Protein 4A7K (pdb70)

B-factor: mean 31.4, std 11.5, range [11.67, 115.67]

Structure (mmCIF, N/CA/C/O backbone):
data_4A7K
#
_entry.id   4A7K
#
_cell.length_a   132.990
_cell.length_b   79.740
_cell.length_c   96.880
_cell.angle_alpha   90.00
_cell.angle_beta   90.00
_cell.angle_gamma   90.00
#
_symmetry.space_group_name_H-M   'P 21 21 2'
#
loop_
_entity.id
_entity.type
_entity.pdbx_description
1 polymer 'ALDOS-2-ULOSE DEHYDRATASE'
2 non-polymer 'ZINC ION'
3 non-polymer 'MAGNESIUM ION'
4 non-polymer GLYCEROL
5 water water
#
loop_
_atom_site.group_PDB
_atom_site.id
_atom_site.type_symbol
_atom_site.label_atom_id
_atom_site.label_alt_id
_atom_site.label_comp_id
_atom_site.label_asym_id
_atom_site.label_entity_id
_atom_site.label_seq_id
_atom_site.pdbx_PDB_ins_code
_atom_site.Cartn_x
_atom_site.Cartn_y
_atom_site.Cartn_z
_atom_site.occupancy
_atom_site.B_iso_or_equiv
_atom_site.auth_seq_id
_atom_site.auth_comp_id
_atom_site.auth_asym_id
_atom_site.auth_atom_id
_atom_site.pdbx_PDB_model_num
ATOM 1 N N . GLN A 1 15 ? 25.950 38.736 27.119 1.00 62.97 15 GLN A N 1
ATOM 2 C CA . GLN A 1 15 ? 24.724 39.153 27.855 1.00 60.13 15 GLN A CA 1
ATOM 3 C C . GLN A 1 15 ? 25.030 39.607 29.292 1.00 55.31 15 GLN A C 1
ATOM 4 O O . GLN A 1 15 ? 25.339 38.781 30.151 1.00 55.59 15 GLN A O 1
ATOM 10 N N . PRO A 1 16 ? 24.948 40.926 29.575 1.00 52.22 16 PRO A N 1
ATOM 11 C CA . PRO A 1 16 ? 24.810 41.225 31.005 1.00 47.03 16 PRO A CA 1
ATOM 12 C C . PRO A 1 16 ? 23.687 40.368 31.648 1.00 40.25 16 PRO A C 1
ATOM 13 O O . PRO A 1 16 ? 22.720 39.989 30.989 1.00 42.07 16 PRO A O 1
ATOM 17 N N . ALA A 1 17 ? 23.821 40.052 32.917 1.00 35.65 17 ALA A N 1
ATOM 18 C CA . ALA A 1 17 ? 22.795 39.260 33.583 1.00 31.92 17 ALA A CA 1
ATOM 19 C C . ALA A 1 17 ? 21.682 40.232 33.972 1.00 29.74 17 ALA A C 1
ATOM 20 O O . ALA A 1 17 ? 21.995 41.356 34.388 1.00 28.85 17 ALA A O 1
ATOM 22 N N . ALA A 1 18 ? 20.428 39.807 33.822 1.00 26.02 18 ALA A N 1
ATOM 23 C CA . ALA A 1 18 ? 19.286 40.508 34.346 1.00 26.07 18 ALA A CA 1
ATOM 24 C C . ALA A 1 18 ? 18.960 40.034 35.769 1.00 25.34 18 ALA A C 1
ATOM 25 O O . ALA A 1 18 ? 19.363 38.921 36.205 1.00 24.95 18 ALA A O 1
ATOM 27 N N . LEU A 1 19 ? 18.243 40.860 36.522 1.00 23.94 19 LEU A N 1
ATOM 28 C CA . LEU A 1 19 ? 17.758 40.383 37.830 1.00 24.75 19 LEU A CA 1
ATOM 29 C C . LEU A 1 19 ? 16.680 39.315 37.632 1.00 24.16 19 LEU A C 1
ATOM 30 O O . LEU A 1 19 ? 16.014 39.282 36.602 1.00 25.46 19 LEU A O 1
ATOM 35 N N . PRO A 1 20 ? 16.551 38.410 38.597 1.00 23.27 20 PRO A N 1
ATOM 36 C CA . PRO A 1 20 ? 15.464 37.439 38.579 1.00 23.60 20 PRO A CA 1
ATOM 37 C C . PRO A 1 20 ? 14.146 38.155 38.958 1.00 23.92 20 PRO A C 1
ATOM 38 O O . PRO A 1 20 ? 14.167 39.316 39.429 1.00 22.23 20 PRO A O 1
ATOM 42 N N . LEU A 1 21 ? 13.011 37.477 38.776 1.00 22.88 21 LEU A N 1
ATOM 43 C CA . LEU A 1 21 ? 11.802 37.979 39.437 1.00 22.23 21 LEU A CA 1
ATOM 44 C C . LEU A 1 21 ? 11.801 37.555 40.931 1.00 22.25 21 LEU A C 1
ATOM 45 O O . LEU A 1 21 ? 12.595 36.633 41.371 1.00 21.45 21 LEU A O 1
ATOM 50 N N . PHE A 1 22 ? 10.877 38.141 41.689 1.00 21.27 22 PHE A N 1
ATOM 51 C CA . PHE A 1 22 ? 10.674 37.775 43.096 1.00 21.50 22 PHE A CA 1
ATOM 52 C C . PHE A 1 22 ? 9.193 37.548 43.358 1.00 23.28 22 PHE A C 1
ATOM 53 O O . PHE A 1 22 ? 8.347 38.410 43.018 1.00 23.11 22 PHE A O 1
ATOM 61 N N . GLN A 1 23 ? 8.862 36.374 43.894 1.00 23.14 23 GLN A N 1
ATOM 62 C CA . GLN A 1 23 ? 7.537 36.121 44.438 1.00 24.62 23 GLN A CA 1
ATOM 63 C C . GLN A 1 23 ? 7.504 36.523 45.931 1.00 25.13 23 GLN A C 1
ATOM 64 O O . GLN A 1 23 ? 8.177 35.892 46.750 1.00 24.86 23 GLN A O 1
ATOM 70 N N . PRO A 1 24 ? 6.747 37.599 46.281 1.00 25.20 24 PRO A N 1
ATOM 71 C CA . PRO A 1 24 ? 6.644 37.944 47.691 1.00 25.05 24 PRO A CA 1
ATOM 72 C C . PRO A 1 24 ? 5.798 36.929 48.485 1.00 26.41 24 PRO A C 1
ATOM 73 O O . PRO A 1 24 ? 4.855 36.323 47.938 1.00 27.18 24 PRO A O 1
ATOM 77 N N . GLN A 1 25 ? 6.159 36.702 49.747 1.00 26.45 25 GLN A N 1
ATOM 78 C CA . GLN A 1 25 ? 5.338 35.912 50.656 1.00 28.95 25 GLN A CA 1
ATOM 79 C C . GLN A 1 25 ? 5.386 36.486 52.066 1.00 28.23 25 GLN A C 1
ATOM 80 O O . GLN A 1 25 ? 6.472 36.810 52.547 1.00 26.49 25 GLN A O 1
ATOM 86 N N . LEU A 1 26 ? 4.234 36.625 52.730 1.00 27.76 26 LEU A N 1
ATOM 87 C CA . LEU A 1 26 ? 4.230 37.140 54.112 1.00 27.63 26 LEU A CA 1
ATOM 88 C C . LEU A 1 26 ? 4.641 35.974 54.977 1.00 27.44 26 LEU A C 1
ATOM 89 O O . LEU A 1 26 ? 3.928 35.020 55.020 1.00 28.56 26 LEU A O 1
ATOM 94 N N . VAL A 1 27 ? 5.770 36.071 55.655 1.00 27.11 27 VAL A N 1
ATOM 95 C CA . VAL A 1 27 ? 6.212 35.072 56.603 1.00 27.46 27 VAL A CA 1
ATOM 96 C C . VAL A 1 27 ? 5.494 35.191 57.958 1.00 28.76 27 VAL A C 1
ATOM 97 O O . VAL A 1 27 ? 5.003 34.149 58.508 1.00 28.77 27 VAL A O 1
ATOM 101 N N . GLN A 1 28 ? 5.394 36.440 58.469 1.00 26.43 28 GLN A N 1
ATOM 102 C CA . GLN A 1 28 ? 4.691 36.705 59.751 1.00 27.16 28 GLN A CA 1
ATOM 103 C C . GLN A 1 28 ? 4.227 38.146 59.724 1.00 27.21 28 GLN A C 1
ATOM 104 O O . GLN A 1 28 ? 5.050 39.059 59.682 1.00 26.92 28 GLN A O 1
ATOM 110 N N . GLY A 1 29 ? 2.928 38.371 59.793 1.00 28.54 29 GLY A N 1
ATOM 111 C CA . GLY A 1 29 ? 2.422 39.753 59.854 1.00 30.36 29 GLY A CA 1
ATOM 112 C C . GLY A 1 29 ? 1.924 40.085 61.247 1.00 31.86 29 GLY A C 1
ATOM 113 O O . GLY A 1 29 ? 1.966 39.233 62.144 1.00 31.88 29 GLY A O 1
ATOM 114 N N . GLY A 1 30 ? 1.482 41.335 61.422 1.00 32.22 30 GLY A N 1
ATOM 115 C CA . GLY A 1 30 ? 0.865 41.810 62.646 1.00 33.10 30 GLY A CA 1
ATOM 116 C C . GLY A 1 30 ? 1.758 41.771 63.877 1.00 33.15 30 GLY A C 1
ATOM 117 O O . GLY A 1 30 ? 1.261 41.538 64.968 1.00 35.86 30 GLY A O 1
ATOM 118 N N . ARG A 1 31 ? 3.075 41.966 63.707 1.00 29.95 31 ARG A N 1
ATOM 119 C CA . ARG A 1 31 ? 4.003 41.905 64.809 1.00 28.41 31 ARG A CA 1
ATOM 120 C C . ARG A 1 31 ? 3.844 43.233 65.569 1.00 29.75 31 ARG A C 1
ATOM 121 O O . ARG A 1 31 ? 3.467 44.246 64.979 1.00 29.08 31 ARG A O 1
ATOM 129 N N . PRO A 1 32 ? 4.104 43.237 66.888 1.00 30.02 32 PRO A N 1
ATOM 130 C CA . PRO A 1 32 ? 4.087 44.506 67.672 1.00 30.66 32 PRO A CA 1
ATOM 131 C C . PRO A 1 32 ? 5.274 45.446 67.373 1.00 29.15 32 PRO A C 1
ATOM 132 O O . PRO A 1 32 ? 5.198 46.635 67.649 1.00 29.94 32 PRO A O 1
ATOM 136 N N . ASP A 1 33 ? 6.354 44.909 66.812 1.00 28.36 33 ASP A N 1
ATOM 137 C CA . ASP A 1 33 ? 7.597 45.667 66.593 1.00 28.00 33 ASP A CA 1
ATOM 138 C C . ASP A 1 33 ? 8.451 44.853 65.604 1.00 27.00 33 ASP A C 1
ATOM 139 O O . ASP A 1 33 ? 8.074 43.723 65.201 1.00 26.07 33 ASP A O 1
ATOM 144 N N . GLY A 1 34 ? 9.607 45.386 65.233 1.00 24.66 34 GLY A N 1
ATOM 145 C CA . GLY A 1 34 ? 10.572 44.571 64.436 1.00 22.78 34 GLY A CA 1
ATOM 146 C C . GLY A 1 34 ? 11.938 45.218 64.368 1.00 22.89 34 GLY A C 1
ATOM 147 O O . GLY A 1 34 ? 12.064 46.499 64.455 1.00 22.16 34 GLY A O 1
ATOM 148 N N . TYR A 1 35 ? 12.968 44.362 64.279 1.00 20.83 35 TYR A N 1
ATOM 149 C CA . TYR A 1 35 ? 14.338 44.810 64.268 1.00 21.35 35 TYR A CA 1
ATOM 150 C C . TYR A 1 35 ? 15.280 43.875 63.565 1.00 20.38 35 TYR A C 1
ATOM 151 O O . TYR A 1 35 ? 16.063 44.290 62.754 1.00 19.62 35 TYR A O 1
ATOM 160 N N . TRP A 1 36 ? 15.189 42.579 63.840 1.00 23.19 36 TRP A N 1
ATOM 161 C CA . TRP A 1 36 ? 16.204 41.659 63.334 1.00 22.39 36 TRP A CA 1
ATOM 162 C C . TRP A 1 36 ? 15.583 40.537 62.564 1.00 24.05 36 TRP A C 1
ATOM 163 O O . TRP A 1 36 ? 14.526 39.990 62.980 1.00 23.04 36 TRP A O 1
ATOM 174 N N . VAL A 1 37 ? 16.221 40.174 61.438 1.00 21.84 37 VAL A N 1
ATOM 175 C CA . VAL A 1 37 ? 15.808 38.983 60.730 1.00 21.33 37 VAL A CA 1
ATOM 176 C C . VAL A 1 37 ? 17.099 38.248 60.363 1.00 20.61 37 VAL A C 1
ATOM 177 O O . VAL A 1 37 ? 18.067 38.869 60.106 1.00 18.22 37 VAL A O 1
ATOM 181 N N . GLU A 1 38 ? 17.106 36.924 60.375 1.00 20.54 38 GLU A N 1
ATOM 182 C CA . GLU A 1 38 ? 18.332 36.175 60.180 1.00 21.93 38 GLU A CA 1
ATOM 183 C C . GLU A 1 38 ? 17.922 34.903 59.460 1.00 23.32 38 GLU A C 1
ATOM 184 O O . GLU A 1 38 ? 16.951 34.279 59.872 1.00 22.66 38 GLU A O 1
ATOM 190 N N . ALA A 1 39 ? 18.686 34.484 58.442 1.00 22.77 39 ALA A N 1
ATOM 191 C CA . ALA A 1 39 ? 18.489 33.147 57.852 1.00 24.34 39 ALA A CA 1
ATOM 192 C C . ALA A 1 39 ? 19.198 32.195 58.790 1.00 25.52 39 ALA A C 1
ATOM 193 O O . ALA A 1 39 ? 20.398 32.347 59.006 1.00 26.38 39 ALA A O 1
ATOM 195 N N . PHE A 1 40 ? 18.481 31.196 59.303 1.00 24.56 40 PHE A N 1
ATOM 196 C CA . PHE A 1 40 ? 19.033 30.311 60.309 1.00 24.66 40 PHE A CA 1
ATOM 197 C C . PHE A 1 40 ? 19.016 28.881 59.849 1.00 24.91 40 PHE A C 1
ATOM 198 O O . PHE A 1 40 ? 17.988 28.229 59.933 1.00 26.59 40 PHE A O 1
ATOM 206 N N . PRO A 1 41 ? 20.163 28.341 59.397 1.00 26.20 41 PRO A N 1
ATOM 207 C CA . PRO A 1 41 ? 20.093 26.894 59.028 1.00 25.73 41 PRO A CA 1
ATOM 208 C C . PRO A 1 41 ? 20.032 26.040 60.272 1.00 28.83 41 PRO A C 1
ATOM 209 O O . PRO A 1 41 ? 20.814 26.269 61.175 1.00 30.89 41 PRO A O 1
ATOM 213 N N . PHE A 1 42 ? 19.143 25.036 60.326 1.00 28.94 42 PHE A N 1
ATOM 214 C CA . PHE A 1 42 ? 18.947 24.308 61.546 1.00 30.95 42 PHE A CA 1
ATOM 215 C C . PHE A 1 42 ? 20.172 23.394 61.702 1.00 32.00 42 PHE A C 1
ATOM 216 O O . PHE A 1 42 ? 20.634 23.180 62.813 1.00 30.32 42 PHE A O 1
ATOM 224 N N . ARG A 1 43 ? 20.728 22.940 60.572 1.00 32.71 43 ARG A N 1
ATOM 225 C CA . ARG A 1 43 ? 21.866 22.028 60.600 1.00 36.03 43 ARG A CA 1
ATOM 226 C C . ARG A 1 43 ? 23.104 22.704 60.086 1.00 34.92 43 ARG A C 1
ATOM 227 O O . ARG A 1 43 ? 23.015 23.553 59.235 1.00 33.27 43 ARG A O 1
ATOM 235 N N . SER A 1 44 ? 24.270 22.308 60.594 1.00 36.54 44 SER A N 1
ATOM 236 C CA . SER A 1 44 ? 25.498 23.019 60.233 1.00 36.50 44 SER A CA 1
ATOM 237 C C . SER A 1 44 ? 26.155 22.423 58.966 1.00 36.92 44 SER A C 1
ATOM 238 O O . SER A 1 44 ? 27.125 22.983 58.426 1.00 36.90 44 SER A O 1
ATOM 241 N N . ASP A 1 45 ? 25.586 21.328 58.478 1.00 35.21 45 ASP A N 1
ATOM 242 C CA . ASP A 1 45 ? 26.043 20.726 57.261 1.00 39.63 45 ASP A CA 1
ATOM 243 C C . ASP A 1 45 ? 25.118 21.055 56.070 1.00 40.78 45 ASP A C 1
ATOM 244 O O . ASP A 1 45 ? 25.178 20.390 55.060 1.00 41.84 45 ASP A O 1
ATOM 249 N N . SER A 1 46 ? 24.281 22.081 56.169 1.00 41.28 46 SER A N 1
ATOM 250 C CA . SER A 1 46 ? 23.376 22.417 55.056 1.00 41.78 46 SER A CA 1
ATOM 251 C C . SER A 1 46 ? 22.898 23.872 55.121 1.00 41.22 46 SER A C 1
ATOM 252 O O . SER A 1 46 ? 22.516 24.358 56.193 1.00 39.76 46 SER A O 1
ATOM 255 N N . SER A 1 47 ? 22.948 24.566 53.990 1.00 38.75 47 SER A N 1
ATOM 256 C CA . SER A 1 47 ? 22.632 26.011 53.950 1.00 40.71 47 SER A CA 1
ATOM 257 C C . SER A 1 47 ? 21.296 26.287 53.296 1.00 37.86 47 SER A C 1
ATOM 258 O O . SER A 1 47 ? 20.796 27.406 53.404 1.00 45.08 47 SER A O 1
ATOM 261 N N . LYS A 1 48 ? 20.741 25.278 52.626 1.00 36.17 48 LYS A N 1
ATOM 262 C CA . LYS A 1 48 ? 19.562 25.411 51.781 1.00 37.10 48 LYS A CA 1
ATOM 263 C C . LYS A 1 48 ? 18.247 25.284 52.574 1.00 37.13 48 LYS A C 1
ATOM 264 O O . LYS A 1 48 ? 18.135 24.482 53.507 1.00 39.46 48 LYS A O 1
ATOM 270 N N . CYS A 1 49 ? 17.258 26.083 52.181 1.00 33.88 49 CYS A N 1
ATOM 271 C CA . CYS A 1 49 ? 15.976 26.215 52.908 1.00 30.93 49 CYS A CA 1
ATOM 272 C C . CYS A 1 49 ? 16.114 26.400 54.410 1.00 29.09 49 CYS A C 1
ATOM 273 O O . CYS A 1 49 ? 15.477 25.633 55.172 1.00 28.58 49 CYS A O 1
ATOM 276 N N . PRO A 1 50 ? 16.924 27.407 54.846 1.00 26.58 50 PRO A N 1
ATOM 277 C CA . PRO A 1 50 ? 17.030 27.576 56.283 1.00 26.01 50 PRO A CA 1
ATOM 278 C C . PRO A 1 50 ? 15.748 28.103 56.898 1.00 24.92 50 PRO A C 1
ATOM 279 O O . PRO A 1 50 ? 14.839 28.479 56.180 1.00 24.66 50 PRO A O 1
ATOM 283 N N . ASN A 1 51 ? 15.697 28.142 58.228 1.00 23.73 51 ASN A N 1
ATOM 284 C CA . ASN A 1 51 ? 14.554 28.692 58.953 1.00 23.32 51 ASN A CA 1
ATOM 285 C C . ASN A 1 51 ? 14.812 30.199 59.050 1.00 22.01 51 ASN A C 1
ATOM 286 O O . ASN A 1 51 ? 15.866 30.696 58.581 1.00 22.27 51 ASN A O 1
ATOM 291 N N . ILE A 1 52 ? 13.860 30.963 59.532 1.00 22.62 52 ILE A N 1
ATOM 292 C CA . ILE A 1 52 ? 14.127 32.439 59.685 1.00 22.82 52 ILE A CA 1
ATOM 293 C C . ILE A 1 52 ? 13.987 32.686 61.195 1.00 24.44 52 ILE A C 1
ATOM 294 O O . ILE A 1 52 ? 13.034 32.179 61.814 1.00 25.75 52 ILE A O 1
ATOM 299 N N . ILE A 1 53 ? 14.891 33.449 61.798 1.00 24.26 53 ILE A N 1
ATOM 300 C CA . ILE A 1 53 ? 14.623 33.926 63.154 1.00 23.84 53 ILE A CA 1
ATOM 301 C C . ILE A 1 53 ? 14.360 35.437 63.057 1.00 23.77 53 ILE A C 1
ATOM 302 O O . ILE A 1 53 ? 15.021 36.135 62.297 1.00 23.05 53 ILE A O 1
ATOM 307 N N . GLY A 1 54 ? 13.331 35.927 63.744 1.00 23.07 54 GLY A N 1
ATOM 308 C CA . GLY A 1 54 ? 13.079 37.380 63.775 1.00 21.15 54 GLY A CA 1
ATOM 309 C C . GLY A 1 54 ? 12.599 37.841 65.156 1.00 22.96 54 GLY A C 1
ATOM 310 O O . GLY A 1 54 ? 12.081 37.024 65.914 1.00 23.59 54 GLY A O 1
ATOM 311 N N . TYR A 1 55 ? 12.763 39.135 65.491 1.00 21.79 55 TYR A N 1
ATOM 312 C CA . TYR A 1 55 ? 12.265 39.626 66.751 1.00 23.37 55 TYR A CA 1
ATOM 313 C C . TYR A 1 55 ? 12.485 41.144 66.690 1.00 24.60 55 TYR A C 1
ATOM 314 O O . TYR A 1 55 ? 13.162 41.659 65.775 1.00 24.14 55 TYR A O 1
ATOM 323 N N . GLY A 1 56 ? 11.916 41.849 67.645 1.00 25.19 56 GLY A N 1
ATOM 324 C CA . GLY A 1 56 ? 12.154 43.283 67.760 1.00 25.76 56 GLY A CA 1
ATOM 325 C C . GLY A 1 56 ? 12.860 43.561 69.077 1.00 26.81 56 GLY A C 1
ATOM 326 O O . GLY A 1 56 ? 13.195 42.637 69.825 1.00 25.25 56 GLY A O 1
ATOM 327 N N . LEU A 1 57 ? 13.071 44.844 69.362 1.00 29.32 57 LEU A N 1
ATOM 328 C CA . LEU A 1 57 ? 13.790 45.256 70.561 1.00 34.21 57 LEU A CA 1
ATOM 329 C C . LEU A 1 57 ? 13.023 45.034 71.861 1.00 36.51 57 LEU A C 1
ATOM 330 O O . LEU A 1 57 ? 13.623 45.148 72.921 1.00 40.27 57 LEU A O 1
ATOM 335 N N . GLY A 1 58 ? 11.724 44.708 71.779 1.00 36.03 58 GLY A N 1
ATOM 336 C CA . GLY A 1 58 ? 10.839 44.683 72.952 1.00 36.28 58 GLY A CA 1
ATOM 337 C C . GLY A 1 58 ? 10.670 46.070 73.581 1.00 36.33 58 GLY A C 1
ATOM 338 O O . GLY A 1 58 ? 11.163 47.066 73.047 1.00 36.22 58 GLY A O 1
ATOM 339 N N . THR A 1 59 ? 9.968 46.147 74.709 1.00 36.86 59 THR A N 1
ATOM 340 C CA . THR A 1 59 ? 9.796 47.442 75.418 1.00 37.47 59 THR A CA 1
ATOM 341 C C . THR A 1 59 ? 9.791 47.122 76.889 1.00 37.41 59 THR A C 1
ATOM 342 O O . THR A 1 59 ? 9.886 45.937 77.252 1.00 36.32 59 THR A O 1
ATOM 346 N N . TYR A 1 60 ? 9.610 48.138 77.745 1.00 38.84 60 TYR A N 1
ATOM 347 C CA . TYR A 1 60 ? 9.565 47.850 79.179 1.00 42.48 60 TYR A CA 1
ATOM 348 C C . TYR A 1 60 ? 8.324 47.069 79.546 1.00 45.79 60 TYR A C 1
ATOM 349 O O . TYR A 1 60 ? 8.272 46.411 80.594 1.00 45.92 60 TYR A O 1
ATOM 358 N N . ASP A 1 61 ? 7.343 47.105 78.650 1.00 47.93 61 ASP A N 1
ATOM 359 C CA . ASP A 1 61 ? 6.077 46.438 78.896 1.00 52.43 61 ASP A CA 1
ATOM 360 C C . ASP A 1 61 ? 5.983 45.042 78.302 1.00 51.78 61 ASP A C 1
ATOM 361 O O . ASP A 1 61 ? 5.150 44.244 78.728 1.00 56.80 61 ASP A O 1
ATOM 366 N N . MET A 1 62 ? 6.838 44.740 77.343 1.00 47.10 62 MET A N 1
ATOM 367 C CA . MET A 1 62 ? 6.838 43.413 76.744 1.00 47.92 62 MET A CA 1
ATOM 368 C C . MET A 1 62 ? 8.242 42.897 76.443 1.00 40.79 62 MET A C 1
ATOM 369 O O . MET A 1 62 ? 9.063 43.586 75.844 1.00 40.30 62 MET A O 1
ATOM 374 N N . LYS A 1 63 ? 8.504 41.679 76.903 1.00 38.64 63 LYS A N 1
ATOM 375 C CA . LYS A 1 63 ? 9.707 40.970 76.525 1.00 36.52 63 LYS A CA 1
ATOM 376 C C . LYS A 1 63 ? 9.525 40.610 75.070 1.00 34.98 63 LYS A C 1
ATOM 377 O O . LYS A 1 63 ? 8.410 40.550 74.544 1.00 33.30 63 LYS A O 1
ATOM 383 N N . SER A 1 64 ? 10.643 40.398 74.427 1.00 32.06 64 SER A N 1
ATOM 384 C CA . SER A 1 64 ? 10.665 40.118 73.043 1.00 32.54 64 SER A CA 1
ATOM 385 C C . SER A 1 64 ? 10.789 38.583 72.815 1.00 32.52 64 SER A C 1
ATOM 386 O O . SER A 1 64 ? 11.726 37.904 73.338 1.00 30.97 64 SER A O 1
ATOM 389 N N . ASP A 1 65 ? 9.849 38.026 72.048 1.00 32.06 65 ASP A N 1
ATOM 390 C CA . ASP A 1 65 ? 9.949 36.597 71.707 1.00 32.80 65 ASP A CA 1
ATOM 391 C C . ASP A 1 65 ? 10.971 36.376 70.611 1.00 30.48 65 ASP A C 1
ATOM 392 O O . ASP A 1 65 ? 10.900 37.013 69.569 1.00 30.20 65 ASP A O 1
ATOM 397 N N . ILE A 1 66 ? 11.938 35.486 70.857 1.00 28.92 66 ILE A N 1
ATOM 398 C CA . ILE A 1 66 ? 12.935 35.177 69.837 1.00 28.56 66 ILE A CA 1
ATOM 399 C C . ILE A 1 66 ? 12.322 34.038 68.980 1.00 29.64 66 ILE A C 1
ATOM 400 O O . ILE A 1 66 ? 12.343 32.875 69.367 1.00 32.38 66 ILE A O 1
ATOM 405 N N . GLN A 1 67 ? 11.736 34.392 67.851 1.00 29.93 67 GLN A N 1
ATOM 406 C CA . GLN A 1 67 ? 10.921 33.431 67.090 1.00 32.45 67 GLN A CA 1
ATOM 407 C C . GLN A 1 67 ? 11.703 32.777 65.968 1.00 30.22 67 GLN A C 1
ATOM 408 O O . GLN A 1 67 ? 12.323 33.447 65.186 1.00 31.19 67 GLN A O 1
ATOM 414 N N . MET A 1 68 ? 11.726 31.456 65.947 1.00 30.48 68 MET A N 1
ATOM 415 C CA . MET A 1 68 ? 12.277 30.760 64.821 1.00 29.31 68 MET A CA 1
ATOM 416 C C . MET A 1 68 ? 11.068 30.313 64.033 1.00 29.32 68 MET A C 1
ATOM 417 O O . MET A 1 68 ? 10.184 29.632 64.562 1.00 30.96 68 MET A O 1
ATOM 422 N N . LEU A 1 69 ? 11.014 30.738 62.792 1.00 27.70 69 LEU A N 1
ATOM 423 C CA . LEU A 1 69 ? 9.899 30.446 61.913 1.00 28.55 69 LEU A CA 1
ATOM 424 C C . LEU A 1 69 ? 10.398 29.340 61.004 1.00 28.52 69 LEU A C 1
ATOM 425 O O . LEU A 1 69 ? 11.383 29.533 60.282 1.00 28.55 69 LEU A O 1
ATOM 430 N N . VAL A 1 70 ? 9.738 28.190 61.095 1.00 28.82 70 VAL A N 1
ATOM 431 C CA . VAL A 1 70 ? 10.092 26.971 60.431 1.00 27.80 70 VAL A CA 1
ATOM 432 C C . VAL A 1 70 ? 9.767 27.110 58.940 1.00 27.56 70 VAL A C 1
ATOM 433 O O . VAL A 1 70 ? 8.638 27.435 58.560 1.00 27.42 70 VAL A O 1
ATOM 437 N N . ASN A 1 71 ? 10.759 26.811 58.106 1.00 26.86 71 ASN A N 1
ATOM 438 C CA . ASN A 1 71 ? 10.652 26.864 56.656 1.00 26.78 71 ASN A CA 1
ATOM 439 C C . ASN A 1 71 ? 9.793 25.725 56.143 1.00 27.88 71 ASN A C 1
ATOM 440 O O . ASN A 1 71 ? 10.169 24.565 56.264 1.00 29.47 71 ASN A O 1
ATOM 445 N N . PRO A 1 72 ? 8.604 26.039 55.588 1.00 27.31 72 PRO A N 1
ATOM 446 C CA . PRO A 1 72 ? 7.756 24.923 55.139 1.00 29.06 72 PRO A CA 1
ATOM 447 C C . PRO A 1 72 ? 8.323 24.207 53.890 1.00 30.67 72 PRO A C 1
ATOM 448 O O . PRO A 1 72 ? 7.960 23.051 53.610 1.00 32.15 72 PRO A O 1
ATOM 452 N N . TYR A 1 73 ? 9.226 24.866 53.168 1.00 29.78 73 TYR A N 1
ATOM 453 C CA . TYR A 1 73 ? 9.709 24.304 51.898 1.00 31.58 73 TYR A CA 1
ATOM 454 C C . TYR A 1 73 ? 10.905 23.363 52.148 1.00 32.73 73 TYR A C 1
ATOM 455 O O . TYR A 1 73 ? 11.383 22.766 51.220 1.00 33.17 73 TYR A O 1
ATOM 464 N N . ALA A 1 74 ? 11.384 23.274 53.396 1.00 32.96 74 ALA A N 1
ATOM 465 C CA . ALA A 1 74 ? 12.627 22.586 53.725 1.00 36.10 74 ALA A CA 1
ATOM 466 C C . ALA A 1 74 ? 12.368 21.102 53.569 1.00 43.61 74 ALA A C 1
ATOM 467 O O . ALA A 1 74 ? 13.225 20.345 53.118 1.00 47.91 74 ALA A O 1
ATOM 469 N N . THR A 1 75 ? 11.169 20.688 53.944 1.00 47.78 75 THR A N 1
ATOM 470 C CA . THR A 1 75 ? 10.856 19.312 53.857 1.00 57.94 75 THR A CA 1
ATOM 471 C C . THR A 1 75 ? 10.387 19.051 52.426 1.00 66.59 75 THR A C 1
ATOM 472 O O . THR A 1 75 ? 9.351 19.565 51.976 1.00 65.85 75 THR A O 1
ATOM 476 N N . THR A 1 76 ? 11.207 18.282 51.710 1.00 72.70 76 THR A N 1
ATOM 477 C CA . THR A 1 76 ? 10.914 17.862 50.358 1.00 76.89 76 THR A CA 1
ATOM 478 C C . THR A 1 76 ? 9.471 17.244 50.345 1.00 84.33 76 THR A C 1
ATOM 479 O O . THR A 1 76 ? 9.023 16.674 51.354 1.00 88.91 76 THR A O 1
ATOM 483 N N . ASN A 1 77 ? 8.735 17.403 49.241 1.00 80.77 77 ASN A N 1
ATOM 484 C CA . ASN A 1 77 ? 7.343 16.904 49.129 1.00 75.92 77 ASN A CA 1
ATOM 485 C C . ASN A 1 77 ? 6.322 17.710 49.949 1.00 72.99 77 ASN A C 1
ATOM 486 O O . ASN A 1 77 ? 5.225 17.229 50.273 1.00 72.31 77 ASN A O 1
ATOM 491 N N . ASN A 1 78 ? 6.689 18.948 50.258 1.00 64.27 78 ASN A N 1
ATOM 492 C CA . ASN A 1 78 ? 5.844 19.846 51.019 1.00 59.35 78 ASN A CA 1
ATOM 493 C C . ASN A 1 78 ? 4.555 20.376 50.307 1.00 59.11 78 ASN A C 1
ATOM 494 O O . ASN A 1 78 ? 4.536 20.652 49.084 1.00 58.82 78 ASN A O 1
ATOM 499 N N . GLN A 1 79 ? 3.504 20.548 51.114 1.00 55.51 79 GLN A N 1
ATOM 500 C CA . GLN A 1 79 ? 2.216 21.067 50.677 1.00 52.17 79 GLN A CA 1
ATOM 501 C C . GLN A 1 79 ? 1.888 22.445 51.271 1.00 46.08 79 GLN A C 1
ATOM 502 O O . GLN A 1 79 ? 0.924 23.072 50.886 1.00 44.87 79 GLN A O 1
ATOM 508 N N . SER A 1 80 ? 2.677 22.923 52.220 1.00 42.26 80 SER A N 1
ATOM 509 C CA . SER A 1 80 ? 2.227 24.060 53.010 1.00 40.51 80 SER A CA 1
ATOM 510 C C . SER A 1 80 ? 3.060 25.246 52.677 1.00 36.79 80 SER A C 1
ATOM 511 O O . SER A 1 80 ? 4.232 25.102 52.336 1.00 36.32 80 SER A O 1
ATOM 514 N N . SER A 1 81 ? 2.472 26.441 52.710 1.00 35.66 81 SER A N 1
ATOM 515 C CA . SER A 1 81 ? 3.294 27.650 52.672 1.00 31.99 81 SER A CA 1
ATOM 516 C C . SER A 1 81 ? 3.349 28.336 54.050 1.00 32.23 81 SER A C 1
ATOM 517 O O . SER A 1 81 ? 3.857 29.423 54.190 1.00 28.82 81 SER A O 1
ATOM 520 N N . SER A 1 82 ? 2.829 27.701 55.076 1.00 31.89 82 SER A N 1
ATOM 521 C CA . SER A 1 82 ? 2.804 28.379 56.352 1.00 31.68 82 SER A CA 1
ATOM 522 C C . SER A 1 82 ? 4.125 28.246 57.153 1.00 30.73 82 SER A C 1
ATOM 523 O O . SER A 1 82 ? 4.627 27.147 57.353 1.00 31.16 82 SER A O 1
ATOM 526 N N . TRP A 1 83 ? 4.703 29.369 57.595 1.00 29.28 83 TRP A N 1
ATOM 527 C CA . TRP A 1 83 ? 5.888 29.347 58.431 1.00 29.57 83 TRP A CA 1
ATOM 528 C C . TRP A 1 83 ? 5.536 29.201 59.913 1.00 31.57 83 TRP A C 1
ATOM 529 O O . TRP A 1 83 ? 5.088 30.172 60.518 1.00 32.27 83 TRP A O 1
ATOM 540 N N . THR A 1 84 ? 5.715 28.028 60.537 1.00 33.44 84 THR A N 1
ATOM 541 C CA . THR A 1 84 ? 5.318 27.897 61.991 1.00 35.49 84 THR A CA 1
ATOM 542 C C . THR A 1 84 ? 6.298 28.601 62.920 1.00 35.70 84 THR A C 1
ATOM 543 O O . THR A 1 84 ? 7.452 28.239 62.930 1.00 34.14 84 THR A O 1
ATOM 547 N N . PRO A 1 85 ? 5.846 29.593 63.715 1.00 37.89 85 PRO A N 1
ATOM 548 C CA . PRO A 1 85 ? 6.728 30.218 64.740 1.00 36.87 85 PRO A CA 1
ATOM 549 C C . PRO A 1 85 ? 7.048 29.250 65.904 1.00 37.25 85 PRO A C 1
ATOM 550 O O . PRO A 1 85 ? 6.153 28.606 66.388 1.00 38.51 85 PRO A O 1
ATOM 554 N N . VAL A 1 86 ? 8.308 29.154 66.339 1.00 35.31 86 VAL A N 1
ATOM 555 C CA . VAL A 1 86 ? 8.700 28.354 67.528 1.00 35.82 86 VAL A CA 1
ATOM 556 C C . VAL A 1 86 ? 9.530 29.294 68.395 1.00 34.96 86 VAL A C 1
ATOM 557 O O . VAL A 1 86 ? 10.591 29.743 67.942 1.00 33.87 86 VAL A O 1
ATOM 561 N N . PRO A 1 87 ? 9.028 29.643 69.610 1.00 35.57 87 PRO A N 1
ATOM 562 C CA . PRO A 1 87 ? 9.764 30.627 70.402 1.00 34.36 87 PRO A CA 1
ATOM 563 C C . PRO A 1 87 ? 10.969 30.010 71.101 1.00 33.28 87 PRO A C 1
ATOM 564 O O . PRO A 1 87 ? 10.824 29.135 71.942 1.00 36.13 87 PRO A O 1
ATOM 568 N N . LEU A 1 88 ? 12.166 30.470 70.760 1.00 32.02 88 LEU A N 1
ATOM 569 C CA . LEU A 1 88 ? 13.362 29.915 71.396 1.00 31.58 88 LEU A CA 1
ATOM 570 C C . LEU A 1 88 ? 13.633 30.449 72.794 1.00 31.56 88 LEU A C 1
ATOM 571 O O . LEU A 1 88 ? 14.263 29.769 73.611 1.00 31.13 88 LEU A O 1
ATOM 576 N N . ALA A 1 89 ? 13.193 31.687 73.038 1.00 31.12 89 ALA A N 1
ATOM 577 C CA . ALA A 1 89 ? 13.443 32.384 74.322 1.00 31.59 89 ALA A CA 1
ATOM 578 C C . ALA A 1 89 ? 12.531 33.600 74.360 1.00 31.54 89 ALA A C 1
ATOM 579 O O . ALA A 1 89 ? 11.981 34.005 73.303 1.00 29.81 89 ALA A O 1
ATOM 581 N N . LYS A 1 90 ? 12.424 34.191 75.542 1.00 31.19 90 LYS A N 1
ATOM 582 C CA . LYS A 1 90 ? 11.704 35.439 75.737 1.00 31.98 90 LYS A CA 1
ATOM 583 C C . LYS A 1 90 ? 12.631 36.324 76.579 1.00 30.66 90 LYS A C 1
ATOM 584 O O . LYS A 1 90 ? 12.897 36.017 77.720 1.00 30.72 90 LYS A O 1
ATOM 590 N N . LEU A 1 91 ? 13.163 37.382 75.990 1.00 28.63 91 LEU A N 1
ATOM 591 C CA . LEU A 1 91 ? 14.297 38.114 76.550 1.00 28.90 91 LEU A CA 1
ATOM 592 C C . LEU A 1 91 ? 13.982 39.567 76.733 1.00 29.99 91 LEU A C 1
ATOM 593 O O . LEU A 1 91 ? 13.155 40.135 75.971 1.00 28.75 91 LEU A O 1
ATOM 598 N N . ASP A 1 92 ? 14.655 40.182 77.709 1.00 29.36 92 ASP A N 1
ATOM 599 C CA . ASP A 1 92 ? 14.580 41.637 77.876 1.00 29.73 92 ASP A CA 1
ATOM 600 C C . ASP A 1 92 ? 15.540 42.311 76.910 1.00 28.08 92 ASP A C 1
ATOM 601 O O . ASP A 1 92 ? 16.760 42.036 76.956 1.00 28.11 92 ASP A O 1
ATOM 606 N N . PHE A 1 93 ? 15.007 43.166 76.039 1.00 26.40 93 PHE A N 1
ATOM 607 C CA . PHE A 1 93 ? 15.837 43.981 75.166 1.00 25.64 93 PHE A CA 1
ATOM 608 C C . PHE A 1 93 ? 16.983 43.275 74.419 1.00 24.50 93 PHE A C 1
ATOM 609 O O . PHE A 1 93 ? 18.140 43.663 74.554 1.00 23.66 93 PHE A O 1
ATOM 617 N N . PRO A 1 94 ? 16.652 42.278 73.587 1.00 24.71 94 PRO A N 1
ATOM 618 C CA . PRO A 1 94 ? 17.647 41.684 72.674 1.00 22.77 94 PRO A CA 1
ATOM 619 C C . PRO A 1 94 ? 17.975 42.662 71.558 1.00 23.24 94 PRO A C 1
ATOM 620 O O . PRO A 1 94 ? 17.147 43.588 71.240 1.00 23.18 94 PRO A O 1
ATOM 624 N N . VAL A 1 95 ? 19.172 42.472 71.006 1.00 22.22 95 VAL A N 1
ATOM 625 C CA . VAL A 1 95 ? 19.660 43.221 69.878 1.00 22.03 95 VAL A CA 1
ATOM 626 C C . VAL A 1 95 ? 20.123 42.331 68.716 1.00 21.42 95 VAL A C 1
ATOM 627 O O . VAL A 1 95 ? 19.332 42.096 67.770 1.00 22.29 95 VAL A O 1
ATOM 631 N N . ALA A 1 96 ? 21.359 41.851 68.756 1.00 21.74 96 ALA A N 1
ATOM 632 C CA . ALA A 1 96 ? 21.976 41.234 67.602 1.00 20.35 96 ALA A CA 1
ATOM 633 C C . ALA A 1 96 ? 22.043 39.740 67.831 1.00 20.66 96 ALA A C 1
ATOM 634 O O . ALA A 1 96 ? 21.984 39.278 68.991 1.00 20.44 96 ALA A O 1
ATOM 636 N N . MET A 1 97 ? 22.176 38.967 66.754 1.00 19.90 97 MET A N 1
ATOM 637 C CA . MET A 1 97 ? 22.345 37.492 66.948 1.00 22.35 97 MET A CA 1
ATOM 638 C C . MET A 1 97 ? 23.143 36.895 65.818 1.00 20.76 97 MET A C 1
ATOM 639 O O . MET A 1 97 ? 23.228 37.514 64.777 1.00 20.74 97 MET A O 1
ATOM 644 N N . HIS A 1 98 ? 23.702 35.684 65.993 1.00 20.66 98 HIS A N 1
ATOM 645 C CA . HIS A 1 98 ? 24.248 34.942 64.874 1.00 20.42 98 HIS A CA 1
ATOM 646 C C . HIS A 1 98 ? 24.139 33.479 65.239 1.00 21.39 98 HIS A C 1
ATOM 647 O O . HIS A 1 98 ? 23.321 33.149 66.110 1.00 21.05 98 HIS A O 1
ATOM 654 N N . TYR A 1 99 ? 24.899 32.587 64.605 1.00 20.03 99 TYR A N 1
ATOM 655 C CA . TYR A 1 99 ? 24.760 31.173 64.945 1.00 21.43 99 TYR A CA 1
ATOM 656 C C . TYR A 1 99 ? 26.045 30.475 64.678 1.00 21.94 99 TYR A C 1
ATOM 657 O O . TYR A 1 99 ? 26.864 30.985 63.878 1.00 23.09 99 TYR A O 1
ATOM 666 N N . ALA A 1 100 ? 26.219 29.274 65.246 1.00 23.19 100 ALA A N 1
ATOM 667 C CA . ALA A 1 100 ? 27.421 28.472 64.971 1.00 23.20 100 ALA A CA 1
ATOM 668 C C . ALA A 1 100 ? 27.137 27.121 65.589 1.00 25.33 100 ALA A C 1
ATOM 669 O O . ALA A 1 100 ? 26.256 26.999 66.455 1.00 26.90 100 ALA A O 1
ATOM 671 N N . ASP A 1 101 ? 27.880 26.106 65.186 1.00 26.20 101 ASP A N 1
ATOM 672 C CA . ASP A 1 101 ? 27.750 24.825 65.867 1.00 27.40 101 ASP A CA 1
ATOM 673 C C . ASP A 1 101 ? 28.696 24.825 67.127 1.00 29.03 101 ASP A C 1
ATOM 674 O O . ASP A 1 101 ? 29.841 24.307 67.086 1.00 28.87 101 ASP A O 1
ATOM 679 N N . ILE A 1 102 ? 28.204 25.423 68.227 1.00 28.56 102 ILE A N 1
ATOM 680 C CA . ILE A 1 102 ? 28.928 25.450 69.535 1.00 29.29 102 ILE A CA 1
ATOM 681 C C . ILE A 1 102 ? 29.264 24.057 70.100 1.00 31.33 102 ILE A C 1
ATOM 682 O O . ILE A 1 102 ? 30.416 23.802 70.468 1.00 32.60 102 ILE A O 1
ATOM 687 N N . THR A 1 103 ? 28.266 23.184 70.193 1.00 31.51 103 THR A N 1
ATOM 688 C CA . THR A 1 103 ? 28.444 21.850 70.750 1.00 33.41 103 THR A CA 1
ATOM 689 C C . THR A 1 103 ? 29.053 20.895 69.740 1.00 34.52 103 THR A C 1
ATOM 690 O O . THR A 1 103 ? 29.217 19.723 70.059 1.00 35.67 103 THR A O 1
ATOM 694 N N . LYS A 1 104 ? 29.319 21.344 68.515 1.00 33.83 104 LYS A N 1
ATOM 695 C CA . LYS A 1 104 ? 29.906 20.500 67.462 1.00 34.76 104 LYS A CA 1
ATOM 696 C C . LYS A 1 104 ? 29.133 19.186 67.282 1.00 36.63 104 LYS A C 1
ATOM 697 O O . LYS A 1 104 ? 29.719 18.108 67.199 1.00 36.22 104 LYS A O 1
ATOM 703 N N . ASN A 1 105 ? 27.813 19.276 67.169 1.00 35.42 105 ASN A N 1
ATOM 704 C CA . ASN A 1 105 ? 27.006 18.049 67.046 1.00 35.39 105 ASN A CA 1
ATOM 705 C C . ASN A 1 105 ? 26.139 18.049 65.759 1.00 34.76 105 ASN A C 1
ATOM 706 O O . ASN A 1 105 ? 25.231 17.217 65.606 1.00 34.80 105 ASN A O 1
ATOM 711 N N . GLY A 1 106 ? 26.385 19.016 64.870 1.00 33.40 106 GLY A N 1
ATOM 712 C CA . GLY A 1 106 ? 25.699 19.015 63.568 1.00 33.98 106 GLY A CA 1
ATOM 713 C C . GLY A 1 106 ? 24.461 19.916 63.521 1.00 32.72 106 GLY A C 1
ATOM 714 O O . GLY A 1 106 ? 23.828 20.023 62.484 1.00 31.74 106 GLY A O 1
ATOM 715 N N . PHE A 1 107 ? 24.126 20.546 64.664 1.00 32.41 107 PHE A N 1
ATOM 716 C CA . PHE A 1 107 ? 23.015 21.495 64.773 1.00 30.74 107 PHE A CA 1
ATOM 717 C C . PHE A 1 107 ? 23.512 22.874 65.136 1.00 28.88 107 PHE A C 1
ATOM 718 O O . PHE A 1 107 ? 24.294 23.039 66.082 1.00 29.03 107 PHE A O 1
ATOM 726 N N . ASN A 1 108 ? 23.058 23.879 64.398 1.00 27.52 108 ASN A N 1
ATOM 727 C CA . ASN A 1 108 ? 23.466 25.265 64.730 1.00 26.14 108 ASN A CA 1
ATOM 728 C C . ASN A 1 108 ? 22.815 25.800 66.015 1.00 26.87 108 ASN A C 1
ATOM 729 O O . ASN A 1 108 ? 21.588 25.677 66.194 1.00 25.95 108 ASN A O 1
ATOM 734 N N . ASP A 1 109 ? 23.647 26.380 66.886 1.00 26.33 109 ASP A N 1
ATOM 735 C CA . ASP A 1 109 ? 23.188 27.008 68.126 1.00 26.59 109 ASP A CA 1
ATOM 736 C C . ASP A 1 109 ? 23.065 28.501 67.844 1.00 26.39 109 ASP A C 1
ATOM 737 O O . ASP A 1 109 ? 23.693 28.999 66.950 1.00 26.40 109 ASP A O 1
ATOM 742 N N . VAL A 1 110 ? 22.223 29.187 68.604 1.00 26.28 110 VAL A N 1
ATOM 743 C CA . VAL A 1 110 ? 21.975 30.616 68.484 1.00 24.77 110 VAL A CA 1
ATOM 744 C C . VAL A 1 110 ? 22.817 31.407 69.473 1.00 25.08 110 VAL A C 1
ATOM 745 O O . VAL A 1 110 ? 22.949 31.031 70.660 1.00 25.91 110 VAL A O 1
ATOM 749 N N . ILE A 1 111 ? 23.446 32.474 68.978 1.00 23.87 111 ILE A N 1
ATOM 750 C CA . ILE A 1 111 ? 24.184 33.338 69.841 1.00 23.97 111 ILE A CA 1
ATOM 751 C C . ILE A 1 111 ? 23.472 34.692 69.850 1.00 23.36 111 ILE A C 1
ATOM 752 O O . ILE A 1 111 ? 23.143 35.210 68.814 1.00 20.90 111 ILE A O 1
ATOM 757 N N . ILE A 1 112 ? 23.194 35.227 71.025 1.00 23.21 112 ILE A N 1
ATOM 758 C CA . ILE A 1 112 ? 22.326 36.389 71.068 1.00 23.06 112 ILE A CA 1
ATOM 759 C C . ILE A 1 112 ? 22.743 37.381 72.147 1.00 25.10 112 ILE A C 1
ATOM 760 O O . ILE A 1 112 ? 23.281 36.981 73.209 1.00 25.32 112 ILE A O 1
ATOM 765 N N . THR A 1 113 ? 22.507 38.666 71.867 1.00 25.11 113 THR A N 1
ATOM 766 C CA . THR A 1 113 ? 22.753 39.724 72.859 1.00 28.76 113 THR A CA 1
ATOM 767 C C . THR A 1 113 ? 21.418 40.218 73.424 1.00 29.74 113 THR A C 1
ATOM 768 O O . THR A 1 113 ? 20.422 40.274 72.695 1.00 29.06 113 THR A O 1
ATOM 772 N N . ASP A 1 114 ? 21.388 40.563 74.705 1.00 27.88 114 ASP A N 1
ATOM 773 C CA . ASP A 1 114 ? 20.153 41.134 75.261 1.00 26.93 114 ASP A CA 1
ATOM 774 C C . ASP A 1 114 ? 20.518 41.993 76.466 1.00 27.01 114 ASP A C 1
ATOM 775 O O . ASP A 1 114 ? 21.692 42.362 76.632 1.00 24.59 114 ASP A O 1
ATOM 780 N N . GLN A 1 115 ? 19.504 42.357 77.263 1.00 25.86 115 GLN A N 1
ATOM 781 C CA . GLN A 1 115 ? 19.710 43.241 78.399 1.00 27.88 115 GLN A CA 1
ATOM 782 C C . GLN A 1 115 ? 20.347 44.576 77.943 1.00 27.25 115 GLN A C 1
ATOM 783 O O . GLN A 1 115 ? 21.126 45.135 78.677 1.00 27.69 115 GLN A O 1
ATOM 789 N N . TYR A 1 116 ? 20.074 45.014 76.707 1.00 26.29 116 TYR A N 1
ATOM 790 C CA . TYR A 1 116 ? 20.660 46.241 76.149 1.00 25.79 116 TYR A CA 1
ATOM 791 C C . TYR A 1 116 ? 20.116 47.447 76.896 1.00 26.65 116 TYR A C 1
ATOM 792 O O . TYR A 1 116 ? 20.897 48.317 77.369 1.00 27.16 116 TYR A O 1
ATOM 801 N N . GLY A 1 117 ? 18.796 47.489 77.090 1.00 27.39 117 GLY A N 1
ATOM 802 C CA . GLY A 1 117 ? 18.128 48.706 77.561 1.00 29.47 117 GLY A CA 1
ATOM 803 C C . GLY A 1 117 ? 17.172 49.171 76.458 1.00 30.53 117 GLY A C 1
ATOM 804 O O . GLY A 1 117 ? 17.020 48.469 75.480 1.00 29.56 117 GLY A O 1
ATOM 805 N N . SER A 1 118 ? 16.524 50.328 76.611 1.00 32.19 118 SER A N 1
ATOM 806 C CA . SER A 1 118 ? 15.467 50.734 75.672 1.00 33.56 118 SER A CA 1
ATOM 807 C C . SER A 1 118 ? 15.915 51.696 74.564 1.00 33.61 118 SER A C 1
ATOM 808 O O . SER A 1 118 ? 15.199 51.838 73.584 1.00 32.31 118 SER A O 1
ATOM 811 N N . SER A 1 119 ? 17.075 52.344 74.731 1.00 31.80 119 SER A N 1
ATOM 812 C CA . SER A 1 119 ? 17.703 53.169 73.695 1.00 31.95 119 SER A CA 1
ATOM 813 C C . SER A 1 119 ? 19.134 53.540 74.116 1.00 32.98 119 SER A C 1
ATOM 814 O O . SER A 1 119 ? 19.580 53.298 75.261 1.00 32.11 119 SER A O 1
ATOM 817 N N . MET A 1 120 ? 19.845 54.176 73.198 1.00 33.82 120 MET A N 1
ATOM 818 C CA . MET A 1 120 ? 21.105 54.800 73.531 1.00 34.11 120 MET A CA 1
ATOM 819 C C . MET A 1 120 ? 21.043 55.749 74.722 1.00 34.14 120 MET A C 1
ATOM 820 O O . MET A 1 120 ? 22.097 56.043 75.292 1.00 34.86 120 MET A O 1
ATOM 825 N N . ASP A 1 121 ? 19.859 56.239 75.118 1.00 34.32 121 ASP A N 1
ATOM 826 C CA . ASP A 1 121 ? 19.794 57.065 76.335 1.00 36.19 121 ASP A CA 1
ATOM 827 C C . ASP A 1 121 ? 19.397 56.272 77.561 1.00 35.73 121 ASP A C 1
ATOM 828 O O . ASP A 1 121 ? 19.170 56.842 78.615 1.00 35.80 121 ASP A O 1
ATOM 833 N N . ASP A 1 122 ? 19.291 54.954 77.394 1.00 34.27 122 ASP A N 1
ATOM 834 C CA . ASP A 1 122 ? 18.847 54.081 78.480 1.00 34.54 122 ASP A CA 1
ATOM 835 C C . ASP A 1 122 ? 19.533 52.718 78.351 1.00 31.69 122 ASP A C 1
ATOM 836 O O . ASP A 1 122 ? 18.919 51.695 78.049 1.00 30.58 122 ASP A O 1
ATOM 841 N N . ILE A 1 123 ? 20.851 52.755 78.556 1.00 32.23 123 ILE A N 1
ATOM 842 C CA . ILE A 1 123 ? 21.713 51.601 78.544 1.00 29.59 123 ILE A CA 1
ATOM 843 C C . ILE A 1 123 ? 21.817 50.983 79.959 1.00 29.95 123 ILE A C 1
ATOM 844 O O . ILE A 1 123 ? 22.308 51.599 80.924 1.00 30.80 123 ILE A O 1
ATOM 849 N N . TRP A 1 124 ? 21.404 49.734 80.046 1.00 28.96 124 TRP A N 1
ATOM 850 C CA . TRP A 1 124 ? 21.531 48.927 81.258 1.00 29.68 124 TRP A CA 1
ATOM 851 C C . TRP A 1 124 ? 22.985 48.752 81.666 1.00 29.98 124 TRP A C 1
ATOM 852 O O . TRP A 1 124 ? 23.791 48.146 80.942 1.00 28.49 124 TRP A O 1
ATOM 863 N N . ALA A 1 125 ? 23.313 49.250 82.855 1.00 30.79 125 ALA A N 1
ATOM 864 C CA . ALA A 1 125 ? 24.704 49.353 83.257 1.00 30.75 125 ALA A CA 1
ATOM 865 C C . ALA A 1 125 ? 25.318 47.980 83.528 1.00 30.67 125 ALA A C 1
ATOM 866 O O . ALA A 1 125 ? 26.537 47.861 83.494 1.00 30.62 125 ALA A O 1
ATOM 868 N N . TYR A 1 126 ? 24.468 46.985 83.818 1.00 30.84 126 TYR A N 1
ATOM 869 C CA . TYR A 1 126 ? 24.873 45.607 84.125 1.00 31.36 126 TYR A CA 1
ATOM 870 C C . TYR A 1 126 ? 24.398 44.663 83.047 1.00 29.89 126 TYR A C 1
ATOM 871 O O . TYR A 1 126 ? 24.437 43.437 83.239 1.00 30.40 126 TYR A O 1
ATOM 880 N N . GLY A 1 127 ? 23.975 45.221 81.904 1.00 28.68 127 GLY A N 1
ATOM 881 C CA . GLY A 1 127 ? 23.395 44.414 80.851 1.00 27.19 127 GLY A CA 1
ATOM 882 C C . GLY A 1 127 ? 24.430 44.251 79.735 1.00 26.88 127 GLY A C 1
ATOM 883 O O . GLY A 1 127 ? 25.649 44.257 79.999 1.00 25.49 127 GLY A O 1
ATOM 884 N N . GLY A 1 128 ? 23.954 44.201 78.480 1.00 25.08 128 GLY A N 1
ATOM 885 C CA . GLY A 1 128 ? 24.846 43.925 77.357 1.00 24.26 128 GLY A CA 1
ATOM 886 C C . GLY A 1 128 ? 25.371 42.500 77.415 1.00 23.81 128 GLY A C 1
ATOM 887 O O . GLY A 1 128 ? 26.550 42.235 77.163 1.00 24.11 128 GLY A O 1
ATOM 888 N N . ARG A 1 129 ? 24.469 41.587 77.698 1.00 25.04 129 ARG A N 1
ATOM 889 C CA . ARG A 1 129 ? 24.751 40.170 77.810 1.00 24.93 129 ARG A CA 1
ATOM 890 C C . ARG A 1 129 ? 24.899 39.476 76.437 1.00 25.09 129 ARG A C 1
ATOM 891 O O . ARG A 1 129 ? 24.233 39.832 75.462 1.00 24.14 129 ARG A O 1
ATOM 899 N N . VAL A 1 130 ? 25.761 38.455 76.396 1.00 24.84 130 VAL A N 1
ATOM 900 C CA . VAL A 1 130 ? 25.923 37.641 75.235 1.00 24.22 130 VAL A CA 1
ATOM 901 C C . VAL A 1 130 ? 25.720 36.230 75.756 1.00 25.18 130 VAL A C 1
ATOM 902 O O . VAL A 1 130 ? 26.244 35.856 76.807 1.00 26.80 130 VAL A O 1
ATOM 906 N N . SER A 1 131 ? 24.918 35.453 75.062 1.00 24.96 131 SER A N 1
ATOM 907 C CA . SER A 1 131 ? 24.478 34.146 75.560 1.00 26.52 131 SER A CA 1
ATOM 908 C C . SER A 1 131 ? 24.355 33.217 74.382 1.00 26.75 131 SER A C 1
ATOM 909 O O . SER A 1 131 ? 24.302 33.654 73.218 1.00 26.16 131 SER A O 1
ATOM 912 N N . TRP A 1 132 ? 24.255 31.935 74.646 1.00 27.28 132 TRP A N 1
ATOM 913 C CA . TRP A 1 132 ? 23.903 31.095 73.538 1.00 27.61 132 TRP A CA 1
ATOM 914 C C . TRP A 1 132 ? 22.775 30.178 73.964 1.00 28.04 132 TRP A C 1
ATOM 915 O O . TRP A 1 132 ? 22.588 29.885 75.164 1.00 28.60 132 TRP A O 1
ATOM 926 N N . LEU A 1 133 ? 21.994 29.807 72.955 1.00 27.56 133 LEU A N 1
ATOM 927 C CA . LEU A 1 133 ? 20.862 28.902 73.033 1.00 28.51 133 LEU A CA 1
ATOM 928 C C . LEU A 1 133 ? 21.186 27.564 72.366 1.00 28.95 133 LEU A C 1
ATOM 929 O O . LEU A 1 133 ? 21.485 27.507 71.157 1.00 29.34 133 LEU A O 1
ATOM 934 N N . GLU A 1 134 ? 21.111 26.500 73.137 1.00 30.60 134 GLU A N 1
ATOM 935 C CA . GLU A 1 134 ? 21.483 25.216 72.652 1.00 30.93 134 GLU A CA 1
ATOM 936 C C . GLU A 1 134 ? 20.351 24.611 71.810 1.00 31.06 134 GLU A C 1
ATOM 937 O O . GLU A 1 134 ? 19.246 24.375 72.283 1.00 31.32 134 GLU A O 1
ATOM 943 N N . ASN A 1 135 ? 20.646 24.361 70.542 1.00 30.64 135 ASN A N 1
ATOM 944 C CA . ASN A 1 135 ? 19.729 23.680 69.665 1.00 30.30 135 ASN A CA 1
ATOM 945 C C . ASN A 1 135 ? 19.621 22.240 70.128 1.00 32.29 135 ASN A C 1
ATOM 946 O O . ASN A 1 135 ? 20.623 21.584 70.173 1.00 32.98 135 ASN A O 1
ATOM 951 N N . PRO A 1 136 ? 18.400 21.743 70.448 1.00 34.45 136 PRO A N 1
ATOM 952 C CA . PRO A 1 136 ? 18.288 20.369 70.948 1.00 36.38 136 PRO A CA 1
ATOM 953 C C . PRO A 1 136 ? 18.175 19.303 69.876 1.00 38.83 136 PRO A C 1
ATOM 954 O O . PRO A 1 136 ? 17.841 18.172 70.202 1.00 39.92 136 PRO A O 1
ATOM 958 N N . GLY A 1 137 ? 18.427 19.631 68.613 1.00 39.59 137 GLY A N 1
ATOM 959 C CA . GLY A 1 137 ? 18.348 18.617 67.560 1.00 41.29 137 GLY A CA 1
ATOM 960 C C . GLY A 1 137 ? 16.940 18.255 67.111 1.00 44.21 137 GLY A C 1
ATOM 961 O O . GLY A 1 137 ? 16.747 17.335 66.332 1.00 48.01 137 GLY A O 1
ATOM 962 N N . GLU A 1 138 ? 15.944 18.963 67.618 1.00 44.89 138 GLU A N 1
ATOM 963 C CA . GLU A 1 138 ? 14.588 18.809 67.146 1.00 46.93 138 GLU A CA 1
ATOM 964 C C . GLU A 1 138 ? 13.818 20.112 67.349 1.00 46.47 138 GLU A C 1
ATOM 965 O O . GLU A 1 138 ? 14.337 21.045 67.969 1.00 46.14 138 GLU A O 1
ATOM 971 N N . LEU A 1 139 ? 12.612 20.198 66.781 1.00 47.41 139 LEU A N 1
ATOM 972 C CA . LEU A 1 139 ? 11.768 21.379 66.972 1.00 48.35 139 LEU A CA 1
ATOM 973 C C . LEU A 1 139 ? 11.175 21.318 68.395 1.00 50.20 139 LEU A C 1
ATOM 974 O O . LEU A 1 139 ? 10.291 20.523 68.702 1.00 53.84 139 LEU A O 1
ATOM 979 N N . ARG A 1 140 ? 11.751 22.125 69.280 1.00 51.18 140 ARG A N 1
ATOM 980 C CA . ARG A 1 140 ? 11.194 22.379 70.590 1.00 50.98 140 ARG A CA 1
ATOM 981 C C . ARG A 1 140 ? 11.434 23.847 70.883 1.00 46.58 140 ARG A C 1
ATOM 982 O O . ARG A 1 140 ? 12.381 24.470 70.339 1.00 43.06 140 ARG A O 1
ATOM 990 N N . ASP A 1 141 ? 10.560 24.420 71.704 1.00 45.29 141 ASP A N 1
ATOM 991 C CA . ASP A 1 141 ? 10.740 25.805 72.104 1.00 45.49 141 ASP A CA 1
ATOM 992 C C . ASP A 1 141 ? 11.671 25.901 73.307 1.00 44.49 141 ASP A C 1
ATOM 993 O O . ASP A 1 141 ? 12.139 24.882 73.839 1.00 42.98 141 ASP A O 1
ATOM 998 N N . ASN A 1 142 ? 11.945 27.143 73.704 1.00 41.54 142 ASN A N 1
ATOM 999 C CA . ASN A 1 142 ? 12.614 27.458 74.943 0.70 39.83 142 ASN A CA 1
ATOM 1000 C C . ASN A 1 142 ? 13.885 26.637 75.207 1.00 38.50 142 ASN A C 1
ATOM 1001 O O . ASN A 1 142 ? 13.984 25.878 76.130 1.00 40.10 142 ASN A O 1
ATOM 1006 N N . TRP A 1 143 ? 14.869 26.828 74.348 1.00 35.97 143 TRP A N 1
ATOM 1007 C CA . TRP A 1 143 ? 16.200 26.160 74.413 1.00 35.03 143 TRP A CA 1
ATOM 1008 C C . TRP A 1 143 ? 17.031 26.538 75.614 1.00 34.30 143 TRP A C 1
ATOM 1009 O O . TRP A 1 143 ? 16.936 27.684 76.073 1.00 34.03 143 TRP A O 1
ATOM 1020 N N . THR A 1 144 ? 17.905 25.649 76.086 1.00 33.79 144 THR A N 1
ATOM 1021 C CA . THR A 1 144 ? 18.807 25.988 77.198 1.00 34.00 144 THR A CA 1
ATOM 1022 C C . THR A 1 144 ? 19.750 27.157 76.842 1.00 31.89 144 THR A C 1
ATOM 1023 O O . THR A 1 144 ? 20.429 27.142 75.781 1.00 30.92 144 THR A O 1
ATOM 1027 N N . MET A 1 145 ? 19.781 28.153 77.723 1.00 31.37 145 MET A N 1
ATOM 1028 C CA . MET A 1 145 ? 20.527 29.380 77.532 1.00 30.76 145 MET A CA 1
ATOM 1029 C C . MET A 1 145 ? 21.670 29.505 78.542 1.00 31.49 145 MET A C 1
ATOM 1030 O O . MET A 1 145 ? 21.479 29.220 79.720 1.00 31.82 145 MET A O 1
ATOM 1035 N N . ARG A 1 146 ? 22.856 29.900 78.075 1.00 30.04 146 ARG A N 1
ATOM 1036 C CA . ARG A 1 146 ? 24.026 29.992 78.940 1.00 31.32 146 ARG A CA 1
ATOM 1037 C C . ARG A 1 146 ? 24.725 31.282 78.618 1.00 31.85 146 ARG A C 1
ATOM 1038 O O . ARG A 1 146 ? 24.743 31.722 77.449 1.00 30.57 146 ARG A O 1
ATOM 1046 N N . THR A 1 147 ? 25.309 31.900 79.644 1.00 32.59 147 THR A N 1
ATOM 1047 C CA . THR A 1 147 ? 25.888 33.238 79.500 1.00 31.23 147 THR A CA 1
ATOM 1048 C C . THR A 1 147 ? 27.301 33.089 78.986 1.00 31.40 147 THR A C 1
ATOM 1049 O O . THR A 1 147 ? 28.070 32.303 79.522 1.00 33.81 147 THR A O 1
ATOM 1053 N N . ILE A 1 148 ? 27.620 33.861 77.954 1.00 29.99 148 ILE A N 1
ATOM 1054 C CA . ILE A 1 148 ? 28.955 33.923 77.433 1.00 29.58 148 ILE A CA 1
ATOM 1055 C C . ILE A 1 148 ? 29.752 34.999 78.124 1.00 29.82 148 ILE A C 1
ATOM 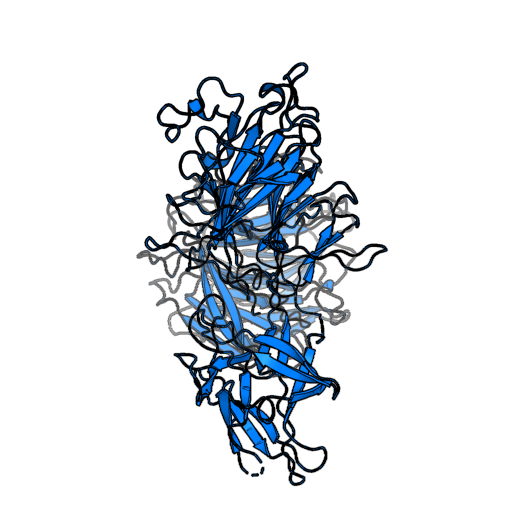1056 O O . ILE A 1 148 ? 30.856 34.716 78.602 1.00 31.12 148 ILE A O 1
ATOM 1061 N N . GLY A 1 149 ? 29.223 36.228 78.179 1.00 28.35 149 GLY A N 1
ATOM 1062 C CA . GLY A 1 149 ? 29.878 37.332 78.907 1.00 26.97 149 GLY A CA 1
ATOM 1063 C C . GLY A 1 149 ? 28.997 38.555 78.838 1.00 27.26 149 GLY A C 1
ATOM 1064 O O . GLY A 1 149 ? 27.838 38.447 78.393 1.00 28.12 149 GLY A O 1
ATOM 1065 N N . HIS A 1 150 ? 29.523 39.736 79.180 1.00 25.88 150 HIS A N 1
ATOM 1066 C CA A HIS A 1 150 ? 28.697 40.961 79.261 0.60 25.63 150 HIS A CA 1
ATOM 1067 C CA B HIS A 1 150 ? 28.696 40.941 79.159 0.40 26.04 150 HIS A CA 1
ATOM 1068 C C . HIS A 1 150 ? 29.548 42.142 78.911 1.00 25.80 150 HIS A C 1
ATOM 1069 O O . HIS A 1 150 ? 30.754 42.129 79.197 1.00 26.32 150 HIS A O 1
ATOM 1082 N N . SER A 1 151 ? 28.934 43.173 78.332 1.00 25.53 151 SER A N 1
ATOM 1083 C CA . SER A 1 151 ? 29.573 44.487 78.257 1.00 25.92 151 SER A CA 1
ATOM 1084 C C . SER A 1 151 ? 28.434 45.510 77.974 1.00 26.01 151 SER A C 1
ATOM 1085 O O . SER A 1 151 ? 27.729 45.362 76.992 1.00 27.31 151 SER A O 1
ATOM 1088 N N . PRO A 1 152 ? 28.245 46.537 78.841 1.00 28.42 152 PRO A N 1
ATOM 1089 C CA . PRO A 1 152 ? 27.111 47.502 78.645 1.00 28.25 152 PRO A CA 1
ATOM 1090 C C . PRO A 1 152 ? 27.055 48.059 77.213 1.00 27.88 152 PRO A C 1
ATOM 1091 O O . PRO A 1 152 ? 28.097 48.421 76.647 1.00 27.61 152 PRO A O 1
ATOM 1095 N N . GLY A 1 153 ? 25.857 48.125 76.622 1.00 28.01 153 GLY A N 1
ATOM 1096 C CA . GLY A 1 153 ? 25.663 48.698 75.249 1.00 25.06 153 GLY A CA 1
ATOM 1097 C C . GLY A 1 153 ? 25.884 47.701 74.131 1.00 24.43 153 GLY A C 1
ATOM 1098 O O . GLY A 1 153 ? 25.840 48.054 72.971 1.00 24.63 153 GLY A O 1
ATOM 1099 N N . MET A 1 154 ? 26.097 46.445 74.499 1.00 24.51 154 MET A N 1
ATOM 1100 C CA . MET A 1 154 ? 26.417 45.368 73.562 1.00 24.17 154 MET A CA 1
ATOM 1101 C C . MET A 1 154 ? 25.415 45.397 72.393 1.00 24.33 154 MET A C 1
ATOM 1102 O O . MET A 1 154 ? 24.207 45.413 72.639 1.00 23.67 154 MET A O 1
ATOM 1107 N N . HIS A 1 155 ? 25.897 45.391 71.138 1.00 23.25 155 HIS A N 1
ATOM 1108 C CA . HIS A 1 155 ? 24.986 45.781 70.050 1.00 25.69 155 HIS A CA 1
ATOM 1109 C C . HIS A 1 155 ? 25.085 45.013 68.732 1.00 24.40 155 HIS A C 1
ATOM 1110 O O . HIS A 1 155 ? 24.114 44.961 67.982 1.00 26.68 155 HIS A O 1
ATOM 1117 N N . ARG A 1 156 ? 26.247 44.448 68.414 1.00 22.95 156 ARG A N 1
ATOM 1118 C CA . ARG A 1 156 ? 26.415 43.646 67.220 1.00 23.59 156 ARG A CA 1
ATOM 1119 C C . ARG A 1 156 ? 27.317 42.508 67.594 1.00 24.94 156 ARG A C 1
ATOM 1120 O O . ARG A 1 156 ? 28.139 42.629 68.507 1.00 25.41 156 ARG A O 1
ATOM 1128 N N . LEU A 1 157 ? 27.136 41.387 66.939 1.00 25.10 157 LEU A N 1
ATOM 1129 C CA . LEU A 1 157 ? 28.013 40.255 67.143 1.00 25.97 157 LEU A CA 1
ATOM 1130 C C . LEU A 1 157 ? 27.993 39.289 65.955 1.00 26.39 157 LEU A C 1
ATOM 1131 O O . LEU A 1 157 ? 26.980 39.192 65.228 1.00 25.49 157 LEU A O 1
ATOM 1136 N N . LYS A 1 158 ? 29.109 38.575 65.778 1.00 24.56 158 LYS A N 1
ATOM 1137 C CA . LYS A 1 158 ? 29.219 37.520 64.768 1.00 23.79 158 LYS A CA 1
ATOM 1138 C C . LYS A 1 158 ? 30.097 36.406 65.330 1.00 22.13 158 LYS A C 1
ATOM 1139 O O . LYS A 1 158 ? 31.079 36.643 66.037 1.00 22.31 158 LYS A O 1
ATOM 1145 N N . ALA A 1 159 ? 29.751 35.191 64.965 1.00 22.99 159 ALA A N 1
ATOM 1146 C CA . ALA A 1 159 ? 30.544 34.056 65.244 1.00 22.40 159 ALA A CA 1
ATOM 1147 C C . ALA A 1 159 ? 31.560 33.810 64.081 1.00 23.78 159 ALA A C 1
ATOM 1148 O O . ALA A 1 159 ? 31.331 34.222 62.931 1.00 22.73 159 ALA A O 1
ATOM 1150 N N . GLY A 1 160 ? 32.646 33.101 64.375 1.00 24.16 160 GLY A N 1
ATOM 1151 C CA . GLY A 1 160 ? 33.612 32.721 63.341 1.00 26.45 160 GLY A CA 1
ATOM 1152 C C . GLY A 1 160 ? 34.824 32.049 63.968 1.00 27.61 160 GLY A C 1
ATOM 1153 O O . GLY A 1 160 ? 34.816 31.667 65.160 1.00 28.53 160 GLY A O 1
ATOM 1154 N N . HIS A 1 161 ? 35.881 31.947 63.172 1.00 27.69 161 HIS A N 1
ATOM 1155 C CA . HIS A 1 161 ? 37.155 31.451 63.633 1.00 29.57 161 HIS A CA 1
ATOM 1156 C C . HIS A 1 161 ? 38.159 32.556 63.459 1.00 28.57 161 HIS A C 1
ATOM 1157 O O . HIS A 1 161 ? 38.626 32.788 62.343 1.00 28.02 161 HIS A O 1
ATOM 1164 N N . PHE A 1 162 ? 38.476 33.267 64.546 1.00 27.37 162 PHE A N 1
ATOM 1165 C CA . PHE A 1 162 ? 39.339 34.457 64.480 1.00 26.77 162 PHE A CA 1
ATOM 1166 C C . PHE A 1 162 ? 40.790 34.233 64.800 1.00 27.92 162 PHE 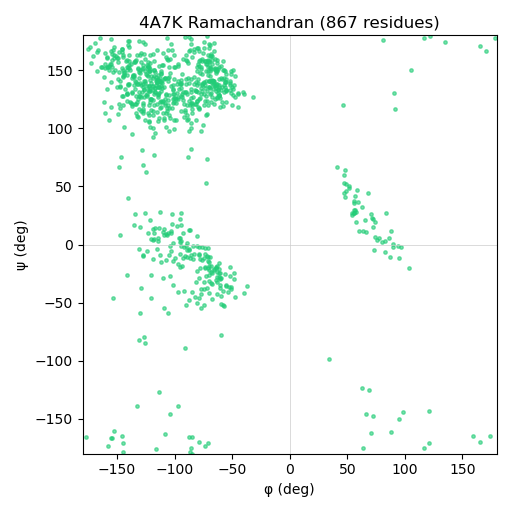A C 1
ATOM 1167 O O . PHE A 1 162 ? 41.648 34.767 64.075 1.00 27.92 162 PHE A O 1
ATOM 1175 N N . THR A 1 163 ? 41.084 33.410 65.826 1.00 30.76 163 THR A N 1
ATOM 1176 C CA . THR A 1 163 ? 42.456 33.166 66.258 1.00 31.66 163 THR A CA 1
ATOM 1177 C C . THR A 1 163 ? 42.746 31.660 66.324 1.00 33.22 163 THR A C 1
ATOM 1178 O O . THR A 1 163 ? 43.871 31.264 66.478 1.00 33.99 163 THR A O 1
ATOM 1182 N N . ARG A 1 164 ? 41.720 30.841 66.191 1.00 33.78 164 ARG A N 1
ATOM 1183 C CA . ARG A 1 164 ? 41.864 29.388 66.153 1.00 34.42 164 ARG A CA 1
ATOM 1184 C C . ARG A 1 164 ? 40.709 28.795 65.372 1.00 33.76 164 ARG A C 1
ATOM 1185 O O . ARG A 1 164 ? 39.710 29.482 65.087 1.00 30.75 164 ARG A O 1
ATOM 1193 N N . THR A 1 165 ? 40.844 27.519 65.034 1.00 33.69 165 THR A N 1
ATOM 1194 C CA . THR A 1 165 ? 39.836 26.862 64.216 1.00 35.29 165 THR A CA 1
ATOM 1195 C C . THR A 1 165 ? 39.152 25.653 64.913 1.00 34.48 165 THR A C 1
ATOM 1196 O O . THR A 1 165 ? 38.307 25.034 64.310 1.00 32.98 165 THR A O 1
ATOM 1200 N N . ASP A 1 166 ? 39.489 25.397 66.179 1.00 35.15 166 ASP A N 1
ATOM 1201 C CA . ASP A 1 166 ? 39.022 24.207 66.953 1.00 37.32 166 ASP A CA 1
ATOM 1202 C C . ASP A 1 166 ? 37.913 24.570 67.975 1.00 36.85 166 ASP A C 1
ATOM 1203 O O . ASP A 1 166 ? 37.435 23.689 68.665 1.00 38.34 166 ASP A O 1
ATOM 1208 N N . ARG A 1 167 ? 37.532 25.864 68.073 1.00 34.71 167 ARG A N 1
ATOM 1209 C CA . ARG A 1 167 ? 36.462 26.339 68.977 1.00 32.94 167 ARG A CA 1
ATOM 1210 C C . ARG A 1 167 ? 35.619 27.403 68.239 1.00 31.60 167 ARG A C 1
ATOM 1211 O O . ARG A 1 167 ? 36.146 28.134 67.360 1.00 32.30 167 ARG A O 1
ATOM 1219 N N . VAL A 1 168 ? 34.342 27.547 68.593 1.00 29.72 168 VAL A N 1
ATOM 1220 C CA . VAL A 1 168 ? 33.574 28.703 68.092 1.00 27.06 168 VAL A CA 1
ATOM 1221 C C . VAL A 1 168 ? 34.141 29.933 68.803 1.00 27.61 168 VAL A C 1
ATOM 1222 O O . VAL A 1 168 ? 34.460 29.881 70.027 1.00 29.08 168 VAL A O 1
ATOM 1226 N N . GLN A 1 169 ? 34.246 31.027 68.056 1.00 25.58 169 GLN A N 1
ATOM 1227 C CA . GLN A 1 169 ? 34.595 32.277 68.620 1.00 25.30 169 GLN A CA 1
ATOM 1228 C C . GLN A 1 169 ? 33.560 33.289 68.192 1.00 24.88 169 GLN A C 1
ATOM 1229 O O . GLN A 1 169 ? 32.904 33.135 67.148 1.00 26.33 169 GLN A O 1
ATOM 1235 N N . VAL A 1 170 ? 33.422 34.319 69.005 1.00 24.85 170 VAL A N 1
ATOM 1236 C CA . VAL A 1 170 ? 32.405 35.312 68.794 1.00 24.29 170 VAL A CA 1
ATOM 1237 C C . VAL A 1 170 ? 33.028 36.688 68.947 1.00 23.72 170 VAL A C 1
ATOM 1238 O O . VAL A 1 170 ? 33.648 36.955 69.974 1.00 26.06 170 VAL A O 1
ATOM 1242 N N . VAL A 1 171 ? 32.854 37.573 67.972 1.00 21.92 171 VAL A N 1
ATOM 1243 C CA . VAL A 1 171 ? 33.298 38.992 68.152 1.00 21.58 171 VAL A CA 1
ATOM 1244 C C . VAL A 1 171 ? 32.043 39.746 68.557 1.00 21.34 171 VAL A C 1
ATOM 1245 O O . VAL A 1 171 ? 30.978 39.596 67.924 1.00 19.95 171 VAL A O 1
ATOM 1249 N N . ALA A 1 172 ? 32.134 40.528 69.619 1.00 23.45 172 ALA A N 1
ATOM 1250 C CA . ALA A 1 172 ? 30.969 41.226 70.120 1.00 22.81 172 ALA A CA 1
ATOM 1251 C C . ALA A 1 172 ? 31.320 42.705 70.379 1.00 22.72 172 ALA A C 1
ATOM 1252 O O . ALA A 1 172 ? 32.395 43.016 70.922 1.00 22.14 172 ALA A O 1
ATOM 1254 N N . VAL A 1 173 ? 30.439 43.641 70.025 1.00 20.98 173 VAL A N 1
ATOM 1255 C CA . VAL A 1 173 ? 30.865 45.026 70.130 1.00 22.03 173 VAL A CA 1
ATOM 1256 C C . VAL A 1 173 ? 29.680 45.866 70.643 1.00 22.73 173 VAL A C 1
ATOM 1257 O O . VAL A 1 173 ? 28.596 45.856 70.037 1.00 23.06 173 VAL A O 1
ATOM 1261 N N . PRO A 1 174 ? 29.879 46.571 71.759 1.00 22.20 174 PRO A N 1
ATOM 1262 C CA . PRO A 1 174 ? 28.905 47.588 72.190 1.00 23.37 174 PRO A CA 1
ATOM 1263 C C . PRO A 1 174 ? 28.983 48.821 71.274 1.00 24.11 174 PRO A C 1
ATOM 1264 O O . PRO A 1 174 ? 30.059 49.184 70.778 1.00 23.47 174 PRO A O 1
ATOM 1268 N N . ILE A 1 175 ? 27.850 49.483 71.110 1.00 25.41 175 ILE A N 1
ATOM 1269 C CA . ILE A 1 175 ? 27.802 50.738 70.351 1.00 24.60 175 ILE A CA 1
ATOM 1270 C C . ILE A 1 175 ? 28.154 51.969 71.195 1.00 25.12 175 ILE A C 1
ATOM 1271 O O . ILE A 1 175 ? 28.795 52.903 70.698 1.00 24.10 175 ILE A O 1
ATOM 1276 N N . VAL A 1 176 ? 27.655 52.009 72.427 1.00 25.56 176 VAL A N 1
ATOM 1277 C CA . VAL A 1 176 ? 27.976 53.015 73.428 1.00 26.44 176 VAL A CA 1
ATOM 1278 C C . VAL A 1 176 ? 28.279 52.266 74.727 1.00 27.55 176 VAL A C 1
ATOM 1279 O O . VAL A 1 176 ? 27.963 51.069 74.834 1.00 28.23 176 VAL A O 1
ATOM 1283 N N . VAL A 1 177 ? 28.917 52.924 75.689 1.00 27.65 177 VAL A N 1
ATOM 1284 C CA . VAL A 1 177 ? 29.296 52.243 76.961 1.00 27.95 177 VAL A CA 1
ATOM 1285 C C . VAL A 1 177 ? 28.310 52.555 78.078 1.00 29.26 177 VAL A C 1
ATOM 1286 O O . VAL A 1 177 ? 28.338 51.925 79.147 1.00 30.61 177 VAL A O 1
ATOM 1290 N N . ALA A 1 178 ? 27.446 53.533 77.840 1.00 28.73 178 ALA A N 1
ATOM 1291 C CA . ALA A 1 178 ? 26.647 54.087 78.912 1.00 30.80 178 ALA A CA 1
ATOM 1292 C C . ALA A 1 178 ? 25.624 55.051 78.328 1.00 32.13 178 ALA A C 1
ATOM 1293 O O . ALA A 1 178 ? 25.814 55.598 77.227 1.00 31.10 178 ALA A O 1
ATOM 1295 N N . SER A 1 179 ? 24.542 55.253 79.074 1.00 33.05 179 SER A N 1
ATOM 1296 C CA . SER A 1 179 ? 23.446 56.131 78.678 1.00 33.76 179 SER A CA 1
ATOM 1297 C C . SER A 1 179 ? 23.915 57.497 78.180 1.00 33.30 179 SER A C 1
ATOM 1298 O O . SER A 1 179 ? 24.672 58.171 78.871 1.00 33.15 179 SER A O 1
ATOM 1301 N N . SER A 1 180 ? 23.448 57.856 76.974 1.00 33.43 180 SER A N 1
ATOM 1302 C CA . SER A 1 180 ? 23.736 59.133 76.322 1.00 35.27 180 SER A CA 1
ATOM 1303 C C . SER A 1 180 ? 25.216 59.392 76.122 1.00 35.63 180 SER A C 1
ATOM 1304 O O . SER A 1 180 ? 25.597 60.551 75.941 1.00 37.38 180 SER A O 1
ATOM 1307 N N . ASP A 1 181 ? 26.062 58.358 76.168 1.00 33.04 181 ASP A N 1
ATOM 1308 C CA . ASP A 1 181 ? 27.488 58.624 76.005 1.00 33.48 181 ASP A CA 1
ATOM 1309 C C . ASP A 1 181 ? 27.885 58.279 74.566 1.00 32.85 181 ASP A C 1
ATOM 1310 O O . ASP A 1 181 ? 28.067 57.067 74.231 1.00 31.36 181 ASP A O 1
ATOM 1315 N N . LEU A 1 182 ? 27.979 59.314 73.708 1.00 30.14 182 LEU A N 1
ATOM 1316 C CA . LEU A 1 182 ? 28.212 59.023 72.277 1.00 29.96 182 LEU A CA 1
ATOM 1317 C C . LEU A 1 182 ? 29.653 59.267 71.860 1.00 29.27 182 LEU A C 1
ATOM 1318 O O . LEU A 1 182 ? 29.966 59.288 70.659 1.00 27.57 182 LEU A O 1
ATOM 1323 N N . THR A 1 183 ? 30.526 59.459 72.850 1.00 29.85 183 THR A N 1
ATOM 1324 C CA . THR A 1 183 ? 31.932 59.818 72.559 1.00 31.20 183 THR A CA 1
ATOM 1325 C C . THR A 1 183 ? 32.983 58.838 73.093 1.00 30.98 183 THR A C 1
ATOM 1326 O O . THR A 1 183 ? 34.072 58.755 72.525 1.00 31.56 183 THR A O 1
ATOM 1330 N N . THR A 1 184 ? 32.665 58.095 74.158 1.00 30.31 184 THR A N 1
ATOM 1331 C CA . THR A 1 184 ? 33.596 57.091 74.697 1.00 28.75 184 THR A CA 1
ATOM 1332 C C . THR A 1 184 ? 33.596 55.905 73.777 1.00 26.91 184 THR A C 1
ATOM 1333 O O . THR A 1 184 ? 32.492 55.377 73.436 1.00 26.93 184 THR A O 1
ATOM 1337 N N . PRO A 1 185 ? 34.807 55.446 73.362 1.00 26.99 185 PRO A N 1
ATOM 1338 C CA . PRO A 1 185 ? 34.870 54.203 72.526 1.00 25.54 185 PRO A CA 1
ATOM 1339 C C . PRO A 1 185 ? 34.576 52.938 73.335 1.00 26.21 185 PRO A C 1
ATOM 1340 O O . PRO A 1 185 ? 34.873 52.898 74.536 1.00 25.81 185 PRO A O 1
ATOM 1344 N N . ALA A 1 186 ? 34.120 51.889 72.657 1.00 23.37 186 ALA A N 1
ATOM 1345 C CA . ALA A 1 186 ? 33.764 50.638 73.303 1.00 25.84 186 ALA A CA 1
ATOM 1346 C C . ALA A 1 186 ? 34.769 49.535 72.930 1.00 25.74 186 ALA A C 1
ATOM 1347 O O . ALA A 1 186 ? 35.381 49.594 71.843 1.00 25.91 186 ALA A O 1
ATOM 1349 N N . ASP A 1 187 ? 34.920 48.529 73.794 1.00 26.99 187 ASP A N 1
ATOM 1350 C CA . ASP A 1 187 ? 35.748 47.355 73.493 1.00 26.09 187 ASP A CA 1
ATOM 1351 C C . ASP A 1 187 ? 35.207 46.549 72.324 1.00 26.62 187 ASP A C 1
ATOM 1352 O O . ASP A 1 187 ? 33.977 46.304 72.193 1.00 26.37 187 ASP A O 1
ATOM 1357 N N . VAL A 1 188 ? 36.128 46.112 71.483 1.00 25.08 188 VAL A N 1
ATOM 1358 C CA . VAL A 1 188 ? 35.846 45.144 70.475 1.00 23.91 188 VAL A CA 1
ATOM 1359 C C . VAL A 1 188 ? 36.257 43.787 71.162 1.00 25.65 188 VAL A C 1
ATOM 1360 O O . VAL A 1 188 ? 37.445 43.567 71.468 1.00 24.90 188 VAL A O 1
ATOM 1364 N N . ILE A 1 189 ? 35.300 42.880 71.417 1.00 23.78 189 ILE A N 1
ATOM 1365 C CA . ILE A 1 189 ? 35.647 41.717 72.291 1.00 24.82 189 ILE A CA 1
ATOM 1366 C C . ILE A 1 189 ? 35.569 40.419 71.529 1.00 25.04 189 ILE A C 1
ATOM 1367 O O . ILE A 1 189 ? 34.649 40.251 70.766 1.00 25.82 189 ILE A O 1
ATOM 1372 N N . ILE A 1 190 ? 36.521 39.516 71.758 1.00 25.16 190 ILE A N 1
ATOM 1373 C CA . ILE A 1 190 ? 36.459 38.160 71.236 1.00 26.81 190 ILE A CA 1
ATOM 1374 C C . ILE A 1 190 ? 36.255 37.162 72.382 1.00 27.49 190 ILE A C 1
ATOM 1375 O O . ILE A 1 190 ? 37.098 37.060 73.301 1.00 28.01 190 ILE A O 1
ATOM 1380 N N . PHE A 1 191 ? 35.131 36.458 72.319 1.00 26.53 191 PHE A N 1
ATOM 1381 C CA . PHE A 1 191 ? 34.848 35.342 73.197 1.00 27.50 191 PHE A CA 1
ATOM 1382 C C . PHE A 1 191 ? 35.173 34.003 72.529 1.00 28.79 191 PHE A C 1
ATOM 1383 O O . PHE A 1 191 ? 34.822 33.764 71.352 1.00 27.70 191 PHE A O 1
ATOM 1391 N N . THR A 1 192 ? 35.779 33.113 73.304 1.00 29.17 192 THR A N 1
ATOM 1392 C CA . THR A 1 192 ? 36.221 31.824 72.795 1.00 29.67 192 THR A CA 1
ATOM 1393 C C . THR A 1 192 ? 35.483 30.734 73.559 1.00 30.06 192 THR A C 1
ATOM 1394 O O . THR A 1 192 ? 35.569 30.672 74.772 1.00 30.34 192 THR A O 1
ATOM 1398 N N . ALA A 1 193 ? 34.794 29.857 72.854 1.00 30.07 193 ALA A N 1
ATOM 1399 C CA . ALA A 1 193 ? 34.189 28.682 73.514 1.00 31.37 193 ALA A CA 1
ATOM 1400 C C . ALA A 1 193 ? 35.147 27.853 74.370 1.00 33.60 193 ALA A C 1
ATOM 1401 O O . ALA A 1 193 ? 36.298 27.650 74.014 1.00 34.19 193 ALA A O 1
ATOM 1403 N N . PRO A 1 194 ? 34.668 27.375 75.529 1.00 35.15 194 PRO A N 1
ATOM 1404 C CA . PRO A 1 194 ? 35.543 26.414 76.226 1.00 36.45 194 PRO A CA 1
ATOM 1405 C C . PRO A 1 194 ? 35.488 25.083 75.481 1.00 37.69 194 PRO A C 1
ATOM 1406 O O . PRO A 1 194 ? 34.718 24.911 74.521 1.00 37.19 194 PRO A O 1
ATOM 1410 N N . ASP A 1 195 ? 36.317 24.172 75.933 1.00 39.10 195 ASP A N 1
ATOM 1411 C CA . ASP A 1 195 ? 36.383 22.820 75.465 1.00 41.86 195 ASP A CA 1
ATOM 1412 C C . ASP A 1 195 ? 35.041 22.105 75.679 1.00 42.40 195 ASP A C 1
ATOM 1413 O O . ASP A 1 195 ? 34.587 21.389 74.813 1.00 41.87 195 ASP A O 1
ATOM 1418 N N . ASP A 1 196 ? 34.427 22.274 76.847 1.00 44.14 196 ASP A N 1
ATOM 1419 C CA . ASP A 1 196 ? 33.038 21.828 77.033 1.00 43.99 196 ASP A CA 1
ATOM 1420 C C . ASP A 1 196 ? 32.082 23.014 77.330 1.00 42.81 196 ASP A C 1
ATOM 1421 O O . ASP A 1 196 ? 31.951 23.454 78.494 1.00 41.60 196 ASP A O 1
ATOM 1426 N N . PRO A 1 197 ? 31.407 23.531 76.280 1.00 39.81 197 PRO A N 1
ATOM 1427 C CA . PRO A 1 197 ? 30.552 24.696 76.531 1.00 39.23 197 PRO A CA 1
ATOM 1428 C C . PRO A 1 197 ? 29.280 24.380 77.336 1.00 40.81 197 PRO A C 1
ATOM 1429 O O . PRO A 1 197 ? 28.652 25.294 77.839 1.00 39.43 197 PRO A O 1
ATOM 1433 N N . ARG A 1 198 ? 28.922 23.097 77.476 1.00 44.15 198 ARG A N 1
ATOM 1434 C CA . ARG A 1 198 ? 27.761 22.726 78.280 1.00 47.11 198 ARG A CA 1
ATOM 1435 C C . ARG A 1 198 ? 28.048 22.740 79.796 1.00 51.10 198 ARG A C 1
ATOM 1436 O O . ARG A 1 198 ? 27.154 22.619 80.604 1.00 52.76 198 ARG A O 1
ATOM 1444 N N . SER A 1 199 ? 29.290 22.887 80.197 1.00 55.67 199 SER A N 1
ATOM 1445 C CA . SER A 1 199 ? 29.537 23.107 81.612 1.00 60.99 199 SER A CA 1
ATOM 1446 C C . SER A 1 199 ? 30.079 24.508 81.756 1.00 63.65 199 SER A C 1
ATOM 1447 O O . SER A 1 199 ? 29.508 25.476 81.212 1.00 63.26 199 SER A O 1
ATOM 1450 N N . GLU A 1 200 ? 31.226 24.574 82.432 1.00 71.64 200 GLU A N 1
ATOM 1451 C CA . GLU A 1 200 ? 31.984 25.795 82.732 1.00 78.87 200 GLU A CA 1
ATOM 1452 C C . GLU A 1 200 ? 31.106 27.024 82.974 1.00 80.19 200 GLU A C 1
ATOM 1453 O O . GLU A 1 200 ? 30.555 27.192 84.062 1.00 85.73 200 GLU A O 1
ATOM 1459 N N . GLN A 1 201 ? 30.964 27.851 81.944 1.00 82.97 201 GLN A N 1
ATOM 1460 C CA . GLN A 1 201 ? 30.264 29.135 82.016 1.00 78.94 201 GLN A CA 1
ATOM 1461 C C . GLN A 1 201 ? 31.237 30.293 82.023 1.00 77.35 201 GLN A C 1
ATOM 1462 O O . GLN A 1 201 ? 32.364 30.178 82.549 1.00 82.92 201 GLN A O 1
ATOM 1468 N N . LEU A 1 202 ? 30.770 31.416 81.470 1.00 69.63 202 LEU A N 1
ATOM 1469 C CA . LEU A 1 202 ? 31.635 32.516 81.036 1.00 58.32 202 LEU A CA 1
ATOM 1470 C C . LEU A 1 202 ? 32.834 31.975 80.228 1.00 54.68 202 LEU A C 1
ATOM 1471 O O . LEU A 1 202 ? 33.650 31.117 80.668 1.00 48.31 202 LEU A O 1
ATOM 1476 N N . TRP A 1 203 ? 32.875 32.456 78.998 1.00 46.09 203 TRP A N 1
ATOM 1477 C CA . TRP A 1 203 ? 33.847 32.020 78.009 1.00 41.66 203 TRP A CA 1
ATOM 1478 C C . TRP A 1 203 ? 35.109 32.825 78.217 1.00 38.75 203 TRP A C 1
ATOM 1479 O O . TRP A 1 203 ? 35.037 33.892 78.825 1.00 37.75 203 TRP A O 1
ATOM 1490 N N . GLN A 1 204 ? 36.244 32.362 77.703 1.00 36.82 204 GLN A N 1
ATOM 1491 C CA . GLN A 1 204 ? 37.449 33.206 77.641 1.00 38.34 204 GLN A CA 1
ATOM 1492 C C . GLN A 1 204 ? 37.183 34.524 76.874 1.00 36.15 204 GLN A C 1
ATOM 1493 O O . GLN A 1 204 ? 36.519 34.524 75.814 1.00 31.62 204 GLN A O 1
ATOM 1499 N N . ARG A 1 205 ? 37.662 35.659 77.401 1.00 36.55 205 ARG A N 1
ATOM 1500 C CA . ARG A 1 205 ? 37.519 36.919 76.695 1.00 35.16 205 ARG A CA 1
ATOM 1501 C C . ARG A 1 205 ? 38.783 37.747 76.535 1.00 37.06 205 ARG A C 1
ATOM 1502 O O . ARG A 1 205 ? 39.563 37.917 77.504 1.00 36.90 205 ARG A O 1
ATOM 1510 N N . ASP A 1 206 ? 38.947 38.296 75.329 1.00 34.02 206 ASP A N 1
ATOM 1511 C CA . ASP A 1 206 ? 40.092 39.145 74.972 1.00 35.39 206 ASP A CA 1
ATOM 1512 C C . ASP A 1 206 ? 39.585 40.371 74.224 1.00 33.02 206 ASP A C 1
ATOM 1513 O O . ASP A 1 206 ? 38.758 40.251 73.372 1.00 32.57 206 ASP A O 1
ATOM 1518 N N . VAL A 1 207 ? 40.051 41.553 74.577 1.00 33.91 207 VAL A N 1
ATOM 1519 C CA . VAL A 1 207 ? 39.647 42.786 73.911 1.00 31.73 207 VAL A CA 1
ATOM 1520 C C . VAL A 1 207 ? 40.702 43.019 72.827 1.00 31.61 207 VAL A C 1
ATOM 1521 O O . VAL A 1 207 ? 41.869 42.980 73.111 1.00 33.95 207 VAL A O 1
ATOM 1525 N N . VAL A 1 208 ? 40.296 43.209 71.578 1.00 31.27 208 VAL A N 1
ATOM 1526 C CA . VAL A 1 208 ? 41.235 43.345 70.470 1.00 30.15 208 VAL A CA 1
ATOM 1527 C C . VAL A 1 208 ? 41.128 44.759 69.804 1.00 30.74 208 VAL A C 1
ATOM 1528 O O . VAL A 1 208 ? 41.607 44.965 68.677 1.00 31.02 208 VAL A O 1
ATOM 1532 N N . GLY A 1 209 ? 40.470 45.715 70.466 1.00 29.37 209 GLY A N 1
ATOM 1533 C CA . GLY A 1 209 ? 40.480 47.094 69.943 1.00 28.39 209 GLY A CA 1
ATOM 1534 C C . GLY A 1 209 ? 39.407 47.887 70.625 1.00 27.69 209 GLY A C 1
ATOM 1535 O O . GLY A 1 209 ? 38.633 47.330 71.423 1.00 28.63 209 GLY A O 1
ATOM 1536 N N . THR A 1 210 ? 39.413 49.192 70.403 1.00 27.25 210 THR A N 1
ATOM 1537 C CA . THR A 1 210 ? 38.298 50.020 70.835 1.00 28.30 210 THR A CA 1
ATOM 1538 C C . THR A 1 210 ? 37.926 50.933 69.686 1.00 26.62 210 THR A C 1
ATOM 1539 O O . THR A 1 210 ? 38.811 51.427 68.986 1.00 26.19 210 THR A O 1
ATOM 1543 N N . ARG A 1 211 ? 36.615 51.100 69.520 1.00 24.70 211 ARG A N 1
ATOM 1544 C CA . ARG A 1 211 ? 36.010 51.823 68.412 1.00 24.85 211 ARG A CA 1
ATOM 1545 C C . ARG A 1 211 ? 34.844 52.650 68.926 1.00 24.58 211 ARG A C 1
ATOM 1546 O O . ARG A 1 211 ? 34.230 52.295 69.937 1.00 23.62 211 ARG A O 1
ATOM 1554 N N . HIS A 1 212 ? 34.539 53.728 68.206 1.00 23.96 212 HIS A N 1
ATOM 1555 C CA . HIS A 1 212 ? 33.436 54.623 68.448 1.00 24.73 212 HIS A CA 1
ATOM 1556 C C . HIS A 1 212 ? 32.192 54.265 67.654 1.00 24.31 212 HIS A C 1
ATOM 1557 O O . HIS A 1 212 ? 32.283 54.136 66.422 1.00 24.25 212 HIS A O 1
ATOM 1564 N N . LEU A 1 213 ? 31.010 54.157 68.315 1.00 24.01 213 LEU A N 1
ATOM 1565 C CA . LEU A 1 213 ? 29.718 53.961 67.568 1.00 23.68 213 LEU A CA 1
ATOM 1566 C C . LEU A 1 213 ? 29.741 52.873 66.459 1.00 23.42 213 LEU A C 1
ATOM 1567 O O . LEU A 1 213 ? 29.187 53.035 65.366 1.00 22.52 213 LEU A O 1
ATOM 1572 N N . VAL A 1 214 ? 30.332 51.719 66.768 1.00 22.35 214 VAL A N 1
ATOM 1573 C CA . VAL A 1 214 ? 30.206 50.610 65.840 1.00 19.94 214 VAL A CA 1
ATOM 1574 C C . VAL A 1 214 ? 28.759 50.117 65.691 1.00 21.03 214 VAL A C 1
ATOM 1575 O O . VAL A 1 214 ? 28.059 49.738 66.680 1.00 19.67 214 VAL A O 1
ATOM 1579 N N . HIS A 1 215 ? 28.294 50.094 64.446 1.00 20.28 215 HIS A N 1
ATOM 1580 C CA . HIS A 1 215 ? 26.902 49.792 64.204 1.00 21.45 215 HIS A CA 1
ATOM 1581 C C . HIS A 1 215 ? 26.792 48.555 63.365 1.00 20.59 215 HIS A C 1
ATOM 1582 O O . HIS A 1 215 ? 25.686 48.066 63.149 1.00 21.09 215 HIS A O 1
ATOM 1589 N N . GLU A 1 216 ? 27.900 48.099 62.773 1.00 21.15 216 GLU A N 1
ATOM 1590 C CA . GLU A 1 216 ? 27.801 46.838 61.998 1.00 20.37 216 GLU A CA 1
ATOM 1591 C C . GLU A 1 216 ? 29.092 46.091 62.162 1.00 20.82 216 GLU A C 1
ATOM 1592 O O . GLU A 1 216 ? 30.154 46.740 62.136 1.00 18.74 216 GLU A O 1
ATOM 1598 N N . VAL A 1 217 ? 28.996 44.742 62.230 1.00 19.62 217 VAL A N 1
ATOM 1599 C CA . VAL A 1 217 ? 30.159 43.831 62.147 1.00 21.43 217 VAL A CA 1
ATOM 1600 C C . VAL A 1 217 ? 29.938 42.894 60.974 1.00 21.01 217 VAL A C 1
ATOM 1601 O O . VAL A 1 217 ? 28.867 42.279 60.893 1.00 20.46 217 VAL A O 1
ATOM 1605 N N . ALA A 1 218 ? 30.875 42.866 60.011 1.00 20.72 218 ALA A N 1
ATOM 1606 C CA . ALA A 1 218 ? 30.752 41.950 58.880 1.00 22.27 218 ALA A CA 1
ATOM 1607 C C . ALA A 1 218 ? 31.958 41.019 58.949 1.00 23.31 218 ALA A C 1
ATOM 1608 O O . ALA A 1 218 ? 33.000 41.408 59.457 1.00 24.23 218 ALA A O 1
ATOM 1610 N N . ILE A 1 219 ? 31.805 39.787 58.476 1.00 24.27 219 ILE A N 1
ATOM 1611 C CA . ILE A 1 219 ? 32.838 38.708 58.583 1.00 23.37 219 ILE A CA 1
ATOM 1612 C C . ILE A 1 219 ? 33.153 38.281 57.164 1.00 24.40 219 ILE A C 1
ATOM 1613 O O . ILE A 1 219 ? 32.204 38.089 56.342 1.00 23.87 219 ILE A O 1
ATOM 1618 N N . VAL A 1 220 ? 34.465 38.180 56.832 1.00 25.02 220 VAL A N 1
ATOM 1619 C CA . VAL A 1 220 ? 34.922 37.493 55.610 1.00 23.76 220 VAL A CA 1
ATOM 1620 C C . VAL A 1 220 ? 35.509 36.117 56.018 1.00 25.07 220 VAL A C 1
ATOM 1621 O O . VAL A 1 220 ? 36.592 36.084 56.640 1.00 24.44 220 VAL A O 1
ATOM 1625 N N . PRO A 1 221 ? 34.797 35.010 55.700 1.00 23.06 221 PRO A N 1
ATOM 1626 C CA . PRO A 1 221 ? 35.299 33.674 56.079 1.00 25.50 221 PRO A CA 1
ATOM 1627 C C . PRO A 1 221 ? 36.604 33.421 55.348 1.00 25.84 221 PRO A C 1
ATOM 1628 O O . PRO A 1 221 ? 36.689 33.690 54.121 1.00 25.70 221 PRO A O 1
ATOM 1632 N N . ALA A 1 222 ? 37.607 32.970 56.085 1.00 26.15 222 ALA A N 1
ATOM 1633 C CA . ALA A 1 222 ? 38.895 32.522 55.499 1.00 28.99 222 ALA A CA 1
ATOM 1634 C C . ALA A 1 222 ? 38.749 31.731 54.193 1.00 30.85 222 ALA A C 1
ATOM 1635 O O . ALA A 1 222 ? 39.496 31.999 53.224 1.00 31.36 222 ALA A O 1
ATOM 1637 N N . ALA A 1 223 ? 37.749 30.833 54.154 1.00 31.11 223 ALA A N 1
ATOM 1638 C CA . ALA A 1 223 ? 37.490 29.938 53.008 1.00 32.10 223 ALA A CA 1
ATOM 1639 C C . ALA A 1 223 ? 37.122 30.735 51.759 1.00 33.92 223 ALA A C 1
ATOM 1640 O O . ALA A 1 223 ? 37.318 30.281 50.666 1.00 33.80 223 ALA A O 1
ATOM 1642 N N . GLU A 1 224 ? 36.617 31.954 51.931 1.00 32.94 224 GLU A N 1
ATOM 1643 C CA . GLU A 1 224 ? 36.309 32.848 50.774 1.00 34.55 224 GLU A CA 1
ATOM 1644 C C . GLU A 1 224 ? 37.491 33.469 50.064 1.00 33.42 224 GLU A C 1
ATOM 1645 O O . GLU A 1 224 ? 37.312 34.052 48.995 1.00 32.73 224 GLU A O 1
ATOM 1651 N N . THR A 1 225 ? 38.695 33.317 50.622 1.00 33.40 225 THR A N 1
ATOM 1652 C CA . THR A 1 225 ? 39.803 34.245 50.284 1.00 33.44 225 THR A CA 1
ATOM 1653 C C . THR A 1 225 ? 40.819 33.567 49.412 1.00 35.03 225 THR A C 1
ATOM 1654 O O . THR A 1 225 ? 41.905 34.101 49.201 1.00 34.97 225 THR A O 1
ATOM 1658 N N . ASP A 1 226 ? 40.476 32.361 48.955 1.00 36.98 226 ASP A N 1
ATOM 1659 C CA . ASP A 1 226 ? 41.302 31.613 48.026 1.00 39.69 226 ASP A CA 1
ATOM 1660 C C . ASP A 1 226 ? 42.738 31.607 48.549 1.00 38.86 226 ASP A C 1
ATOM 1661 O O . ASP A 1 226 ? 43.686 31.888 47.821 1.00 40.05 226 ASP A O 1
ATOM 1666 N N . GLY A 1 227 ? 42.895 31.324 49.838 1.00 37.95 227 GLY A N 1
ATOM 1667 C CA . GLY A 1 227 ? 44.226 31.066 50.366 1.00 36.60 227 GLY A CA 1
ATOM 1668 C C . GLY A 1 227 ? 44.946 32.287 50.862 1.00 36.38 227 GLY A C 1
ATOM 1669 O O . GLY A 1 227 ? 46.052 32.167 51.308 1.00 37.15 227 GLY A O 1
ATOM 1670 N N . GLU A 1 228 ? 44.339 33.469 50.792 1.00 34.86 228 GLU A N 1
ATOM 1671 C CA . GLU A 1 228 ? 44.972 34.680 51.323 1.00 33.94 228 GLU A CA 1
ATOM 1672 C C . GLU A 1 228 ? 45.023 34.653 52.883 1.00 34.22 228 GLU A C 1
ATOM 1673 O O . GLU A 1 228 ? 46.038 35.013 53.475 1.00 32.74 228 GLU A O 1
ATOM 1679 N N . MET A 1 229 ? 43.941 34.211 53.545 1.00 34.74 229 MET A N 1
ATOM 1680 C CA . MET A 1 229 ? 43.868 34.333 55.014 1.00 35.45 229 MET A CA 1
ATOM 1681 C C . MET A 1 229 ? 43.648 33.012 55.702 1.00 35.76 229 MET A C 1
ATOM 1682 O O . MET A 1 229 ? 42.812 32.229 55.283 1.00 37.62 229 MET A O 1
ATOM 1687 N N . ARG A 1 230 ? 44.416 32.735 56.739 1.00 35.52 230 ARG A N 1
ATOM 1688 C CA . ARG A 1 230 ? 44.124 31.589 57.586 1.00 35.38 230 ARG A CA 1
ATOM 1689 C C . ARG A 1 230 ? 42.839 31.757 58.384 1.00 34.16 230 ARG A C 1
ATOM 1690 O O . ARG A 1 230 ? 42.126 30.767 58.616 1.00 31.49 230 ARG A O 1
ATOM 1698 N N . PHE A 1 231 ? 42.533 33.004 58.789 1.00 29.90 231 PHE A N 1
ATOM 1699 C CA . PHE A 1 231 ? 41.424 33.208 59.708 1.00 29.77 231 PHE A CA 1
ATOM 1700 C C . PHE A 1 231 ? 40.445 34.221 59.141 1.00 28.18 231 PHE A C 1
ATOM 1701 O O . PHE A 1 231 ? 40.695 34.856 58.069 1.00 28.75 231 PHE A O 1
ATOM 1709 N N . ASP A 1 232 ? 39.324 34.374 59.820 1.00 25.69 232 ASP A N 1
ATOM 1710 C CA . ASP A 1 232 ? 38.255 35.227 59.315 1.00 24.52 232 ASP A CA 1
ATOM 1711 C C . ASP A 1 232 ? 38.586 36.723 59.616 1.00 24.79 232 ASP A C 1
ATOM 1712 O O . ASP A 1 232 ? 39.104 37.041 60.706 1.00 25.17 232 ASP A O 1
ATOM 1717 N N . GLN A 1 233 ? 38.240 37.593 58.680 1.00 22.30 233 GLN A N 1
ATOM 1718 C CA . GLN A 1 233 ? 38.489 39.052 58.815 1.00 24.16 233 GLN A CA 1
ATOM 1719 C C . GLN A 1 233 ? 37.251 39.696 59.384 1.00 21.99 233 GLN A C 1
ATOM 1720 O O . GLN A 1 233 ? 36.111 39.291 59.072 1.00 20.61 233 GLN A O 1
ATOM 1726 N N . ILE A 1 234 ? 37.466 40.658 60.255 1.00 21.12 234 ILE A N 1
ATOM 1727 C CA . ILE A 1 234 ? 36.347 41.370 60.867 1.00 20.53 234 ILE A CA 1
ATOM 1728 C C . ILE A 1 234 ? 36.298 42.773 60.291 1.00 21.12 234 ILE A C 1
ATOM 1729 O O . ILE A 1 234 ? 37.249 43.548 60.470 1.00 21.32 234 ILE A O 1
ATOM 1734 N N . ILE A 1 235 ? 35.174 43.121 59.679 1.00 21.48 235 ILE A N 1
ATOM 1735 C CA . ILE A 1 235 ? 35.017 44.413 59.089 1.00 21.79 235 ILE A CA 1
ATOM 1736 C C . ILE A 1 235 ? 34.048 45.172 59.967 1.00 22.01 235 ILE A C 1
ATOM 1737 O O . ILE A 1 235 ? 32.913 44.712 60.222 1.00 20.01 235 ILE A O 1
ATOM 1742 N N . LEU A 1 236 ? 34.479 46.349 60.419 1.00 21.35 236 LEU A N 1
ATOM 1743 C CA . LEU A 1 236 ? 33.629 47.136 61.309 1.00 21.61 236 LEU A CA 1
ATOM 1744 C C . LEU A 1 236 ? 33.206 48.441 60.685 1.00 22.24 236 LEU A C 1
ATOM 1745 O O . LEU A 1 236 ? 34.027 49.167 60.052 1.00 21.59 236 LEU A O 1
ATOM 1750 N N . ALA A 1 237 ? 31.948 48.804 60.911 1.00 21.02 237 ALA A N 1
ATOM 1751 C CA . ALA A 1 237 ? 31.449 50.056 60.366 1.00 19.50 237 ALA A CA 1
ATOM 1752 C C . ALA A 1 237 ? 31.017 50.859 61.571 1.00 19.95 237 ALA A C 1
ATOM 1753 O O . ALA A 1 237 ? 30.141 50.402 62.361 1.00 19.27 237 ALA A O 1
ATOM 1755 N N . GLY A 1 238 ? 31.689 51.996 61.805 1.00 20.75 238 GLY A N 1
ATOM 1756 C CA . GLY A 1 238 ? 31.309 52.886 62.926 1.00 21.46 238 GLY A CA 1
ATOM 1757 C C . GLY A 1 238 ? 31.743 54.323 62.682 1.00 21.93 238 GLY A C 1
ATOM 1758 O O . GLY A 1 238 ? 32.078 54.666 61.562 1.00 22.74 238 GLY A O 1
ATOM 1759 N N . ARG A 1 239 ? 31.717 55.154 63.724 1.00 22.87 239 ARG A N 1
ATOM 1760 C CA . ARG A 1 239 ? 32.098 56.573 63.621 1.00 22.41 239 ARG A CA 1
ATOM 1761 C C . ARG A 1 239 ? 33.527 56.793 63.073 1.00 24.15 239 ARG A C 1
ATOM 1762 O O . ARG A 1 239 ? 33.828 57.891 62.494 1.00 25.40 239 ARG A O 1
ATOM 1770 N N . ASP A 1 240 ? 34.378 55.775 63.268 1.00 22.63 240 ASP A N 1
ATOM 1771 C CA . ASP A 1 240 ? 35.774 55.760 62.775 1.00 24.26 240 ASP A CA 1
ATOM 1772 C C . ASP A 1 240 ? 35.875 55.417 61.282 1.00 24.52 240 ASP A C 1
ATOM 1773 O O . ASP A 1 240 ? 36.963 55.491 60.699 1.00 24.79 240 ASP A O 1
ATOM 1778 N N . GLY A 1 241 ? 34.733 55.148 60.648 1.00 23.14 241 GLY A N 1
ATOM 1779 C CA . GLY A 1 241 ? 34.690 54.781 59.221 1.00 23.15 241 GLY A CA 1
ATOM 1780 C C . GLY A 1 241 ? 34.587 53.259 59.070 1.00 22.86 241 GLY A C 1
ATOM 1781 O O . GLY A 1 241 ? 33.950 52.572 59.899 1.00 24.32 241 GLY A O 1
ATOM 1782 N N . VAL A 1 242 ? 35.240 52.719 58.040 1.00 22.29 242 VAL A N 1
ATOM 1783 C CA . VAL A 1 242 ? 35.200 51.272 57.790 1.00 21.55 242 VAL A CA 1
ATOM 1784 C C . VAL A 1 242 ? 36.608 50.750 57.904 1.00 22.74 242 VAL A C 1
ATOM 1785 O O . VAL A 1 242 ? 37.506 51.318 57.276 1.00 23.41 242 VAL A O 1
ATOM 1789 N N . ASP A 1 243 ? 36.824 49.685 58.694 1.00 24.30 243 ASP A N 1
ATOM 1790 C CA . ASP A 1 243 ? 38.167 49.077 58.812 1.00 25.24 243 ASP A CA 1
ATOM 1791 C C . ASP A 1 243 ? 38.082 47.593 58.980 1.00 24.52 243 ASP A C 1
ATOM 1792 O O . ASP A 1 243 ? 37.023 47.096 59.251 1.00 23.72 243 ASP A O 1
ATOM 1797 N N . CYS A 1 244 ? 39.208 46.915 58.748 1.00 24.57 244 CYS A N 1
ATOM 1798 C CA . CYS A 1 244 ? 39.290 45.459 58.740 1.00 24.94 244 CYS A CA 1
ATOM 1799 C C . CYS A 1 244 ? 40.313 45.027 59.806 1.00 25.19 244 CYS A C 1
ATOM 1800 O O . CYS A 1 244 ? 41.453 45.545 59.834 1.00 25.89 244 CYS A O 1
ATOM 1803 N N . LEU A 1 245 ? 39.908 44.159 60.739 1.00 23.91 245 LEU A N 1
ATOM 1804 C CA . LEU A 1 245 ? 40.822 43.638 61.758 1.00 23.93 245 LEU A CA 1
ATOM 1805 C C . LEU A 1 245 ? 41.007 42.173 61.461 1.00 24.76 245 LEU A C 1
ATOM 1806 O O . LEU A 1 245 ? 40.003 41.517 61.132 1.00 22.33 245 LEU A O 1
ATOM 1811 N N . TRP A 1 246 ? 42.239 41.658 61.615 1.00 25.92 246 TRP A N 1
ATOM 1812 C CA . TRP A 1 246 ? 42.467 40.254 61.389 1.00 25.93 246 TRP A CA 1
ATOM 1813 C C . TRP A 1 246 ? 43.658 39.773 62.149 1.00 28.62 246 TRP A C 1
ATOM 1814 O O . TRP A 1 246 ? 44.585 40.549 62.479 1.00 28.09 246 TRP A O 1
ATOM 1825 N N . TYR A 1 247 ? 43.630 38.472 62.420 1.00 29.68 247 TYR A N 1
ATOM 1826 C CA . TYR A 1 247 ? 44.668 37.802 63.138 1.00 29.89 247 TYR A CA 1
ATOM 1827 C C . TYR A 1 247 ? 45.356 36.879 62.153 1.00 31.42 247 TYR A C 1
ATOM 1828 O O . TYR A 1 247 ? 44.716 36.247 61.338 1.00 30.96 247 TYR A O 1
ATOM 1837 N N . ASP A 1 248 ? 46.685 36.844 62.185 1.00 34.41 248 ASP A N 1
ATOM 1838 C CA . ASP A 1 248 ? 47.417 36.211 61.099 1.00 36.84 248 ASP A CA 1
ATOM 1839 C C . ASP A 1 248 ? 48.255 35.017 61.548 1.00 38.53 248 ASP A C 1
ATOM 1840 O O . ASP A 1 248 ? 49.144 34.599 60.808 1.00 41.50 248 ASP A O 1
ATOM 1845 N N . GLY A 1 249 ? 48.006 34.532 62.768 1.00 37.21 249 GLY A N 1
ATOM 1846 C CA . GLY A 1 249 ? 48.753 33.429 63.370 1.00 37.69 249 GLY A CA 1
ATOM 1847 C C . GLY A 1 249 ? 49.702 34.004 64.390 1.00 38.99 249 GLY A C 1
ATOM 1848 O O . GLY A 1 249 ? 50.159 33.318 65.260 1.00 39.29 249 GLY A O 1
ATOM 1849 N N . ALA A 1 250 ? 50.008 35.301 64.281 1.00 39.07 250 ALA A N 1
ATOM 1850 C CA . ALA A 1 250 ? 51.055 35.911 65.099 1.00 37.20 250 ALA A CA 1
ATOM 1851 C C . ALA A 1 250 ? 50.509 37.028 65.932 1.00 36.90 250 ALA A C 1
ATOM 1852 O O . ALA A 1 250 ? 50.810 37.104 67.123 1.00 36.16 250 ALA A O 1
ATOM 1854 N N . ARG A 1 251 ? 49.699 37.892 65.305 1.00 34.49 251 ARG A N 1
ATOM 1855 C CA . ARG A 1 251 ? 49.165 39.078 65.958 1.00 34.17 251 ARG A CA 1
ATOM 1856 C C . ARG A 1 251 ? 47.930 39.625 65.238 1.00 31.84 251 ARG A C 1
ATOM 1857 O O . ARG A 1 251 ? 47.696 39.317 64.065 1.00 31.18 251 ARG A O 1
ATOM 1865 N N . TRP A 1 252 ? 47.203 40.510 65.927 1.00 30.21 252 TRP A N 1
ATOM 1866 C CA . TRP A 1 252 ? 46.195 41.338 65.312 1.00 28.29 252 TRP A CA 1
ATOM 1867 C C . TRP A 1 252 ? 46.765 42.510 64.516 1.00 28.63 252 TRP A C 1
ATOM 1868 O O . TRP A 1 252 ? 47.700 43.202 64.951 1.00 27.26 252 TRP A O 1
ATOM 1879 N N . GLN A 1 253 ? 46.191 42.739 63.329 1.00 27.32 253 GLN A N 1
ATOM 1880 C CA . GLN A 1 253 ? 46.465 43.947 62.589 1.00 27.75 253 GLN A CA 1
ATOM 1881 C C . GLN A 1 253 ? 45.192 44.635 62.157 1.00 27.51 253 GLN A C 1
ATOM 1882 O O . GLN A 1 253 ? 44.102 44.076 62.252 1.00 25.78 253 GLN A O 1
ATOM 1888 N N . ARG A 1 254 ? 45.351 45.890 61.749 1.00 27.78 254 ARG A N 1
ATOM 1889 C CA . ARG A 1 254 ? 44.239 46.671 61.293 1.00 27.09 254 ARG A CA 1
ATOM 1890 C C . ARG A 1 254 ? 44.548 47.323 59.946 1.00 27.23 254 ARG A C 1
ATOM 1891 O O . ARG A 1 254 ? 45.652 47.774 59.701 1.00 27.88 254 ARG A O 1
ATOM 1899 N N . HIS A 1 255 ? 43.566 47.328 59.060 1.00 26.67 255 HIS A N 1
ATOM 1900 C CA . HIS A 1 255 ? 43.681 48.071 57.796 1.00 26.06 255 HIS A CA 1
ATOM 1901 C C . HIS A 1 255 ? 42.506 48.970 57.607 1.00 24.49 255 HIS A C 1
ATOM 1902 O O . HIS A 1 255 ? 41.352 48.518 57.503 1.00 23.34 255 HIS A O 1
ATOM 1909 N N . LEU A 1 256 ? 42.777 50.261 57.572 1.00 23.11 256 LEU A N 1
ATOM 1910 C CA . LEU A 1 256 ? 41.748 51.250 57.340 1.00 23.01 256 LEU A CA 1
ATOM 1911 C C . LEU A 1 256 ? 41.200 51.125 55.872 1.00 22.94 256 LEU A C 1
ATOM 1912 O O . LEU A 1 256 ? 41.969 51.155 54.913 1.00 23.13 256 LEU A O 1
ATOM 1917 N N . VAL A 1 257 ? 39.883 51.002 55.691 1.00 21.81 257 VAL A N 1
ATOM 1918 C CA . VAL A 1 257 ? 39.294 51.075 54.352 1.00 21.69 257 VAL A CA 1
ATOM 1919 C C . VAL A 1 257 ? 38.981 52.560 54.003 1.00 22.70 257 VAL A C 1
ATOM 1920 O O . VAL A 1 257 ? 39.398 53.101 52.960 1.00 23.56 257 VAL A O 1
ATOM 1924 N N . GLY A 1 258 ? 38.343 53.256 54.926 1.00 22.77 258 GLY A N 1
ATOM 1925 C CA . GLY A 1 258 ? 38.173 54.706 54.801 1.00 21.81 258 GLY A CA 1
ATOM 1926 C C . GLY A 1 258 ? 37.386 55.189 55.979 1.00 22.21 258 GLY A C 1
ATOM 1927 O O . GLY A 1 258 ? 36.971 54.377 56.850 1.00 22.62 258 GLY A O 1
ATOM 1928 N N . THR A 1 259 ? 37.201 56.511 56.018 1.00 24.38 259 THR A N 1
ATOM 1929 C CA . THR A 1 259 ? 36.715 57.233 57.180 1.00 25.18 259 THR A CA 1
ATOM 1930 C C . THR A 1 259 ? 35.246 57.643 57.051 1.00 25.34 259 THR A C 1
ATOM 1931 O O . THR A 1 259 ? 34.674 58.143 58.006 1.00 25.76 259 THR A O 1
ATOM 1935 N N . GLY A 1 260 ? 34.633 57.401 55.889 1.00 25.38 260 GLY A N 1
ATOM 1936 C CA . GLY A 1 260 ? 33.181 57.556 55.741 1.00 24.90 260 GLY A CA 1
ATOM 1937 C C . GLY A 1 260 ? 32.750 59.004 55.727 1.00 26.21 260 GLY A C 1
ATOM 1938 O O . GLY A 1 260 ? 33.511 59.864 55.277 1.00 27.35 260 GLY A O 1
ATOM 1939 N N . LEU A 1 261 ? 31.554 59.255 56.251 1.00 26.16 261 LEU A N 1
ATOM 1940 C CA . LEU A 1 261 ? 30.945 60.619 56.268 1.00 27.82 261 LEU A CA 1
ATOM 1941 C C . LEU A 1 261 ? 31.712 61.597 57.137 1.00 28.28 261 LEU A C 1
ATOM 1942 O O . LEU A 1 261 ? 31.904 61.353 58.330 1.00 29.82 261 LEU A O 1
ATOM 1947 N N . PRO A 1 262 ? 32.190 62.697 56.554 1.00 29.53 262 PRO A N 1
ATOM 1948 C CA . PRO A 1 262 ? 32.879 63.642 57.454 1.00 30.04 262 PRO A CA 1
ATOM 1949 C C . PRO A 1 262 ? 32.024 64.132 58.619 1.00 29.67 262 PRO A C 1
ATOM 1950 O O . PRO A 1 262 ? 30.805 64.248 58.504 1.00 28.37 262 PRO A O 1
ATOM 1954 N N . GLU A 1 263 ? 32.666 64.444 59.739 1.00 31.39 263 GLU A N 1
ATOM 1955 C CA . GLU A 1 263 ? 31.922 65.000 60.869 1.00 34.90 263 GLU A CA 1
ATOM 1956 C C . GLU A 1 263 ? 31.228 66.355 60.550 1.00 39.30 263 GLU A C 1
ATOM 1957 O O . GLU A 1 263 ? 31.832 67.243 59.954 1.00 42.74 263 GLU A O 1
ATOM 1963 N N . GLU A 1 264 ? 29.978 66.510 60.963 1.00 41.61 264 GLU A N 1
ATOM 1964 C CA . GLU A 1 264 ? 29.267 67.778 60.870 1.00 46.55 264 GLU A CA 1
ATOM 1965 C C . GLU A 1 264 ? 28.949 68.407 62.251 1.00 45.23 264 GLU A C 1
ATOM 1966 O O . GLU A 1 264 ? 28.505 67.726 63.185 1.00 41.51 264 GLU A O 1
ATOM 1972 N N . ARG A 1 265 ? 29.183 69.709 62.380 1.00 45.97 265 ARG A N 1
ATOM 1973 C CA . ARG A 1 265 ? 28.965 70.415 63.667 1.00 46.66 265 ARG A CA 1
ATOM 1974 C C . ARG A 1 265 ? 27.540 70.225 64.186 1.00 43.80 265 ARG A C 1
ATOM 1975 O O . ARG A 1 265 ? 26.574 70.376 63.433 1.00 41.46 265 ARG A O 1
ATOM 1983 N N . GLY A 1 266 ? 27.423 69.884 65.472 1.00 42.01 266 GLY A N 1
ATOM 1984 C CA . GLY A 1 266 ? 26.123 69.694 66.129 1.00 40.57 266 GLY A CA 1
ATOM 1985 C C . GLY A 1 266 ? 25.526 68.298 65.884 1.00 38.78 266 GLY A C 1
ATOM 1986 O O . GLY A 1 266 ? 24.396 68.033 66.301 1.00 38.06 266 GLY A O 1
ATOM 1987 N N . ASP A 1 267 ? 26.258 67.434 65.179 1.00 35.39 267 ASP A N 1
ATOM 1988 C CA . ASP A 1 267 ? 25.760 66.099 64.802 1.00 33.90 267 ASP A CA 1
ATOM 1989 C C . ASP A 1 267 ? 26.814 65.086 65.258 1.00 33.68 267 ASP A C 1
ATOM 1990 O O . ASP A 1 267 ? 27.976 65.186 64.844 1.00 32.45 267 ASP A O 1
ATOM 1995 N N . PRO A 1 268 ? 26.399 64.116 66.121 1.00 33.23 268 PRO A N 1
ATOM 1996 C CA . PRO A 1 268 ? 27.239 63.130 66.755 1.00 31.94 268 PRO A CA 1
ATOM 1997 C C . PRO A 1 268 ? 27.526 61.914 65.899 1.00 29.56 268 PRO A C 1
ATOM 1998 O O . PRO A 1 268 ? 28.316 61.066 66.287 1.00 26.35 268 PRO A O 1
ATOM 2002 N N . TYR A 1 269 ? 26.855 61.802 64.750 1.00 29.58 269 TYR A N 1
ATOM 2003 C CA . TYR A 1 269 ? 27.077 60.699 63.878 1.00 29.34 269 TYR A CA 1
ATOM 2004 C C . TYR A 1 269 ? 27.885 61.063 62.635 1.00 28.62 269 TYR A C 1
ATOM 2005 O O . TYR A 1 269 ? 27.502 61.936 61.817 1.00 29.71 269 TYR A O 1
ATOM 2014 N N . TRP A 1 270 ? 29.015 60.393 62.509 1.00 26.63 270 TRP A N 1
ATOM 2015 C CA . TRP A 1 270 ? 29.758 60.433 61.264 1.00 27.19 270 TRP A CA 1
ATOM 2016 C C . TRP A 1 270 ? 30.383 59.100 61.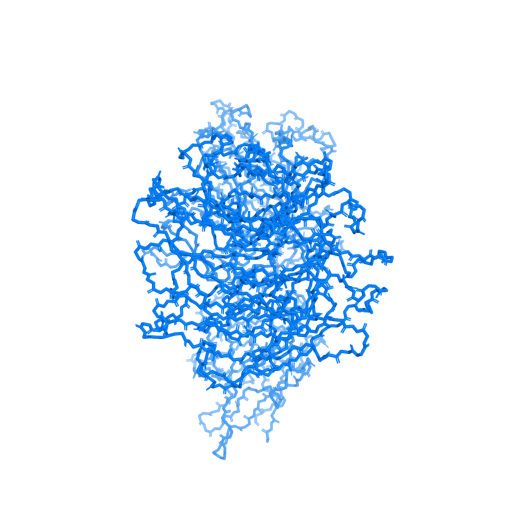050 1.00 25.13 270 TRP A C 1
ATOM 2017 O O . TRP A 1 270 ? 30.012 58.155 61.761 1.00 26.35 270 TRP A O 1
ATOM 2028 N N . GLY A 1 271 ? 31.260 58.993 60.048 1.00 26.11 271 GLY A N 1
ATOM 2029 C CA . GLY A 1 271 ? 31.807 57.724 59.576 1.00 24.38 271 GLY A CA 1
ATOM 2030 C C . GLY A 1 271 ? 30.717 56.898 58.878 1.00 25.04 271 GLY A C 1
ATOM 2031 O O . GLY A 1 271 ? 30.097 57.370 57.932 1.00 26.02 271 GLY A O 1
ATOM 2032 N N . ALA A 1 272 ? 30.525 55.661 59.337 1.00 23.85 272 ALA A N 1
ATOM 2033 C CA . ALA A 1 272 ? 29.703 54.666 58.653 1.00 23.39 272 ALA A CA 1
ATOM 2034 C C . ALA A 1 272 ? 28.666 54.071 59.636 1.00 23.25 272 ALA A C 1
ATOM 2035 O O . ALA A 1 272 ? 28.920 54.045 60.857 1.00 22.33 272 ALA A O 1
ATOM 2037 N N . GLY A 1 273 ? 27.513 53.651 59.078 1.00 21.77 273 GLY A N 1
ATOM 2038 C CA . GLY A 1 273 ? 26.447 52.976 59.793 1.00 21.47 273 GLY A CA 1
ATOM 2039 C C . GLY A 1 273 ? 26.528 51.453 59.499 1.00 20.62 273 GLY A C 1
ATOM 2040 O O . GLY A 1 273 ? 26.154 50.666 60.355 1.00 21.06 273 GLY A O 1
ATOM 2041 N N . SER A 1 274 ? 26.931 51.064 58.274 1.00 19.37 274 SER A N 1
ATOM 2042 C CA . SER A 1 274 ? 26.982 49.651 57.859 1.00 19.84 274 SER A CA 1
ATOM 2043 C C . SER A 1 274 ? 28.023 49.483 56.742 1.00 19.80 274 SER A C 1
ATOM 2044 O O . SER A 1 274 ? 28.354 50.459 56.047 1.00 21.78 274 SER A O 1
ATOM 2047 N N . ALA A 1 275 ? 28.526 48.288 56.525 1.00 19.48 275 ALA A N 1
ATOM 2048 C CA . ALA A 1 275 ? 29.459 48.036 55.395 1.00 20.58 275 ALA A CA 1
ATOM 2049 C C . ALA A 1 275 ? 29.398 46.560 55.057 1.00 21.17 275 ALA A C 1
ATOM 2050 O O . ALA A 1 275 ? 29.034 45.797 55.950 1.00 21.59 275 ALA A O 1
ATOM 2052 N N . ALA A 1 276 ? 29.639 46.193 53.769 1.00 19.50 276 ALA A N 1
ATOM 2053 C CA . ALA A 1 276 ? 29.619 44.800 53.321 1.00 20.70 276 ALA A CA 1
ATOM 2054 C C . ALA A 1 276 ? 30.663 44.637 52.224 1.00 21.15 276 ALA A C 1
ATOM 2055 O O . ALA A 1 276 ? 30.997 45.580 51.527 1.00 20.12 276 ALA A O 1
ATOM 2057 N N . VAL A 1 277 ? 31.205 43.429 52.104 1.00 19.97 277 VAL A N 1
ATOM 2058 C CA . VAL A 1 277 ? 32.304 43.223 51.178 1.00 20.67 277 VAL A CA 1
ATOM 2059 C C . VAL A 1 277 ? 31.747 42.500 49.965 1.00 21.49 277 VAL A C 1
ATOM 2060 O O . VAL A 1 277 ? 31.182 41.366 50.110 1.00 21.78 277 VAL A O 1
ATOM 2064 N N . GLY A 1 278 ? 32.034 43.058 48.791 1.00 22.05 278 GLY A N 1
ATOM 2065 C CA . GLY A 1 278 ? 31.422 42.620 47.495 1.00 21.33 278 GLY A CA 1
ATOM 2066 C C . GLY A 1 278 ? 32.376 41.857 46.608 1.00 23.47 278 GLY A C 1
ATOM 2067 O O . GLY A 1 278 ? 33.385 42.391 46.181 1.00 23.85 278 GLY A O 1
ATOM 2068 N N . ARG A 1 279 ? 32.059 40.592 46.318 1.00 23.34 279 ARG A N 1
ATOM 2069 C CA . ARG A 1 279 ? 32.841 39.828 45.380 1.00 25.56 279 ARG A CA 1
ATOM 2070 C C . ARG A 1 279 ? 32.662 40.340 43.934 1.00 25.67 279 ARG A C 1
ATOM 2071 O O . ARG A 1 279 ? 31.561 40.631 43.535 1.00 25.14 279 ARG A O 1
ATOM 2079 N N . VAL A 1 280 ? 33.755 40.482 43.175 1.00 26.81 280 VAL A N 1
ATOM 2080 C CA . VAL A 1 280 ? 33.666 40.705 41.722 1.00 26.93 280 VAL A CA 1
ATOM 2081 C C . VAL A 1 280 ? 34.540 39.607 41.110 1.00 30.74 280 VAL A C 1
ATOM 2082 O O . VAL A 1 280 ? 35.768 39.641 41.237 1.00 32.57 280 VAL A O 1
ATOM 2086 N N . GLY A 1 281 ? 33.910 38.595 40.495 1.00 31.37 281 GLY A N 1
ATOM 2087 C CA . GLY A 1 281 ? 34.647 37.520 39.797 1.00 32.51 281 GLY A CA 1
ATOM 2088 C C . GLY A 1 281 ? 35.532 36.728 40.755 1.00 32.50 281 GLY A C 1
ATOM 2089 O O . GLY A 1 281 ? 35.057 36.220 41.775 1.00 31.41 281 GLY A O 1
ATOM 2090 N N . ASP A 1 282 ? 36.819 36.679 40.436 1.00 34.89 282 ASP A N 1
ATOM 2091 C CA . ASP A 1 282 ? 37.887 36.035 41.236 1.00 36.63 282 ASP A CA 1
ATOM 2092 C C . ASP A 1 282 ? 38.270 36.708 42.568 1.00 33.97 282 ASP A C 1
ATOM 2093 O O . ASP A 1 282 ? 39.024 36.148 43.337 1.00 33.29 282 ASP A O 1
ATOM 2098 N N . ASP A 1 283 ? 37.858 37.956 42.792 1.00 33.25 283 ASP A N 1
ATOM 2099 C CA . ASP A 1 283 ? 38.272 38.690 43.983 1.00 30.62 283 ASP A CA 1
ATOM 2100 C C . ASP A 1 283 ? 37.073 38.736 44.952 1.00 30.26 283 ASP A C 1
ATOM 2101 O O . ASP A 1 283 ? 36.043 39.332 44.622 1.00 30.26 283 ASP A O 1
ATOM 2106 N N . TYR A 1 284 ? 37.197 38.147 46.150 1.00 28.21 284 TYR A N 1
ATOM 2107 C CA . TYR A 1 284 ? 36.102 38.213 47.111 1.00 26.82 284 TYR A CA 1
ATOM 2108 C C . TYR A 1 284 ? 35.863 39.657 47.543 1.00 25.35 284 TYR A C 1
ATOM 2109 O O . TYR A 1 284 ? 34.804 39.975 48.075 1.00 24.67 284 TYR A O 1
ATOM 2118 N N . ALA A 1 285 ? 36.848 40.532 47.351 1.00 26.16 285 ALA A N 1
ATOM 2119 C CA . ALA A 1 285 ? 36.655 41.947 47.730 1.00 25.47 285 ALA A CA 1
ATOM 2120 C C . ALA A 1 285 ? 36.917 42.879 46.550 1.00 26.58 285 ALA A C 1
ATOM 2121 O O . ALA A 1 285 ? 37.811 43.738 46.594 1.00 28.07 285 ALA A O 1
ATOM 2123 N N . GLY A 1 286 ? 36.113 42.756 45.486 1.00 26.25 286 GLY A N 1
ATOM 2124 C CA . GLY A 1 286 ? 36.254 43.715 44.369 1.00 25.81 286 GLY A CA 1
ATOM 2125 C C . GLY A 1 286 ? 35.794 45.130 44.712 1.00 25.41 286 GLY A C 1
ATOM 2126 O O . GLY A 1 286 ? 36.273 46.126 44.096 1.00 26.53 286 GLY A O 1
ATOM 2127 N N . TYR A 1 287 ? 34.865 45.246 45.679 1.00 23.86 287 TYR A N 1
ATOM 2128 C CA . TYR A 1 287 ? 34.483 46.558 46.231 1.00 24.20 287 TYR A CA 1
ATOM 2129 C C . TYR A 1 287 ? 33.932 46.351 47.670 1.00 23.30 287 TYR A C 1
ATOM 2130 O O . TYR A 1 287 ? 33.622 45.203 48.120 1.00 23.37 287 TYR A O 1
ATOM 2139 N N . ILE A 1 288 ? 33.814 47.456 48.380 1.00 22.88 288 ILE A N 1
ATOM 2140 C CA . ILE A 1 288 ? 33.211 47.472 49.715 1.00 22.64 288 ILE A CA 1
ATOM 2141 C C . ILE A 1 288 ? 32.115 48.547 49.739 1.00 23.41 288 ILE A C 1
ATOM 2142 O O . ILE A 1 288 ? 32.403 49.730 49.473 1.00 26.00 288 ILE A O 1
ATOM 2147 N N . CYS A 1 289 ? 30.863 48.174 50.019 1.00 22.55 289 CYS A N 1
ATOM 2148 C CA . CYS A 1 289 ? 29.810 49.203 50.024 1.00 24.11 289 CYS A CA 1
ATOM 2149 C C . CYS A 1 289 ? 29.489 49.580 51.496 1.00 23.11 289 CYS A C 1
ATOM 2150 O O . CYS A 1 289 ? 29.854 48.872 52.428 1.00 22.13 289 CYS A O 1
ATOM 2153 N N . SER A 1 290 ? 28.752 50.662 51.677 1.00 24.00 290 SER A N 1
ATOM 2154 C CA . SER A 1 290 ? 28.617 51.257 52.994 1.00 25.14 290 SER A CA 1
ATOM 2155 C C . SER A 1 290 ? 27.392 52.157 53.000 1.00 25.69 290 SER A C 1
ATOM 2156 O O . SER A 1 290 ? 27.097 52.746 52.000 1.00 25.08 290 SER A O 1
ATOM 2159 N N . ALA A 1 291 ? 26.686 52.190 54.132 1.00 25.34 291 ALA A N 1
ATOM 2160 C CA . ALA A 1 291 ? 25.719 53.229 54.447 1.00 25.17 291 ALA A CA 1
ATOM 2161 C C . ALA A 1 291 ? 26.272 54.141 55.572 1.00 24.86 291 ALA A C 1
ATOM 2162 O O . ALA A 1 291 ? 26.890 53.647 56.540 1.00 23.74 291 ALA A O 1
ATOM 2164 N N . GLU A 1 292 ? 25.997 55.449 55.474 1.00 25.11 292 GLU A N 1
ATOM 2165 C CA . GLU A 1 292 ? 26.574 56.451 56.363 1.00 25.12 292 GLU A CA 1
ATOM 2166 C C . GLU A 1 292 ? 25.520 57.506 56.709 1.00 24.58 292 GLU A C 1
ATOM 2167 O O . GLU A 1 292 ? 24.648 57.802 55.897 1.00 24.13 292 GLU A O 1
ATOM 2173 N N . ALA A 1 293 ? 25.569 58.029 57.931 1.00 24.29 293 ALA A N 1
ATOM 2174 C CA . ALA A 1 293 ? 26.430 57.467 58.993 1.00 25.15 293 ALA A CA 1
ATOM 2175 C C . ALA A 1 293 ? 25.480 56.561 59.788 1.00 24.29 293 ALA A C 1
ATOM 2176 O O . ALA A 1 293 ? 24.721 55.810 59.134 1.00 24.89 293 ALA A O 1
ATOM 2178 N N . PHE A 1 294 ? 25.546 56.547 61.132 1.00 23.59 294 PHE A N 1
ATOM 2179 C CA . PHE A 1 294 ? 24.585 55.749 61.956 1.00 23.37 294 PHE A CA 1
ATOM 2180 C C . PHE A 1 294 ? 23.184 56.105 61.460 1.00 24.07 294 PHE A C 1
ATOM 2181 O O . PHE A 1 294 ? 22.799 57.316 61.454 1.00 24.18 294 PHE A O 1
ATOM 2189 N N . HIS A 1 295 ? 22.450 55.107 60.990 1.00 22.53 295 HIS A N 1
ATOM 2190 C CA . HIS A 1 295 ? 21.057 55.350 60.521 1.00 24.17 295 HIS A CA 1
ATOM 2191 C C . HIS A 1 295 ? 20.930 56.398 59.467 1.00 23.78 295 HIS A C 1
ATOM 2192 O O . HIS A 1 295 ? 19.899 57.078 59.399 1.00 26.11 295 HIS A O 1
ATOM 2199 N N . GLY A 1 296 ? 21.973 56.614 58.665 1.00 23.43 296 GLY A N 1
ATOM 2200 C CA . GLY A 1 296 ? 21.955 57.798 57.766 1.00 24.56 296 GLY A CA 1
ATOM 2201 C C . GLY A 1 296 ? 21.221 57.525 56.442 1.00 26.06 296 GLY A C 1
ATOM 2202 O O . GLY A 1 296 ? 20.532 56.473 56.266 1.00 26.22 296 GLY A O 1
ATOM 2203 N N . ASN A 1 297 ? 21.435 58.445 55.502 1.00 27.18 297 ASN A N 1
ATOM 2204 C CA . ASN A 1 297 ? 20.790 58.445 54.208 1.00 26.68 297 ASN A CA 1
ATOM 2205 C C . ASN A 1 297 ? 21.773 58.377 53.059 1.00 27.64 297 ASN A C 1
ATOM 2206 O O . ASN A 1 297 ? 21.357 58.434 51.886 1.00 28.30 297 ASN A O 1
ATOM 2211 N N . THR A 1 298 ? 23.070 58.223 53.395 1.00 26.80 298 THR A N 1
ATOM 2212 C CA . THR A 1 298 ? 24.137 58.245 52.399 1.00 26.12 298 THR A CA 1
ATOM 2213 C C . THR A 1 298 ? 24.600 56.816 52.045 1.00 25.26 298 THR A C 1
ATOM 2214 O O . THR A 1 298 ? 24.840 56.008 52.933 1.00 25.37 298 THR A O 1
ATOM 2218 N N . VAL A 1 299 ? 24.663 56.499 50.755 1.00 24.82 299 VAL A N 1
ATOM 2219 C CA . VAL A 1 299 ? 25.195 55.173 50.282 1.00 24.37 299 VAL A CA 1
ATOM 2220 C C . VAL A 1 299 ? 26.522 55.478 49.575 1.00 26.11 299 VAL A C 1
ATOM 2221 O O . VAL A 1 299 ? 26.569 56.293 48.626 1.00 24.80 299 VAL A O 1
ATOM 2225 N N . SER A 1 300 ? 27.607 54.862 50.028 1.00 26.54 300 SER A N 1
ATOM 2226 C CA . SER A 1 300 ? 28.891 55.107 49.347 1.00 25.87 300 SER A CA 1
ATOM 2227 C C . SER A 1 300 ? 29.520 53.769 48.956 1.00 25.57 300 SER A C 1
ATOM 2228 O O . SER A 1 300 ? 29.102 52.709 49.435 1.00 23.76 300 SER A O 1
ATOM 2231 N N . VAL A 1 301 ? 30.503 53.795 48.060 1.00 25.65 301 VAL A N 1
ATOM 2232 C CA . VAL A 1 301 ? 31.245 52.587 47.803 1.00 25.57 301 VAL A CA 1
ATOM 2233 C C . VAL A 1 301 ? 32.747 52.877 47.889 1.00 27.08 301 VAL A C 1
ATOM 2234 O O . VAL A 1 301 ? 33.200 54.014 47.585 1.00 25.62 301 VAL A O 1
ATOM 2238 N N . TYR A 1 302 ? 33.512 51.856 48.284 1.00 25.02 302 TYR A N 1
ATOM 2239 C CA . TYR A 1 302 ? 34.990 51.946 48.309 1.00 25.82 302 TYR A CA 1
ATOM 2240 C C . TYR A 1 302 ? 35.568 51.091 47.166 1.00 25.72 302 TYR A C 1
ATOM 2241 O O . TYR A 1 302 ? 35.192 49.889 46.975 1.00 24.85 302 TYR A O 1
ATOM 2250 N N . THR A 1 303 ? 36.445 51.715 46.410 1.00 26.10 303 THR A N 1
ATOM 2251 C CA . THR A 1 303 ? 37.058 51.116 45.221 1.00 27.47 303 THR A CA 1
ATOM 2252 C C . THR A 1 303 ? 38.588 51.123 45.368 1.00 28.26 303 THR A C 1
ATOM 2253 O O . THR A 1 303 ? 39.193 51.991 46.066 1.00 27.05 303 THR A O 1
ATOM 2257 N N . LYS A 1 304 ? 39.207 50.159 44.695 1.00 28.12 304 LYS A N 1
ATOM 2258 C CA . LYS A 1 304 ? 40.660 50.122 44.636 1.00 29.91 304 LYS A CA 1
ATOM 2259 C C . LYS A 1 304 ? 41.112 50.192 43.174 1.00 31.74 304 LYS A C 1
ATOM 2260 O O . LYS A 1 304 ? 40.339 49.853 42.270 1.00 32.73 304 LYS A O 1
ATOM 2266 N N . PRO A 1 305 ? 42.342 50.653 42.920 1.00 34.19 305 PRO A N 1
ATOM 2267 C CA . PRO A 1 305 ? 42.780 50.783 41.494 1.00 36.29 305 PRO A CA 1
ATOM 2268 C C . PRO A 1 305 ? 42.898 49.460 40.709 1.00 36.94 305 PRO A C 1
ATOM 2269 O O . PRO A 1 305 ? 43.146 48.400 41.298 1.00 35.47 305 PRO A O 1
ATOM 2273 N N . ALA A 1 306 ? 42.699 49.542 39.391 1.00 40.04 306 ALA A N 1
ATOM 2274 C CA . ALA A 1 306 ? 42.916 48.428 38.459 1.00 41.02 306 ALA A CA 1
ATOM 2275 C C . ALA A 1 306 ? 44.276 47.805 38.751 1.00 41.13 306 ALA A C 1
ATOM 2276 O O . ALA A 1 306 ? 45.250 48.521 39.010 1.00 41.90 306 ALA A O 1
ATOM 2278 N N . GLY A 1 307 ? 44.330 46.472 38.751 1.00 41.47 307 GLY A N 1
ATOM 2279 C CA . GLY A 1 307 ? 45.565 45.750 39.032 1.00 40.70 307 GLY A CA 1
ATOM 2280 C C . GLY A 1 307 ? 45.970 45.752 40.503 1.00 40.18 307 GLY A C 1
ATOM 2281 O O . GLY A 1 307 ? 47.139 45.529 40.801 1.00 42.05 307 GLY A O 1
ATOM 2282 N N . SER A 1 308 ? 45.046 46.034 41.428 1.00 37.57 308 SER A N 1
ATOM 2283 C CA . SER A 1 308 ? 45.339 45.870 42.863 1.00 36.45 308 SER A CA 1
ATOM 2284 C C . SER A 1 308 ? 45.387 44.368 43.164 1.00 37.90 308 SER A C 1
ATOM 2285 O O . SER A 1 308 ? 44.791 43.590 42.438 1.00 36.53 308 SER A O 1
ATOM 2288 N N . PRO A 1 309 ? 46.061 43.964 44.266 1.00 37.76 309 PRO A N 1
ATOM 2289 C CA . PRO A 1 309 ? 45.882 42.595 44.764 1.00 35.43 309 PRO A CA 1
ATOM 2290 C C . PRO A 1 309 ? 44.407 42.346 45.064 1.00 33.30 309 PRO A C 1
ATOM 2291 O O . PRO A 1 309 ? 43.621 43.310 45.286 1.00 32.32 309 PRO A O 1
ATOM 2295 N N . THR A 1 310 ? 44.039 41.066 45.083 1.00 32.76 310 THR A N 1
ATOM 2296 C CA . THR A 1 310 ? 42.744 40.633 45.576 1.00 31.11 310 THR A CA 1
ATOM 2297 C C . THR A 1 310 ? 42.664 40.885 47.081 1.00 29.29 310 THR A C 1
ATOM 2298 O O . THR A 1 310 ? 43.711 41.037 47.783 1.00 28.73 310 THR A O 1
ATOM 2302 N N . GLY A 1 311 ? 41.436 40.960 47.569 1.00 26.89 311 GLY A N 1
ATOM 2303 C CA . GLY A 1 311 ? 41.202 41.025 48.998 1.00 26.85 311 GLY A CA 1
ATOM 2304 C C . GLY A 1 311 ? 41.230 42.483 49.500 1.00 26.45 311 GLY A C 1
ATOM 2305 O O . GLY A 1 311 ? 41.143 43.398 48.711 1.00 26.90 311 GLY A O 1
ATOM 2306 N N . ILE A 1 312 ? 41.406 42.678 50.811 1.00 25.97 312 ILE A N 1
ATOM 2307 C CA . ILE A 1 312 ? 41.168 43.978 51.425 1.00 25.40 312 ILE A CA 1
ATOM 2308 C C . ILE A 1 312 ? 42.464 44.651 51.849 1.00 26.18 312 ILE A C 1
ATOM 2309 O O . ILE A 1 312 ? 42.705 45.805 51.468 1.00 27.13 312 ILE A O 1
ATOM 2314 N N . VAL A 1 313 ? 43.259 43.948 52.647 1.00 25.85 313 VAL A N 1
ATOM 2315 C CA . VAL A 1 313 ? 44.349 44.568 53.433 1.00 27.34 313 VAL A CA 1
ATOM 2316 C C . VAL A 1 313 ? 45.566 44.991 52.593 1.00 30.25 313 VAL A C 1
ATOM 2317 O O . VAL A 1 313 ? 46.360 45.829 53.034 1.00 30.33 313 VAL A O 1
ATOM 2321 N N . ARG A 1 314 ? 45.714 44.418 51.392 1.00 30.13 314 ARG A N 1
ATOM 2322 C CA . ARG A 1 314 ? 46.823 44.747 50.528 1.00 31.84 314 ARG A CA 1
ATOM 2323 C C . ARG A 1 314 ? 46.494 45.885 49.568 1.00 33.34 314 ARG A C 1
ATOM 2324 O O . ARG A 1 314 ? 47.349 46.279 48.818 1.00 35.93 314 ARG A O 1
ATOM 2332 N N . ALA A 1 315 ? 45.271 46.398 49.593 1.00 32.15 315 ALA A N 1
ATOM 2333 C CA . ALA A 1 315 ? 44.831 47.420 48.641 1.00 32.67 315 ALA A CA 1
ATOM 2334 C C . ALA A 1 315 ? 44.645 48.766 49.318 1.00 32.85 315 ALA A C 1
ATOM 2335 O O . ALA A 1 315 ? 44.331 48.852 50.520 1.00 31.97 315 ALA A O 1
ATOM 2337 N N . GLU A 1 316 ? 44.775 49.818 48.539 1.00 35.91 316 GLU A N 1
ATOM 2338 C CA . GLU A 1 316 ? 44.432 51.151 48.992 1.00 37.18 316 GLU A CA 1
ATOM 2339 C C . GLU A 1 316 ? 43.021 51.444 48.487 1.00 34.64 316 GLU A C 1
ATOM 2340 O O . GLU A 1 316 ? 42.757 51.328 47.261 1.00 34.05 316 GLU A O 1
ATOM 2346 N N . TRP A 1 317 ? 42.124 51.842 49.406 1.00 30.53 317 TRP A N 1
ATOM 2347 C CA . TRP A 1 317 ? 40.708 52.113 49.042 1.00 27.89 317 TRP A CA 1
ATOM 2348 C C . TRP A 1 317 ? 40.349 53.594 48.970 1.00 28.15 317 TRP A C 1
ATOM 2349 O O . TRP A 1 317 ? 40.904 54.387 49.667 1.00 27.75 317 TRP A O 1
ATOM 2360 N N . THR A 1 318 ? 39.359 53.938 48.157 1.00 28.72 318 THR A N 1
ATOM 2361 C CA . THR A 1 318 ? 38.962 55.312 47.940 1.00 29.23 318 THR A CA 1
ATOM 2362 C C . THR A 1 318 ? 37.445 55.356 48.000 1.00 28.01 318 THR A C 1
ATOM 2363 O O . THR A 1 318 ? 36.785 54.482 47.449 1.00 27.73 318 THR A O 1
ATOM 2367 N N . ARG A 1 319 ? 36.901 56.373 48.675 1.00 27.40 319 ARG A N 1
ATOM 2368 C CA . ARG A 1 319 ? 35.459 56.478 48.921 1.00 27.62 319 ARG A CA 1
ATOM 2369 C C . ARG A 1 319 ? 34.791 57.239 47.781 1.00 27.74 319 ARG A C 1
ATOM 2370 O O . ARG A 1 319 ? 35.314 58.261 47.334 1.00 28.99 319 ARG A O 1
ATOM 2378 N N . HIS A 1 320 ? 33.633 56.761 47.336 1.00 26.70 320 HIS A N 1
ATOM 2379 C CA . HIS A 1 320 ? 32.780 57.477 46.379 1.00 28.03 320 HIS A CA 1
ATOM 2380 C C . HIS A 1 320 ? 31.332 57.459 46.852 1.00 27.36 320 HIS A C 1
ATOM 2381 O O . HIS A 1 320 ? 30.738 56.380 47.055 1.00 25.70 320 HIS A O 1
ATOM 2388 N N . VAL A 1 321 ? 30.749 58.639 47.051 1.00 27.75 321 VAL A N 1
ATOM 2389 C CA . VAL A 1 321 ? 29.320 58.764 47.427 1.00 28.11 321 VAL A CA 1
ATOM 2390 C C . VAL A 1 321 ? 28.456 58.421 46.211 1.00 28.79 321 VAL A C 1
ATOM 2391 O O . VAL A 1 321 ? 28.650 58.987 45.145 1.00 29.02 321 VAL A O 1
ATOM 2395 N N . LEU A 1 322 ? 27.558 57.441 46.347 1.00 27.55 322 LEU A N 1
ATOM 2396 C CA . LEU A 1 322 ? 26.625 57.168 45.238 1.00 26.71 322 LEU A CA 1
ATOM 2397 C C . LEU A 1 322 ? 25.286 57.905 45.307 1.00 26.94 322 LEU A C 1
ATOM 2398 O O . LEU A 1 322 ? 24.788 58.343 44.290 1.00 27.36 322 LEU A O 1
ATOM 2403 N N . ASP A 1 323 ? 24.695 58.022 46.500 1.00 25.88 323 ASP A N 1
ATOM 2404 C CA . ASP A 1 323 ? 23.331 58.475 46.657 1.00 27.69 323 ASP A CA 1
ATOM 2405 C C . ASP A 1 323 ? 23.203 59.056 48.030 1.00 28.13 323 ASP A C 1
ATOM 2406 O O . ASP A 1 323 ? 23.793 58.551 49.004 1.00 27.06 323 ASP A O 1
ATOM 2411 N N . VAL A 1 324 ? 22.474 60.153 48.114 1.00 29.90 324 VAL A N 1
ATOM 2412 C CA . VAL A 1 324 ? 22.031 60.717 49.390 1.00 30.44 324 VAL A CA 1
ATOM 2413 C C . VAL A 1 324 ? 20.486 60.771 49.299 1.00 31.10 324 VAL A C 1
ATOM 2414 O O . VAL A 1 324 ? 19.937 61.477 48.474 1.00 30.36 324 VAL A O 1
ATOM 2418 N N . PHE A 1 325 ? 19.794 59.944 50.095 1.00 30.10 325 PHE A N 1
ATOM 2419 C CA . PHE A 1 325 ? 18.354 59.837 49.956 1.00 31.04 325 PHE A CA 1
ATOM 2420 C C . PHE A 1 325 ? 17.570 60.959 50.635 1.00 33.09 325 PHE A C 1
ATOM 2421 O O . PHE A 1 325 ? 16.353 60.899 50.663 1.00 33.87 325 PHE A O 1
ATOM 2429 N N . GLY A 1 326 ? 18.253 61.988 51.138 1.00 34.61 326 GLY A N 1
ATOM 2430 C CA . GLY A 1 326 ? 17.569 63.149 51.773 1.00 34.09 326 GLY A CA 1
ATOM 2431 C C . GLY A 1 326 ? 18.198 63.609 53.096 1.00 33.97 326 GLY A C 1
ATOM 2432 O O . GLY A 1 326 ? 19.145 62.961 53.596 1.00 33.71 326 GLY A O 1
ATOM 2433 N N . PRO A 1 327 ? 17.701 64.733 53.658 1.00 34.57 327 PRO A N 1
ATOM 2434 C CA . PRO A 1 327 ? 18.248 65.299 54.884 1.00 35.51 327 PRO A CA 1
ATOM 2435 C C . PRO A 1 327 ? 17.895 64.413 56.097 1.00 34.91 327 PRO A C 1
ATOM 2436 O O . PRO A 1 327 ? 16.958 63.622 56.023 1.00 33.52 327 PRO A O 1
ATOM 2440 N N . LEU A 1 328 ? 18.672 64.552 57.180 1.00 33.68 328 LEU A N 1
ATOM 2441 C CA . LEU A 1 328 ? 18.398 63.910 58.443 1.00 32.61 328 LEU A CA 1
ATOM 2442 C C . LEU A 1 328 ? 17.292 64.670 59.175 1.00 35.51 328 LEU A C 1
ATOM 2443 O O . LEU A 1 328 ? 17.062 65.867 58.931 1.00 34.33 328 LEU A O 1
ATOM 2448 N N . ASN A 1 329 ? 16.627 64.000 60.103 1.00 34.70 329 ASN A N 1
ATOM 2449 C CA . ASN A 1 329 ? 15.677 64.684 60.947 1.00 37.64 329 ASN A CA 1
ATOM 2450 C C . ASN A 1 329 ? 16.316 65.489 62.111 1.00 39.89 329 ASN A C 1
ATOM 2451 O O . ASN A 1 329 ? 17.546 65.689 62.164 1.00 38.24 329 ASN A O 1
ATOM 2456 N N . GLY A 1 330 ? 15.465 65.963 63.031 1.00 43.17 330 GLY A N 1
ATOM 2457 C CA . GLY A 1 330 ? 15.904 66.802 64.142 1.00 43.29 330 GLY A CA 1
ATOM 2458 C C . GLY A 1 330 ? 16.905 66.053 64.993 1.00 43.05 330 GLY A C 1
ATOM 2459 O O . GLY A 1 330 ? 17.765 66.652 65.575 1.00 44.36 330 GLY A O 1
ATOM 2460 N N . LYS A 1 331 ? 16.810 64.734 65.042 1.00 40.51 331 LYS A N 1
ATOM 2461 C CA . LYS A 1 331 ? 17.702 63.908 65.855 1.00 39.85 331 LYS A CA 1
ATOM 2462 C C . LYS A 1 331 ? 18.945 63.387 65.120 1.00 36.12 331 LYS A C 1
ATOM 2463 O O . LYS A 1 331 ? 19.662 62.565 65.649 1.00 32.74 331 LYS A O 1
ATOM 2469 N N . HIS A 1 332 ? 19.186 63.906 63.908 1.00 35.43 332 HIS A N 1
ATOM 2470 C CA . HIS A 1 332 ? 20.367 63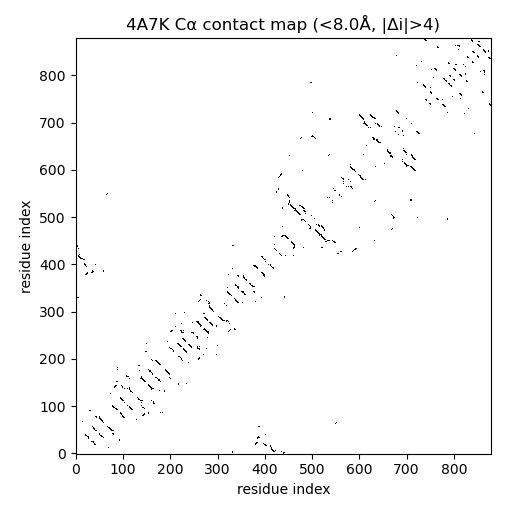.609 63.100 1.00 32.98 332 HIS A CA 1
ATOM 2471 C C . HIS A 1 332 ? 20.327 62.186 62.560 1.00 32.38 332 HIS A C 1
ATOM 2472 O O . HIS A 1 332 ? 21.364 61.632 62.285 1.00 31.24 332 HIS A O 1
ATOM 2479 N N . THR A 1 333 ? 19.133 61.593 62.378 1.00 31.88 333 THR A N 1
ATOM 2480 C CA . THR A 1 333 ? 19.045 60.274 61.760 1.00 29.63 333 THR A CA 1
ATOM 2481 C C . THR A 1 333 ? 18.230 60.283 60.444 1.00 29.08 333 THR A C 1
ATOM 2482 O O . THR A 1 333 ? 17.524 61.251 60.141 1.00 29.44 333 THR A O 1
ATOM 2486 N N . GLY A 1 334 ? 18.383 59.211 59.665 1.00 27.42 334 GLY A N 1
ATOM 2487 C CA . GLY A 1 334 ? 17.788 59.066 58.310 1.00 26.00 334 GLY A CA 1
ATOM 2488 C C . GLY A 1 334 ? 17.139 57.686 58.220 1.00 25.18 334 GLY A C 1
ATOM 2489 O O . GLY A 1 334 ? 16.561 57.234 59.209 1.00 25.54 334 GLY A O 1
ATOM 2490 N N . SER A 1 335 ? 17.289 56.989 57.090 1.00 23.88 335 SER A N 1
ATOM 2491 C CA . SER A 1 335 ? 16.458 55.811 56.798 1.00 22.23 335 SER A CA 1
ATOM 2492 C C . SER A 1 335 ? 17.201 54.522 56.505 1.00 21.45 335 SER A C 1
ATOM 2493 O O . SER A 1 335 ? 16.547 53.524 56.344 1.00 21.82 335 SER A O 1
ATOM 2496 N N . ILE A 1 336 ? 18.524 54.525 56.415 1.00 20.99 336 ILE A N 1
ATOM 2497 C CA . ILE A 1 336 ? 19.221 53.324 55.983 1.00 20.68 336 ILE A CA 1
ATOM 2498 C C . ILE A 1 336 ? 19.744 52.642 57.185 1.00 22.24 336 ILE A C 1
ATOM 2499 O O . ILE A 1 336 ? 20.455 53.271 57.940 1.00 22.37 336 ILE A O 1
ATOM 2504 N N . HIS A 1 337 ? 19.419 51.349 57.356 1.00 20.99 337 HIS A N 1
ATOM 2505 C CA . HIS A 1 337 ? 19.862 50.642 58.522 1.00 22.52 337 HIS A CA 1
ATOM 2506 C C . HIS A 1 337 ? 21.013 49.685 58.309 1.00 22.45 337 HIS A C 1
ATOM 2507 O O . HIS A 1 337 ? 21.768 49.436 59.245 1.00 22.75 337 HIS A O 1
ATOM 2514 N N . GLN A 1 338 ? 21.163 49.142 57.090 1.00 22.04 338 GLN A N 1
ATOM 2515 C CA . GLN A 1 338 ? 22.112 48.044 56.796 1.00 20.67 338 GLN A CA 1
ATOM 2516 C C . GLN A 1 338 ? 22.424 47.947 55.300 1.00 20.73 338 GLN A C 1
ATOM 2517 O O . GLN A 1 338 ? 21.541 48.237 54.475 1.00 20.32 338 GLN A O 1
ATOM 2523 N N . VAL A 1 339 ? 23.618 47.455 54.946 1.00 19.05 339 VAL A N 1
ATOM 2524 C CA . VAL A 1 339 ? 23.897 47.017 53.553 1.00 19.94 339 VAL A CA 1
ATOM 2525 C C . VAL A 1 339 ? 24.317 45.563 53.623 1.00 19.81 339 VAL A C 1
ATOM 2526 O O . VAL A 1 339 ? 24.774 45.128 54.684 1.00 19.86 339 VAL A O 1
ATOM 2530 N N . VAL A 1 340 ? 24.088 44.802 52.557 1.00 20.04 340 VAL A N 1
ATOM 2531 C CA . VAL A 1 340 ? 24.533 43.385 52.506 1.00 21.56 340 VAL A CA 1
ATOM 2532 C C . VAL A 1 340 ? 24.921 43.165 51.051 1.00 22.97 340 VAL A C 1
ATOM 2533 O O . VAL A 1 340 ? 24.365 43.829 50.164 1.00 24.24 340 VAL A O 1
ATOM 2537 N N . CYS A 1 341 ? 25.865 42.272 50.824 1.00 21.14 341 CYS A N 1
ATOM 2538 C CA . CYS A 1 341 ? 26.305 41.899 49.495 1.00 21.28 341 CYS A CA 1
ATOM 2539 C C . CYS A 1 341 ? 25.865 40.467 49.246 1.00 20.95 341 CYS A C 1
ATOM 2540 O O . CYS A 1 341 ? 25.950 39.634 50.141 1.00 19.52 341 CYS A O 1
ATOM 2543 N N . ALA A 1 342 ? 25.402 40.202 48.030 1.00 18.35 342 ALA A N 1
ATOM 2544 C CA . ALA A 1 342 ? 24.973 38.843 47.674 1.00 20.15 342 ALA A CA 1
ATOM 2545 C C . ALA A 1 342 ? 24.912 38.793 46.156 1.00 19.81 342 ALA A C 1
ATOM 2546 O O . ALA A 1 342 ? 24.631 39.831 45.546 1.00 18.98 342 ALA A O 1
ATOM 2548 N N . ASP A 1 343 ? 25.091 37.618 45.558 1.00 21.17 343 ASP A N 1
ATOM 2549 C CA . ASP A 1 343 ? 25.045 37.492 44.082 1.00 22.17 343 ASP A CA 1
ATOM 2550 C C . ASP A 1 343 ? 23.580 37.238 43.618 1.00 21.66 343 ASP A C 1
ATOM 2551 O O . ASP A 1 343 ? 23.209 36.082 43.268 1.00 19.45 343 ASP A O 1
ATOM 2556 N N . ILE A 1 344 ? 22.789 38.316 43.652 1.00 19.54 344 ILE A N 1
ATOM 2557 C CA . ILE A 1 344 ? 21.349 38.267 43.408 1.00 22.24 344 ILE A CA 1
ATOM 2558 C C . ILE A 1 344 ? 21.012 37.742 41.985 1.00 22.88 344 ILE A C 1
ATOM 2559 O O . ILE A 1 344 ? 20.015 37.014 41.817 1.00 22.14 344 ILE A O 1
ATOM 2564 N N . ASP A 1 345 ? 21.817 38.101 40.981 1.00 22.04 345 ASP A N 1
ATOM 2565 C CA . ASP A 1 345 ? 21.518 37.711 39.577 1.00 23.19 345 ASP A CA 1
ATOM 2566 C C . ASP A 1 345 ? 22.370 36.513 39.106 1.00 22.89 345 ASP A C 1
ATOM 2567 O O . ASP A 1 345 ? 22.297 36.134 37.968 1.00 23.43 345 ASP A O 1
ATOM 2572 N N . GLY A 1 346 ? 23.211 35.967 39.977 1.00 23.13 346 GLY A N 1
ATOM 2573 C CA . GLY A 1 346 ? 23.975 34.728 39.682 1.00 23.99 346 GLY A CA 1
ATOM 2574 C C . GLY A 1 346 ? 25.116 34.836 38.667 1.00 25.32 346 GLY A C 1
ATOM 2575 O O . GLY A 1 346 ? 25.552 33.837 38.111 1.00 26.93 346 GLY A O 1
ATOM 2576 N N . ASP A 1 347 ? 25.635 36.037 38.475 1.00 25.53 347 ASP A N 1
ATOM 2577 C CA . ASP A 1 347 ? 26.617 36.290 37.439 1.00 26.62 347 ASP A CA 1
ATOM 2578 C C . ASP A 1 347 ? 28.044 36.209 37.996 1.00 27.11 347 ASP A C 1
ATOM 2579 O O . ASP A 1 347 ? 28.986 36.462 37.293 1.00 27.34 347 ASP A O 1
ATOM 2584 N N . GLY A 1 348 ? 28.223 35.887 39.274 1.00 28.10 348 GLY A N 1
ATOM 2585 C CA . GLY A 1 348 ? 29.605 35.831 39.804 1.00 29.21 348 GLY A CA 1
ATOM 2586 C C . GLY A 1 348 ? 30.112 37.157 40.368 1.00 28.60 348 GLY A C 1
ATOM 2587 O O . GLY A 1 348 ? 31.226 37.236 40.857 1.00 29.81 348 GLY A O 1
ATOM 2588 N N . GLU A 1 349 ? 29.304 38.201 40.279 1.00 27.30 349 GLU A N 1
ATOM 2589 C CA . GLU A 1 349 ? 29.547 39.433 40.975 1.00 27.61 349 GLU A CA 1
ATOM 2590 C C . GLU A 1 349 ? 28.442 39.732 41.988 1.00 25.52 349 GLU A C 1
ATOM 2591 O O . GLU A 1 349 ? 27.256 39.567 41.695 1.00 24.66 349 GLU A O 1
ATOM 2597 N N . ASP A 1 350 ? 28.842 40.140 43.191 1.00 23.53 350 ASP A N 1
ATOM 2598 C CA . ASP A 1 350 ? 27.871 40.543 44.210 1.00 22.59 350 ASP A CA 1
ATOM 2599 C C . ASP A 1 350 ? 27.202 41.865 43.808 1.00 21.77 350 ASP A C 1
ATOM 2600 O O . ASP A 1 350 ? 27.878 42.804 43.421 1.00 22.36 350 ASP A O 1
ATOM 2605 N N . GLU A 1 351 ? 25.892 41.886 43.846 1.00 20.55 351 GLU A N 1
ATOM 2606 C CA . GLU A 1 351 ? 25.113 43.110 43.959 1.00 21.89 351 GLU A CA 1
ATOM 2607 C C . GLU A 1 351 ? 25.131 43.490 45.461 1.00 22.52 351 GLU A C 1
ATOM 2608 O O . GLU A 1 351 ? 25.640 42.714 46.277 1.00 21.64 351 GLU A O 1
ATOM 2614 N N . PHE A 1 352 ? 24.680 44.705 45.818 1.00 21.30 352 PHE A N 1
ATOM 2615 C CA . PHE A 1 352 ? 24.413 44.983 47.223 1.00 22.38 352 PHE A CA 1
ATOM 2616 C C . PHE A 1 352 ? 23.013 45.497 47.496 1.00 22.62 352 PHE A C 1
ATOM 2617 O O . PHE A 1 352 ? 22.421 46.123 46.637 1.00 22.97 352 PHE A O 1
ATOM 2625 N N . LEU A 1 353 ? 22.495 45.187 48.691 1.00 21.38 353 LEU A N 1
ATOM 2626 C CA . LEU A 1 353 ? 21.139 45.544 49.054 1.00 20.29 353 LEU A CA 1
ATOM 2627 C C . LEU A 1 353 ? 21.176 46.563 50.152 1.00 20.47 353 LEU A C 1
ATOM 2628 O O . LEU A 1 353 ? 21.982 46.475 51.117 1.00 20.85 353 LEU A O 1
ATOM 2633 N N . VAL A 1 354 ? 20.249 47.475 50.077 1.00 20.44 354 VAL A N 1
ATOM 2634 C CA . VAL A 1 354 ? 20.210 48.547 51.066 1.00 21.27 354 VAL A CA 1
ATOM 2635 C C . VAL A 1 354 ? 18.869 48.522 51.797 1.00 21.10 354 VAL A C 1
ATOM 2636 O O . VAL A 1 354 ? 17.826 48.644 51.149 1.00 22.20 354 VAL A O 1
ATOM 2640 N N . ALA A 1 355 ? 18.933 48.456 53.137 1.00 20.95 355 ALA A N 1
ATOM 2641 C CA . ALA A 1 355 ? 17.766 48.266 53.960 1.00 20.83 355 ALA A CA 1
ATOM 2642 C C . ALA A 1 355 ? 17.256 49.638 54.327 1.00 25.04 355 ALA A C 1
ATOM 2643 O O . ALA A 1 355 ? 17.903 50.359 55.104 1.00 25.02 355 ALA A O 1
ATOM 2645 N N . MET A 1 356 ? 16.100 50.008 53.767 1.00 24.00 356 MET A N 1
ATOM 2646 C CA . MET A 1 356 ? 15.491 51.325 54.024 1.00 25.11 356 MET A CA 1
ATOM 2647 C C . MET A 1 356 ? 14.279 51.173 54.981 1.00 25.45 356 MET A C 1
ATOM 2648 O O . MET A 1 356 ? 13.243 50.571 54.625 1.00 23.53 356 MET A O 1
ATOM 2653 N N . MET A 1 357 ? 14.449 51.699 56.196 1.00 24.73 357 MET A N 1
ATOM 2654 C CA . MET A 1 357 ? 13.484 51.574 57.275 1.00 25.68 357 MET A CA 1
ATOM 2655 C C . MET A 1 357 ? 12.134 52.236 57.057 1.00 26.98 357 MET A C 1
ATOM 2656 O O . MET A 1 357 ? 11.142 51.818 57.690 1.00 26.48 357 MET A O 1
ATOM 2661 N N . GLY A 1 358 ? 12.140 53.332 56.286 1.00 24.45 358 GLY A N 1
ATOM 2662 C CA . GLY A 1 358 ? 11.001 54.209 56.110 1.00 25.95 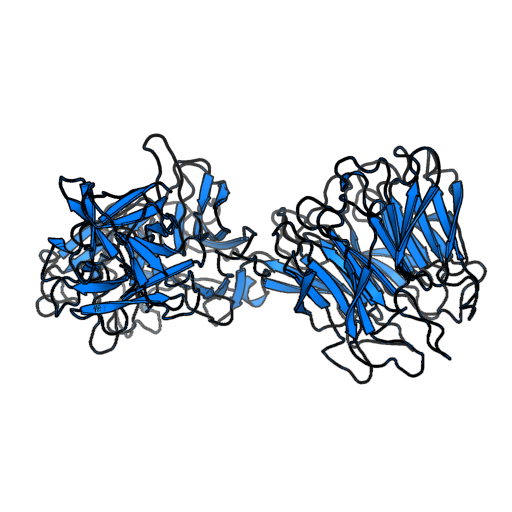358 GLY A CA 1
ATOM 2663 C C . GLY A 1 358 ? 11.408 55.610 56.537 1.00 27.05 358 GLY A C 1
ATOM 2664 O O . GLY A 1 358 ? 12.558 55.822 56.992 1.00 26.46 358 GLY A O 1
ATOM 2665 N N . ALA A 1 359 ? 10.491 56.579 56.433 1.00 28.16 359 ALA A N 1
ATOM 2666 C CA . ALA A 1 359 ? 10.776 57.964 56.856 1.00 30.34 359 ALA A CA 1
ATOM 2667 C C . ALA A 1 359 ? 9.480 58.536 57.421 1.00 32.99 359 ALA A C 1
ATOM 2668 O O . ALA A 1 359 ? 8.399 57.932 57.274 1.00 33.75 359 ALA A O 1
ATOM 2670 N N . ASP A 1 360 ? 9.604 59.687 58.067 1.00 35.57 360 ASP A N 1
ATOM 2671 C CA . ASP A 1 360 ? 8.471 60.469 58.480 1.00 38.08 360 ASP A CA 1
ATOM 2672 C C . ASP A 1 360 ? 8.826 61.908 58.159 1.00 39.92 360 ASP A C 1
ATOM 2673 O O . ASP A 1 360 ? 9.805 62.376 58.680 1.00 41.03 360 ASP A O 1
ATOM 2678 N N . PRO A 1 361 ? 8.053 62.601 57.292 1.00 41.03 361 PRO A N 1
ATOM 2679 C CA . PRO A 1 361 ? 6.919 62.083 56.525 1.00 39.99 361 PRO A CA 1
ATOM 2680 C C . PRO A 1 361 ? 7.363 60.926 55.614 1.00 39.40 361 PRO A C 1
ATOM 2681 O O . PRO A 1 361 ? 8.559 60.845 55.258 1.00 37.14 361 PRO A O 1
ATOM 2685 N N . PRO A 1 362 ? 6.421 60.020 55.282 1.00 39.51 362 PRO A N 1
ATOM 2686 C CA . PRO A 1 362 ? 6.607 58.778 54.496 1.00 36.87 362 PRO A CA 1
ATOM 2687 C C . PRO A 1 362 ? 7.224 59.103 53.141 1.00 35.92 362 PRO A C 1
ATOM 2688 O O . PRO A 1 362 ? 6.850 60.089 52.509 1.00 36.24 362 PRO A O 1
ATOM 2692 N N . ASP A 1 363 ? 8.151 58.285 52.679 1.00 31.26 363 ASP A N 1
ATOM 2693 C CA . ASP A 1 363 ? 8.708 58.483 51.369 1.00 30.35 363 ASP A CA 1
ATOM 2694 C C . ASP A 1 363 ? 9.032 57.091 50.843 1.00 28.85 363 ASP A C 1
ATOM 2695 O O . ASP A 1 363 ? 9.872 56.417 51.447 1.00 26.28 363 ASP A O 1
ATOM 2700 N N . PHE A 1 364 ? 8.391 56.660 49.744 1.00 28.57 364 PHE A N 1
ATOM 2701 C CA . PHE A 1 364 ? 8.659 55.284 49.218 1.00 28.19 364 PHE A CA 1
ATOM 2702 C C . PHE A 1 364 ? 10.155 55.105 48.844 1.00 27.26 364 PHE A C 1
ATOM 2703 O O . PHE A 1 364 ? 10.728 54.009 48.905 1.00 25.86 364 PHE A O 1
ATOM 2711 N N . GLN A 1 365 ? 10.800 56.203 48.464 1.00 27.85 365 GLN A N 1
ATOM 2712 C CA . GLN A 1 365 ? 12.208 56.134 48.108 1.00 27.96 365 GLN A CA 1
ATOM 2713 C C . GLN A 1 365 ? 13.086 55.672 49.293 1.00 26.63 365 GLN A C 1
ATOM 2714 O O . GLN A 1 365 ? 14.182 55.100 49.106 1.00 24.44 365 GLN A O 1
ATOM 2720 N N . ARG A 1 366 ? 12.587 55.902 50.502 1.00 25.31 366 ARG A N 1
ATOM 2721 C CA . ARG A 1 366 ? 13.350 55.551 51.697 1.00 24.80 366 ARG A CA 1
ATOM 2722 C C . ARG A 1 366 ? 12.683 54.429 52.465 1.00 24.35 366 ARG A C 1
ATOM 2723 O O . ARG A 1 366 ? 12.839 54.334 53.681 1.00 24.48 366 ARG A O 1
ATOM 2731 N N . THR A 1 367 ? 11.929 53.575 51.765 1.00 23.64 367 THR A N 1
ATOM 2732 C CA . THR A 1 367 ? 11.249 52.436 52.434 1.00 23.81 367 THR A CA 1
ATOM 2733 C C . THR A 1 367 ? 11.412 51.201 51.567 1.00 22.97 367 THR A C 1
ATOM 2734 O O . THR A 1 367 ? 10.949 51.210 50.441 1.00 24.18 367 THR A O 1
ATOM 2738 N N . GLY A 1 368 ? 12.017 50.139 52.077 1.00 22.90 368 GLY A N 1
ATOM 2739 C CA . GLY A 1 368 ? 12.061 48.855 51.345 1.00 22.70 368 GLY A CA 1
ATOM 2740 C C . GLY A 1 368 ? 13.526 48.457 51.118 1.00 22.79 368 GLY A C 1
ATOM 2741 O O . GLY A 1 368 ? 14.393 48.726 51.972 1.00 24.40 368 GLY A O 1
ATOM 2742 N N . VAL A 1 369 ? 13.814 47.875 49.967 1.00 21.92 369 VAL A N 1
ATOM 2743 C CA . VAL A 1 369 ? 15.141 47.416 49.631 1.00 21.23 369 VAL A CA 1
ATOM 2744 C C . VAL A 1 369 ? 15.528 47.907 48.257 1.00 22.36 369 VAL A C 1
ATOM 2745 O O . VAL A 1 369 ? 14.756 47.677 47.292 1.00 23.58 369 VAL A O 1
ATOM 2749 N N . TRP A 1 370 ? 16.702 48.556 48.150 1.00 22.31 370 TRP A N 1
ATOM 2750 C CA . TRP A 1 370 ? 17.289 48.921 46.845 1.00 22.89 370 TRP A CA 1
ATOM 2751 C C . TRP A 1 370 ? 18.370 47.922 46.547 1.00 24.01 370 TRP A C 1
ATOM 2752 O O . TRP A 1 370 ? 19.172 47.587 47.446 1.00 22.76 370 TRP A O 1
ATOM 2763 N N . CYS A 1 371 ? 18.432 47.458 45.284 1.00 24.89 371 CYS A N 1
ATOM 2764 C CA . CYS A 1 371 ? 19.465 46.560 44.817 1.00 23.34 371 CYS A CA 1
ATOM 2765 C C . CYS A 1 371 ? 20.392 47.319 43.833 1.00 24.41 371 CYS A C 1
ATOM 2766 O O . CYS A 1 371 ? 19.959 47.742 42.726 1.00 22.65 371 CYS A O 1
ATOM 2769 N N . TYR A 1 372 ? 21.663 47.505 44.271 1.00 22.75 372 TYR A N 1
ATOM 2770 C CA . TYR A 1 372 ? 22.714 48.134 43.468 1.00 23.47 372 TYR A CA 1
ATOM 2771 C C . TYR A 1 372 ? 23.529 47.085 42.747 1.00 23.23 372 TYR A C 1
ATOM 2772 O O . TYR A 1 372 ? 23.887 46.045 43.332 1.00 24.34 372 TYR A O 1
ATOM 2781 N N . LYS A 1 373 ? 23.770 47.348 41.473 1.00 25.01 373 LYS A N 1
ATOM 2782 C CA . LYS A 1 373 ? 24.433 46.425 40.553 1.00 27.86 373 LYS A CA 1
ATOM 2783 C C . LYS A 1 373 ? 25.616 47.143 39.887 1.00 28.72 373 LYS A C 1
ATOM 2784 O O . LYS A 1 373 ? 25.461 48.247 39.327 1.00 28.92 373 LYS A O 1
ATOM 2790 N N . LEU A 1 374 ? 26.786 46.523 39.980 1.00 27.38 374 LEU A N 1
ATOM 2791 C CA . LEU A 1 374 ? 27.987 47.050 39.320 1.00 28.96 374 LEU A CA 1
ATOM 2792 C C . LEU A 1 374 ? 27.812 46.805 37.821 1.00 29.98 374 LEU A C 1
ATOM 2793 O O . LEU A 1 374 ? 27.790 45.648 37.397 1.00 30.73 374 LEU A O 1
ATOM 2798 N N . VAL A 1 375 ? 27.638 47.867 37.045 1.00 29.75 375 VAL A N 1
ATOM 2799 C CA . VAL A 1 375 ? 27.346 47.737 35.588 1.00 33.28 375 VAL A CA 1
ATOM 2800 C C . VAL A 1 375 ? 28.600 47.991 34.719 1.00 34.33 375 VAL A C 1
ATOM 2801 O O . VAL A 1 375 ? 28.638 47.675 33.532 1.00 36.71 375 VAL A O 1
ATOM 2805 N N . ASP A 1 376 ? 29.630 48.545 35.328 1.00 35.38 376 ASP A N 1
ATOM 2806 C CA . ASP A 1 376 ? 30.887 48.843 34.613 1.00 41.56 376 ASP A CA 1
ATOM 2807 C C . ASP A 1 376 ? 32.090 48.614 35.555 1.00 42.36 376 ASP A C 1
ATOM 2808 O O . ASP A 1 376 ? 32.356 49.432 36.444 1.00 41.60 376 ASP A O 1
ATOM 2813 N N . ARG A 1 377 ? 32.748 47.457 35.385 1.00 43.47 377 ARG A N 1
ATOM 2814 C CA . ARG A 1 377 ? 33.907 47.039 36.196 1.00 46.14 377 ARG A CA 1
ATOM 2815 C C . ARG A 1 377 ? 35.031 48.026 36.056 1.00 46.37 377 ARG A C 1
ATOM 2816 O O . ARG A 1 377 ? 35.833 48.162 36.948 1.00 48.40 377 ARG A O 1
ATOM 2824 N N . THR A 1 378 ? 35.120 48.678 34.907 1.00 46.75 378 THR A N 1
ATOM 2825 C CA . THR A 1 378 ? 36.226 49.553 34.621 1.00 48.08 378 THR A CA 1
ATOM 2826 C C . THR A 1 378 ? 36.136 50.867 35.383 1.00 49.90 378 THR A C 1
ATOM 2827 O O . THR A 1 378 ? 37.106 51.266 36.043 1.00 49.77 378 THR A O 1
ATOM 2831 N N . ASN A 1 379 ? 34.986 51.540 35.271 1.00 47.53 379 ASN A N 1
ATOM 2832 C CA . ASN A 1 379 ? 34.786 52.814 35.945 1.00 44.68 379 ASN A CA 1
ATOM 2833 C C . ASN A 1 379 ? 34.085 52.669 37.321 1.00 41.85 379 ASN A C 1
ATOM 2834 O O . ASN A 1 379 ? 33.841 53.659 38.024 1.00 42.46 379 ASN A O 1
ATOM 2839 N N . MET A 1 380 ? 33.822 51.423 37.717 1.00 37.62 380 MET A N 1
ATOM 2840 C CA . MET A 1 380 ? 33.074 51.119 38.949 1.00 36.62 380 MET A CA 1
ATOM 2841 C C . MET A 1 380 ? 31.763 51.934 39.076 1.00 37.49 380 MET A C 1
ATOM 2842 O O . MET A 1 380 ? 31.552 52.614 40.065 1.00 37.25 380 MET A O 1
ATOM 2847 N N . LYS A 1 381 ? 30.933 51.895 38.019 1.00 37.44 381 LYS A N 1
ATOM 2848 C CA . LYS A 1 381 ? 29.606 52.517 37.998 1.00 36.11 381 LYS A CA 1
ATOM 2849 C C . LYS A 1 381 ? 28.520 51.503 38.364 1.00 33.02 381 LYS A C 1
ATOM 2850 O O . LYS A 1 381 ? 28.576 50.343 37.967 1.00 30.15 381 LYS A O 1
ATOM 2856 N N . PHE A 1 382 ? 27.580 51.953 39.182 1.00 31.59 382 PHE A N 1
ATOM 2857 C CA . PHE A 1 382 ? 26.480 51.121 39.702 1.00 31.21 382 PHE A CA 1
ATOM 2858 C C . PHE A 1 382 ? 25.157 51.652 39.217 1.00 31.27 382 PHE A C 1
ATOM 2859 O O . PHE A 1 382 ? 24.999 52.868 39.069 1.00 31.25 382 PHE A O 1
ATOM 2867 N N . SER A 1 383 ? 24.193 50.768 39.019 1.00 30.98 383 SER A N 1
ATOM 2868 C CA . SER A 1 383 ? 22.809 51.236 38.837 1.00 31.96 383 SER A CA 1
ATOM 2869 C C . SER A 1 383 ? 22.074 50.691 40.043 1.00 31.12 383 SER A C 1
ATOM 2870 O O . SER A 1 383 ? 22.641 49.847 40.764 1.00 35.31 383 SER A O 1
ATOM 2873 N N . LYS A 1 384 ? 20.856 51.160 40.305 1.00 28.31 384 LYS A N 1
ATOM 2874 C CA . LYS A 1 384 ? 20.035 50.626 41.394 1.00 27.34 384 LYS A CA 1
ATOM 2875 C C . LYS A 1 384 ? 18.624 50.323 40.894 1.00 27.87 384 LYS A C 1
ATOM 2876 O O . LYS A 1 384 ? 18.136 50.991 40.011 1.00 28.27 384 LYS A O 1
ATOM 2882 N N . THR A 1 385 ? 17.972 49.344 41.516 1.00 28.42 385 THR A N 1
ATOM 2883 C CA . THR A 1 385 ? 16.601 48.910 41.166 1.00 29.32 385 THR A CA 1
ATOM 2884 C C . THR A 1 385 ? 15.889 48.636 42.479 1.00 26.66 385 THR A C 1
ATOM 2885 O O . THR A 1 385 ? 16.502 48.078 43.377 1.00 25.70 385 THR A O 1
ATOM 2889 N N . LYS A 1 386 ? 14.638 49.066 42.569 1.00 25.27 386 LYS A N 1
ATOM 2890 C CA . LYS A 1 386 ? 13.846 48.889 43.755 1.00 25.01 386 LYS A CA 1
ATOM 2891 C C . LYS A 1 386 ? 13.356 47.444 43.730 1.00 25.05 386 LYS A C 1
ATOM 2892 O O . LYS A 1 386 ? 12.781 47.012 42.721 1.00 24.89 386 LYS A O 1
ATOM 2898 N N . VAL A 1 387 ? 13.616 46.682 44.791 1.00 23.73 387 VAL A N 1
ATOM 2899 C CA . VAL A 1 387 ? 13.065 45.321 44.829 1.00 24.83 387 VAL A CA 1
ATOM 2900 C C . VAL A 1 387 ? 11.961 45.108 45.909 1.00 24.65 387 VAL A C 1
ATOM 2901 O O . VAL A 1 387 ? 11.271 44.110 45.887 1.00 25.84 387 VAL A O 1
ATOM 2905 N N . SER A 1 388 ? 11.806 45.996 46.864 1.00 24.05 388 SER A N 1
ATOM 2906 C CA . SER A 1 388 ? 10.691 45.872 47.819 1.00 25.05 388 SER A CA 1
ATOM 2907 C C . SER A 1 388 ? 10.413 47.318 48.235 1.00 25.54 388 SER A C 1
ATOM 2908 O O . SER A 1 388 ? 11.332 48.140 48.241 1.00 24.27 388 SER A O 1
ATOM 2911 N N . SER A 1 389 ? 9.171 47.613 48.577 1.00 24.60 389 SER A N 1
ATOM 2912 C CA . SER A 1 389 ? 8.806 48.935 49.071 1.00 28.19 389 SER A CA 1
ATOM 2913 C C . SER A 1 389 ? 8.080 48.900 50.414 1.00 27.83 389 SER A C 1
ATOM 2914 O O . SER A 1 389 ? 7.341 49.818 50.750 1.00 30.06 389 SER A O 1
ATOM 2917 N N . VAL A 1 390 ? 8.347 47.863 51.201 1.00 28.27 390 VAL A N 1
ATOM 2918 C CA . VAL A 1 390 ? 7.895 47.845 52.619 1.00 26.99 390 VAL A CA 1
ATOM 2919 C C . VAL A 1 390 ? 9.134 47.868 53.541 1.00 25.19 390 VAL A C 1
ATOM 2920 O O . VAL A 1 390 ? 10.168 47.286 53.210 1.00 22.69 390 VAL A O 1
ATOM 2924 N N . SER A 1 391 ? 9.025 48.589 54.663 1.00 24.61 391 SER A N 1
ATOM 2925 C CA . SER A 1 391 ? 10.111 48.789 55.633 1.00 24.02 391 SER A CA 1
ATOM 2926 C C . SER A 1 391 ? 11.060 47.590 55.727 1.00 23.76 391 SER A C 1
ATOM 2927 O O . SER A 1 391 ? 10.638 46.455 55.947 1.00 23.69 391 SER A O 1
ATOM 2930 N N . ALA A 1 392 ? 12.362 47.838 55.577 1.00 22.71 392 ALA A N 1
ATOM 2931 C CA . ALA A 1 392 ? 13.327 46.794 55.953 1.00 23.28 392 ALA A CA 1
ATOM 2932 C C . ALA A 1 392 ? 14.260 47.404 57.002 1.00 24.25 392 ALA A C 1
ATOM 2933 O O . ALA A 1 392 ? 15.117 48.283 56.689 1.00 24.03 392 ALA A O 1
ATOM 2935 N N . GLY A 1 393 ? 14.069 46.998 58.261 1.00 23.65 393 GLY A N 1
ATOM 2936 C CA . GLY A 1 393 ? 15.115 47.281 59.276 1.00 22.70 393 GLY A CA 1
ATOM 2937 C C . GLY A 1 393 ? 16.335 46.308 59.189 1.00 22.38 393 GLY A C 1
ATOM 2938 O O . GLY A 1 393 ? 17.428 46.585 59.722 1.00 24.12 393 GLY A O 1
ATOM 2939 N N . ARG A 1 394 ? 16.144 45.150 58.573 1.00 21.40 394 ARG A N 1
ATOM 2940 C CA . ARG A 1 394 ? 17.241 44.213 58.350 1.00 21.29 394 ARG A CA 1
ATOM 2941 C C . ARG A 1 394 ? 16.877 43.290 57.233 1.00 23.10 394 ARG A C 1
ATOM 2942 O O . ARG A 1 394 ? 15.671 43.035 56.993 1.00 22.00 394 ARG A O 1
ATOM 2950 N N . ILE A 1 395 ? 17.920 42.792 56.559 1.00 21.95 395 ILE A N 1
ATOM 2951 C CA . ILE A 1 395 ? 17.811 41.921 55.400 1.00 21.58 395 ILE A CA 1
ATOM 2952 C C . ILE A 1 395 ? 18.557 40.620 55.706 1.00 21.78 395 ILE A C 1
ATOM 2953 O O . ILE A 1 395 ? 19.622 40.674 56.275 1.00 22.81 395 ILE A O 1
ATOM 2958 N N . ALA A 1 396 ? 17.992 39.460 55.369 1.00 20.56 396 ALA A N 1
ATOM 2959 C CA . ALA A 1 396 ? 18.740 38.208 55.403 1.00 20.50 396 ALA A CA 1
ATOM 2960 C C . ALA A 1 396 ? 18.735 37.616 53.981 1.00 21.12 396 ALA A C 1
ATOM 2961 O O . ALA A 1 396 ? 17.716 37.679 53.304 1.00 20.75 396 ALA A O 1
ATOM 2963 N N . THR A 1 397 ? 19.855 37.057 53.498 1.00 19.88 397 THR A N 1
ATOM 2964 C CA . THR A 1 397 ? 19.806 36.424 52.210 1.00 23.68 397 THR A CA 1
ATOM 2965 C C . THR A 1 397 ? 20.096 34.907 52.336 1.00 23.86 397 THR A C 1
ATOM 2966 O O . THR A 1 397 ? 20.930 34.466 53.149 1.00 25.18 397 THR A O 1
ATOM 2970 N N . ALA A 1 398 ? 19.436 34.115 51.532 1.00 22.60 398 ALA A N 1
ATOM 2971 C CA . ALA A 1 398 ? 19.675 32.668 51.513 1.00 23.26 398 ALA A CA 1
ATOM 2972 C C . ALA A 1 398 ? 18.835 32.120 50.402 1.00 23.51 398 ALA A C 1
ATOM 2973 O O . ALA A 1 398 ? 17.999 32.853 49.903 1.00 25.11 398 ALA A O 1
ATOM 2975 N N . ASN A 1 399 ? 19.033 30.871 50.014 1.00 23.54 399 ASN A N 1
ATOM 2976 C CA . ASN A 1 399 ? 18.022 30.145 49.243 1.00 24.41 399 ASN A CA 1
ATOM 2977 C C . ASN A 1 399 ? 17.010 29.502 50.170 1.00 25.15 399 ASN A C 1
ATOM 2978 O O . ASN A 1 399 ? 17.256 28.428 50.706 1.00 25.87 399 ASN A O 1
ATOM 2983 N N . PHE A 1 400 ? 15.853 30.156 50.303 1.00 24.86 400 PHE A N 1
ATOM 2984 C CA . PHE A 1 400 ? 14.777 29.740 51.209 1.00 24.86 400 PHE A CA 1
ATOM 2985 C C . PHE A 1 400 ? 13.855 28.722 50.573 1.00 27.01 400 PHE A C 1
ATOM 2986 O O . PHE A 1 400 ? 12.955 28.207 51.254 1.00 26.30 400 PHE A O 1
ATOM 2994 N N . HIS A 1 401 ? 13.994 28.476 49.265 1.00 26.22 401 HIS A N 1
ATOM 2995 C CA . HIS A 1 401 ? 13.005 27.632 48.624 1.00 29.27 401 HIS A CA 1
ATOM 2996 C C . HIS A 1 401 ? 13.461 26.425 47.800 1.00 29.90 401 HIS A C 1
ATOM 2997 O O . HIS A 1 401 ? 12.647 25.668 47.397 1.00 32.09 401 HIS A O 1
ATOM 3004 N N . SER A 1 402 ? 14.747 26.250 47.519 1.00 31.00 402 SER A N 1
ATOM 3005 C CA . SER A 1 402 ? 15.187 25.120 46.675 1.00 33.26 402 SER A CA 1
ATOM 3006 C C . SER A 1 402 ? 16.632 24.896 47.011 1.00 34.87 402 SER A C 1
ATOM 3007 O O . SER A 1 402 ? 17.172 25.575 47.906 1.00 30.72 402 SER A O 1
ATOM 3010 N N . GLN A 1 403 ? 17.247 24.000 46.232 1.00 36.70 403 GLN A N 1
ATOM 3011 C CA . GLN A 1 403 ? 18.641 23.612 46.405 1.00 39.69 403 GLN A CA 1
ATOM 3012 C C . GLN A 1 403 ? 19.634 24.430 45.557 1.00 38.96 403 GLN A C 1
ATOM 3013 O O . GLN A 1 403 ? 20.842 24.388 45.794 1.00 41.48 403 GLN A O 1
ATOM 3019 N N . GLY A 1 404 ? 19.128 25.206 44.607 1.00 36.85 404 GLY A N 1
ATOM 3020 C CA . GLY A 1 404 ? 19.960 25.922 43.652 1.00 32.95 404 GLY A CA 1
ATOM 3021 C C . GLY A 1 404 ? 20.729 27.088 44.225 1.00 30.00 404 GLY A C 1
ATOM 3022 O O . GLY A 1 404 ? 20.652 27.375 45.422 1.00 30.45 404 GLY A O 1
ATOM 3023 N N . SER A 1 405 ? 21.505 27.761 43.383 1.00 29.86 405 SER A N 1
ATOM 3024 C CA . SER A 1 405 ? 22.276 28.949 43.845 1.00 29.43 405 SER A CA 1
ATOM 3025 C C . SER A 1 405 ? 21.509 30.228 43.751 1.00 27.53 405 SER A C 1
ATOM 3026 O O . SER A 1 405 ? 22.098 31.305 43.928 1.00 26.50 405 SER A O 1
ATOM 3029 N N . GLU A 1 406 ? 20.202 30.172 43.523 1.00 27.74 406 GLU A N 1
ATOM 3030 C CA . GLU A 1 406 ? 19.458 31.422 43.726 1.00 27.82 406 GLU A CA 1
ATOM 3031 C C . GLU A 1 406 ? 19.513 31.972 45.166 1.00 27.15 406 GLU A C 1
ATOM 3032 O O . GLU A 1 406 ? 19.797 31.213 46.126 1.00 24.10 406 GLU A O 1
ATOM 3038 N N . VAL A 1 407 ? 19.366 33.295 45.237 1.00 23.16 407 VAL A N 1
ATOM 3039 C CA . VAL A 1 407 ? 19.449 34.082 46.460 1.00 23.91 407 VAL A CA 1
ATOM 3040 C C . VAL A 1 407 ? 18.078 34.777 46.657 1.00 23.27 407 VAL A C 1
ATOM 3041 O O . VAL A 1 407 ? 17.698 35.700 45.880 1.00 22.65 407 VAL A O 1
ATOM 3045 N N . ASP A 1 408 ? 17.366 34.334 47.700 1.00 22.05 408 ASP A N 1
ATOM 3046 C CA . ASP A 1 408 ? 16.129 34.985 48.121 1.00 22.13 408 ASP A CA 1
ATOM 3047 C C . ASP A 1 408 ? 16.438 36.080 49.159 1.00 21.34 408 ASP A C 1
ATOM 3048 O O . ASP A 1 408 ? 17.496 36.089 49.827 1.00 21.37 408 ASP A O 1
ATOM 3053 N N . ILE A 1 409 ? 15.494 36.972 49.362 1.00 21.53 409 ILE A N 1
ATOM 3054 C CA . ILE A 1 409 ? 15.708 38.064 50.312 1.00 21.11 409 ILE A CA 1
ATOM 3055 C C . ILE A 1 409 ? 14.655 38.034 51.428 1.00 21.53 409 ILE A C 1
ATOM 3056 O O . ILE A 1 409 ? 13.472 38.064 51.127 1.00 22.42 409 ILE A O 1
ATOM 3061 N N . ALA A 1 410 ? 15.050 37.995 52.700 1.00 20.66 410 ALA A N 1
ATOM 3062 C CA . ALA A 1 410 ? 14.029 38.086 53.765 1.00 21.52 410 ALA A CA 1
ATOM 3063 C C . ALA A 1 410 ? 14.175 39.470 54.410 1.00 21.82 410 ALA A C 1
ATOM 3064 O O . ALA A 1 410 ? 15.289 39.956 54.495 1.00 23.00 410 ALA A O 1
ATOM 3066 N N . THR A 1 411 ? 13.086 40.118 54.810 1.00 20.04 411 THR A N 1
ATOM 3067 C CA . THR A 1 411 ? 13.213 41.375 55.507 1.00 20.62 411 THR A CA 1
ATOM 3068 C C . THR A 1 411 ? 12.296 41.376 56.739 1.00 21.32 411 THR A C 1
ATOM 3069 O O . THR A 1 411 ? 11.275 40.672 56.755 1.00 21.70 411 THR A O 1
ATOM 3073 N N . ILE A 1 412 ? 12.603 42.244 57.701 1.00 20.74 412 ILE A N 1
ATOM 3074 C CA . ILE A 1 412 ? 11.669 42.527 58.770 1.00 20.62 412 ILE A CA 1
ATOM 3075 C C . ILE A 1 412 ? 11.465 44.049 58.804 1.00 21.36 412 ILE A C 1
ATOM 3076 O O . ILE A 1 412 ? 12.447 44.793 58.569 1.00 22.08 412 ILE A O 1
ATOM 3081 N N . SER A 1 413 ? 10.238 44.535 59.031 1.00 21.65 413 SER A N 1
ATOM 3082 C CA . SER A 1 413 ? 10.059 45.990 59.167 1.00 22.87 413 SER A CA 1
ATOM 3083 C C . SER A 1 413 ? 10.839 46.551 60.373 1.00 23.96 413 SER A C 1
ATOM 3084 O O . SER A 1 413 ? 11.053 45.866 61.385 1.00 23.15 413 SER A O 1
ATOM 3087 N N . TYR A 1 414 ? 11.252 47.818 60.280 1.00 24.38 414 TYR A N 1
ATOM 3088 C CA . TYR A 1 414 ? 11.889 48.430 61.383 1.00 23.96 414 TYR A CA 1
ATOM 3089 C C . TYR A 1 414 ? 10.734 49.078 62.166 1.00 26.97 414 TYR A C 1
ATOM 3090 O O . TYR A 1 414 ? 10.081 49.992 61.672 1.00 26.12 414 TYR A O 1
ATOM 3099 N N . SER A 1 415 ? 10.489 48.625 63.396 1.00 28.75 415 SER A N 1
ATOM 3100 C CA . SER A 1 415 ? 9.435 49.223 64.179 1.00 32.67 415 SER A CA 1
ATOM 3101 C C . SER A 1 415 ? 9.811 49.131 65.617 1.00 34.46 415 SER A C 1
ATOM 3102 O O . SER A 1 415 ? 9.927 48.058 66.187 1.00 29.53 415 SER A O 1
ATOM 3105 N N . VAL A 1 416 ? 10.067 50.290 66.185 1.00 38.14 416 VAL A N 1
ATOM 3106 C CA A VAL A 1 416 ? 10.313 50.393 67.607 0.50 41.84 416 VAL A CA 1
ATOM 3107 C CA B VAL A 1 416 ? 10.299 50.388 67.605 0.50 41.20 416 VAL A CA 1
ATOM 3108 C C . VAL A 1 416 ? 9.221 51.295 68.217 1.00 45.51 416 VAL A C 1
ATOM 3109 O O . VAL A 1 416 ? 9.223 52.527 68.003 1.00 49.28 416 VAL A O 1
ATOM 3116 N N . PRO A 1 417 ? 8.236 50.693 68.938 1.00 47.10 417 PRO A N 1
ATOM 3117 C CA . PRO A 1 417 ? 7.200 51.555 69.548 1.00 49.60 417 PRO A CA 1
ATOM 3118 C C . PRO A 1 417 ? 7.750 52.809 70.327 1.00 52.03 417 PRO A C 1
ATOM 3119 O O . PRO A 1 417 ? 8.845 52.763 70.950 1.00 47.60 417 PRO A O 1
ATOM 3123 N N . GLY A 1 418 ? 6.992 53.910 70.246 1.00 54.26 418 GLY A N 1
ATOM 3124 C CA . GLY A 1 418 ? 7.359 55.196 70.838 1.00 55.35 418 GLY A CA 1
ATOM 3125 C C . GLY A 1 418 ? 8.654 55.798 70.320 1.00 58.09 418 GLY A C 1
ATOM 3126 O O . GLY A 1 418 ? 9.171 56.735 70.919 1.00 60.02 418 GLY A O 1
ATOM 3127 N N . TYR A 1 419 ? 9.201 55.253 69.230 1.00 55.22 419 TYR A N 1
ATOM 3128 C CA . TYR A 1 419 ? 10.384 55.850 68.593 1.00 53.44 419 TYR A CA 1
ATOM 3129 C C . TYR A 1 419 ? 10.214 56.032 67.055 1.00 51.66 419 TYR A C 1
ATOM 3130 O O . TYR A 1 419 ? 9.896 57.132 66.629 1.00 53.22 419 TYR A O 1
ATOM 3139 N N . PHE A 1 420 ? 10.445 54.984 66.246 1.00 47.38 420 PHE A N 1
ATOM 3140 C CA . PHE A 1 420 ? 10.080 54.965 64.814 1.00 42.31 420 PHE A CA 1
ATOM 3141 C C . PHE A 1 420 ? 9.341 53.670 64.486 1.00 41.39 420 PHE A C 1
ATOM 3142 O O . PHE A 1 420 ? 9.928 52.573 64.517 1.00 38.76 420 PHE A O 1
ATOM 3150 N N . GLU A 1 421 ? 8.053 53.802 64.214 1.00 39.47 421 GLU A N 1
ATOM 3151 C CA . GLU A 1 421 ? 7.198 52.660 64.066 1.00 43.01 421 GLU A CA 1
ATOM 3152 C C . GLU A 1 421 ? 6.742 52.605 62.624 1.00 42.25 421 GLU A C 1
ATOM 3153 O O . GLU A 1 421 ? 6.287 53.603 62.098 1.00 42.24 421 GLU A O 1
ATOM 3159 N N . SER A 1 422 ? 6.867 51.449 61.985 1.00 40.36 422 SER A N 1
ATOM 3160 C CA . SER A 1 422 ? 6.274 51.258 60.662 1.00 39.75 422 SER A CA 1
ATOM 3161 C C . SER A 1 422 ? 4.920 50.641 60.850 1.00 39.38 422 SER A C 1
ATOM 3162 O O . SER A 1 422 ? 4.745 49.792 61.736 1.00 40.31 422 SER A O 1
ATOM 3165 N N . PRO A 1 423 ? 3.977 50.994 59.972 1.00 39.02 423 PRO A N 1
ATOM 3166 C CA . PRO A 1 423 ? 2.665 50.354 59.994 1.00 40.53 423 PRO A CA 1
ATOM 3167 C C . PRO A 1 423 ? 2.783 48.850 59.696 1.00 38.97 423 PRO A C 1
ATOM 3168 O O . PRO A 1 423 ? 3.678 48.480 58.954 1.00 38.15 423 PRO A O 1
ATOM 3172 N N . ASN A 1 424 ? 1.890 48.008 60.253 1.00 40.94 424 ASN A N 1
ATOM 3173 C CA . ASN A 1 424 ? 1.879 46.523 60.054 1.00 40.21 424 ASN A CA 1
ATOM 3174 C C . ASN A 1 424 ? 3.282 45.923 60.070 1.00 35.70 424 ASN A C 1
ATOM 3175 O O . ASN A 1 424 ? 3.739 45.444 59.036 1.00 38.13 424 ASN A O 1
ATOM 3180 N N . PRO A 1 425 ? 3.987 45.948 61.227 1.00 34.91 425 PRO A N 1
ATOM 3181 C CA . PRO A 1 425 ? 5.339 45.352 61.159 1.00 30.96 425 PRO A CA 1
ATOM 3182 C C . PRO A 1 425 ? 5.293 43.864 60.806 1.00 29.81 425 PRO A C 1
ATOM 3183 O O . PRO A 1 425 ? 4.491 43.101 61.387 1.00 30.62 425 PRO A O 1
ATOM 3187 N N . SER A 1 426 ? 6.139 43.444 59.868 1.00 26.77 426 SER A N 1
ATOM 3188 C CA . SER A 1 426 ? 6.039 42.095 59.368 1.00 27.83 426 SER A CA 1
ATOM 3189 C C . SER A 1 426 ? 7.398 41.538 58.923 1.00 24.84 426 SER A C 1
ATOM 3190 O O . SER A 1 426 ? 8.375 42.278 58.745 1.00 24.80 426 SER A O 1
ATOM 3193 N N . ILE A 1 427 ? 7.474 40.217 58.843 1.00 24.03 427 ILE A N 1
ATOM 3194 C CA . ILE A 1 427 ? 8.594 39.539 58.210 1.00 22.48 427 ILE A CA 1
ATOM 3195 C C . ILE A 1 427 ? 8.105 39.112 56.807 1.00 22.55 427 ILE A C 1
ATOM 3196 O O . ILE A 1 427 ? 7.062 38.491 56.676 1.00 23.79 427 ILE A O 1
ATOM 3201 N N . ASN A 1 428 ? 8.860 39.418 55.767 1.00 23.14 428 ASN A N 1
ATOM 3202 C CA . ASN A 1 428 ? 8.492 39.026 54.380 1.00 24.74 428 ASN A CA 1
ATOM 3203 C C . ASN A 1 428 ? 9.621 38.271 53.760 1.00 24.35 428 ASN A C 1
ATOM 3204 O O . ASN A 1 428 ? 10.768 38.451 54.160 1.00 23.58 428 ASN A O 1
ATOM 3209 N N . VAL A 1 429 ? 9.351 37.488 52.718 1.00 23.40 429 VAL A N 1
ATOM 3210 C CA . VAL A 1 429 ? 10.444 36.869 51.989 1.00 22.38 429 VAL A CA 1
ATOM 3211 C C . VAL A 1 429 ? 10.103 37.088 50.509 1.00 22.61 429 VAL A C 1
ATOM 3212 O O . VAL A 1 429 ? 8.936 37.077 50.136 1.00 22.10 429 VAL A O 1
ATOM 3216 N N . PHE A 1 430 ? 11.122 37.379 49.709 1.00 22.96 430 PHE A N 1
ATOM 3217 C CA . PHE A 1 430 ? 11.009 37.557 48.264 1.00 21.94 430 PHE A CA 1
ATOM 3218 C C . PHE A 1 430 ? 11.755 36.434 47.598 1.00 21.03 430 PHE A C 1
ATOM 3219 O O . PHE A 1 430 ? 12.958 36.395 47.723 1.00 19.33 430 PHE A O 1
ATOM 3227 N N . LEU A 1 431 ? 11.019 35.495 46.977 1.00 21.42 431 LEU A N 1
ATOM 3228 C CA . LEU A 1 431 ? 11.588 34.256 46.447 1.00 21.92 431 LEU A CA 1
ATOM 3229 C C . LEU A 1 431 ? 12.022 34.433 44.985 1.00 22.31 431 LEU A C 1
ATOM 3230 O O . LEU A 1 431 ? 11.171 34.686 44.117 1.00 22.15 431 LEU A O 1
ATOM 3235 N N . SER A 1 432 ? 13.341 34.350 44.772 1.00 20.42 432 SER A N 1
ATOM 3236 C CA . SER A 1 432 ? 13.976 34.506 43.452 1.00 20.79 432 SER A CA 1
ATOM 3237 C C . SER A 1 432 ? 13.472 33.470 42.526 1.00 22.22 432 SER A C 1
ATOM 3238 O O . SER A 1 432 ? 13.522 32.251 42.840 1.00 23.57 432 SER A O 1
ATOM 3241 N N . THR A 1 433 ? 12.971 33.922 41.383 1.00 22.18 433 THR A N 1
ATOM 3242 C CA . THR A 1 433 ? 12.458 32.980 40.380 1.00 23.35 433 THR A CA 1
ATOM 3243 C C . THR A 1 433 ? 12.503 33.551 38.935 1.00 23.84 433 THR A C 1
ATOM 3244 O O . THR A 1 433 ? 12.472 34.818 38.704 1.00 23.09 433 THR A O 1
ATOM 3248 N N . GLY A 1 434 ? 12.607 32.634 37.978 1.00 17.32 434 GLY A N 1
ATOM 3249 C CA . GLY A 1 434 ? 12.487 32.963 36.532 1.00 17.75 434 GLY A CA 1
ATOM 3250 C C . GLY A 1 434 ? 11.010 32.857 36.041 1.00 19.84 434 GLY A C 1
ATOM 3251 O O . GLY A 1 434 ? 10.705 33.097 34.858 1.00 20.77 434 GLY A O 1
ATOM 3252 N N . ILE A 1 435 ? 10.083 32.478 36.926 1.00 18.88 435 ILE A N 1
ATOM 3253 C CA . ILE A 1 435 ? 8.672 32.192 36.539 1.00 18.52 435 ILE A CA 1
ATOM 3254 C C . ILE A 1 435 ? 7.740 32.644 37.666 1.00 19.21 435 ILE A C 1
ATOM 3255 O O . ILE A 1 435 ? 7.920 32.241 38.850 1.00 19.57 435 ILE A O 1
ATOM 3260 N N . LEU A 1 436 ? 6.723 33.460 37.350 1.00 20.32 436 LEU A N 1
ATOM 3261 C CA . LEU A 1 436 ? 5.741 33.895 38.371 1.00 19.89 436 LEU A CA 1
ATOM 3262 C C . LEU A 1 436 ? 4.455 33.391 37.775 1.00 20.59 436 LEU A C 1
ATOM 3263 O O . LEU A 1 436 ? 4.227 33.505 36.498 1.00 20.05 436 LEU A O 1
ATOM 3268 N N . ALA A 1 437 ? 3.588 32.899 38.646 1.00 18.53 437 ALA A N 1
ATOM 3269 C CA . ALA A 1 437 ? 2.318 32.375 38.194 1.00 20.22 437 ALA A CA 1
ATOM 3270 C C . ALA A 1 437 ? 1.187 33.207 38.758 1.00 21.20 437 ALA A C 1
ATOM 3271 O O . ALA A 1 437 ? 1.208 33.579 39.920 1.00 21.63 437 ALA A O 1
ATOM 3273 N N . GLU A 1 438 ? 0.170 33.439 37.956 1.00 22.37 438 GLU A N 1
ATOM 3274 C CA . GLU A 1 438 ? -0.947 34.228 38.356 1.00 25.55 438 GLU A CA 1
ATOM 3275 C C . GLU A 1 438 ? -2.253 33.760 37.668 1.00 25.74 438 GLU A C 1
ATOM 3276 O O . GLU A 1 438 ? -2.249 33.465 36.431 1.00 23.17 438 GLU A O 1
ATOM 3282 N N . ARG A 1 439 ? -3.368 33.812 38.425 1.00 24.64 439 ARG A N 1
ATOM 3283 C CA . ARG A 1 439 ? -4.637 33.326 37.906 1.00 24.23 439 ARG A CA 1
ATOM 3284 C C . ARG A 1 439 ? -5.203 34.356 36.963 1.00 24.07 439 ARG A C 1
ATOM 3285 O O . ARG A 1 439 ? -5.247 35.561 37.288 1.00 20.67 439 ARG A O 1
ATOM 3293 N N . LEU A 1 440 ? -5.685 33.908 35.801 1.00 23.57 440 LEU A N 1
ATOM 3294 C CA . LEU A 1 440 ? -6.494 34.819 34.993 1.00 22.42 440 LEU A CA 1
ATOM 3295 C C . LEU A 1 440 ? -7.930 34.600 35.403 1.00 23.09 440 LEU A C 1
ATOM 3296 O O . LEU A 1 440 ? -8.408 35.203 36.332 1.00 25.63 440 LEU A O 1
ATOM 3301 N N . ASP A 1 441 ? -8.616 33.674 34.764 1.00 24.53 441 ASP A N 1
ATOM 3302 C CA . ASP A 1 441 ? -9.915 33.277 35.253 1.00 27.56 441 ASP A CA 1
ATOM 3303 C C . ASP A 1 441 ? -9.896 31.752 35.401 1.00 26.75 441 ASP A C 1
ATOM 3304 O O . ASP A 1 441 ? -9.680 31.229 36.501 1.00 25.27 441 ASP A O 1
ATOM 3309 N N . GLU A 1 442 ? -10.067 31.058 34.290 1.00 24.68 442 GLU A N 1
ATOM 3310 C CA . GLU A 1 442 ? -9.913 29.582 34.289 1.00 25.54 442 GLU A CA 1
ATOM 3311 C C . GLU A 1 442 ? -8.496 29.151 33.910 1.00 23.78 442 GLU A C 1
ATOM 3312 O O . GLU A 1 442 ? -8.112 27.994 34.100 1.00 22.42 442 GLU A O 1
ATOM 3318 N N . GLU A 1 443 ? -7.739 30.062 33.290 1.00 21.89 443 GLU A N 1
ATOM 3319 C CA . GLU A 1 443 ? -6.339 29.780 32.933 1.00 22.57 443 GLU A CA 1
ATOM 3320 C C . GLU A 1 443 ? -5.304 30.495 33.838 1.00 21.49 443 GLU A C 1
ATOM 3321 O O . GLU A 1 443 ? -5.650 31.410 34.600 1.00 22.99 443 GLU A O 1
ATOM 3327 N N . VAL A 1 444 ? -4.044 30.076 33.729 1.00 20.15 444 VAL A N 1
ATOM 3328 C CA . VAL A 1 444 ? -2.937 30.647 34.495 1.00 21.17 444 VAL A CA 1
ATOM 3329 C C . VAL A 1 444 ? -2.009 31.403 33.554 1.00 21.02 444 VAL A C 1
ATOM 3330 O O . VAL A 1 444 ? -1.623 30.865 32.502 1.00 22.09 444 VAL A O 1
ATOM 3334 N N . MET A 1 445 ? -1.646 32.640 33.928 1.00 21.24 445 MET A N 1
ATOM 3335 C CA . MET A 1 445 ? -0.584 33.414 33.277 1.00 18.57 445 MET A CA 1
ATOM 3336 C C . MET A 1 445 ? 0.762 33.038 33.912 1.00 20.09 445 MET A C 1
ATOM 3337 O O . MET A 1 445 ? 0.931 33.121 35.160 1.00 21.21 445 MET A O 1
ATOM 3342 N N . LEU A 1 446 ? 1.717 32.560 33.117 1.00 20.37 446 LEU A N 1
ATOM 3343 C CA . LEU A 1 446 ? 3.039 32.191 33.636 1.00 20.17 446 LEU A CA 1
ATOM 3344 C C . LEU A 1 446 ? 3.958 33.276 33.077 1.00 21.32 446 LEU A C 1
ATOM 3345 O O . LEU A 1 446 ? 4.199 33.320 31.844 1.00 21.18 446 LEU A O 1
ATOM 3350 N N . ARG A 1 447 ? 4.421 34.201 33.930 1.00 21.21 447 ARG A N 1
ATOM 3351 C CA . ARG A 1 447 ? 5.365 35.241 33.426 1.00 22.14 447 ARG A CA 1
ATOM 3352 C C . ARG A 1 447 ? 6.822 34.740 33.556 1.00 23.30 447 ARG A C 1
ATOM 3353 O O . ARG A 1 447 ? 7.236 34.245 34.645 1.00 21.82 447 ARG A O 1
ATOM 3361 N N . VAL A 1 448 ? 7.582 34.829 32.465 1.00 21.15 448 VAL A N 1
ATOM 3362 C CA . VAL A 1 448 ? 8.955 34.278 32.467 1.00 20.56 448 VAL A CA 1
ATOM 3363 C C . VAL A 1 448 ? 10.020 35.338 32.141 1.00 22.63 448 VAL A C 1
ATOM 3364 O O . VAL A 1 448 ? 9.744 36.316 31.411 1.00 22.24 448 VAL A O 1
ATOM 3368 N N . VAL A 1 449 ? 11.223 35.162 32.701 1.00 22.70 449 VAL A N 1
ATOM 3369 C CA . VAL A 1 449 ? 12.344 36.060 32.370 1.00 21.58 449 VAL A CA 1
ATOM 3370 C C . VAL A 1 449 ? 12.794 35.677 30.950 1.00 21.19 449 VAL A C 1
ATOM 3371 O O . VAL A 1 449 ? 12.556 34.552 30.493 1.00 20.46 449 VAL A O 1
ATOM 3375 N N . ARG A 1 450 ? 13.460 36.580 30.266 1.00 20.91 450 ARG A N 1
ATOM 3376 C CA . ARG A 1 450 ? 14.147 36.231 29.015 1.00 21.66 450 ARG A CA 1
ATOM 3377 C C . ARG A 1 450 ? 15.245 35.193 29.333 1.00 22.97 450 ARG A C 1
ATOM 3378 O O . ARG A 1 450 ? 16.046 35.381 30.276 1.00 23.99 450 ARG A O 1
ATOM 3386 N N . ALA A 1 451 ? 15.337 34.118 28.571 1.00 22.52 451 ALA A N 1
ATOM 3387 C CA . ALA A 1 451 ? 16.330 33.068 28.935 1.00 22.53 451 ALA A CA 1
ATOM 3388 C C . ALA A 1 451 ? 17.800 33.556 28.701 1.00 23.49 451 ALA A C 1
ATOM 3389 O O . ALA A 1 451 ? 18.717 33.170 29.421 1.00 24.79 451 ALA A O 1
ATOM 3391 N N . GLY A 1 452 ? 18.004 34.426 27.709 1.00 24.33 452 GLY A N 1
ATOM 3392 C CA . GLY A 1 452 ? 19.340 34.904 27.296 1.00 23.26 452 GLY A CA 1
ATOM 3393 C C . GLY A 1 452 ? 20.037 35.686 28.418 1.00 25.55 452 GLY A C 1
ATOM 3394 O O . GLY A 1 452 ? 21.265 35.678 28.512 1.00 23.19 452 GLY A O 1
ATOM 3395 N N . SER A 1 453 ? 19.260 36.323 29.303 1.00 23.06 453 SER A N 1
ATOM 3396 C CA . SER A 1 453 ? 19.908 37.170 30.283 1.00 23.93 453 SER A CA 1
ATOM 3397 C C . SER A 1 453 ? 19.756 36.673 31.741 1.00 24.45 453 SER A C 1
ATOM 3398 O O . SER A 1 453 ? 20.178 37.347 32.670 1.00 25.26 453 SER A O 1
ATOM 3401 N N . THR A 1 454 ? 19.175 35.505 31.944 1.00 22.35 454 THR A N 1
ATOM 3402 C CA . THR A 1 454 ? 19.146 34.938 33.288 1.00 23.85 454 THR A CA 1
ATOM 3403 C C . THR A 1 454 ? 20.373 34.050 33.475 1.00 23.16 454 THR A C 1
ATOM 3404 O O . THR A 1 454 ? 20.908 33.537 32.512 1.00 23.05 454 THR A O 1
ATOM 3408 N N A ARG A 1 455 ? 20.826 33.915 34.714 0.50 22.95 455 ARG A N 1
ATOM 3409 N N B ARG A 1 455 ? 20.807 33.888 34.717 0.50 22.68 455 ARG A N 1
ATOM 3410 C CA A ARG A 1 455 ? 21.901 32.986 35.023 0.50 22.80 455 ARG A CA 1
ATOM 3411 C CA B ARG A 1 455 ? 21.875 32.951 35.025 0.50 22.40 455 ARG A CA 1
ATOM 3412 C C A ARG A 1 455 ? 21.373 31.828 35.895 0.50 22.63 455 ARG A C 1
ATOM 3413 C C B ARG A 1 455 ? 21.365 31.812 35.896 0.50 22.37 455 ARG A C 1
ATOM 3414 O O A ARG A 1 455 ? 22.174 31.029 36.396 0.50 22.14 455 ARG A O 1
ATOM 3415 O O B ARG A 1 455 ? 22.167 31.024 36.416 0.50 21.93 455 ARG A O 1
ATOM 3430 N N . PHE A 1 456 ? 20.045 31.744 36.097 1.00 21.25 456 PHE A N 1
ATOM 3431 C CA . PHE A 1 456 ? 19.474 30.662 36.906 1.00 22.02 456 PHE A CA 1
ATOM 3432 C C . PHE A 1 456 ? 18.595 29.690 36.090 1.00 21.70 456 PHE A C 1
ATOM 3433 O O . PHE A 1 456 ? 17.860 30.139 35.207 1.00 20.92 456 PHE A O 1
ATOM 3441 N N . LYS A 1 457 ? 18.667 28.373 36.382 1.00 21.49 457 LYS A N 1
ATOM 3442 C CA A LYS A 1 457 ? 17.637 27.416 35.953 0.50 20.51 457 LYS A CA 1
ATOM 3443 C CA B LYS A 1 457 ? 17.645 27.421 35.952 0.50 20.07 457 LYS A CA 1
ATOM 3444 C C . LYS A 1 457 ? 16.426 27.603 36.861 1.00 20.27 457 LYS A C 1
ATOM 3445 O O . LYS A 1 457 ? 16.549 27.623 38.092 1.00 19.99 457 LYS A O 1
ATOM 3456 N N . THR A 1 458 ? 15.236 27.732 36.287 1.00 20.65 458 THR A N 1
ATOM 3457 C CA . THR A 1 458 ? 14.005 27.650 37.096 1.00 21.29 458 THR A CA 1
ATOM 3458 C C . THR A 1 458 ? 13.095 26.511 36.547 1.00 21.76 458 THR A C 1
ATOM 3459 O O . THR A 1 458 ? 12.855 26.414 35.320 1.00 21.58 458 THR A O 1
ATOM 3463 N N . GLU A 1 459 ? 12.532 25.714 37.441 1.00 19.77 459 GLU A N 1
ATOM 3464 C CA . GLU A 1 459 ? 11.560 24.689 37.043 1.00 22.06 459 GLU A CA 1
ATOM 3465 C C . GLU A 1 459 ? 10.313 24.873 37.875 1.00 20.86 459 GLU A C 1
ATOM 3466 O O . GLU A 1 459 ? 10.390 25.064 39.111 1.00 20.15 459 GLU A O 1
ATOM 3472 N N . MET A 1 460 ? 9.171 24.837 37.221 1.00 20.14 460 MET A N 1
ATOM 3473 C CA . MET A 1 460 ? 7.907 24.868 37.948 1.00 20.78 460 MET A CA 1
ATOM 3474 C C . MET A 1 460 ? 6.979 23.787 37.401 1.00 22.21 460 MET A C 1
ATOM 3475 O O . MET A 1 460 ? 6.560 23.877 36.223 1.00 21.39 460 MET A O 1
ATOM 3480 N N . GLU A 1 461 ? 6.679 22.758 38.219 1.00 22.03 461 GLU A N 1
ATOM 3481 C CA . GLU A 1 461 ? 5.648 21.799 37.816 1.00 22.01 461 GLU A CA 1
ATOM 3482 C C . GLU A 1 461 ? 4.302 22.497 37.811 1.00 23.38 461 GLU A C 1
ATOM 3483 O O . GLU A 1 461 ? 4.052 23.346 38.672 1.00 24.42 461 GLU A O 1
ATOM 3489 N N . PHE A 1 462 ? 3.448 22.169 36.834 1.00 21.66 462 PHE A N 1
ATOM 3490 C CA . PHE A 1 462 ? 2.128 22.810 36.767 1.00 21.43 462 PHE A CA 1
ATOM 3491 C C . PHE A 1 462 ? 0.976 21.822 36.635 1.00 22.63 462 PHE A C 1
ATOM 3492 O O . PHE A 1 462 ? -0.106 22.040 37.263 1.00 22.63 462 PHE A O 1
ATOM 3500 N N . LEU A 1 463 ? 1.172 20.735 35.869 1.00 21.53 463 LEU A N 1
ATOM 3501 C CA . LEU A 1 463 ? -0.012 19.880 35.614 1.00 21.20 463 LEU A CA 1
ATOM 3502 C C . LEU A 1 463 ? 0.348 18.392 35.517 1.00 21.81 463 LEU A C 1
ATOM 3503 O O . LEU A 1 463 ? 1.243 18.043 34.755 1.00 22.42 463 LEU A O 1
ATOM 3508 N N . ASP A 1 464 ? -0.343 17.540 36.284 1.00 22.40 464 ASP A N 1
ATOM 3509 C CA . ASP A 1 464 ? -0.072 16.079 36.308 1.00 22.58 464 ASP A CA 1
ATOM 3510 C C . ASP A 1 464 ? -1.157 15.536 35.425 1.00 21.88 464 ASP A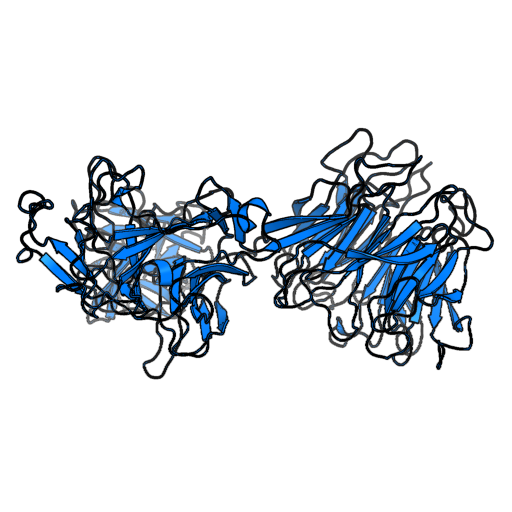 C 1
ATOM 3511 O O . ASP A 1 464 ? -2.312 15.548 35.820 1.00 22.53 464 ASP A O 1
ATOM 3516 N N . VAL A 1 465 ? -0.816 15.105 34.235 1.00 21.59 465 VAL A N 1
ATOM 3517 C CA . VAL A 1 465 ? -1.834 14.636 33.263 1.00 22.57 465 VAL A CA 1
ATOM 3518 C C . VAL A 1 465 ? -1.264 13.563 32.322 1.00 22.91 465 VAL A C 1
ATOM 3519 O O . VAL A 1 465 ? -0.108 13.666 31.831 1.00 21.47 465 VAL A O 1
ATOM 3523 N N . ALA A 1 466 ? -2.058 12.507 32.116 1.00 23.13 466 ALA A N 1
ATOM 3524 C CA . ALA A 1 466 ? -1.745 11.491 31.128 1.00 23.60 466 ALA A CA 1
ATOM 3525 C C . ALA A 1 466 ? -0.383 10.908 31.374 1.00 23.63 466 ALA A C 1
ATOM 3526 O O . ALA A 1 466 ? 0.327 10.622 30.413 1.00 24.23 466 ALA A O 1
ATOM 3528 N N . GLY A 1 467 ? -0.017 10.731 32.632 1.00 24.78 467 GLY A N 1
ATOM 3529 C CA . GLY A 1 467 ? 1.197 9.950 33.003 1.00 24.53 467 GLY A CA 1
ATOM 3530 C C . GLY A 1 467 ? 2.455 10.810 33.033 1.00 24.38 467 GLY A C 1
ATOM 3531 O O . GLY A 1 467 ? 3.571 10.273 33.129 1.00 24.84 467 GLY A O 1
ATOM 3532 N N . LYS A 1 468 ? 2.282 12.136 32.978 1.00 21.16 468 LYS A N 1
ATOM 3533 C CA . LYS A 1 468 ? 3.419 13.077 32.902 1.00 23.04 468 LYS A CA 1
ATOM 3534 C C . LYS A 1 468 ? 3.233 14.243 33.858 1.00 22.60 468 LYS A C 1
ATOM 3535 O O . LYS A 1 468 ? 2.098 14.709 34.055 1.00 23.74 468 LYS A O 1
ATOM 3541 N N . LYS A 1 469 ? 4.334 14.738 34.427 1.00 21.84 469 LYS A N 1
ATOM 3542 C CA . LYS A 1 469 ? 4.290 15.977 35.149 1.00 22.21 469 LYS A CA 1
ATOM 3543 C C . LYS A 1 469 ? 4.802 17.043 34.204 1.00 22.01 469 LYS A C 1
ATOM 3544 O O . LYS A 1 469 ? 5.994 17.140 33.904 1.00 19.04 469 LYS A O 1
ATOM 3550 N N . LEU A 1 470 ? 3.874 17.859 33.725 1.00 22.43 470 LEU A N 1
ATOM 3551 C CA . LEU A 1 470 ? 4.247 18.845 32.815 1.00 21.60 470 LEU A CA 1
ATOM 3552 C C . LEU A 1 470 ? 4.909 19.949 33.612 1.00 22.67 470 LEU A C 1
ATOM 3553 O O . LEU A 1 470 ? 4.313 20.473 34.578 1.00 23.91 470 LEU A O 1
ATOM 3558 N N . THR A 1 471 ? 6.100 20.367 33.174 1.00 21.08 471 THR A N 1
ATOM 3559 C CA . THR A 1 471 ? 6.918 21.328 33.960 1.00 20.76 471 THR A CA 1
ATOM 3560 C C . THR A 1 471 ? 7.424 22.478 33.109 1.00 20.41 471 THR A C 1
ATOM 3561 O O . THR A 1 471 ? 7.940 22.242 32.016 1.00 24.14 471 THR A O 1
ATOM 3565 N N . LEU A 1 472 ? 7.271 23.715 33.558 1.00 20.17 472 LEU A N 1
ATOM 3566 C CA . LEU A 1 472 ? 7.795 24.847 32.750 1.00 18.72 472 LEU A CA 1
ATOM 3567 C C . LEU A 1 472 ? 9.231 25.083 33.207 1.00 18.48 472 LEU A C 1
ATOM 3568 O O . LEU A 1 472 ? 9.490 25.063 34.431 1.00 17.90 472 LEU A O 1
ATOM 3573 N N . VAL A 1 473 ? 10.174 25.197 32.245 1.00 18.17 473 VAL A N 1
ATOM 3574 C CA . VAL A 1 473 ? 11.602 25.168 32.573 1.00 18.34 473 VAL A CA 1
ATOM 3575 C C . VAL A 1 473 ? 12.263 26.265 31.849 1.00 18.66 473 VAL A C 1
ATOM 3576 O O . VAL A 1 473 ? 12.131 26.381 30.605 1.00 20.17 473 VAL A O 1
ATOM 3580 N N . VAL A 1 474 ? 12.889 27.140 32.609 1.00 19.68 474 VAL A N 1
ATOM 3581 C CA . VAL A 1 474 ? 13.698 28.251 32.024 1.00 19.23 474 VAL A CA 1
ATOM 3582 C C . VAL A 1 474 ? 15.161 27.904 32.212 1.00 20.09 474 VAL A C 1
ATOM 3583 O O . VAL A 1 474 ? 15.577 27.693 33.349 1.00 21.71 474 VAL A O 1
ATOM 3587 N N . LEU A 1 475 ? 15.941 27.868 31.121 1.00 20.12 475 LEU A N 1
ATOM 3588 C CA . LEU A 1 475 ? 17.364 27.551 31.202 1.00 20.90 475 LEU A CA 1
ATOM 3589 C C . LEU A 1 475 ? 18.209 28.737 30.747 1.00 19.97 475 LEU A C 1
ATOM 3590 O O . LEU A 1 475 ? 17.969 29.238 29.676 1.00 20.55 475 LEU A O 1
ATOM 3595 N N . PRO A 1 476 ? 19.239 29.130 31.529 1.00 20.81 476 PRO A N 1
ATOM 3596 C CA . PRO A 1 476 ? 20.162 30.167 31.062 1.00 21.88 476 PRO A CA 1
ATOM 3597 C C . PRO A 1 476 ? 21.019 29.639 29.920 1.00 22.59 476 PRO A C 1
ATOM 3598 O O . PRO A 1 476 ? 21.013 28.414 29.668 1.00 22.80 476 PRO A O 1
ATOM 3602 N N . PRO A 1 477 ? 21.769 30.530 29.226 1.00 24.37 477 PRO A N 1
ATOM 3603 C CA . PRO A 1 477 ? 22.660 30.030 28.146 1.00 24.63 477 PRO A CA 1
ATOM 3604 C C . PRO A 1 477 ? 23.606 28.903 28.554 1.00 25.82 477 PRO A C 1
ATOM 3605 O O . PRO A 1 477 ? 24.187 28.973 29.633 1.00 24.98 477 PRO A O 1
ATOM 3609 N N . PHE A 1 478 ? 23.748 27.885 27.687 1.00 25.99 478 PHE A N 1
ATOM 3610 C CA . PHE A 1 478 ? 24.728 26.779 27.899 1.00 29.04 478 PHE A CA 1
ATOM 3611 C C . PHE A 1 478 ? 24.538 26.072 29.259 1.00 27.93 478 PHE A C 1
ATOM 3612 O O . PHE A 1 478 ? 25.519 25.691 29.910 1.00 26.40 478 PHE A O 1
ATOM 3620 N N . ALA A 1 479 ? 23.294 25.945 29.701 1.00 26.25 479 ALA A N 1
ATOM 3621 C CA . ALA A 1 479 ? 23.012 25.315 30.986 1.00 26.52 479 ALA A CA 1
ATOM 3622 C C . ALA A 1 479 ? 22.576 23.853 30.803 1.00 25.93 479 ALA A C 1
ATOM 3623 O O . ALA A 1 479 ? 21.907 23.502 29.812 1.00 26.57 479 ALA A O 1
ATOM 3625 N N . ARG A 1 480 ? 22.826 23.047 31.817 1.00 26.05 480 ARG A N 1
ATOM 3626 C CA . ARG A 1 480 ? 22.488 21.619 31.778 1.00 25.93 480 ARG A CA 1
ATOM 3627 C C . ARG A 1 480 ? 21.201 21.267 32.514 1.00 27.05 480 ARG A C 1
ATOM 3628 O O . ARG A 1 480 ? 20.909 21.854 33.581 1.00 25.73 480 ARG A O 1
ATOM 3636 N N . LEU A 1 481 ? 20.413 20.315 31.950 1.00 24.77 481 LEU A N 1
ATOM 3637 C CA . LEU A 1 481 ? 19.269 19.796 32.643 1.00 23.22 481 LEU A CA 1
ATOM 3638 C C . LEU A 1 481 ? 19.399 18.287 32.652 1.00 24.16 481 LEU A C 1
ATOM 3639 O O . LEU A 1 481 ? 19.427 17.677 31.580 1.00 23.05 481 LEU A O 1
ATOM 3644 N N . ASP A 1 482 ? 19.554 17.689 33.836 1.00 23.66 482 ASP A N 1
ATOM 3645 C CA . ASP A 1 482 ? 19.572 16.214 33.960 1.00 24.70 482 ASP A CA 1
ATOM 3646 C C . ASP A 1 482 ? 18.185 15.675 33.754 1.00 23.33 482 ASP A C 1
ATOM 3647 O O . ASP A 1 482 ? 17.223 16.280 34.196 1.00 23.75 482 ASP A O 1
ATOM 3652 N N . VAL A 1 483 ? 18.073 14.540 33.067 1.00 22.78 483 VAL A N 1
ATOM 3653 C CA . VAL A 1 483 ? 16.767 13.968 32.735 1.00 20.70 483 VAL A CA 1
ATOM 3654 C C . VAL A 1 483 ? 16.877 12.468 32.905 1.00 22.31 483 VAL A C 1
ATOM 3655 O O . VAL A 1 483 ? 17.987 11.933 33.123 1.00 22.06 483 VAL A O 1
ATOM 3659 N N . GLU A 1 484 ? 15.733 11.800 32.809 1.00 23.56 484 GLU A N 1
ATOM 3660 C CA . GLU A 1 484 ? 15.680 10.341 32.819 1.00 24.67 484 GLU A CA 1
ATOM 3661 C C . GLU A 1 484 ? 15.807 9.834 31.374 1.00 25.08 484 GLU A C 1
ATOM 3662 O O . GLU A 1 484 ? 14.886 9.998 30.538 1.00 23.94 484 GLU A O 1
ATOM 3668 N N . ARG A 1 485 ? 16.966 9.265 31.064 1.00 24.84 485 ARG A N 1
ATOM 3669 C CA . ARG A 1 485 ? 17.235 8.947 29.688 1.00 25.31 485 ARG A CA 1
ATOM 3670 C C . ARG A 1 485 ? 16.106 8.025 29.107 1.00 26.18 485 ARG A C 1
ATOM 3671 O O . ARG A 1 485 ? 15.660 7.084 29.783 1.00 24.87 485 ARG A O 1
ATOM 3679 N N . ASN A 1 486 ? 15.722 8.294 27.844 1.00 25.98 486 ASN A N 1
ATOM 3680 C CA . ASN A 1 486 ? 14.707 7.533 27.141 1.00 26.78 486 ASN A CA 1
ATOM 3681 C C . ASN A 1 486 ? 13.304 7.584 27.741 1.00 26.41 486 ASN A C 1
ATOM 3682 O O . ASN A 1 486 ? 12.431 6.833 27.295 1.00 28.34 486 ASN A O 1
ATOM 3687 N N . VAL A 1 487 ? 13.080 8.490 28.688 1.00 25.36 487 VAL A N 1
ATOM 3688 C CA . VAL A 1 487 ? 11.806 8.585 29.393 1.00 23.46 487 VAL A CA 1
ATOM 3689 C C . VAL A 1 487 ? 11.308 10.054 29.382 1.00 23.48 487 VAL A C 1
ATOM 3690 O O . VAL A 1 487 ? 10.206 10.329 28.926 1.00 22.80 487 VAL A O 1
ATOM 3694 N N . SER A 1 488 ? 12.102 10.974 29.927 1.00 21.99 488 SER A N 1
ATOM 3695 C CA . SER A 1 488 ? 11.774 12.385 29.882 1.00 22.24 488 SER A CA 1
ATOM 3696 C C . SER A 1 488 ? 11.580 12.888 28.430 1.00 22.92 488 SER A C 1
ATOM 3697 O O . SER A 1 488 ? 12.309 12.441 27.500 1.00 21.67 488 SER A O 1
ATOM 3700 N N . GLY A 1 489 ? 10.617 13.804 28.259 1.00 19.93 489 GLY A N 1
ATOM 3701 C CA . GLY A 1 489 ? 10.350 14.399 26.970 1.00 20.38 489 GLY A CA 1
ATOM 3702 C C . GLY A 1 489 ? 10.487 15.922 27.130 1.00 20.27 489 GLY A C 1
ATOM 3703 O O . GLY A 1 489 ? 10.293 16.443 28.242 1.00 19.72 489 GLY A O 1
ATOM 3704 N N . VAL A 1 490 ? 10.810 16.620 26.043 1.00 20.80 490 VAL A N 1
ATOM 3705 C CA . VAL A 1 490 ? 10.879 18.073 26.070 1.00 20.23 490 VAL A CA 1
ATOM 3706 C C . VAL A 1 490 ? 10.206 18.641 24.831 1.00 22.12 490 VAL A C 1
ATOM 3707 O O . VAL A 1 490 ? 10.283 18.023 23.750 1.00 22.61 490 VAL A O 1
ATOM 3711 N N . LYS A 1 491 ? 9.543 19.805 24.990 1.00 19.57 491 LYS A N 1
ATOM 3712 C CA . LYS A 1 491 ? 9.070 20.531 23.825 1.00 19.84 491 LYS A CA 1
ATOM 3713 C C . LYS A 1 491 ? 9.529 21.989 24.015 1.00 19.12 491 LYS A C 1
ATOM 3714 O O . LYS A 1 491 ? 9.149 22.614 24.978 1.00 18.66 491 LYS A O 1
ATOM 3720 N N . VAL A 1 492 ? 10.385 22.488 23.124 1.00 18.10 492 VAL A N 1
ATOM 3721 C CA . VAL A 1 492 ? 10.987 23.846 23.302 1.00 18.03 492 VAL A CA 1
ATOM 3722 C C . VAL A 1 492 ? 10.001 24.903 22.842 1.00 18.12 492 VAL A C 1
ATOM 3723 O O . VAL A 1 492 ? 9.348 24.758 21.794 1.00 17.79 492 VAL A O 1
ATOM 3727 N N . MET A 1 493 ? 9.877 25.981 23.597 1.00 18.08 493 MET A N 1
ATOM 3728 C CA . MET A 1 493 ? 9.070 27.108 23.157 1.00 20.28 493 MET A CA 1
ATOM 3729 C C . MET A 1 493 ? 9.875 28.358 22.793 1.00 21.45 493 MET A C 1
ATOM 3730 O O . MET A 1 493 ? 9.402 29.189 22.019 1.00 22.37 493 MET A O 1
ATOM 3735 N N . ALA A 1 494 ? 11.036 28.561 23.414 1.00 19.66 494 ALA A N 1
ATOM 3736 C CA . ALA A 1 494 ? 11.978 29.585 22.958 1.00 21.66 494 ALA A CA 1
ATOM 3737 C C . ALA A 1 494 ? 13.422 29.089 23.052 1.00 22.63 494 ALA A C 1
ATOM 3738 O O . ALA A 1 494 ? 13.697 28.231 23.868 1.00 21.68 494 ALA A O 1
ATOM 3740 N N . GLY A 1 495 ? 14.319 29.630 22.199 1.00 22.10 495 GLY A N 1
ATOM 3741 C CA . GLY A 1 495 ? 15.694 29.219 22.142 1.00 21.33 495 GLY A CA 1
ATOM 3742 C C . GLY A 1 495 ? 15.879 27.788 21.649 1.00 21.73 495 GLY A C 1
ATOM 3743 O O . GLY A 1 495 ? 15.152 27.308 20.745 1.00 21.62 495 GLY A O 1
ATOM 3744 N N . THR A 1 496 ? 16.897 27.106 22.199 1.00 22.39 496 THR A N 1
ATOM 3745 C CA . THR A 1 496 ? 17.311 25.796 21.658 1.00 22.45 496 THR A CA 1
ATOM 3746 C C . THR A 1 496 ? 17.846 24.893 22.748 1.00 22.79 496 THR A C 1
ATOM 3747 O O . THR A 1 496 ? 18.470 25.352 23.713 1.00 22.44 496 THR A O 1
ATOM 3751 N N . VAL A 1 497 ? 17.663 23.585 22.612 1.00 24.08 497 VAL A N 1
ATOM 3752 C CA . VAL A 1 497 ? 18.426 22.692 23.500 1.00 23.64 497 VAL A CA 1
ATOM 3753 C C . VAL A 1 497 ? 18.957 21.619 22.660 1.00 25.24 497 VAL A C 1
ATOM 3754 O O . VAL A 1 497 ? 18.460 21.373 21.540 1.00 23.17 497 VAL A O 1
ATOM 3758 N N A CYS A 1 498 ? 19.947 20.907 23.164 0.50 26.19 498 CYS A N 1
ATOM 3759 N N B CYS A 1 498 ? 19.937 20.916 23.226 0.50 25.98 498 CYS A N 1
ATOM 3760 C CA A CYS A 1 498 ? 20.381 19.736 22.431 0.50 26.77 498 CYS A CA 1
ATOM 3761 C CA B CYS A 1 498 ? 20.606 19.815 22.541 0.50 26.63 498 CYS A CA 1
ATOM 3762 C C A CYS A 1 498 ? 20.965 18.706 23.362 0.50 26.28 498 CYS A C 1
ATOM 3763 C C B CYS A 1 498 ? 20.954 18.672 23.443 0.50 26.16 498 CYS A C 1
ATOM 3764 O O A CYS A 1 498 ? 21.307 19.008 24.501 0.50 26.07 498 CYS A O 1
ATOM 3765 O O B CYS A 1 498 ? 21.173 18.863 24.631 0.50 26.01 498 CYS A O 1
ATOM 3770 N N . TRP A 1 499 ? 21.060 17.484 22.865 1.00 26.52 499 TRP A N 1
ATOM 3771 C CA . TRP A 1 499 ? 21.667 16.390 23.572 1.00 27.30 499 TRP A CA 1
ATOM 3772 C C . TRP A 1 499 ? 22.411 15.565 22.582 1.00 28.90 499 TRP A C 1
ATOM 3773 O O . TRP A 1 499 ? 22.241 15.713 21.366 1.00 31.98 499 TRP A O 1
ATOM 3784 N N . ALA A 1 500 ? 23.258 14.702 23.096 1.00 27.92 500 ALA A N 1
ATOM 3785 C CA . ALA A 1 500 ? 24.061 13.875 22.242 1.00 29.54 500 ALA A CA 1
ATOM 3786 C C . ALA A 1 500 ? 23.826 12.387 22.571 1.00 29.82 500 ALA A C 1
ATOM 3787 O O . ALA A 1 500 ? 23.609 11.978 23.734 1.00 30.47 500 ALA A O 1
ATOM 3789 N N . ASP A 1 501 ? 23.875 11.575 21.543 1.00 31.40 501 ASP A N 1
ATOM 3790 C CA . ASP A 1 501 ? 23.894 10.118 21.735 1.00 33.17 501 ASP A CA 1
ATOM 3791 C C . ASP A 1 501 ? 24.758 9.532 20.629 1.00 35.02 501 ASP A C 1
ATOM 3792 O O . ASP A 1 501 ? 25.511 10.286 19.974 1.00 34.63 501 ASP A O 1
ATOM 3797 N N . GLU A 1 502 ? 24.675 8.229 20.403 1.00 35.98 502 GLU A N 1
ATOM 3798 C CA . GLU A 1 502 ? 25.580 7.587 19.445 1.00 41.01 502 GLU A CA 1
ATOM 3799 C C . GLU A 1 502 ? 25.447 8.047 17.979 1.00 42.84 502 GLU A C 1
ATOM 3800 O O . GLU A 1 502 ? 26.358 7.819 17.167 1.00 44.41 502 GLU A O 1
ATOM 3806 N N . ASN A 1 503 ? 24.312 8.666 17.640 1.00 43.66 503 ASN A N 1
ATOM 3807 C CA . ASN A 1 503 ? 24.083 9.180 16.296 1.00 42.72 503 ASN A CA 1
ATOM 3808 C C . ASN A 1 503 ? 24.388 10.665 16.222 1.00 41.82 503 ASN A C 1
ATOM 3809 O O . ASN A 1 503 ? 23.972 11.305 15.278 1.00 42.14 503 ASN A O 1
ATOM 3814 N N . GLY A 1 504 ? 25.104 11.197 17.217 1.00 40.07 504 GLY A N 1
ATOM 3815 C CA . GLY A 1 504 ? 25.547 12.601 17.244 1.00 36.96 504 GLY A CA 1
ATOM 3816 C C . GLY A 1 504 ? 24.597 13.521 18.023 1.00 36.52 504 GLY A C 1
ATOM 3817 O O . GLY A 1 504 ? 23.898 13.089 18.980 1.00 33.23 504 GLY A O 1
ATOM 3818 N N . LYS A 1 505 ? 24.560 14.783 17.587 1.00 34.86 505 LYS A N 1
ATOM 3819 C CA . LYS A 1 505 ? 23.852 15.855 18.267 1.00 38.42 505 LYS A CA 1
ATOM 3820 C C . LYS A 1 505 ? 22.410 15.883 17.789 1.00 36.81 505 LYS A C 1
ATOM 3821 O O . LYS A 1 505 ? 22.183 15.738 16.599 1.00 37.55 505 LYS A O 1
ATOM 3827 N N . HIS A 1 506 ? 21.466 16.090 18.699 1.00 31.89 506 HIS A N 1
ATOM 3828 C CA . HIS A 1 506 ? 20.040 16.306 18.376 1.00 29.73 506 HIS A CA 1
ATOM 3829 C C . HIS A 1 506 ? 19.695 17.641 18.901 1.00 30.30 506 HIS A C 1
ATOM 3830 O O . HIS A 1 506 ? 20.124 17.991 19.995 1.00 33.39 506 HIS A O 1
ATOM 3837 N N . GLU A 1 507 ? 18.968 18.432 18.135 1.00 28.38 507 GLU A N 1
ATOM 3838 C CA . GLU A 1 507 ? 18.643 19.785 18.560 1.00 27.91 507 GLU A CA 1
ATOM 3839 C C . GLU A 1 507 ? 17.129 19.904 18.519 1.00 25.85 507 GLU A C 1
ATOM 3840 O O . GLU A 1 507 ? 16.476 19.271 17.676 1.00 24.49 507 GLU A O 1
ATOM 3846 N N . ARG A 1 508 ? 16.558 20.671 19.437 1.00 21.74 508 ARG A N 1
ATOM 3847 C CA . ARG A 1 508 ? 15.137 20.942 19.394 1.00 21.82 508 ARG A CA 1
ATOM 3848 C C . ARG A 1 508 ? 14.939 22.420 19.531 1.00 21.53 508 ARG A C 1
ATOM 3849 O O . ARG A 1 508 ? 15.646 23.067 20.341 1.00 20.30 508 ARG A O 1
ATOM 3857 N N . VAL A 1 509 ? 13.934 22.909 18.794 1.00 20.72 509 VAL A N 1
ATOM 3858 C CA . VAL A 1 509 ? 13.597 24.334 18.681 1.00 19.80 509 VAL A CA 1
ATOM 3859 C C . VAL A 1 509 ? 12.047 24.435 18.677 1.00 20.38 509 VAL A C 1
ATOM 3860 O O . VAL A 1 509 ? 11.356 23.402 18.680 1.00 20.17 509 VAL A O 1
ATOM 3864 N N . PRO A 1 510 ? 11.486 25.664 18.685 1.00 20.21 510 PRO A N 1
ATOM 3865 C CA . PRO A 1 510 ? 10.026 25.756 18.748 1.00 20.00 510 PRO A CA 1
ATOM 3866 C C . PRO A 1 510 ? 9.274 24.987 17.642 1.00 21.08 510 PRO A C 1
ATOM 3867 O O . PRO A 1 510 ? 8.205 24.403 17.944 1.00 23.71 510 PRO A O 1
ATOM 3871 N N . ALA A 1 511 ? 9.809 24.936 16.410 1.00 19.60 511 ALA A N 1
ATOM 3872 C CA . ALA A 1 511 ? 9.173 24.107 15.403 1.00 20.43 511 ALA A CA 1
ATOM 3873 C C . ALA A 1 511 ? 10.159 23.401 14.524 1.00 21.23 511 ALA A C 1
ATOM 3874 O O . ALA A 1 511 ? 11.049 24.044 13.973 1.00 21.22 511 ALA A O 1
ATOM 3876 N N . THR A 1 512 ? 9.998 22.078 14.358 1.00 22.05 512 THR A N 1
ATOM 3877 C CA . THR A 1 512 ? 10.808 21.354 13.433 1.00 22.78 512 THR A CA 1
ATOM 3878 C C . THR A 1 512 ? 10.424 21.716 11.993 1.00 22.94 512 THR A C 1
ATOM 3879 O O . THR A 1 512 ? 9.689 22.655 11.773 1.00 22.76 512 THR A O 1
ATOM 3883 N N . ARG A 1 513 ? 10.948 21.009 11.010 1.00 24.15 513 ARG A N 1
ATOM 3884 C CA . ARG A 1 513 ? 10.636 21.292 9.601 1.00 25.07 513 ARG A CA 1
ATOM 3885 C C . ARG A 1 513 ? 9.139 21.127 9.223 1.00 26.22 513 ARG A C 1
ATOM 3886 O O . ARG A 1 513 ? 8.411 20.256 9.758 1.00 27.07 513 ARG A O 1
ATOM 3894 N N . PRO A 1 514 ? 8.651 22.013 8.348 1.00 26.76 514 PRO A N 1
ATOM 3895 C CA . PRO A 1 514 ? 7.287 21.888 7.816 1.00 26.02 514 PRO A CA 1
ATOM 3896 C C . PRO A 1 514 ? 6.911 20.412 7.523 1.00 26.14 514 PRO A C 1
ATOM 3897 O O . PRO A 1 514 ? 7.690 19.735 6.852 1.00 26.11 514 PRO A O 1
ATOM 3901 N N . PHE A 1 515 ? 5.742 19.942 8.022 1.00 25.53 515 PHE A N 1
ATOM 3902 C CA . PHE A 1 515 ? 5.213 18.602 7.697 1.00 27.29 515 PHE A CA 1
ATOM 3903 C C . PHE A 1 515 ? 6.099 17.476 8.266 1.00 30.31 515 PHE A C 1
ATOM 3904 O O . PHE A 1 515 ? 5.909 16.289 7.956 1.00 34.11 515 PHE A O 1
ATOM 3912 N N . GLY A 1 516 ? 7.048 17.848 9.124 1.00 30.36 516 GLY A N 1
ATOM 3913 C CA . GLY A 1 516 ? 7.918 16.866 9.752 1.00 30.22 516 GLY A CA 1
ATOM 3914 C C . GLY A 1 516 ? 7.395 16.343 11.091 1.00 32.44 516 GLY A C 1
ATOM 3915 O O . GLY A 1 516 ? 6.353 16.770 11.584 1.00 28.24 516 GLY A O 1
ATOM 3916 N N . CYS A 1 517 ? 8.147 15.412 11.684 1.00 34.19 517 CYS A N 1
ATOM 3917 C CA . CYS A 1 517 ? 7.765 14.785 12.926 1.00 33.16 517 CYS A CA 1
ATOM 3918 C C . CYS A 1 517 ? 9.072 14.469 13.687 1.00 32.67 517 CYS A C 1
ATOM 3919 O O . CYS A 1 517 ? 10.051 14.053 13.093 1.00 34.18 517 CYS A O 1
ATOM 3922 N N . GLU A 1 518 ? 9.126 14.738 14.981 1.00 29.17 518 GLU A N 1
ATOM 3923 C CA A GLU A 1 518 ? 10.307 14.402 15.789 0.50 27.10 518 GLU A CA 1
ATOM 3924 C CA B GLU A 1 518 ? 10.314 14.436 15.799 0.50 28.45 518 GLU A CA 1
ATOM 3925 C C . GLU A 1 518 ? 9.893 13.887 17.150 1.00 26.06 518 GLU A C 1
ATOM 3926 O O . GLU A 1 518 ? 8.908 14.352 17.729 1.00 25.18 518 GLU A O 1
ATOM 3937 N N . SER A 1 519 ? 10.664 12.948 17.672 1.00 24.30 519 SER A N 1
ATOM 3938 C CA . SER A 1 519 ? 10.405 12.479 19.006 1.00 24.50 519 SER A CA 1
ATOM 3939 C C . SER A 1 519 ? 10.767 13.576 20.062 1.00 23.82 519 SER A C 1
ATOM 3940 O O . SER A 1 519 ? 11.761 14.310 19.935 1.00 24.69 519 SER A O 1
ATOM 3943 N N . MET A 1 520 ? 9.949 13.707 21.098 1.00 24.23 520 MET A N 1
ATOM 3944 C CA . MET A 1 520 ? 10.280 14.566 22.213 1.00 23.37 520 MET A CA 1
ATOM 3945 C C . MET A 1 520 ? 11.175 13.903 23.264 1.00 22.85 520 MET A C 1
ATOM 3946 O O . MET A 1 520 ? 11.716 14.567 24.132 1.00 22.03 520 MET A O 1
ATOM 3951 N N . ILE A 1 521 ? 11.334 12.595 23.186 1.00 22.50 521 ILE A N 1
ATOM 3952 C CA . ILE A 1 521 ? 12.084 11.849 24.183 1.00 23.65 521 ILE A CA 1
ATOM 3953 C C . ILE A 1 521 ? 13.583 12.159 24.138 1.00 22.86 521 ILE A C 1
ATOM 3954 O O . ILE A 1 521 ? 14.185 12.065 23.061 1.00 22.69 521 ILE A O 1
ATOM 3959 N N . VAL A 1 522 ? 14.188 12.457 25.289 1.00 21.46 522 VAL A N 1
ATOM 3960 C CA . VAL A 1 522 ? 15.641 12.666 25.350 1.00 22.59 522 VAL A CA 1
ATOM 3961 C C . VAL A 1 522 ? 16.335 11.313 25.505 1.00 24.38 522 VAL A C 1
ATOM 3962 O O . VAL A 1 522 ? 16.153 10.643 26.521 1.00 24.50 522 VAL A O 1
ATOM 3966 N N . SER A 1 523 ? 17.149 10.905 24.522 1.00 25.82 523 SER A N 1
ATOM 3967 C CA . SER A 1 523 ? 17.826 9.605 24.659 1.00 27.83 523 SER A CA 1
ATOM 3968 C C . SER A 1 523 ? 19.089 9.681 25.607 1.00 28.55 523 SER A C 1
ATOM 3969 O O . SER A 1 523 ? 19.684 8.655 25.936 1.00 33.53 523 SER A O 1
ATOM 3972 N N . ALA A 1 524 ? 19.502 10.853 26.038 1.00 25.81 524 ALA A N 1
ATOM 3973 C CA . ALA A 1 524 ? 20.702 11.010 26.872 1.00 25.34 524 ALA A CA 1
ATOM 3974 C C . ALA A 1 524 ? 20.313 11.239 28.376 1.00 24.86 524 ALA A C 1
ATOM 3975 O O . ALA A 1 524 ? 19.126 11.534 28.715 1.00 23.91 524 ALA A O 1
ATOM 3977 N N . ASP A 1 525 ? 21.317 11.237 29.250 1.00 24.30 525 ASP A N 1
ATOM 3978 C CA . ASP A 1 525 ? 21.100 11.574 30.651 1.00 24.51 525 ASP A CA 1
ATOM 3979 C C . ASP A 1 525 ? 20.933 13.074 30.915 1.00 23.71 525 ASP A C 1
ATOM 3980 O O . ASP A 1 525 ? 20.498 13.452 31.988 1.00 24.15 525 ASP A O 1
ATOM 3985 N N . TYR A 1 526 ? 21.257 13.937 29.959 1.00 23.51 526 TYR A N 1
ATOM 3986 C CA . TYR A 1 526 ? 21.085 15.384 30.176 1.00 23.69 526 TYR A CA 1
ATOM 3987 C C . TYR A 1 526 ? 21.008 16.045 28.824 1.00 24.19 526 TYR A C 1
ATOM 3988 O O . TYR A 1 526 ? 21.414 15.457 27.814 1.00 23.94 526 TYR A O 1
ATOM 3997 N N . LEU A 1 527 ? 20.470 17.248 28.826 1.00 22.50 527 LEU A N 1
ATOM 3998 C CA . LEU A 1 527 ? 20.579 18.068 27.660 1.00 23.97 527 LEU A CA 1
ATOM 3999 C C . LEU A 1 527 ? 21.156 19.433 28.071 1.00 25.09 527 LEU A C 1
ATOM 4000 O O . LEU A 1 527 ? 21.291 19.716 29.274 1.00 25.13 527 LEU A O 1
ATOM 4005 N N . GLU A 1 528 ? 21.446 20.293 27.095 1.00 24.50 528 GLU A N 1
ATOM 4006 C CA . GLU A 1 528 ? 22.020 21.623 27.386 1.00 25.88 528 GLU A CA 1
ATOM 4007 C C . GLU A 1 528 ? 21.334 22.646 26.538 1.00 25.33 528 GLU A C 1
ATOM 4008 O O . GLU A 1 528 ? 21.041 22.356 25.395 1.00 25.59 528 GLU A O 1
ATOM 4014 N N . SER A 1 529 ? 21.100 23.846 27.068 1.00 25.24 529 SER A N 1
ATOM 4015 C CA . SER A 1 529 ? 20.627 24.934 26.225 1.00 23.67 529 SER A CA 1
ATOM 4016 C C . SER A 1 529 ? 21.778 25.517 25.368 1.00 23.86 529 SER A C 1
ATOM 4017 O O . SER A 1 529 ? 22.956 25.382 25.688 1.00 23.42 529 SER A O 1
ATOM 4020 N N . GLY A 1 530 ? 21.426 26.162 24.272 1.00 25.88 530 GLY A N 1
ATOM 4021 C CA . GLY A 1 530 ? 22.381 26.826 23.418 1.00 25.79 530 GLY A CA 1
ATOM 4022 C C . GLY A 1 530 ? 22.596 28.255 23.920 1.00 27.91 530 GLY A C 1
ATOM 4023 O O . GLY A 1 530 ? 22.263 28.599 25.057 1.00 26.39 530 GLY A O 1
ATOM 4024 N N . GLU A 1 531 ? 23.210 29.064 23.079 1.00 27.74 531 GLU A N 1
ATOM 4025 C CA . GLU A 1 531 ? 23.645 30.412 23.462 1.00 32.18 531 GLU A CA 1
ATOM 4026 C C . GLU A 1 531 ? 22.554 31.419 23.933 1.00 30.55 531 GLU A C 1
ATOM 4027 O O . GLU A 1 531 ? 22.862 32.414 24.636 1.00 28.77 531 GLU A O 1
ATOM 4033 N N . GLU A 1 532 ? 21.314 31.209 23.499 1.00 28.93 532 GLU A N 1
ATOM 4034 C CA . GLU A 1 532 ? 20.193 32.075 23.901 1.00 28.18 532 GLU A CA 1
ATOM 4035 C C . GLU A 1 532 ? 19.412 31.520 25.091 1.00 25.53 532 GLU A C 1
ATOM 4036 O O . GLU A 1 532 ? 18.345 32.044 25.449 1.00 23.63 532 GLU A O 1
ATOM 4042 N N . GLY A 1 533 ? 19.903 30.416 25.668 1.00 24.19 533 GLY A N 1
ATOM 4043 C CA . GLY A 1 533 ? 19.170 29.688 26.689 1.00 23.78 533 GLY A CA 1
ATOM 4044 C C . GLY A 1 533 ? 17.993 29.002 26.016 1.00 24.01 533 GLY A C 1
ATOM 4045 O O . GLY A 1 533 ? 17.935 28.886 24.767 1.00 25.34 533 GLY A O 1
ATOM 4046 N N . ALA A 1 534 ? 17.024 28.600 26.831 1.00 22.41 534 ALA A N 1
ATOM 4047 C CA . ALA A 1 534 ? 15.810 27.960 26.338 1.00 21.38 534 ALA A CA 1
ATOM 4048 C C . ALA A 1 534 ? 14.675 28.144 27.332 1.00 21.56 534 ALA A C 1
ATOM 4049 O O . ALA A 1 534 ? 14.881 28.241 28.582 1.00 22.07 534 ALA A O 1
ATOM 4051 N N . ILE A 1 535 ? 13.461 28.070 26.788 1.00 20.66 535 ILE A N 1
ATOM 4052 C CA . ILE A 1 535 ? 12.287 27.907 27.634 1.00 19.70 535 ILE A CA 1
ATOM 4053 C C . ILE A 1 535 ? 11.513 26.711 27.078 1.00 19.27 535 ILE A C 1
ATOM 4054 O O . ILE A 1 535 ? 11.276 26.587 25.837 1.00 18.59 535 ILE A O 1
ATOM 4059 N N . LEU A 1 536 ? 11.151 25.815 27.959 1.00 18.77 536 LEU A N 1
ATOM 4060 C CA . LEU A 1 536 ? 10.558 24.557 27.427 1.00 20.71 536 LEU A CA 1
ATOM 4061 C C . LEU A 1 536 ? 9.525 23.955 28.380 1.00 20.23 536 LEU A C 1
ATOM 4062 O O . LEU A 1 536 ? 9.461 24.356 29.547 1.00 20.06 536 LEU A O 1
ATOM 4067 N N . VAL A 1 537 ? 8.730 23.001 27.870 1.00 20.19 537 VAL A N 1
ATOM 4068 C CA . VAL A 1 537 ? 7.918 22.165 28.734 1.00 20.91 537 VAL A CA 1
ATOM 4069 C C . VAL A 1 537 ? 8.629 20.825 28.872 1.00 21.35 537 VAL A C 1
ATOM 4070 O O . VAL A 1 537 ? 9.060 20.240 27.869 1.00 20.91 537 VAL A O 1
ATOM 4074 N N . LEU A 1 538 ? 8.886 20.418 30.119 1.00 20.17 538 LEU A N 1
ATOM 4075 C CA . LEU A 1 538 ? 9.582 19.195 30.319 1.00 20.29 538 LEU A CA 1
ATOM 4076 C C . LEU A 1 538 ? 8.461 18.193 30.697 1.00 22.31 538 LEU A C 1
ATOM 4077 O O . LEU A 1 538 ? 7.586 18.505 31.502 1.00 23.60 538 LEU A O 1
ATOM 4082 N N . TYR A 1 539 ? 8.446 17.013 30.117 1.00 22.42 539 TYR A N 1
ATOM 4083 C CA . TYR A 1 539 ? 7.393 16.075 30.479 1.00 22.09 539 TYR A CA 1
ATOM 4084 C C . TYR A 1 539 ? 8.052 15.040 31.366 1.00 22.78 539 TYR A C 1
ATOM 4085 O O . TYR A 1 539 ? 8.627 14.079 30.843 1.00 24.31 539 TYR A O 1
ATOM 4094 N N . LYS A 1 540 ? 7.938 15.172 32.683 1.00 22.20 540 LYS A N 1
ATOM 4095 C CA . LYS A 1 540 ? 8.566 14.179 33.577 1.00 23.28 540 LYS A CA 1
ATOM 4096 C C . LYS A 1 540 ? 7.657 12.978 33.649 1.00 23.92 540 LYS A C 1
ATOM 4097 O O . LYS A 1 540 ? 6.410 13.149 33.503 1.00 23.16 540 LYS A O 1
ATOM 4103 N N . PRO A 1 541 ? 8.233 11.783 33.907 1.00 22.93 541 PRO A N 1
ATOM 4104 C CA . PRO A 1 541 ? 7.332 10.662 34.086 1.00 23.45 541 PRO A CA 1
ATOM 4105 C C . PRO A 1 541 ? 6.542 10.830 35.399 1.00 25.09 541 PRO A C 1
ATOM 4106 O O . PRO A 1 541 ? 7.053 11.438 36.345 1.00 24.90 541 PRO A O 1
ATOM 4110 N N . SER A 1 542 ? 5.306 10.331 35.456 1.00 24.26 542 SER A N 1
ATOM 4111 C CA . SER A 1 542 ? 4.524 10.463 36.662 1.00 25.28 542 SER A CA 1
ATOM 4112 C C . SER A 1 542 ? 3.939 9.128 37.070 1.00 26.81 542 SER A C 1
ATOM 4113 O O . SER A 1 542 ? 3.593 8.307 36.227 1.00 26.15 542 SER A O 1
ATOM 4116 N N . SER A 1 543 ? 3.787 8.881 38.366 1.00 28.41 543 SER A N 1
ATOM 4117 C CA . SER A 1 543 ? 3.046 7.646 38.703 1.00 29.11 543 SER A CA 1
ATOM 4118 C C . SER A 1 543 ? 1.672 8.008 39.288 1.00 30.00 543 SER A C 1
ATOM 4119 O O . SER A 1 543 ? 0.955 7.144 39.732 1.00 30.47 543 SER A O 1
ATOM 4122 N N . THR A 1 544 ? 1.281 9.290 39.253 1.00 28.36 544 THR A N 1
ATOM 4123 C CA . THR A 1 544 ? 0.044 9.726 39.911 1.00 29.18 544 THR A CA 1
ATOM 4124 C C . THR A 1 544 ? -0.967 10.389 38.927 1.00 31.57 544 THR A C 1
ATOM 4125 O O . THR A 1 544 ? -1.810 11.205 39.343 1.00 30.26 544 THR A O 1
ATOM 4129 N N . SER A 1 545 ? -0.855 10.118 37.620 1.00 31.37 545 SER A N 1
ATOM 4130 C CA . SER A 1 545 ? -1.893 10.608 36.678 1.00 30.56 545 SER A CA 1
ATOM 4131 C C . SER A 1 545 ? -2.205 9.567 35.613 1.00 30.62 545 SER A C 1
ATOM 4132 O O . SER A 1 545 ? -2.431 9.899 34.468 1.00 28.80 545 SER A O 1
ATOM 4135 N N . GLY A 1 546 ? -2.263 8.307 36.022 1.00 29.63 546 GLY A N 1
ATOM 4136 C CA . GLY A 1 546 ? -2.687 7.243 35.118 1.00 31.47 546 GLY A CA 1
ATOM 4137 C C . GLY A 1 546 ? -1.632 6.725 34.166 1.00 30.99 546 GLY A C 1
ATOM 4138 O O . GLY A 1 546 ? -0.527 7.220 34.141 1.00 30.01 546 GLY A O 1
ATOM 4139 N N . ARG A 1 547 ? -1.971 5.705 33.396 1.00 32.12 547 ARG A N 1
ATOM 4140 C CA . ARG A 1 547 ? -1.043 5.104 32.440 1.00 34.02 547 ARG A CA 1
ATOM 4141 C C . ARG A 1 547 ? -1.859 4.683 31.201 1.00 33.46 547 ARG A C 1
ATOM 4142 O O . ARG A 1 547 ? -3.017 4.358 31.328 1.00 32.80 547 ARG A O 1
ATOM 4150 N N . PRO A 1 548 ? -1.255 4.714 30.002 1.00 32.43 548 PRO A N 1
ATOM 4151 C CA . PRO A 1 548 ? -1.970 4.329 28.771 1.00 31.88 548 PRO A CA 1
ATOM 4152 C C . PRO A 1 548 ? -2.113 2.805 28.665 1.00 33.02 548 PRO A C 1
ATOM 4153 O O . PRO A 1 548 ? -1.383 2.114 29.344 1.00 32.31 548 PRO A O 1
ATOM 4157 N N . PRO A 1 549 ? -3.072 2.290 27.861 1.00 32.40 549 PRO A N 1
ATOM 4158 C CA . PRO A 1 549 ? -4.089 3.052 27.111 1.00 31.59 549 PRO A CA 1
ATOM 4159 C C . PRO A 1 549 ? -5.088 3.792 28.067 1.00 31.16 549 PRO A C 1
ATOM 4160 O O . PRO A 1 549 ? -5.547 3.240 29.077 1.00 29.78 549 PRO A O 1
ATOM 4164 N N . PHE A 1 550 ? -5.393 5.046 27.753 1.00 29.01 550 PHE A N 1
ATOM 4165 C CA . PHE A 1 550 ? -6.482 5.730 28.475 1.00 27.84 550 PHE A CA 1
ATOM 4166 C C . PHE A 1 550 ? -7.851 5.366 27.923 1.00 28.28 550 PHE A C 1
ATOM 4167 O O . PHE A 1 550 ? -8.185 5.761 26.814 1.00 28.66 550 PHE A O 1
ATOM 4175 N N . ARG A 1 551 ? -8.613 4.569 28.669 1.00 28.95 551 ARG A N 1
ATOM 4176 C CA . ARG A 1 551 ? -9.871 4.073 28.195 1.00 31.00 551 ARG A CA 1
ATOM 4177 C C . ARG A 1 551 ? -11.084 4.953 28.530 1.00 30.76 551 ARG A C 1
ATOM 4178 O O . ARG A 1 551 ? -12.149 4.728 27.981 1.00 30.71 551 ARG A O 1
ATOM 4186 N N . SER A 1 552 ? -10.914 5.961 29.388 1.00 29.60 552 SER A N 1
ATOM 4187 C CA . SER A 1 552 ? -12.013 6.880 29.655 1.00 30.06 552 SER A CA 1
ATOM 4188 C C . SER A 1 552 ? -11.431 8.201 30.093 1.00 28.90 552 SER A C 1
ATOM 4189 O O . SER A 1 552 ? -10.271 8.273 30.477 1.00 29.54 552 SER A O 1
ATOM 4192 N N . MET A 1 553 ? -12.236 9.242 30.059 1.00 27.66 553 MET A N 1
ATOM 4193 C CA . MET A 1 553 ? -11.772 10.547 30.543 1.00 27.52 553 MET A CA 1
ATOM 4194 C C . MET A 1 553 ? -11.566 10.523 32.077 1.00 28.38 553 MET A C 1
ATOM 4195 O O . MET A 1 553 ? -10.747 11.281 32.613 1.00 28.04 553 MET A O 1
ATOM 4200 N N . ASP A 1 554 ? -12.257 9.605 32.765 1.00 31.39 554 ASP A N 1
ATOM 4201 C CA . ASP A 1 554 ? -12.031 9.408 34.217 1.00 32.43 554 ASP A CA 1
ATOM 4202 C C . ASP A 1 554 ? -10.604 9.051 34.525 1.00 31.22 554 ASP A C 1
ATOM 4203 O O . ASP A 1 554 ? -10.069 9.532 35.533 1.00 31.06 554 ASP A O 1
ATOM 4208 N N . GLU A 1 555 ? -10.005 8.200 33.675 1.00 30.56 555 GLU A N 1
ATOM 4209 C CA . GLU A 1 555 ? -8.593 7.782 33.831 1.00 29.43 555 GLU A CA 1
ATOM 4210 C C . GLU A 1 555 ? -7.622 8.923 33.544 1.00 27.99 555 GLU A C 1
ATOM 4211 O O . GLU A 1 555 ? -6.419 8.797 33.794 1.00 27.38 555 GLU A O 1
ATOM 4217 N N . LEU A 1 556 ? -8.155 10.011 32.998 1.00 25.76 556 LEU A N 1
ATOM 4218 C CA . LEU A 1 556 ? -7.354 11.153 32.558 1.00 24.40 556 LEU A CA 1
ATOM 4219 C C . LEU A 1 556 ? -7.490 12.418 33.419 1.00 23.92 556 LEU A C 1
ATOM 4220 O O . LEU A 1 556 ? -7.022 13.498 33.057 1.00 22.81 556 LEU A O 1
ATOM 4225 N N . VAL A 1 557 ? -8.082 12.283 34.591 1.00 24.22 557 VAL A N 1
ATOM 4226 C CA . VAL A 1 557 ? -8.153 13.383 35.533 1.00 25.37 557 VAL A CA 1
ATOM 4227 C C . VAL A 1 557 ? -6.767 13.984 35.764 1.00 24.17 557 VAL A C 1
ATOM 4228 O O . VAL A 1 557 ? -5.787 13.251 35.941 1.00 23.96 557 VAL A O 1
ATOM 4232 N N . ALA A 1 558 ? -6.696 15.315 35.707 1.00 23.13 558 ALA A N 1
ATOM 4233 C CA . ALA A 1 558 ? -5.448 16.016 35.764 1.00 22.98 558 ALA A CA 1
ATOM 4234 C C . ALA A 1 558 ? -5.300 16.638 37.165 1.00 23.26 558 ALA A C 1
ATOM 4235 O O . ALA A 1 558 ? -6.292 17.033 37.758 1.00 25.52 558 ALA A O 1
ATOM 4237 N N . HIS A 1 559 ? -4.080 16.754 37.677 1.00 22.77 559 HIS A N 1
ATOM 4238 C CA . HIS A 1 559 ? -3.892 17.327 39.010 1.00 23.75 559 HIS A CA 1
ATOM 4239 C C . HIS A 1 559 ? -3.000 18.543 38.959 1.00 22.43 559 HIS A C 1
ATOM 4240 O O . HIS A 1 559 ? -1.962 18.552 38.247 1.00 20.89 559 HIS A O 1
ATOM 4247 N N . ASN A 1 560 ? -3.438 19.598 39.658 1.00 22.18 560 ASN A N 1
ATOM 4248 C CA . ASN A 1 560 ? -2.672 20.831 39.831 1.00 21.77 560 ASN A CA 1
ATOM 4249 C C . ASN A 1 560 ? -1.363 20.508 40.622 1.00 22.46 560 ASN A C 1
ATOM 4250 O O . ASN A 1 560 ? -1.396 19.846 41.668 1.00 22.52 560 ASN A O 1
ATOM 4255 N N . LEU A 1 561 ? -0.216 20.911 40.078 1.00 22.62 561 LEU A N 1
ATOM 4256 C CA . LEU A 1 561 ? 1.099 20.562 40.651 1.00 21.89 561 LEU A CA 1
ATOM 4257 C C . LEU A 1 561 ? 1.855 21.843 41.092 1.00 22.23 561 LEU A C 1
ATOM 4258 O O . LEU A 1 561 ? 3.019 21.738 41.477 1.00 24.59 561 LEU A O 1
ATOM 4263 N N . PHE A 1 562 ? 1.253 23.052 41.023 1.00 20.89 562 PHE A N 1
ATOM 4264 C CA . PHE A 1 562 ? 2.004 24.242 41.327 1.00 20.03 562 PHE A CA 1
ATOM 4265 C C . PHE A 1 562 ? 2.609 24.108 42.692 1.00 22.14 562 PHE A C 1
ATOM 4266 O O . PHE A 1 562 ? 1.944 23.661 43.606 1.00 20.90 562 PHE A O 1
ATOM 4274 N N . PRO A 1 563 ? 3.868 24.570 42.858 1.00 22.82 563 PRO A N 1
ATOM 4275 C CA . PRO A 1 563 ? 4.536 24.444 44.158 1.00 23.46 563 PRO A CA 1
ATOM 4276 C C . PRO A 1 563 ? 3.896 25.322 45.218 1.00 24.30 563 PRO A C 1
ATOM 4277 O O . PRO A 1 563 ? 3.172 26.276 44.867 1.00 26.42 563 PRO A O 1
ATOM 4281 N N . ALA A 1 564 ? 4.204 25.043 46.489 1.00 23.81 564 ALA A N 1
ATOM 4282 C CA . ALA A 1 564 ? 3.522 25.658 47.596 1.00 24.61 564 ALA A CA 1
ATOM 4283 C C . ALA A 1 564 ? 3.783 27.183 47.677 1.00 25.04 564 ALA A C 1
ATOM 4284 O O . ALA A 1 564 ? 2.946 27.893 48.247 1.00 24.26 564 ALA A O 1
ATOM 4286 N N . TYR A 1 565 ? 4.883 27.693 47.084 1.00 23.90 565 TYR A N 1
ATOM 4287 C CA . TYR A 1 565 ? 5.164 29.168 47.153 1.00 25.93 565 TYR A CA 1
ATOM 4288 C C . TYR A 1 565 ? 4.441 30.061 46.092 1.00 25.63 565 TYR A C 1
ATOM 4289 O O . TYR A 1 565 ? 4.580 31.295 46.074 1.00 25.75 565 TYR A O 1
ATOM 4298 N N . VAL A 1 566 ? 3.664 29.443 45.202 1.00 25.26 566 VAL A N 1
ATOM 4299 C CA . VAL A 1 566 ? 2.885 30.183 44.219 1.00 26.78 566 VAL A CA 1
ATOM 4300 C C . VAL A 1 566 ? 1.610 30.748 44.935 1.00 28.01 566 VAL A C 1
ATOM 4301 O O . VAL A 1 566 ? 1.222 30.229 45.965 1.00 25.88 566 VAL A O 1
ATOM 4305 N N . PRO A 1 567 ? 0.957 31.813 44.405 1.00 28.34 567 PRO A N 1
ATOM 4306 C CA . PRO A 1 567 ? -0.264 32.258 45.148 1.00 28.15 567 PRO A CA 1
ATOM 4307 C C . PRO A 1 567 ? -1.339 31.169 45.374 1.00 29.01 567 PRO A C 1
ATOM 4308 O O . PRO A 1 567 ? -1.538 30.287 44.539 1.00 27.72 567 PRO A O 1
ATOM 4312 N N . ASP A 1 568 ? -2.020 31.293 46.522 1.00 29.94 568 ASP A N 1
ATOM 4313 C CA . ASP A 1 568 ? -3.111 30.418 46.921 1.00 30.90 568 ASP A CA 1
ATOM 4314 C C . ASP A 1 568 ? -4.173 30.344 45.841 1.00 28.95 568 ASP A C 1
ATOM 4315 O O . ASP A 1 568 ? -4.704 29.274 45.575 1.00 27.77 568 ASP A O 1
ATOM 4320 N N . SER A 1 569 ? -4.488 31.470 45.215 1.00 27.28 569 SER A N 1
ATOM 4321 C CA . SER A 1 569 ? -5.506 31.447 44.151 1.00 29.76 569 SER A CA 1
ATOM 4322 C C . SER A 1 569 ? -5.137 30.555 42.945 1.00 27.31 569 SER A C 1
ATOM 4323 O O . SER A 1 569 ? -6.048 30.010 42.303 1.00 31.13 569 SER A O 1
ATOM 4326 N N . VAL A 1 570 ? -3.837 30.376 42.666 1.00 23.29 570 VAL A N 1
ATOM 4327 C CA . VAL A 1 570 ? -3.351 29.467 41.614 1.00 21.90 570 VAL A CA 1
ATOM 4328 C C . VAL A 1 570 ? -3.321 28.026 42.180 1.00 21.81 570 VAL A C 1
ATOM 4329 O O . VAL A 1 570 ? -3.767 27.074 41.522 1.00 20.43 570 VAL A O 1
ATOM 4333 N N . ARG A 1 571 ? -2.800 27.843 43.401 1.00 22.51 571 ARG A N 1
ATOM 4334 C CA . ARG A 1 571 ? -2.814 26.484 44.034 1.00 25.02 571 ARG A CA 1
ATOM 4335 C C . ARG A 1 571 ? -4.218 25.850 44.118 1.00 25.35 571 ARG A C 1
ATOM 4336 O O . ARG A 1 571 ? -4.335 24.610 43.993 1.00 26.17 571 ARG A O 1
ATOM 4344 N N . ALA A 1 572 ? -5.252 26.676 44.331 1.00 23.34 572 ALA A N 1
ATOM 4345 C CA . ALA A 1 572 ? -6.628 26.203 44.507 1.00 24.78 572 ALA A CA 1
ATOM 4346 C C . ALA A 1 572 ? -7.291 25.837 43.171 1.00 24.58 572 ALA A C 1
ATOM 4347 O O . ALA A 1 572 ? -8.359 25.246 43.173 1.00 26.33 572 ALA A O 1
ATOM 4349 N N . MET A 1 573 ? -6.683 26.205 42.049 1.00 23.87 573 MET A N 1
ATOM 4350 C CA . MET A 1 573 ? -7.332 25.956 40.732 1.00 23.69 573 MET A CA 1
ATOM 4351 C C . MET A 1 573 ? -7.388 24.455 40.391 1.00 24.12 573 MET A C 1
ATOM 4352 O O . MET A 1 573 ? -6.433 23.671 40.667 1.00 21.72 573 MET A O 1
ATOM 4357 N N . LYS A 1 574 ? -8.523 24.068 39.800 1.00 23.61 574 LYS A N 1
ATOM 4358 C CA . LYS A 1 574 ? -8.633 22.774 39.132 1.00 24.18 574 LYS A CA 1
ATOM 4359 C C . LYS A 1 574 ? -8.621 22.942 37.613 1.00 22.09 574 LYS A C 1
ATOM 4360 O O . LYS A 1 574 ? -8.945 24.029 37.081 1.00 20.95 574 LYS A O 1
ATOM 4366 N N . PHE A 1 575 ? -8.283 21.874 36.928 1.00 20.59 575 PHE A N 1
ATOM 4367 C CA . PHE A 1 575 ? -8.186 21.902 35.453 1.00 21.60 575 PHE A CA 1
ATOM 4368 C C . PHE A 1 575 ? -9.029 20.718 34.949 1.00 22.01 575 PHE A C 1
ATOM 4369 O O . PHE A 1 575 ? -8.459 19.656 34.684 1.00 22.15 575 PHE A O 1
ATOM 4377 N N . PRO A 1 576 ? -10.372 20.881 34.862 1.00 22.48 576 PRO A N 1
ATOM 4378 C CA . PRO A 1 576 ? -11.180 19.717 34.433 1.00 22.65 576 PRO A CA 1
ATOM 4379 C C . PRO A 1 576 ? -11.040 19.566 32.886 1.00 22.72 576 PRO A C 1
ATOM 4380 O O . PRO A 1 576 ? -10.696 20.534 32.182 1.00 21.52 576 PRO A O 1
ATOM 4384 N N . TRP A 1 577 ? -11.196 18.341 32.404 1.00 22.39 577 TRP A N 1
ATOM 4385 C CA . TRP A 1 577 ? -11.483 18.025 31.003 1.00 22.89 577 TRP A CA 1
ATOM 4386 C C . TRP A 1 577 ? -12.943 18.348 30.789 1.00 23.09 577 TRP A C 1
ATOM 4387 O O . TRP A 1 577 ? -13.831 17.936 31.565 1.00 22.84 577 TRP A O 1
ATOM 4398 N N . VAL A 1 578 ? -13.208 19.067 29.706 1.00 22.63 578 VAL A N 1
ATOM 4399 C CA . VAL A 1 578 ? -14.568 19.487 29.383 1.00 23.03 578 VAL A CA 1
ATOM 4400 C C . VAL A 1 578 ? -14.817 18.969 28.018 1.00 22.80 578 VAL A C 1
ATOM 4401 O O . VAL A 1 578 ? -13.995 19.192 27.102 1.00 22.45 578 VAL A O 1
ATOM 4405 N N . ARG A 1 579 ? -15.930 18.284 27.844 1.00 24.24 579 ARG A N 1
ATOM 4406 C CA . ARG A 1 579 ? -16.334 17.905 26.469 1.00 25.72 579 ARG A CA 1
ATOM 4407 C C . ARG A 1 579 ? -16.431 19.124 25.544 1.00 26.26 579 ARG A C 1
ATOM 4408 O O . ARG A 1 579 ? -17.011 20.150 25.921 1.00 24.01 579 ARG A O 1
ATOM 4416 N N . CYS A 1 580 ? -15.849 19.034 24.338 1.00 26.43 580 CYS A N 1
ATOM 4417 C CA . CYS A 1 580 ? -15.784 20.237 23.531 1.00 25.67 580 CYS A CA 1
ATOM 4418 C C . CYS A 1 580 ? -17.166 20.817 23.179 1.00 25.16 580 CYS A C 1
ATOM 4419 O O . CYS A 1 580 ? -17.307 22.057 23.129 1.00 23.72 580 CYS A O 1
ATOM 4422 N N . ALA A 1 581 ? -18.159 19.943 22.975 1.00 26.50 581 ALA A N 1
ATOM 4423 C CA . ALA A 1 581 ? -19.581 20.358 22.843 1.00 27.85 581 ALA A CA 1
ATOM 4424 C C . ALA A 1 581 ? -20.050 21.337 23.951 1.00 29.36 581 ALA A C 1
ATOM 4425 O O . ALA A 1 581 ? -20.999 22.101 23.722 1.00 29.69 581 ALA A O 1
ATOM 4427 N N . ASP A 1 582 ? -19.459 21.235 25.156 1.00 28.65 582 ASP A N 1
ATOM 4428 C CA . ASP A 1 582 ? -19.892 22.011 26.307 1.00 30.35 582 ASP A CA 1
ATOM 4429 C C . ASP A 1 582 ? -19.066 23.301 26.456 1.00 31.43 582 ASP A C 1
ATOM 4430 O O . ASP A 1 582 ? -19.311 24.088 27.362 1.00 33.81 582 ASP A O 1
ATOM 4435 N N . ARG A 1 583 ? -18.086 23.549 25.600 1.00 28.87 583 ARG A N 1
ATOM 4436 C CA . ARG A 1 583 ? -17.316 24.762 25.762 1.00 27.97 583 ARG A CA 1
ATOM 4437 C C . ARG A 1 583 ? -18.109 25.950 25.202 1.00 29.87 583 ARG A C 1
ATOM 4438 O O . ARG A 1 583 ? -18.897 25.791 24.298 1.00 29.09 583 ARG A O 1
ATOM 4446 N N . PRO A 1 584 ? -17.850 27.161 25.713 1.00 31.19 584 PRO A N 1
ATOM 4447 C CA . PRO A 1 584 ? -18.640 28.310 25.201 1.00 31.25 584 PRO A CA 1
ATOM 4448 C C . PRO A 1 584 ? -18.376 28.579 23.706 1.00 30.76 584 PRO A C 1
ATOM 4449 O O . PRO A 1 584 ? -19.203 29.158 23.052 1.00 29.88 584 PRO A O 1
ATOM 4453 N N . TRP A 1 585 ? -17.257 28.110 23.155 1.00 28.22 585 TRP A N 1
ATOM 4454 C CA . TRP A 1 585 ? -16.999 28.326 21.726 1.00 28.11 585 TRP A CA 1
ATOM 4455 C C . TRP A 1 585 ? -17.569 27.297 20.802 1.00 27.96 585 TRP A C 1
ATOM 4456 O O . TRP A 1 585 ? -17.425 27.461 19.597 1.00 27.71 585 TRP A O 1
ATOM 4467 N N . ALA A 1 586 ? -18.204 26.225 21.321 1.00 27.31 586 ALA A N 1
ATOM 4468 C CA . ALA A 1 586 ? -18.758 25.165 20.455 1.00 26.81 586 ALA A CA 1
ATOM 4469 C C . ALA A 1 586 ? -19.849 25.693 19.558 1.00 26.54 586 ALA A C 1
ATOM 4470 O O . ALA A 1 586 ? -19.923 25.330 18.400 1.00 27.12 586 ALA A O 1
ATOM 4472 N N . HIS A 1 587 ? -20.725 26.519 20.096 1.00 26.97 587 HIS A N 1
ATOM 4473 C CA . HIS A 1 587 ? -21.847 27.007 19.312 1.00 29.61 587 HIS A CA 1
ATOM 4474 C C . HIS A 1 587 ? -22.653 25.877 18.624 1.00 29.91 587 HIS A C 1
ATOM 4475 O O . HIS A 1 587 ? -22.929 25.936 17.416 1.00 28.61 587 HIS A O 1
ATOM 4482 N N . GLY A 1 588 ? -23.037 24.859 19.407 1.00 28.58 588 GLY A N 1
ATOM 4483 C CA . GLY A 1 588 ? -23.854 23.768 18.888 1.00 28.73 588 GLY A CA 1
ATOM 4484 C C . GLY A 1 588 ? -23.097 22.676 18.165 1.00 29.39 588 GLY A C 1
ATOM 4485 O O . GLY A 1 588 ? -23.692 21.671 17.803 1.00 30.02 588 GLY A O 1
ATOM 4486 N N . ARG A 1 589 ? -21.791 22.845 17.946 1.00 28.65 589 ARG A N 1
ATOM 4487 C CA . ARG A 1 589 ? -20.976 21.804 17.290 1.00 30.41 589 ARG A CA 1
ATOM 4488 C C . ARG A 1 589 ? -20.462 20.687 18.231 1.00 30.28 589 ARG A C 1
ATOM 4489 O O . ARG A 1 589 ? -20.457 20.852 19.493 1.00 29.70 589 ARG A O 1
ATOM 4497 N N . PHE A 1 590 ? -19.982 19.590 17.618 1.00 29.76 590 PHE A N 1
ATOM 4498 C CA . PHE A 1 590 ? -19.302 18.489 18.322 1.00 29.56 590 PHE A CA 1
ATOM 4499 C C . PHE A 1 590 ? -20.187 17.728 19.273 1.00 30.90 590 PHE A C 1
ATOM 4500 O O . PHE A 1 590 ? -19.680 17.079 20.182 1.00 30.48 590 PHE A O 1
ATOM 4508 N N . LYS A 1 591 ? -21.495 17.804 19.087 1.00 30.69 591 LYS A N 1
ATOM 4509 C CA . LYS A 1 591 ? -22.378 17.136 20.016 1.00 34.12 591 LYS A CA 1
ATOM 4510 C C . LYS A 1 591 ? -22.196 15.616 19.909 1.00 34.74 591 LYS A C 1
ATOM 4511 O O . LYS A 1 591 ? -21.986 15.065 18.819 1.00 36.06 591 LYS A O 1
ATOM 4517 N N . ASP A 1 592 ? -22.235 14.942 21.040 1.00 34.78 592 ASP A N 1
ATOM 4518 C CA . ASP A 1 592 ? -22.035 13.486 21.070 1.00 37.15 592 ASP A CA 1
ATOM 4519 C C . ASP A 1 592 ? -20.678 13.057 20.468 1.00 36.46 592 ASP A C 1
ATOM 4520 O O . ASP A 1 592 ? -20.582 11.986 19.936 1.00 37.53 592 ASP A O 1
ATOM 4525 N N . LEU A 1 593 ? -19.645 13.895 20.506 1.00 33.83 593 LEU A N 1
ATOM 4526 C CA . LEU A 1 593 ? -18.308 13.381 20.184 1.00 33.41 593 LEU A CA 1
ATOM 4527 C C . LEU A 1 593 ? -17.485 13.176 21.430 1.00 31.86 593 LEU A C 1
ATOM 4528 O O . LEU A 1 593 ? -17.424 14.076 22.270 1.00 29.75 593 LEU A O 1
ATOM 4533 N N . ASP A 1 594 ? -16.773 12.050 21.515 1.00 31.12 594 ASP A N 1
ATOM 4534 C CA . ASP A 1 594 ? -15.690 11.928 22.519 1.00 30.39 594 ASP A CA 1
ATOM 4535 C C . ASP A 1 594 ? -14.444 12.768 22.199 1.00 27.84 594 ASP A C 1
ATOM 4536 O O . ASP A 1 594 ? -13.381 12.280 21.825 1.00 25.43 594 ASP A O 1
ATOM 4541 N N . PHE A 1 595 ? -14.610 14.068 22.393 1.00 27.43 595 PHE A N 1
ATOM 4542 C CA . PHE A 1 595 ? -13.630 15.076 22.004 1.00 25.86 595 PHE A CA 1
ATOM 4543 C C . PHE A 1 595 ? -13.638 16.047 23.196 1.00 25.31 595 PHE A C 1
ATOM 4544 O O . PHE A 1 595 ? -14.730 16.499 23.592 1.00 26.91 595 PHE A O 1
ATOM 4552 N N . PHE A 1 596 ? -12.476 16.275 23.836 1.00 22.62 596 PHE A N 1
ATOM 4553 C CA . PHE A 1 596 ? -12.410 16.946 25.151 1.00 22.84 596 PHE A CA 1
ATOM 4554 C C . PHE A 1 596 ? -11.290 17.982 25.114 1.00 21.77 596 PHE A C 1
ATOM 4555 O O . PHE A 1 596 ? -10.338 17.856 24.321 1.00 21.91 596 PHE A O 1
ATOM 4563 N N . ASN A 1 597 ? -11.377 18.968 25.979 1.00 21.63 597 ASN A N 1
ATOM 4564 C CA . ASN A 1 597 ? -10.436 20.091 25.990 1.00 21.20 597 ASN A CA 1
ATOM 4565 C C . ASN A 1 597 ? -10.129 20.439 27.470 1.00 20.49 597 ASN A C 1
ATOM 4566 O O . ASN A 1 597 ? -11.047 20.441 28.326 1.00 21.35 597 ASN A O 1
ATOM 4571 N N . LEU A 1 598 ? -8.858 20.709 27.757 1.00 19.28 598 LEU A N 1
ATOM 4572 C CA . LEU A 1 598 ? -8.423 21.171 29.057 1.00 20.93 598 LEU A CA 1
ATOM 4573 C C . LEU A 1 598 ? -7.659 22.497 28.894 1.00 19.55 598 LEU A C 1
ATOM 4574 O O . LEU A 1 598 ? -6.775 22.551 28.049 1.00 18.80 598 LEU A O 1
ATOM 4579 N N . ILE A 1 599 ? -8.033 23.541 29.648 1.00 19.34 599 ILE A N 1
ATOM 4580 C CA . ILE A 1 599 ? -7.331 24.842 29.577 1.00 19.82 599 ILE A CA 1
ATOM 4581 C C . ILE A 1 599 ? -6.805 25.175 30.992 1.00 21.07 599 ILE A C 1
ATOM 4582 O O . ILE A 1 599 ? -7.415 24.737 31.969 1.00 21.99 599 ILE A O 1
ATOM 4587 N N . GLY A 1 600 ? -5.697 25.915 31.133 1.00 20.02 600 GLY A N 1
ATOM 4588 C CA . GLY A 1 600 ? -4.836 26.361 30.032 1.00 20.94 600 GLY A CA 1
ATOM 4589 C C . GLY A 1 600 ? -3.812 27.372 30.597 1.00 20.91 600 GLY A C 1
ATOM 4590 O O . GLY A 1 600 ? -3.919 27.796 31.732 1.00 19.37 600 GLY A O 1
ATOM 4591 N N . PHE A 1 601 ? -2.780 27.675 29.820 1.00 20.17 601 PHE A N 1
ATOM 4592 C CA . PHE A 1 601 ? -1.596 28.264 30.364 1.00 19.69 601 PHE A CA 1
ATOM 4593 C C . PHE A 1 601 ? -1.050 29.224 29.331 1.00 20.11 601 PHE A C 1
ATOM 4594 O O . PHE A 1 601 ? -0.661 28.823 28.247 1.00 20.88 601 PHE A O 1
ATOM 4602 N N . HIS A 1 602 ? -0.954 30.487 29.706 1.00 20.93 602 HIS A N 1
ATOM 4603 C CA . HIS A 1 602 ? -0.285 31.496 28.886 1.00 21.63 602 HIS A CA 1
ATOM 4604 C C . HIS A 1 602 ? 1.133 31.612 29.354 1.00 21.78 602 HIS A C 1
ATOM 4605 O O . HIS A 1 602 ? 1.413 31.532 30.557 1.00 20.37 602 HIS A O 1
ATOM 4612 N N . VAL A 1 603 ? 2.058 31.736 28.420 1.00 20.12 603 VAL A N 1
ATOM 4613 C CA . VAL A 1 603 ? 3.431 31.995 28.778 1.00 20.31 603 VAL A CA 1
ATOM 4614 C C . VAL A 1 603 ? 3.789 33.350 28.138 1.00 20.67 603 VAL A C 1
ATOM 4615 O O . VAL A 1 603 ? 3.781 33.539 26.882 1.00 21.76 603 VAL A O 1
ATOM 4619 N N . ASN A 1 604 ? 4.048 34.310 29.001 1.00 18.76 604 ASN A N 1
ATOM 4620 C CA . ASN A 1 604 ? 4.418 35.597 28.509 1.00 20.04 604 ASN A CA 1
ATOM 4621 C C . ASN A 1 604 ? 5.706 36.062 29.147 1.00 20.81 604 ASN A C 1
ATOM 4622 O O . ASN A 1 604 ? 5.940 35.794 30.329 1.00 21.45 604 ASN A O 1
ATOM 4627 N N . PHE A 1 605 ? 6.477 36.899 28.435 1.00 21.49 605 PHE A N 1
ATOM 4628 C CA . PHE A 1 605 ? 7.648 37.504 29.044 1.00 21.92 605 PHE A CA 1
ATOM 4629 C C . PHE A 1 605 ? 7.274 38.498 30.143 1.00 22.94 605 PHE A C 1
ATOM 4630 O O . PHE A 1 605 ? 6.253 39.239 30.033 1.00 21.57 605 PHE A O 1
ATOM 4638 N N . ALA A 1 606 ? 8.061 38.475 31.227 1.00 21.30 606 ALA A N 1
ATOM 4639 C CA . ALA A 1 606 ? 7.748 39.250 32.435 1.00 21.76 606 ALA A CA 1
ATOM 4640 C C . ALA A 1 606 ? 8.310 40.672 32.330 1.00 24.40 606 ALA A C 1
ATOM 4641 O O . ALA A 1 606 ? 7.947 41.523 33.159 1.00 24.59 606 ALA A O 1
ATOM 4643 N N . ASP A 1 607 ? 9.164 40.929 31.328 1.00 23.86 607 ASP A N 1
ATOM 4644 C CA . ASP A 1 607 ? 9.782 42.252 31.136 1.00 24.67 607 ASP A CA 1
ATOM 4645 C C . ASP A 1 607 ? 8.786 43.301 30.587 1.00 22.86 607 ASP A C 1
ATOM 4646 O O . ASP A 1 607 ? 7.582 42.993 30.463 1.00 21.34 607 ASP A O 1
ATOM 4651 N N . ASP A 1 608 ? 9.249 44.516 30.241 1.00 22.55 608 ASP A N 1
ATOM 4652 C CA . ASP A 1 608 ? 8.358 45.574 29.826 1.00 23.10 608 ASP A CA 1
ATOM 4653 C C . ASP A 1 608 ? 7.729 45.351 28.457 1.00 24.15 608 ASP A C 1
ATOM 4654 O O . ASP A 1 608 ? 6.923 46.162 28.010 1.00 23.79 608 ASP A O 1
ATOM 4659 N N . SER A 1 609 ? 8.090 44.275 27.764 1.00 23.50 609 SER A N 1
ATOM 4660 C CA . SER A 1 609 ? 7.429 43.982 26.507 1.00 24.42 609 SER A CA 1
ATOM 4661 C C . SER A 1 609 ? 6.113 43.290 26.817 1.00 26.76 609 SER A C 1
ATOM 4662 O O . SER A 1 609 ? 5.158 43.448 26.074 1.00 27.21 609 SER A O 1
ATOM 4665 N N . ALA A 1 610 ? 6.074 42.515 27.917 1.00 25.97 610 ALA A N 1
ATOM 4666 C CA . ALA A 1 610 ? 4.918 41.648 28.245 1.00 25.69 610 ALA A CA 1
ATOM 4667 C C . ALA A 1 610 ? 4.534 40.683 27.097 1.00 24.73 610 ALA A C 1
ATOM 4668 O O . ALA A 1 610 ? 3.388 40.277 26.973 1.00 25.28 610 ALA A O 1
ATOM 4670 N N . ALA A 1 611 ? 5.490 40.320 26.249 1.00 25.48 611 ALA A N 1
ATOM 4671 C CA . ALA A 1 611 ? 5.149 39.729 24.964 1.00 23.00 611 ALA A CA 1
ATOM 4672 C C . ALA A 1 611 ? 4.727 38.292 25.194 1.00 21.59 611 ALA A C 1
ATOM 4673 O O . ALA A 1 611 ? 5.271 37.593 26.094 1.00 21.02 611 ALA A O 1
ATOM 4675 N N . VAL A 1 612 ? 3.782 37.851 24.354 1.00 20.62 612 VAL A N 1
ATOM 4676 C CA . VAL A 1 612 ? 3.363 36.469 24.283 1.00 19.18 612 VAL A CA 1
ATOM 4677 C C . VAL A 1 612 ? 4.535 35.585 23.883 1.00 20.20 612 VAL A C 1
ATOM 4678 O O . VAL A 1 612 ? 5.280 35.902 22.935 1.00 22.35 612 VAL A O 1
ATOM 4682 N N . LEU A 1 613 ? 4.663 34.439 24.543 1.00 21.17 613 LEU A N 1
ATOM 4683 C CA . LEU A 1 613 ? 5.589 33.419 24.082 1.00 20.70 613 LEU A CA 1
ATOM 4684 C C . LEU A 1 613 ? 4.764 32.324 23.471 1.00 20.75 613 LEU A C 1
ATOM 4685 O O . LEU A 1 613 ? 4.927 32.035 22.304 1.00 21.33 613 LEU A O 1
ATOM 4690 N N . ALA A 1 614 ? 3.855 31.734 24.246 1.00 20.53 614 ALA A N 1
ATOM 4691 C CA . ALA A 1 614 ? 2.970 30.686 23.739 1.00 21.53 614 ALA A CA 1
ATOM 4692 C C . ALA A 1 614 ? 1.720 30.589 24.567 1.00 22.69 614 ALA A C 1
ATOM 4693 O O . ALA A 1 614 ? 1.729 30.921 25.774 1.00 23.67 614 ALA A O 1
ATOM 4695 N N . HIS A 1 615 ? 0.634 30.115 23.954 1.00 20.86 615 HIS A N 1
ATOM 4696 C CA . HIS A 1 615 ? -0.493 29.674 24.728 1.00 20.24 615 HIS A CA 1
ATOM 4697 C C . HIS A 1 615 ? -0.551 28.152 24.643 1.00 21.45 615 HIS A C 1
ATOM 4698 O O . HIS A 1 615 ? -0.291 27.584 23.558 1.00 21.02 615 HIS A O 1
ATOM 4705 N N . VAL A 1 616 ? -0.943 27.482 25.748 1.00 18.16 616 VAL A N 1
ATOM 4706 C CA . VAL A 1 616 ? -0.877 26.012 25.824 1.00 17.83 616 VAL A CA 1
ATOM 4707 C C . VAL A 1 616 ? -2.237 25.501 26.304 1.00 19.75 616 VAL A C 1
ATOM 4708 O O . VAL A 1 616 ? -2.812 25.968 27.345 1.00 20.88 616 VAL A O 1
ATOM 4712 N N . GLN A 1 617 ? -2.801 24.552 25.561 1.00 20.14 617 GLN A N 1
ATOM 4713 C CA . GLN A 1 617 ? -3.972 23.880 26.063 1.00 19.73 617 GLN A CA 1
ATOM 4714 C C . GLN A 1 617 ? -3.894 22.425 25.581 1.00 20.65 617 GLN A C 1
ATOM 4715 O O . GLN A 1 617 ? -3.054 22.104 24.739 1.00 21.91 617 GLN A O 1
ATOM 4721 N N . LEU A 1 618 ? -4.750 21.577 26.133 1.00 20.48 618 LEU A N 1
ATOM 4722 C CA . LEU A 1 618 ? -4.723 20.140 25.851 1.00 20.82 618 LEU A CA 1
ATOM 4723 C C . LEU A 1 618 ? -6.027 19.652 25.279 1.00 20.16 618 LEU A C 1
ATOM 4724 O O . LEU A 1 618 ? -7.077 20.278 25.483 1.00 19.70 618 LEU A O 1
ATOM 4729 N N . TRP A 1 619 ? -5.980 18.453 24.667 1.00 20.64 619 TRP A N 1
ATOM 4730 C CA . TRP A 1 619 ? -7.082 17.913 23.905 1.00 21.22 619 TRP A CA 1
ATOM 4731 C C . TRP A 1 619 ? -7.043 16.423 24.005 1.00 21.69 619 TRP A C 1
ATOM 4732 O O . TRP A 1 619 ? -5.972 15.849 24.231 1.00 22.71 619 TRP A O 1
ATOM 4743 N N . THR A 1 620 ? -8.192 15.774 23.792 1.00 21.91 620 THR A N 1
ATOM 4744 C CA . THR A 1 620 ? -8.255 14.286 23.602 1.00 23.97 620 THR A CA 1
ATOM 4745 C C . THR A 1 620 ? -9.282 13.952 22.533 1.00 25.25 620 THR A C 1
ATOM 4746 O O . THR A 1 620 ? -10.174 14.801 22.268 1.00 24.50 620 THR A O 1
ATOM 4750 N N . ALA A 1 621 ? -9.154 12.747 21.926 1.00 24.83 621 ALA A N 1
ATOM 4751 C CA . ALA A 1 621 ? -10.060 12.247 20.913 1.00 24.18 621 ALA A CA 1
ATOM 4752 C C . ALA A 1 621 ? -10.136 10.724 21.020 1.00 26.23 621 ALA A C 1
ATOM 4753 O O . ALA A 1 621 ? -9.106 10.052 20.866 1.00 25.46 621 ALA A O 1
ATOM 4755 N N . GLY A 1 622 ? -11.345 10.190 21.253 1.00 26.10 622 GLY A N 1
ATOM 4756 C CA . GLY A 1 622 ? -11.582 8.736 21.254 1.00 26.73 622 GLY A CA 1
ATOM 4757 C C . GLY A 1 622 ? -11.455 8.142 19.862 1.00 27.33 622 GLY A C 1
ATOM 4758 O O . GLY A 1 622 ? -11.324 8.857 18.884 1.00 26.73 622 GLY A O 1
ATOM 4759 N N . ILE A 1 623 ? -11.473 6.821 19.769 1.00 29.52 623 ILE A N 1
ATOM 4760 C CA . ILE A 1 623 ? -11.224 6.138 18.513 1.00 30.89 623 ILE A CA 1
ATOM 4761 C C . ILE A 1 623 ? -12.251 6.587 17.465 1.00 31.73 623 ILE A C 1
ATOM 4762 O O . ILE A 1 623 ? -13.455 6.687 17.787 1.00 33.04 623 ILE A O 1
ATOM 4767 N N . GLY A 1 624 ? -11.798 6.867 16.235 1.00 30.31 624 GLY A N 1
ATOM 4768 C CA . GLY A 1 624 ? -12.736 7.225 15.173 1.00 30.99 624 GLY A CA 1
ATOM 4769 C C . GLY A 1 624 ? -13.201 8.700 15.235 1.00 30.35 624 GLY A C 1
ATOM 4770 O O . GLY A 1 624 ? -14.042 9.118 14.437 1.00 30.38 624 GLY A O 1
ATOM 4771 N N . VAL A 1 625 ? -12.685 9.487 16.184 1.00 29.20 625 VAL A N 1
ATOM 4772 C CA . VAL A 1 625 ? -13.142 10.870 16.371 1.00 28.11 625 VAL A CA 1
ATOM 4773 C C . VAL A 1 625 ? -12.242 11.829 15.611 1.00 29.03 625 VAL A C 1
ATOM 4774 O O . VAL A 1 625 ? -11.035 11.716 15.658 1.00 29.12 625 VAL A O 1
ATOM 4778 N N . SER A 1 626 ? -12.853 12.815 14.970 1.00 28.84 626 SER A N 1
ATOM 4779 C CA . SER A 1 626 ? -12.143 13.849 14.278 1.00 28.36 626 SER A CA 1
ATOM 4780 C C . SER A 1 626 ? -12.360 15.149 15.047 1.00 27.77 626 SER A C 1
ATOM 4781 O O . SER A 1 626 ? -13.485 15.459 15.411 1.00 27.87 626 SER A O 1
ATOM 4784 N N . ALA A 1 627 ? -11.305 15.913 15.269 1.00 26.10 627 ALA A N 1
ATOM 4785 C CA . ALA A 1 627 ? -11.477 17.206 15.949 1.00 25.51 627 ALA A CA 1
ATOM 4786 C C . ALA A 1 627 ? -12.055 18.282 15.056 1.00 24.70 627 ALA A C 1
ATOM 4787 O O . ALA A 1 627 ? -12.256 19.447 15.495 1.00 25.87 627 ALA A O 1
ATOM 4789 N N . GLY A 1 628 ? -12.278 17.946 13.799 1.00 25.72 628 GLY A N 1
ATOM 4790 C CA . GLY A 1 628 ? -12.887 18.861 12.850 1.00 25.80 628 GLY A CA 1
ATOM 4791 C C . GLY A 1 628 ? -11.889 19.727 12.067 1.00 27.62 628 GLY A C 1
ATOM 4792 O O . GLY A 1 628 ? -10.970 20.418 12.648 1.00 26.19 628 GLY A O 1
ATOM 4793 N N . PHE A 1 629 ? -12.075 19.725 10.731 1.00 26.13 629 PHE A N 1
ATOM 4794 C CA . PHE A 1 629 ? -11.237 20.566 9.843 1.00 25.20 629 PHE A CA 1
ATOM 4795 C C . PHE A 1 629 ? -11.457 22.070 10.043 1.00 24.69 629 PHE A C 1
ATOM 4796 O O . PHE A 1 629 ? -12.608 22.518 10.134 1.00 24.28 629 PHE A O 1
ATOM 4804 N N . HIS A 1 630 ? -10.371 22.841 10.133 1.00 23.69 630 HIS A N 1
ATOM 4805 C CA . HIS A 1 630 ? -10.485 24.296 10.390 1.00 23.22 630 HIS A CA 1
ATOM 4806 C C . HIS A 1 630 ? -9.221 24.879 9.821 1.00 21.69 630 HIS A C 1
ATOM 4807 O O . HIS A 1 630 ? -8.349 24.141 9.290 1.00 21.32 630 HIS A O 1
ATOM 4814 N N . ASN A 1 631 ? -9.110 26.206 9.869 1.00 21.19 631 ASN A N 1
ATOM 4815 C CA . ASN A 1 631 ? -8.008 26.916 9.186 1.00 20.92 631 ASN A CA 1
ATOM 4816 C C . ASN A 1 631 ? -7.547 28.182 9.889 1.00 20.63 631 ASN A C 1
ATOM 4817 O O . ASN A 1 631 ? -6.733 28.908 9.332 1.00 21.87 631 ASN A O 1
ATOM 4822 N N . HIS A 1 632 ? -8.038 28.457 11.108 1.00 20.50 632 HIS A N 1
ATOM 4823 C CA . HIS A 1 632 ? -7.530 29.614 11.930 1.00 20.73 632 HIS A CA 1
ATOM 4824 C C . HIS A 1 632 ? -7.686 30.956 11.289 1.00 21.23 632 HIS A C 1
ATOM 4825 O O . HIS A 1 632 ? -6.804 31.847 11.451 1.00 22.50 632 HIS A O 1
ATOM 4832 N N . VAL A 1 633 ? -8.783 31.160 10.559 1.00 22.34 633 VAL A N 1
ATOM 4833 C CA . VAL A 1 633 ? -9.113 32.524 10.103 1.00 23.76 633 VAL A CA 1
ATOM 4834 C C . VAL A 1 633 ? -9.620 33.406 11.233 1.00 23.07 633 VAL A C 1
ATOM 4835 O O . VAL A 1 633 ? -9.697 34.637 11.086 1.00 22.38 633 VAL A O 1
ATOM 4839 N N . GLU A 1 634 ? -10.072 32.764 12.312 1.00 23.46 634 GLU A N 1
ATOM 4840 C CA . GLU A 1 634 ? -10.641 33.439 13.503 1.00 25.45 634 GLU A CA 1
ATOM 4841 C C . GLU A 1 634 ? -9.618 34.123 14.396 1.00 23.02 634 GLU A C 1
ATOM 4842 O O . GLU A 1 634 ? -9.881 35.181 14.885 1.00 23.94 634 GLU A O 1
ATOM 4848 N N . ALA A 1 635 ? -8.453 33.528 14.582 1.00 23.15 635 ALA A N 1
ATOM 4849 C CA . ALA A 1 635 ? -7.382 34.130 15.420 1.00 23.21 635 ALA A CA 1
ATOM 4850 C C . ALA A 1 635 ? -6.033 33.729 14.854 1.00 22.83 635 ALA A C 1
ATOM 4851 O O . ALA A 1 635 ? -5.812 32.570 14.440 1.00 21.10 635 ALA A O 1
ATOM 4853 N N . SER A 1 636 ? -5.110 34.660 14.872 1.00 22.52 636 SER A N 1
ATOM 4854 C CA . SER A 1 636 ? -3.805 34.399 14.268 1.00 23.70 636 SER A CA 1
ATOM 4855 C C . SER A 1 636 ? -2.797 33.705 15.154 1.00 23.63 636 SER A C 1
ATOM 4856 O O . SER A 1 636 ? -2.439 34.227 16.207 1.00 21.10 636 SER A O 1
ATOM 4859 N N . PHE A 1 637 ? -2.289 32.537 14.736 1.00 22.05 637 PHE A N 1
ATOM 4860 C CA . PHE A 1 637 ? -1.126 32.016 15.464 1.00 21.11 637 PHE A CA 1
ATOM 4861 C C . PHE A 1 637 ? -0.452 30.854 14.694 1.00 21.43 637 PHE A C 1
ATOM 4862 O O . PHE A 1 637 ? -1.018 30.366 13.743 1.00 20.51 637 PHE A O 1
ATOM 4870 N N . CYS A 1 638 ? 0.765 30.485 15.080 1.00 21.51 638 CYS A N 1
ATOM 4871 C CA . CYS A 1 638 ? 1.510 29.357 14.433 1.00 23.08 638 CYS A CA 1
ATOM 4872 C C . CYS A 1 638 ? 1.481 28.264 15.419 1.00 22.68 638 CYS A C 1
ATOM 4873 O O . CYS A 1 638 ? 2.035 28.437 16.534 1.00 23.25 638 CYS A O 1
ATOM 4876 N N . GLU A 1 639 ? 0.773 27.188 15.087 1.00 23.53 639 GLU A N 1
ATOM 4877 C CA . GLU A 1 639 ? 0.558 26.124 16.075 1.00 23.11 639 GLU A CA 1
ATOM 4878 C C . GLU A 1 639 ? 1.383 24.866 15.833 1.00 22.87 639 GLU A C 1
ATOM 4879 O O . GLU A 1 639 ? 1.597 24.412 14.691 1.00 23.47 639 GLU A O 1
ATOM 4885 N N . ILE A 1 640 ? 1.807 24.281 16.936 1.00 21.23 640 ILE A N 1
ATOM 4886 C CA . ILE A 1 640 ? 2.519 22.984 16.921 1.00 20.93 640 ILE A CA 1
ATOM 4887 C C . ILE A 1 640 ? 1.801 22.081 17.890 1.00 21.33 640 ILE A C 1
ATOM 4888 O O . ILE A 1 640 ? 1.472 22.525 19.000 1.00 23.30 640 ILE A O 1
ATOM 4893 N N . HIS A 1 641 ? 1.606 20.815 17.538 1.00 22.26 641 HIS A N 1
ATOM 4894 C CA . HIS A 1 641 ? 1.027 19.894 18.494 1.00 23.19 641 HIS A CA 1
ATOM 4895 C C . HIS A 1 641 ? 2.053 18.858 18.881 1.00 23.32 641 HIS A C 1
ATOM 4896 O O . HIS A 1 641 ? 2.826 18.434 18.056 1.00 22.71 641 HIS A O 1
ATOM 4903 N N . ALA A 1 642 ? 2.062 18.498 20.157 1.00 23.33 642 ALA A N 1
ATOM 4904 C CA . ALA A 1 642 ? 2.839 17.408 20.721 1.00 23.55 642 ALA A CA 1
ATOM 4905 C C . ALA A 1 642 ? 1.862 16.316 21.196 1.00 23.74 642 ALA A C 1
ATOM 4906 O O . ALA A 1 642 ? 1.016 16.557 22.059 1.00 25.27 642 ALA A O 1
ATOM 4908 N N . CYS A 1 643 ? 2.004 15.120 20.690 1.00 24.03 643 CYS A N 1
ATOM 4909 C CA . CYS A 1 643 ? 1.131 14.049 21.154 1.00 23.72 643 CYS A CA 1
ATOM 4910 C C . CYS A 1 643 ? 1.726 13.419 22.417 1.00 23.58 643 CYS A C 1
ATOM 4911 O O . CYS A 1 643 ? 2.894 13.012 22.396 1.00 23.77 643 CYS A O 1
ATOM 4914 N N . ILE A 1 644 ? 0.959 13.350 23.510 1.00 22.61 644 ILE A N 1
ATOM 4915 C CA . ILE A 1 644 ? 1.404 12.606 24.691 1.00 23.45 644 ILE A CA 1
ATOM 4916 C C . ILE A 1 644 ? 1.144 11.103 24.509 1.00 26.45 644 ILE A C 1
ATOM 4917 O O . ILE A 1 644 ? 2.055 10.280 24.654 1.00 27.39 644 ILE A O 1
ATOM 4922 N N . ALA A 1 645 ? -0.085 10.747 24.126 1.00 26.39 645 ALA A N 1
ATOM 4923 C CA . ALA A 1 645 ? -0.509 9.356 24.066 1.00 26.06 645 ALA A CA 1
ATOM 4924 C C . ALA A 1 645 ? -1.290 9.256 22.764 1.00 26.49 645 ALA A C 1
ATOM 4925 O O . ALA A 1 645 ? -2.180 10.123 22.458 1.00 24.81 645 ALA A O 1
ATOM 4927 N N . ASN A 1 646 ? -0.936 8.244 21.972 1.00 26.37 646 ASN A N 1
ATOM 4928 C CA . ASN A 1 646 ? -1.673 7.965 20.734 1.00 26.48 646 ASN A CA 1
ATOM 4929 C C . ASN A 1 646 ? -2.528 6.709 20.932 1.00 28.58 646 ASN A C 1
ATOM 4930 O O . ASN A 1 646 ? -2.007 5.606 21.102 1.00 28.01 646 ASN A O 1
ATOM 4935 N N . GLY A 1 647 ? -3.848 6.894 20.878 1.00 29.81 647 GLY A N 1
ATOM 4936 C CA . GLY A 1 647 ? -4.804 5.855 21.244 1.00 29.73 647 GLY A CA 1
ATOM 4937 C C . GLY A 1 647 ? -4.622 4.583 20.454 1.00 31.20 647 GLY A C 1
ATOM 4938 O O . GLY A 1 647 ? -4.469 3.526 21.021 1.00 32.83 647 GLY A O 1
ATOM 4939 N N . THR A 1 648 ? -4.600 4.681 19.134 1.00 31.00 648 THR A N 1
ATOM 4940 C CA . THR A 1 648 ? -4.511 3.488 18.285 1.00 32.04 648 THR A CA 1
ATOM 4941 C C . THR A 1 648 ? -3.095 3.282 17.669 1.00 31.80 648 THR A C 1
ATOM 4942 O O . THR A 1 648 ? -2.807 2.233 17.089 1.00 32.41 648 THR A O 1
ATOM 4946 N N . GLY A 1 649 ? -2.216 4.260 17.805 1.00 29.79 649 GLY A N 1
ATOM 4947 C CA . GLY A 1 649 ? -1.000 4.298 16.998 1.00 30.96 649 GLY A CA 1
ATOM 4948 C C . GLY A 1 649 ? -1.206 5.008 15.651 1.00 32.22 649 GLY A C 1
ATOM 4949 O O . GLY A 1 649 ? -0.249 5.304 14.934 1.00 31.82 649 GLY A O 1
ATOM 4950 N N . ARG A 1 650 ? -2.451 5.305 15.282 1.00 31.59 650 ARG A N 1
ATOM 4951 C CA . ARG A 1 650 ? -2.687 5.820 13.950 1.00 31.81 650 ARG A CA 1
ATOM 4952 C C . ARG A 1 650 ? -3.208 7.264 14.011 1.00 30.39 650 ARG A C 1
ATOM 4953 O O . ARG A 1 650 ? -3.600 7.807 12.995 1.00 30.21 650 ARG A O 1
ATOM 4961 N N . GLY A 1 651 ? -3.302 7.818 15.217 1.00 28.88 651 GLY A N 1
ATOM 4962 C CA . GLY A 1 651 ? -3.858 9.167 15.427 1.00 27.32 651 GLY A CA 1
ATOM 4963 C C . GLY A 1 651 ? -2.903 10.213 14.854 1.00 29.48 651 GLY A C 1
ATOM 4964 O O . GLY A 1 651 ? -1.681 9.968 14.810 1.00 28.32 651 GLY A O 1
ATOM 4965 N N . GLY A 1 652 ? -3.402 11.390 14.439 1.00 26.70 652 GLY A N 1
ATOM 4966 C CA . GLY A 1 652 ? -2.485 12.349 13.823 1.00 27.11 652 GLY A CA 1
ATOM 4967 C C . GLY A 1 652 ? -3.166 13.476 13.081 1.00 27.30 652 GLY A C 1
ATOM 4968 O O . GLY A 1 652 ? -4.413 13.645 13.209 1.00 27.98 652 GLY A O 1
ATOM 4969 N N . MET A 1 653 ? -2.354 14.239 12.328 1.00 26.62 653 MET A N 1
ATOM 4970 C CA . MET A 1 653 ? -2.801 15.438 11.591 1.00 25.03 653 MET A CA 1
ATOM 4971 C C . MET A 1 653 ? -3.000 15.143 10.132 1.00 26.51 653 MET A C 1
ATOM 4972 O O . MET A 1 653 ? -2.171 14.480 9.478 1.00 27.26 653 MET A O 1
ATOM 4977 N N . ARG A 1 654 ? -4.142 15.594 9.612 1.00 26.71 654 ARG A N 1
ATOM 4978 C CA . ARG A 1 654 ? -4.395 15.614 8.173 1.00 26.87 654 ARG A CA 1
ATOM 4979 C C . ARG A 1 654 ? -4.510 17.070 7.719 1.00 27.09 654 ARG A C 1
ATOM 4980 O O . ARG A 1 654 ? -5.012 17.941 8.462 1.00 25.00 654 ARG A O 1
ATOM 4988 N N . TRP A 1 655 ? -4.051 17.337 6.503 1.00 27.30 655 TRP A N 1
ATOM 4989 C CA . TRP A 1 655 ? -4.226 18.673 5.909 1.00 28.26 655 TRP A CA 1
ATOM 4990 C C . TRP A 1 655 ? -4.663 18.466 4.469 1.00 29.60 655 TRP A C 1
ATOM 4991 O O . TRP A 1 655 ? -4.289 17.452 3.832 1.00 29.27 655 TRP A O 1
ATOM 5002 N N . ALA A 1 656 ? -5.517 19.360 3.973 1.00 29.26 656 ALA A N 1
ATOM 5003 C CA . ALA A 1 656 ? -5.988 19.270 2.592 1.00 30.14 656 ALA A CA 1
ATOM 5004 C C . ALA A 1 656 ? -4.866 19.684 1.636 1.00 31.06 656 ALA A C 1
ATOM 5005 O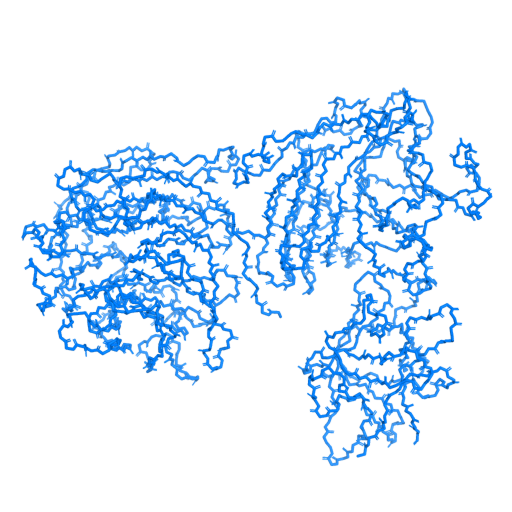 O . ALA A 1 656 ? -4.157 20.658 1.867 1.00 30.92 656 ALA A O 1
ATOM 5007 N N . THR A 1 657 ? -4.717 18.931 0.560 1.00 32.28 657 THR A N 1
ATOM 5008 C CA . THR A 1 657 ? -3.706 19.251 -0.462 1.00 33.08 657 THR A CA 1
ATOM 5009 C C . THR A 1 657 ? -4.327 19.891 -1.699 1.00 34.27 657 THR A C 1
ATOM 5010 O O . THR A 1 657 ? -3.650 20.052 -2.701 1.00 36.01 657 THR A O 1
ATOM 5014 N N . VAL A 1 658 ? -5.609 20.250 -1.623 1.00 33.18 658 VAL A N 1
ATOM 5015 C CA . VAL A 1 658 ? -6.337 20.938 -2.701 1.00 32.80 658 VAL A CA 1
ATOM 5016 C C . VAL A 1 658 ? -6.627 22.390 -2.278 1.00 31.32 658 VAL A C 1
ATOM 5017 O O . VAL A 1 658 ? -6.549 22.697 -1.092 1.00 30.13 658 VAL A O 1
ATOM 5021 N N . PRO A 1 659 ? -7.004 23.259 -3.223 1.00 31.88 659 PRO A N 1
ATOM 5022 C CA . PRO A 1 659 ? -7.384 24.637 -2.816 1.00 30.97 659 PRO A CA 1
ATOM 5023 C C . PRO A 1 659 ? -8.530 24.642 -1.756 1.00 29.94 659 PRO A C 1
ATOM 5024 O O . PRO A 1 659 ? -9.403 23.741 -1.739 1.00 28.43 659 PRO A O 1
ATOM 5028 N N . ASP A 1 660 ? -8.504 25.657 -0.894 1.00 29.38 660 ASP A N 1
ATOM 5029 C CA . ASP A 1 660 ? -9.521 25.871 0.153 1.00 29.77 660 ASP A CA 1
ATOM 5030 C C . ASP A 1 660 ? -10.925 25.741 -0.392 1.00 30.33 660 ASP A C 1
ATOM 5031 O O . ASP A 1 660 ? -11.752 25.129 0.251 1.00 31.18 660 ASP A O 1
ATOM 5036 N N . ALA A 1 661 ? -11.180 26.354 -1.558 1.00 31.25 661 ALA A N 1
ATOM 5037 C CA . ALA A 1 661 ? -12.485 26.279 -2.230 1.00 32.83 661 ALA A CA 1
ATOM 5038 C C . ALA A 1 661 ? -12.900 24.850 -2.641 1.00 33.62 661 ALA A C 1
ATOM 5039 O O . ALA A 1 661 ? -14.079 24.619 -2.935 1.00 35.71 661 ALA A O 1
ATOM 5041 N N . ASN A 1 662 ? -11.964 23.901 -2.668 1.00 33.25 662 ASN A N 1
ATOM 5042 C CA . ASN A 1 662 ? -12.249 22.576 -3.270 1.00 34.11 662 ASN A CA 1
ATOM 5043 C C . ASN A 1 662 ? -12.438 21.467 -2.275 1.00 33.79 662 ASN A C 1
ATOM 5044 O O . ASN A 1 662 ? -12.481 20.312 -2.657 1.00 35.04 662 ASN A O 1
ATOM 5049 N N . PHE A 1 663 ? -12.528 21.805 -0.994 1.00 32.44 663 PHE A N 1
ATOM 5050 C CA . PHE A 1 663 ? -12.579 20.830 0.097 1.00 31.46 663 PHE A CA 1
ATOM 5051 C C . PHE A 1 663 ? -13.754 21.236 1.007 1.00 31.65 663 PHE A C 1
ATOM 5052 O O . PHE A 1 663 ? -13.950 22.411 1.283 1.00 31.43 663 PHE A O 1
ATOM 5060 N N . ASN A 1 664 ? -14.525 20.257 1.467 1.00 34.23 664 ASN A N 1
ATOM 5061 C CA . ASN A 1 664 ? -15.648 20.504 2.349 1.00 34.80 664 ASN A CA 1
ATOM 5062 C C . ASN A 1 664 ? -15.329 20.026 3.775 1.00 35.36 664 ASN A C 1
ATOM 5063 O O . ASN A 1 664 ? -15.427 18.820 4.048 1.00 35.25 664 ASN A O 1
ATOM 5068 N N . PRO A 1 665 ? -14.975 20.959 4.687 1.00 33.79 665 PRO A N 1
ATOM 5069 C CA . PRO A 1 665 ? -14.617 20.532 6.055 1.00 34.91 665 PRO A CA 1
ATOM 5070 C C . PRO A 1 665 ? -15.776 19.839 6.778 1.00 37.15 665 PRO A C 1
ATOM 5071 O O . PRO A 1 665 ? -15.554 19.082 7.714 1.00 37.99 665 PRO A O 1
ATOM 5075 N N . ASP A 1 666 ? -17.007 20.077 6.326 1.00 39.76 666 ASP A N 1
ATOM 5076 C CA . ASP A 1 666 ? -18.198 19.438 6.934 1.00 40.09 666 ASP A CA 1
ATOM 5077 C C . ASP A 1 666 ? -18.419 18.015 6.447 1.00 40.34 666 ASP A C 1
ATOM 5078 O O . ASP A 1 666 ? -19.094 17.245 7.089 1.00 41.43 666 ASP A O 1
ATOM 5083 N N . SER A 1 667 ? -17.894 17.677 5.286 1.00 37.93 667 SER A N 1
ATOM 5084 C CA . SER A 1 667 ? -18.038 16.328 4.818 1.00 38.16 667 SER A CA 1
ATOM 5085 C C . SER A 1 667 ? -16.757 16.075 4.054 1.00 36.12 667 SER A C 1
ATOM 5086 O O . SER A 1 667 ? -16.751 16.122 2.830 1.00 34.87 667 SER A O 1
ATOM 5089 N N . PRO A 1 668 ? -15.644 15.867 4.791 1.00 35.62 668 PRO A N 1
ATOM 5090 C CA . PRO A 1 668 ? -14.308 15.880 4.158 1.00 34.97 668 PRO A CA 1
ATOM 5091 C C . PRO A 1 668 ? -14.023 14.717 3.251 1.00 36.28 668 PRO A C 1
ATOM 5092 O O . PRO A 1 668 ? -14.333 13.581 3.603 1.00 39.57 668 PRO A O 1
ATOM 5096 N N . ASN A 1 669 ? -13.450 14.985 2.078 1.00 36.68 669 ASN A N 1
ATOM 5097 C CA . ASN A 1 669 ? -12.925 13.900 1.255 1.00 37.62 669 ASN A CA 1
ATOM 5098 C C . ASN A 1 669 ? -11.478 13.610 1.650 1.00 37.17 669 ASN A C 1
ATOM 5099 O O . ASN A 1 669 ? -10.557 14.404 1.359 1.00 38.89 669 ASN A O 1
ATOM 5104 N N . LEU A 1 670 ? -11.263 12.476 2.324 1.00 35.71 670 LEU A N 1
ATOM 5105 C CA . LEU A 1 670 ? -9.946 12.218 2.934 1.00 33.41 670 LEU A CA 1
ATOM 5106 C C . LEU A 1 670 ? -8.915 11.846 1.890 1.00 34.28 670 LEU A C 1
ATOM 5107 O O . LEU A 1 670 ? -7.720 11.900 2.189 1.00 33.90 670 LEU A O 1
ATOM 5112 N N . GLU A 1 671 ? -9.355 11.573 0.650 1.00 35.47 671 GLU A N 1
ATOM 5113 C CA . GLU A 1 671 ? -8.412 11.406 -0.473 1.00 37.08 671 GLU A CA 1
ATOM 5114 C C . GLU A 1 671 ? -7.668 12.669 -0.886 1.00 36.90 671 GLU A C 1
ATOM 5115 O O . GLU A 1 671 ? -6.573 12.565 -1.422 1.00 35.67 671 GLU A O 1
ATOM 5121 N N . ASP A 1 672 ? -8.258 13.842 -0.590 1.00 34.59 672 ASP A N 1
ATOM 5122 C CA . ASP A 1 672 ? -7.658 15.133 -0.875 1.00 35.25 672 ASP A CA 1
ATOM 5123 C C . ASP A 1 672 ? -6.888 15.648 0.368 1.00 33.39 672 ASP A C 1
ATOM 5124 O O . ASP A 1 672 ? -6.739 16.860 0.567 1.00 34.03 672 ASP A O 1
ATOM 5129 N N . THR A 1 673 ? -6.423 14.716 1.192 1.00 32.41 673 THR A N 1
ATOM 5130 C CA . THR A 1 673 ? -5.590 15.041 2.333 1.00 31.65 673 THR A CA 1
ATOM 5131 C C . THR A 1 673 ? -4.393 14.139 2.448 1.00 32.68 673 THR A C 1
ATOM 5132 O O . THR A 1 673 ? -4.375 12.997 1.948 1.00 34.69 673 THR A O 1
ATOM 5136 N N . GLU A 1 674 ? -3.389 14.632 3.143 1.00 32.48 674 GLU A N 1
ATOM 5137 C CA . GLU A 1 674 ? -2.293 13.788 3.554 1.00 35.19 674 GLU A CA 1
ATOM 5138 C C . GLU A 1 674 ? -2.339 13.683 5.093 1.00 34.54 674 GLU A C 1
ATOM 5139 O O . GLU A 1 674 ? -2.882 14.582 5.759 1.00 28.82 674 GLU A O 1
ATOM 5145 N N . LEU A 1 675 ? -1.796 12.579 5.602 1.00 33.01 675 LEU A N 1
ATOM 5146 C CA . LEU A 1 675 ? -1.804 12.189 7.018 1.00 33.41 675 LEU A CA 1
ATOM 5147 C C . LEU A 1 675 ? -0.368 12.208 7.530 1.00 33.85 675 LEU A C 1
ATOM 5148 O O . LEU A 1 675 ? 0.478 11.590 6.901 1.00 34.04 675 LEU A O 1
ATOM 5153 N N . ILE A 1 676 ? -0.106 12.887 8.655 1.00 31.19 676 ILE A N 1
ATOM 5154 C CA . ILE A 1 676 ? 1.147 12.763 9.412 1.00 31.21 676 ILE A CA 1
ATOM 5155 C C . ILE A 1 676 ? 0.660 12.150 10.725 1.00 29.66 676 ILE A C 1
ATOM 5156 O O . ILE A 1 676 ? 0.042 12.846 11.518 1.00 28.99 676 ILE A O 1
ATOM 5161 N N . VAL A 1 677 ? 0.924 10.865 10.935 1.00 28.07 677 VAL A N 1
ATOM 5162 C CA . VAL A 1 677 ? 0.755 10.191 12.223 1.00 28.14 677 VAL A CA 1
ATOM 5163 C C . VAL A 1 677 ? 1.715 10.813 13.249 1.00 27.44 677 VAL A C 1
ATOM 5164 O O . VAL A 1 677 ? 2.864 11.156 12.901 1.00 26.91 677 VAL A O 1
ATOM 5168 N N . VAL A 1 678 ? 1.229 11.095 14.461 1.00 26.82 678 VAL A N 1
ATOM 5169 C CA . VAL A 1 678 ? 2.069 11.738 15.496 1.00 25.96 678 VAL A CA 1
ATOM 5170 C C . VAL A 1 678 ? 2.114 10.718 16.645 1.00 27.01 678 VAL A C 1
ATOM 5171 O O . VAL A 1 678 ? 1.177 10.670 17.441 1.00 28.69 678 VAL A O 1
ATOM 5175 N N . PRO A 1 679 ? 3.142 9.821 16.671 1.00 26.12 679 PRO A N 1
ATOM 5176 C CA . PRO A 1 679 ? 3.122 8.757 17.701 1.00 27.01 679 PRO A CA 1
ATOM 5177 C C . PRO A 1 679 ? 3.271 9.308 19.117 1.00 25.29 679 PRO A C 1
ATOM 5178 O O . PRO A 1 679 ? 3.562 10.519 19.327 1.00 22.95 679 PRO A O 1
ATOM 5182 N N . ASP A 1 680 ? 3.132 8.431 20.096 1.00 25.85 680 ASP A N 1
ATOM 5183 C CA . ASP A 1 680 ? 3.395 8.806 21.501 1.00 26.48 680 ASP A CA 1
ATOM 5184 C C . ASP A 1 680 ? 4.617 9.698 21.634 1.00 25.67 680 ASP A C 1
ATOM 5185 O O . ASP A 1 680 ? 5.668 9.387 21.065 1.00 24.40 680 ASP A O 1
ATOM 5190 N N . MET A 1 681 ? 4.472 10.807 22.370 1.00 24.71 681 MET A N 1
ATOM 5191 C CA . MET A 1 681 ? 5.639 11.671 22.737 1.00 23.72 681 MET A CA 1
ATOM 5192 C C . MET A 1 681 ? 6.413 12.156 21.500 1.00 23.26 681 MET A C 1
ATOM 5193 O O . MET A 1 681 ? 7.658 12.195 21.476 1.00 22.13 681 MET A O 1
ATOM 5198 N N . HIS A 1 682 ? 5.663 12.541 20.480 1.00 23.51 682 HIS A N 1
ATOM 5199 C CA . HIS A 1 682 ? 6.238 13.179 19.298 1.00 23.71 682 HIS A CA 1
ATOM 5200 C C . HIS A 1 682 ? 5.606 14.501 19.069 1.00 22.57 682 HIS A C 1
ATOM 5201 O O . HIS A 1 682 ? 4.454 14.699 19.439 1.00 22.52 682 HIS A O 1
ATOM 5208 N N . GLU A 1 683 ? 6.314 15.369 18.370 1.00 22.28 683 GLU A N 1
ATOM 5209 C CA . GLU A 1 683 ? 5.700 16.646 17.978 1.00 22.44 683 GLU A CA 1
ATOM 5210 C C . GLU A 1 683 ? 5.776 16.730 16.433 1.00 22.84 683 GLU A C 1
ATOM 5211 O O . GLU A 1 683 ? 6.697 16.164 15.823 1.00 21.83 683 GLU A O 1
ATOM 5217 N N . HIS A 1 684 ? 4.803 17.397 15.788 1.00 24.32 684 HIS A N 1
ATOM 5218 C CA . HIS A 1 684 ? 4.816 17.449 14.291 1.00 25.07 684 HIS A CA 1
ATOM 5219 C C . HIS A 1 684 ? 5.297 18.838 13.886 1.00 24.49 684 HIS A C 1
ATOM 5220 O O . HIS A 1 684 ? 5.240 19.745 14.710 1.00 25.08 684 HIS A O 1
ATOM 5227 N N . GLY A 1 685 ? 5.798 19.037 12.657 1.00 23.67 685 GLY A N 1
ATOM 5228 C CA . GLY A 1 685 ? 6.175 20.402 12.234 1.00 21.77 685 GLY A CA 1
ATOM 5229 C C . GLY A 1 685 ? 5.071 21.271 11.602 1.00 23.04 685 GLY A C 1
ATOM 5230 O O . GLY A 1 685 ? 3.944 20.826 11.421 1.00 23.61 685 GLY A O 1
ATOM 5231 N N . PRO A 1 686 ? 5.393 22.520 11.248 1.00 21.69 686 PRO A N 1
ATOM 5232 C CA . PRO A 1 686 ? 4.333 23.444 10.796 1.00 22.53 686 PRO A CA 1
ATOM 5233 C C . PRO A 1 686 ? 3.506 22.890 9.617 1.00 24.55 686 PRO A C 1
ATOM 5234 O O . PRO A 1 686 ? 4.071 22.252 8.684 1.00 24.90 686 PRO A O 1
ATOM 5238 N N . LEU A 1 687 ? 2.203 23.174 9.640 1.00 23.16 687 LEU A N 1
ATOM 5239 C CA . LEU A 1 687 ? 1.338 22.826 8.515 1.00 24.11 687 LEU A CA 1
ATOM 5240 C C . LEU A 1 687 ? 0.809 24.110 7.883 1.00 24.04 687 LEU A C 1
ATOM 5241 O O . LEU A 1 687 ? 0.128 24.059 6.857 1.00 23.73 687 LEU A O 1
ATOM 5246 N N . TRP A 1 688 ? 1.129 25.268 8.469 1.00 22.56 688 TRP A N 1
ATOM 5247 C CA . TRP A 1 688 ? 0.674 26.508 7.802 1.00 23.04 688 TRP A CA 1
ATOM 5248 C C . TRP A 1 688 ? 1.417 26.788 6.515 1.00 23.34 688 TRP A C 1
ATOM 5249 O O . TRP A 1 688 ? 2.512 26.229 6.261 1.00 22.17 688 TRP A O 1
ATOM 5260 N N . ARG A 1 689 ? 0.849 27.675 5.684 1.00 24.17 689 ARG A N 1
ATOM 5261 C CA . ARG A 1 689 ? 1.500 28.016 4.397 1.00 25.36 689 ARG A CA 1
ATOM 5262 C C . ARG A 1 689 ? 2.693 28.956 4.578 1.00 23.89 689 ARG A C 1
ATOM 5263 O O . ARG A 1 689 ? 2.616 29.899 5.347 1.00 21.78 689 ARG A O 1
ATOM 5271 N N . THR A 1 690 ? 3.785 28.709 3.850 1.00 24.29 690 THR A N 1
ATOM 5272 C CA . THR A 1 690 ? 4.992 29.534 4.067 1.00 23.26 690 THR A CA 1
ATOM 5273 C C . THR A 1 690 ? 5.533 29.927 2.714 1.00 25.85 690 THR A C 1
ATOM 5274 O O . THR A 1 690 ? 5.262 29.258 1.722 1.00 26.29 690 THR A O 1
ATOM 5278 N N . ARG A 1 691 ? 6.301 31.011 2.686 1.00 26.72 691 ARG A N 1
ATOM 5279 C CA . ARG A 1 691 ? 7.122 31.368 1.555 1.00 26.37 691 ARG A CA 1
ATOM 5280 C C . ARG A 1 691 ? 8.342 30.486 1.506 1.00 25.45 691 ARG A C 1
ATOM 5281 O O . ARG A 1 691 ? 8.639 29.788 2.477 1.00 23.79 691 ARG A O 1
ATOM 5289 N N . PRO A 1 692 ? 9.051 30.475 0.360 1.00 26.00 692 PRO A N 1
ATOM 5290 C CA . PRO A 1 692 ? 10.243 29.639 0.194 1.00 26.61 692 PRO A CA 1
ATOM 5291 C C . PRO A 1 692 ? 11.308 29.750 1.309 1.00 25.84 692 PRO A C 1
ATOM 5292 O O . PRO A 1 692 ? 11.956 28.740 1.666 1.00 24.85 692 PRO A O 1
ATOM 5296 N N . ASP A 1 693 ? 11.500 30.954 1.853 1.00 25.38 693 ASP A N 1
ATOM 5297 C CA . ASP A 1 693 ? 12.463 31.138 2.960 1.00 25.37 693 ASP A CA 1
ATOM 5298 C C . ASP A 1 693 ? 11.839 31.058 4.349 1.00 24.96 693 ASP A C 1
ATOM 5299 O O . ASP A 1 693 ? 12.470 31.456 5.330 1.00 24.83 693 ASP A O 1
ATOM 5304 N N . GLY A 1 694 ? 10.621 30.501 4.477 1.00 23.93 694 GLY A N 1
ATOM 5305 C CA . GLY A 1 694 ? 10.054 30.260 5.813 1.00 22.10 694 GLY A CA 1
ATOM 5306 C C . GLY A 1 694 ? 9.125 31.291 6.442 1.00 21.43 694 GLY A C 1
ATOM 5307 O O . GLY A 1 694 ? 8.541 31.010 7.497 1.00 22.79 694 GLY A O 1
ATOM 5308 N N . HIS A 1 695 ? 9.021 32.491 5.878 1.00 22.06 695 HIS A N 1
ATOM 5309 C CA . HIS A 1 695 ? 8.047 33.473 6.374 1.00 22.46 695 HIS A CA 1
ATOM 5310 C C . HIS A 1 695 ? 6.622 32.995 6.114 1.00 22.97 695 HIS A C 1
ATOM 5311 O O . HIS A 1 695 ? 6.380 32.398 5.085 1.00 23.19 695 HIS A O 1
ATOM 5318 N N . PRO A 1 696 ? 5.699 33.233 7.076 1.00 22.54 696 PRO A N 1
ATOM 5319 C CA . PRO A 1 696 ? 4.332 32.700 6.977 1.00 21.70 696 PRO A CA 1
ATOM 5320 C C . PRO A 1 696 ? 3.512 33.447 5.966 1.00 23.38 696 PRO A C 1
ATOM 5321 O O . PRO A 1 696 ? 3.648 34.703 5.849 1.00 23.11 696 PRO A O 1
ATOM 5325 N N . LEU A 1 697 ? 2.692 32.737 5.191 1.00 23.17 697 LEU A N 1
ATOM 5326 C CA . LEU A 1 697 ? 1.739 33.467 4.366 1.00 25.05 697 LEU A CA 1
ATOM 5327 C C . LEU A 1 697 ? 0.660 34.071 5.265 1.00 23.96 697 LEU A C 1
ATOM 5328 O O . LEU A 1 697 ? 0.279 33.482 6.277 1.00 24.31 697 LEU A O 1
ATOM 5333 N N . LEU A 1 698 ? 0.114 35.200 4.864 1.00 23.42 698 LEU A N 1
ATOM 5334 C CA . LEU A 1 698 ? -0.809 35.960 5.709 1.00 24.08 698 LEU A CA 1
ATOM 5335 C C . LEU A 1 698 ? -2.095 36.234 4.962 1.00 24.12 698 LEU A C 1
ATOM 5336 O O . LEU A 1 698 ? -2.060 36.546 3.793 1.00 24.28 698 LEU A O 1
ATOM 5341 N N . ARG A 1 699 ? -3.232 36.154 5.634 1.00 23.31 699 ARG A N 1
ATOM 5342 C CA . ARG A 1 699 ? -4.498 36.462 4.950 1.00 23.42 699 ARG A CA 1
ATOM 5343 C C . ARG A 1 699 ? -4.714 37.942 5.088 1.00 23.67 699 ARG A C 1
ATOM 5344 O O . ARG A 1 699 ? -4.049 38.577 5.893 1.00 23.63 699 ARG A O 1
ATOM 5352 N N . MET A 1 700 ? -5.638 38.478 4.314 1.00 23.99 700 MET A N 1
ATOM 5353 C CA . MET A 1 700 ? -6.043 39.875 4.345 1.00 24.90 700 MET A CA 1
ATOM 5354 C C . MET A 1 700 ? -6.440 40.457 5.738 1.00 24.47 700 MET A C 1
ATOM 5355 O O . MET A 1 700 ? -6.349 41.711 5.961 1.00 23.93 700 MET A O 1
ATOM 5360 N N . ASN A 1 701 ? -6.921 39.588 6.640 1.00 22.52 701 ASN A N 1
ATOM 5361 C CA . ASN A 1 701 ? -7.296 39.986 8.032 1.00 22.36 701 ASN A CA 1
ATOM 5362 C C . ASN A 1 701 ? -6.147 39.727 8.979 1.00 22.28 701 ASN A C 1
ATOM 5363 O O . ASN A 1 701 ? -6.351 39.597 10.181 1.00 21.99 701 ASN A O 1
ATOM 5368 N N . ASP A 1 702 ? -4.922 39.642 8.450 1.00 23.23 702 ASP A N 1
ATOM 5369 C CA . ASP A 1 702 ? -3.731 39.394 9.316 1.00 23.15 702 ASP A CA 1
ATOM 5370 C C . ASP A 1 702 ? -3.786 38.106 10.130 1.00 21.31 702 ASP A C 1
ATOM 5371 O O . ASP A 1 702 ? -3.495 38.079 11.338 1.00 21.31 702 ASP A O 1
ATOM 5376 N N . THR A 1 703 ? -4.146 37.013 9.475 1.00 21.59 703 THR A N 1
ATOM 5377 C CA . THR A 1 703 ? -4.108 35.731 10.129 1.00 19.98 703 THR A CA 1
ATOM 5378 C C . THR A 1 703 ? -3.119 34.824 9.369 1.00 21.73 703 THR A C 1
ATOM 5379 O O . THR A 1 703 ? -3.039 34.835 8.111 1.00 21.84 703 THR A O 1
ATOM 5383 N N . ILE A 1 704 ? -2.402 33.998 10.112 1.00 21.58 704 ILE A N 1
ATOM 5384 C CA . ILE A 1 704 ? -1.498 33.018 9.462 1.00 21.09 704 ILE A CA 1
ATOM 5385 C C . ILE A 1 704 ? -2.416 32.107 8.594 1.00 21.52 704 ILE A C 1
ATOM 5386 O O . ILE A 1 704 ? -3.407 31.561 9.098 1.00 18.93 704 ILE A O 1
ATOM 5391 N N . ASP A 1 705 ? -2.077 31.952 7.316 1.00 21.92 705 ASP A N 1
ATOM 5392 C CA . ASP A 1 705 ? -2.867 31.158 6.344 1.00 22.11 705 ASP A CA 1
ATOM 5393 C C . ASP A 1 705 ? -2.551 29.650 6.495 1.00 22.84 705 ASP A C 1
ATOM 5394 O O . ASP A 1 705 ? -1.400 29.265 6.346 1.00 22.46 705 ASP A O 1
ATOM 5399 N N . TYR A 1 706 ? -3.577 28.822 6.740 1.00 20.83 706 TYR A N 1
ATOM 5400 C CA . TYR A 1 706 ? -3.437 27.368 6.843 1.00 20.71 706 TYR A CA 1
ATOM 5401 C C . TYR A 1 706 ? -4.305 26.745 5.797 1.00 22.18 706 TYR A C 1
ATOM 5402 O O . TYR A 1 706 ? -5.408 27.282 5.491 1.00 21.63 706 TYR A O 1
ATOM 5411 N N . PRO A 1 707 ? -3.838 25.608 5.221 1.00 22.59 707 PRO A N 1
ATOM 5412 C CA . PRO A 1 707 ? -4.786 24.767 4.507 1.00 23.22 707 PRO A CA 1
ATOM 5413 C C . PRO A 1 707 ? -5.758 24.183 5.560 1.00 24.50 707 PRO A C 1
ATOM 5414 O O . PRO A 1 707 ? -5.476 24.261 6.766 1.00 23.66 707 PRO A O 1
ATOM 5418 N N . TRP A 1 708 ? -6.916 23.673 5.124 1.00 25.61 708 TRP A N 1
ATOM 5419 C CA . TRP A 1 708 ? -7.823 22.974 6.015 1.00 25.25 708 TRP A CA 1
ATOM 5420 C C . TRP A 1 708 ? -7.044 21.827 6.641 1.00 25.51 708 TRP A C 1
ATOM 5421 O O . TRP A 1 708 ? -6.317 21.103 5.933 1.00 25.33 708 TRP A O 1
ATOM 5432 N N . HIS A 1 709 ? -7.214 21.622 7.949 1.00 24.70 709 HIS A N 1
ATOM 5433 C CA . HIS A 1 709 ? -6.419 20.589 8.679 1.00 24.15 709 HIS A CA 1
ATOM 5434 C C . HIS A 1 709 ? -7.160 20.210 9.971 1.00 24.42 709 HIS A C 1
ATOM 5435 O O . HIS A 1 709 ? -8.060 20.923 10.416 1.00 23.40 709 HIS A O 1
ATOM 5442 N N . ALA A 1 710 ? -6.820 19.051 10.555 1.00 25.27 710 ALA A N 1
ATOM 5443 C CA . ALA A 1 710 ? -7.511 18.579 11.745 1.00 24.12 710 ALA A CA 1
ATOM 5444 C C . ALA A 1 710 ? -6.660 17.496 12.353 1.00 24.10 710 ALA A C 1
ATOM 5445 O O . ALA A 1 710 ? -5.891 16.847 11.632 1.00 23.85 710 ALA A O 1
ATOM 5447 N N . TRP A 1 711 ? -6.761 17.311 13.678 1.00 23.63 711 TRP A N 1
ATOM 5448 C CA . TRP A 1 711 ? -6.330 16.059 14.321 1.00 24.10 711 TRP A CA 1
ATOM 5449 C C . TRP A 1 711 ? -7.489 15.102 14.112 1.00 24.21 711 TRP A C 1
ATOM 5450 O O . TRP A 1 711 ? -8.657 15.487 14.374 1.00 21.86 711 TRP A O 1
ATOM 5461 N N . LEU A 1 712 ? -7.188 13.857 13.656 1.00 24.93 712 LEU A N 1
ATOM 5462 C CA . LEU A 1 712 ? -8.149 12.758 13.626 1.00 25.46 712 LEU A CA 1
ATOM 5463 C C . LEU A 1 712 ? -7.488 11.560 14.340 1.00 27.05 712 LEU A C 1
ATOM 5464 O O . LEU A 1 712 ? -6.290 11.252 14.122 1.00 26.36 712 LEU A O 1
ATOM 5469 N N . ALA A 1 713 ? -8.273 10.915 15.191 1.00 25.59 713 ALA A N 1
ATOM 5470 C CA . ALA A 1 713 ? -7.877 9.728 15.899 1.00 28.10 713 ALA A CA 1
ATOM 5471 C C . ALA A 1 713 ? -7.778 8.624 14.865 1.00 27.50 713 ALA A C 1
ATOM 5472 O O . ALA A 1 713 ? -8.346 8.757 13.810 1.00 26.97 713 ALA A O 1
ATOM 5474 N N . GLY A 1 714 ? -7.096 7.526 15.184 1.00 28.82 714 GLY A N 1
ATOM 5475 C CA . GLY A 1 714 ? -7.111 6.373 14.320 1.00 30.96 714 GLY A CA 1
ATOM 5476 C C . GLY A 1 714 ? -8.550 5.951 14.155 1.00 33.45 714 GLY A C 1
ATOM 5477 O O . GLY A 1 714 ? -9.373 6.197 15.039 1.00 33.70 714 GLY A O 1
ATOM 5478 N N . ALA A 1 715 ? -8.855 5.360 13.011 1.00 35.80 715 ALA A N 1
ATOM 5479 C CA . ALA A 1 715 ? -10.217 4.948 12.680 1.00 39.35 715 ALA A CA 1
ATOM 5480 C C . ALA A 1 715 ? -10.567 3.585 13.297 1.00 43.97 715 ALA A C 1
ATOM 5481 O O . ALA A 1 715 ? -9.686 2.862 13.781 1.00 43.26 715 ALA A O 1
ATOM 5483 N N . GLY A 1 716 ? -11.857 3.243 13.265 1.00 47.98 716 GLY A N 1
ATOM 5484 C CA . GLY A 1 716 ? -12.369 2.083 13.990 1.00 51.32 716 GLY A CA 1
ATOM 5485 C C . GLY A 1 716 ? -13.458 2.422 15.011 1.00 53.10 716 GLY A C 1
ATOM 5486 O O . GLY A 1 716 ? -13.958 3.583 15.107 1.00 52.77 716 GLY A O 1
ATOM 5487 N N . ASN A 1 717 ? -13.763 1.393 15.793 1.00 55.41 717 ASN A N 1
ATOM 5488 C CA . ASN A 1 717 ? -14.842 1.309 16.772 1.00 57.24 717 ASN A CA 1
ATOM 5489 C C . ASN A 1 717 ? -14.272 1.371 18.185 1.00 56.28 717 ASN A C 1
ATOM 5490 O O . ASN A 1 717 ? -13.354 0.615 18.507 1.00 55.93 717 ASN A O 1
ATOM 5495 N N . PRO A 1 718 ? -14.803 2.265 19.047 1.00 54.33 718 PRO A N 1
ATOM 5496 C CA . PRO A 1 718 ? -14.210 2.431 20.389 1.00 50.59 718 PRO A CA 1
ATOM 5497 C C . PRO A 1 718 ? -14.495 1.261 21.352 1.00 51.22 718 PRO A C 1
ATOM 5498 O O . PRO A 1 718 ? -14.981 1.482 22.454 1.00 52.75 718 PRO A O 1
ATOM 5502 N N . SER A 1 719 ? -14.203 0.027 20.938 1.00 50.23 719 SER A N 1
ATOM 5503 C CA . SER A 1 719 ? -14.327 -1.123 21.831 1.00 50.62 719 SER A CA 1
ATOM 5504 C C . SER A 1 719 ? -13.132 -2.060 21.685 1.00 49.59 719 SER A C 1
ATOM 5505 O O . SER A 1 719 ? -13.101 -2.945 20.817 1.00 48.94 719 SER A O 1
ATOM 5508 N N . PRO A 1 720 ? -12.140 -1.883 22.570 1.00 46.86 720 PRO A N 1
ATOM 5509 C CA . PRO A 1 720 ? -12.277 -0.950 23.681 1.00 43.33 720 PRO A CA 1
ATOM 5510 C C . PRO A 1 720 ? -11.745 0.472 23.360 1.00 41.95 720 PRO A C 1
ATOM 5511 O O . PRO A 1 720 ? -10.933 0.656 22.433 1.00 42.01 720 PRO A O 1
ATOM 5515 N N . GLN A 1 721 ? -12.201 1.461 24.122 1.00 38.62 721 GLN A N 1
ATOM 5516 C CA . GLN A 1 721 ? -11.758 2.832 23.948 1.00 35.05 721 GLN A CA 1
ATOM 5517 C C . GLN A 1 721 ? -10.249 3.036 24.234 1.00 34.55 721 GLN A C 1
ATOM 5518 O O . GLN A 1 721 ? -9.638 2.347 25.092 1.00 34.90 721 GLN A O 1
ATOM 5524 N N . ALA A 1 722 ? -9.662 4.015 23.529 1.00 33.10 722 ALA A N 1
ATOM 5525 C CA . ALA A 1 722 ? -8.252 4.418 23.697 1.00 31.15 722 ALA A CA 1
ATOM 5526 C C . ALA A 1 722 ? -8.101 5.854 23.190 1.00 29.97 722 ALA A C 1
ATOM 5527 O O . ALA A 1 722 ? -8.145 6.094 21.968 1.00 30.82 722 ALA A O 1
ATOM 5529 N N . PHE A 1 723 ? -7.941 6.797 24.109 1.00 27.27 723 PHE A N 1
ATOM 5530 C CA . PHE A 1 723 ? -7.892 8.232 23.735 1.00 26.93 723 PHE A CA 1
ATOM 5531 C C . PHE A 1 723 ? -6.538 8.660 23.253 1.00 27.10 723 PHE A C 1
ATOM 5532 O O . PHE A 1 723 ? -5.547 8.342 23.908 1.00 27.43 723 PHE A O 1
ATOM 5540 N N . ASP A 1 724 ? -6.505 9.387 22.133 1.00 27.60 724 ASP A N 1
ATOM 5541 C CA . ASP A 1 724 ? -5.394 10.347 21.828 1.00 27.79 724 ASP A CA 1
ATOM 5542 C C . ASP A 1 724 ? -5.388 11.467 22.834 1.00 28.36 724 ASP A C 1
ATOM 5543 O O . ASP A 1 724 ? -6.466 12.004 23.166 1.00 29.67 724 ASP A O 1
ATOM 5548 N N . VAL A 1 725 ? -4.194 11.847 23.305 1.00 26.64 725 VAL A N 1
ATOM 5549 C CA . VAL A 1 725 ? -4.044 13.024 24.148 1.00 24.11 725 VAL A CA 1
ATOM 5550 C C . VAL A 1 725 ? -2.917 13.917 23.581 1.00 23.09 725 VAL A C 1
ATOM 5551 O O . VAL A 1 725 ? -1.792 13.434 23.381 1.00 22.86 725 VAL A O 1
ATOM 5555 N N . TRP A 1 726 ? -3.180 15.204 23.346 1.00 20.69 726 TRP A N 1
ATOM 5556 C CA . TRP A 1 726 ? -2.150 16.035 22.731 1.00 20.67 726 TRP A CA 1
ATOM 5557 C C . TRP A 1 726 ? -2.192 17.428 23.259 1.00 21.62 726 TRP A C 1
ATOM 5558 O O . TRP A 1 726 ? -3.199 17.827 23.824 1.00 20.76 726 TRP A O 1
ATOM 5569 N N . VAL A 1 727 ? -1.073 18.153 23.072 1.00 22.24 727 VAL A N 1
ATOM 5570 C CA . VAL A 1 727 ? -0.880 19.451 23.610 1.00 21.54 727 VAL A CA 1
ATOM 5571 C C . VAL A 1 727 ? -0.807 20.431 22.437 1.00 21.97 727 VAL A C 1
ATOM 5572 O O . VAL A 1 727 ? -0.039 20.219 21.503 1.00 22.56 727 VAL A O 1
ATOM 5576 N N . ALA A 1 728 ? -1.616 21.483 22.464 1.00 21.82 728 ALA A N 1
ATOM 5577 C CA . ALA A 1 728 ? -1.446 22.561 21.476 1.00 21.60 728 ALA A CA 1
ATOM 5578 C C . ALA A 1 728 ? -0.528 23.693 22.013 1.00 21.45 728 ALA A C 1
ATOM 5579 O O . ALA A 1 728 ? -0.728 24.193 23.126 1.00 20.00 728 ALA A O 1
ATOM 5581 N N . PHE A 1 729 ? 0.444 24.087 21.202 1.00 21.77 729 PHE A N 1
ATOM 5582 C CA . PHE A 1 729 ? 1.326 25.219 21.438 1.00 20.56 729 PHE A CA 1
ATOM 5583 C C . PHE A 1 729 ? 1.054 26.249 20.353 1.00 22.60 729 PHE A C 1
ATOM 5584 O O . PHE A 1 729 ? 1.311 25.999 19.164 1.00 23.25 729 PHE A O 1
ATOM 5592 N N . GLU A 1 730 ? 0.525 27.398 20.760 1.00 21.76 730 GLU A N 1
ATOM 5593 C CA . GLU A 1 730 ? 0.117 28.451 19.843 1.00 22.27 730 GLU A CA 1
ATOM 5594 C C . GLU A 1 730 ? 1.096 29.570 20.000 1.00 22.57 730 GLU A C 1
ATOM 5595 O O . GLU A 1 730 ? 1.082 30.267 21.020 1.00 21.64 730 GLU A O 1
ATOM 5601 N N . PHE A 1 731 ? 1.922 29.742 18.973 1.00 21.83 731 PHE A N 1
ATOM 5602 C CA . PHE A 1 731 ? 2.958 30.744 18.988 1.00 21.88 731 PHE A CA 1
ATOM 5603 C C . PHE A 1 731 ? 2.523 31.963 18.185 1.00 21.42 731 PHE A C 1
ATOM 5604 O O . PHE A 1 731 ? 1.802 31.824 17.178 1.00 20.72 731 PHE A O 1
ATOM 5612 N N . PRO A 1 732 ? 3.050 33.145 18.536 1.00 21.96 732 PRO A N 1
ATOM 5613 C CA . PRO A 1 732 ? 2.936 34.236 17.588 1.00 21.30 732 PRO A CA 1
ATOM 5614 C C . PRO A 1 732 ? 3.737 33.923 16.318 1.00 22.11 732 PRO A C 1
ATOM 5615 O O . PRO A 1 732 ? 4.628 33.062 16.351 1.00 19.95 732 PRO A O 1
ATOM 5619 N N . GLY A 1 733 ? 3.418 34.604 15.214 1.00 21.18 733 GLY A N 1
ATOM 5620 C CA . GLY A 1 733 ? 4.130 34.416 13.899 1.00 23.61 733 GLY A CA 1
ATOM 5621 C C . GLY A 1 733 ? 5.676 34.463 13.981 1.00 24.02 733 GLY A C 1
ATOM 5622 O O . GLY A 1 733 ? 6.265 35.338 14.633 1.00 23.71 733 GLY A O 1
ATOM 5623 N N . PHE A 1 734 ? 6.333 33.505 13.320 1.00 24.14 734 PHE A N 1
ATOM 5624 C CA . PHE A 1 734 ? 7.800 33.436 13.202 1.00 23.01 734 PHE A CA 1
ATOM 5625 C C . PHE A 1 734 ? 8.205 32.780 11.858 1.00 24.49 734 PHE A C 1
ATOM 5626 O O . PHE A 1 734 ? 7.378 32.071 11.205 1.00 22.42 734 PHE A O 1
ATOM 5634 N N . GLU A 1 735 ? 9.455 33.018 11.438 1.00 23.47 735 GLU A N 1
ATOM 5635 C CA . GLU A 1 735 ? 10.000 32.381 10.220 1.00 22.26 735 GLU A CA 1
ATOM 5636 C C . GLU A 1 735 ? 10.417 30.969 10.579 1.00 21.37 735 GLU A C 1
ATOM 5637 O O . GLU A 1 735 ? 11.162 30.787 11.529 1.00 20.65 735 GLU A O 1
ATOM 5643 N N . THR A 1 736 ? 10.012 29.985 9.783 1.00 20.89 736 THR A N 1
ATOM 5644 C CA . THR A 1 736 ? 10.418 28.621 10.036 1.00 20.09 736 THR A CA 1
ATOM 5645 C C . THR A 1 736 ? 11.427 28.244 8.928 1.00 21.92 736 THR A C 1
ATOM 5646 O O . THR A 1 736 ? 12.009 29.138 8.227 1.00 22.43 736 THR A O 1
ATOM 5650 N N . PHE A 1 737 ? 11.637 26.931 8.787 1.00 22.22 737 PHE A N 1
ATOM 5651 C CA . PHE A 1 737 ? 12.531 26.369 7.771 1.00 23.32 737 PHE A CA 1
ATOM 5652 C C . PHE A 1 737 ? 12.069 26.583 6.307 1.00 23.69 737 PHE A C 1
ATOM 5653 O O . PHE A 1 737 ? 10.922 26.989 6.002 1.00 23.31 737 PHE A O 1
ATOM 5661 N N . SER A 1 738 ? 13.010 26.326 5.415 1.00 24.86 738 SER A N 1
ATOM 5662 C CA . SER A 1 738 ? 12.877 26.671 3.997 1.00 25.64 738 SER A CA 1
ATOM 5663 C C . SER A 1 738 ? 12.402 25.509 3.153 1.00 27.49 738 SER A C 1
ATOM 5664 O O . SER A 1 738 ? 12.637 24.319 3.508 1.00 26.43 738 SER A O 1
ATOM 5667 N N . THR A 1 739 ? 11.741 25.852 2.035 1.00 28.16 739 THR A N 1
ATOM 5668 C CA . THR A 1 739 ? 11.200 24.847 1.111 1.00 30.52 739 THR A CA 1
ATOM 5669 C C . THR A 1 739 ? 11.786 25.052 -0.297 1.00 31.62 739 THR A C 1
ATOM 5670 O O . THR A 1 739 ? 11.602 26.109 -0.863 1.00 31.96 739 THR A O 1
ATOM 5674 N N . PRO A 1 740 ? 12.492 24.048 -0.862 1.00 38.81 740 PRO A N 1
ATOM 5675 C CA . PRO A 1 740 ? 12.876 22.783 -0.237 1.00 39.08 740 PRO A CA 1
ATOM 5676 C C . PRO A 1 740 ? 14.095 23.069 0.674 1.00 37.14 740 PRO A C 1
ATOM 5677 O O . PRO A 1 740 ? 14.662 24.187 0.593 1.00 35.68 740 PRO A O 1
ATOM 5681 N N . PRO A 1 741 ? 14.456 22.119 1.571 1.00 37.29 741 PRO A N 1
ATOM 5682 C CA . PRO A 1 741 ? 15.615 22.402 2.440 1.00 36.53 741 PRO A CA 1
ATOM 5683 C C . PRO A 1 741 ? 16.915 22.557 1.604 1.00 36.50 741 PRO A C 1
ATOM 5684 O O . PRO A 1 741 ? 17.179 21.714 0.799 1.00 38.13 741 PRO A O 1
ATOM 5688 N N . PRO A 1 742 ? 17.669 23.676 1.750 1.00 35.53 742 PRO A N 1
ATOM 5689 C CA . PRO A 1 742 ? 18.927 23.925 1.000 1.00 35.77 742 PRO A CA 1
ATOM 5690 C C . PRO A 1 742 ? 20.060 23.023 1.565 1.00 38.39 742 PRO A C 1
ATOM 5691 O O . PRO A 1 742 ? 19.938 22.560 2.698 1.00 38.12 742 PRO A O 1
ATOM 5695 N N . PRO A 1 743 ? 21.135 22.741 0.789 1.00 40.06 743 PRO A N 1
ATOM 5696 C CA . PRO A 1 743 ? 22.225 21.954 1.408 1.00 41.36 743 PRO A CA 1
ATOM 5697 C C . PRO A 1 743 ? 22.983 22.777 2.432 1.00 40.45 743 PRO A C 1
ATOM 5698 O O . PRO A 1 743 ? 23.020 24.020 2.347 1.00 37.43 743 PRO A O 1
ATOM 5702 N N . ARG A 1 744 ? 23.561 22.091 3.410 1.00 42.92 744 ARG A N 1
ATOM 5703 C CA . ARG A 1 744 ? 24.359 22.779 4.439 1.00 43.67 744 ARG A CA 1
ATOM 5704 C C . ARG A 1 744 ? 25.767 23.015 3.897 1.00 43.04 744 ARG A C 1
ATOM 5705 O O . ARG A 1 744 ? 26.441 22.074 3.506 1.00 43.73 744 ARG A O 1
ATOM 5713 N N . VAL A 1 745 ? 26.202 24.261 3.825 1.00 41.02 745 VAL A N 1
ATOM 5714 C CA . VAL A 1 745 ? 27.470 24.519 3.136 1.00 43.56 745 VAL A CA 1
ATOM 5715 C C . VAL A 1 745 ? 28.399 25.394 3.962 1.00 43.88 745 VAL A C 1
ATOM 5716 O O . VAL A 1 745 ? 29.524 25.629 3.559 1.00 44.12 745 VAL A O 1
ATOM 5720 N N . LEU A 1 746 ? 27.923 25.864 5.117 1.00 43.03 746 LEU A N 1
ATOM 5721 C CA . LEU A 1 746 ? 28.667 26.827 5.904 1.00 43.60 746 LEU A CA 1
ATOM 5722 C C . LEU A 1 746 ? 28.626 26.517 7.391 1.00 44.46 746 LEU A C 1
ATOM 5723 O O . LEU A 1 746 ? 27.564 26.487 7.987 1.00 43.18 746 LEU A O 1
ATOM 5728 N N . GLU A 1 747 ? 29.786 26.336 8.011 1.00 46.57 747 GLU A N 1
ATOM 5729 C CA . GLU A 1 747 ? 29.822 26.196 9.466 1.00 46.57 747 GLU A CA 1
ATOM 5730 C C . GLU A 1 747 ? 29.778 27.595 10.121 1.00 41.58 747 GLU A C 1
ATOM 5731 O O . GLU A 1 747 ? 30.507 28.452 9.687 1.00 41.66 747 GLU A O 1
ATOM 5737 N N . PRO A 1 748 ? 28.903 27.829 11.137 1.00 38.76 748 PRO A N 1
ATOM 5738 C CA . PRO A 1 748 ? 28.923 29.137 11.810 1.00 37.06 748 PRO A CA 1
ATOM 5739 C C . PRO A 1 748 ? 30.269 29.334 12.486 1.00 38.67 748 PRO A C 1
ATOM 5740 O O . PRO A 1 748 ? 30.937 28.331 12.781 1.00 38.40 748 PRO A O 1
ATOM 5744 N N . GLY A 1 749 ? 30.660 30.592 12.721 1.00 36.10 749 GLY A N 1
ATOM 5745 C CA . GLY A 1 749 ? 31.957 30.905 13.316 1.00 36.71 749 GLY A CA 1
ATOM 5746 C C . GLY A 1 749 ? 32.322 32.330 12.980 1.00 36.10 749 GLY A C 1
ATOM 5747 O O . GLY A 1 749 ? 31.456 33.123 12.524 1.00 34.07 749 GLY A O 1
ATOM 5748 N N . ARG A 1 750 ? 33.597 32.647 13.183 1.00 36.79 750 ARG A N 1
ATOM 5749 C CA . ARG A 1 750 ? 34.102 34.006 13.053 1.00 38.01 750 ARG A CA 1
ATOM 5750 C C . ARG A 1 750 ? 35.018 34.062 11.845 1.00 37.38 750 ARG A C 1
ATOM 5751 O O . ARG A 1 750 ? 35.941 33.275 11.743 1.00 36.99 750 ARG A O 1
ATOM 5759 N N . TYR A 1 751 ? 34.697 34.970 10.916 1.00 35.89 751 TYR A N 1
ATOM 5760 C CA . TYR A 1 751 ? 35.379 35.051 9.630 1.00 36.28 751 TYR A CA 1
ATOM 5761 C C . TYR A 1 751 ? 35.649 36.488 9.208 1.00 35.43 751 TYR A C 1
ATOM 5762 O O . TYR A 1 751 ? 34.862 37.393 9.528 1.00 34.04 751 TYR A O 1
ATOM 5771 N N . ALA A 1 752 ? 36.730 36.660 8.448 1.00 36.20 752 ALA A N 1
ATOM 5772 C CA . ALA A 1 752 ? 36.871 37.786 7.530 1.00 36.51 752 ALA A CA 1
ATOM 5773 C C . ALA A 1 752 ? 36.128 37.422 6.225 1.00 35.74 752 ALA A C 1
ATOM 5774 O O . ALA A 1 752 ? 36.086 36.243 5.823 1.00 35.62 752 ALA A O 1
ATOM 5776 N N . ILE A 1 753 ? 35.504 38.421 5.591 1.00 34.38 753 ILE A N 1
ATOM 5777 C CA . ILE A 1 753 ? 34.580 38.141 4.484 1.00 33.19 753 ILE A CA 1
ATOM 5778 C C . ILE A 1 753 ? 35.145 38.916 3.317 1.00 34.66 753 ILE A C 1
ATOM 5779 O O . ILE A 1 753 ? 35.095 40.153 3.313 1.00 33.28 753 ILE A O 1
ATOM 5784 N N . ARG A 1 754 ? 35.744 38.195 2.360 1.00 35.82 754 ARG A N 1
ATOM 5785 C CA . ARG A 1 754 ? 36.528 38.882 1.332 1.00 39.16 754 ARG A CA 1
ATOM 5786 C C . ARG A 1 754 ? 36.002 38.701 -0.074 1.00 39.05 754 ARG A C 1
ATOM 5787 O O . ARG A 1 754 ? 35.518 37.629 -0.436 1.00 37.70 754 ARG A O 1
ATOM 5795 N N . PHE A 1 755 ? 36.143 39.752 -0.867 1.00 39.48 755 PHE A N 1
ATOM 5796 C CA . PHE A 1 755 ? 35.731 39.732 -2.256 1.00 40.92 755 PHE A CA 1
ATOM 5797 C C . PHE A 1 755 ? 36.962 39.879 -3.094 1.00 44.17 755 PHE A C 1
ATOM 5798 O O . PHE A 1 755 ? 37.856 40.635 -2.735 1.00 45.12 755 PHE A O 1
ATOM 5806 N N . GLY A 1 756 ? 37.025 39.169 -4.211 1.00 47.72 756 GLY A N 1
ATOM 5807 C CA . GLY A 1 756 ? 38.024 39.507 -5.228 1.00 52.22 756 GLY A CA 1
ATOM 5808 C C . GLY A 1 756 ? 39.032 38.414 -5.470 1.00 58.13 756 GLY A C 1
ATOM 5809 O O . GLY A 1 756 ? 39.000 37.373 -4.829 1.00 57.88 756 GLY A O 1
ATOM 5810 N N . ASP A 1 757 ? 39.931 38.662 -6.410 1.00 65.11 757 ASP A N 1
ATOM 5811 C CA . ASP A 1 757 ? 40.970 37.694 -6.757 1.00 74.90 757 ASP A CA 1
ATOM 5812 C C . ASP A 1 757 ? 42.044 37.486 -5.708 1.00 77.88 757 ASP A C 1
ATOM 5813 O O . ASP A 1 757 ? 42.248 38.358 -4.856 1.00 76.72 757 ASP A O 1
ATOM 5818 N N . PRO A 1 758 ? 42.732 36.320 -5.767 1.00 81.95 758 PRO A N 1
ATOM 5819 C CA . PRO A 1 758 ? 43.942 36.142 -4.971 1.00 85.42 758 PRO A CA 1
ATOM 5820 C C . PRO A 1 758 ? 44.839 37.358 -5.159 1.00 89.51 758 PRO A C 1
ATOM 5821 O O . PRO A 1 758 ? 45.626 37.686 -4.275 1.00 92.03 758 PRO A O 1
ATOM 5825 N N . HIS A 1 759 ? 44.660 38.028 -6.303 1.00 94.57 759 HIS A N 1
ATOM 5826 C CA . HIS A 1 759 ? 45.496 39.149 -6.772 1.00 97.05 759 HIS A CA 1
ATOM 5827 C C . HIS A 1 759 ? 45.218 40.466 -6.072 1.00 92.62 759 HIS A C 1
ATOM 5828 O O . HIS A 1 759 ? 46.164 41.182 -5.742 1.00 91.74 759 HIS A O 1
ATOM 5835 N N . GLN A 1 760 ? 43.942 40.813 -5.852 1.00 84.83 760 GLN A N 1
ATOM 5836 C CA . GLN A 1 760 ? 43.589 41.952 -4.976 1.00 78.74 760 GLN A CA 1
ATOM 5837 C C . GLN A 1 760 ? 42.157 41.959 -4.432 1.00 71.71 760 GLN A C 1
ATOM 5838 O O . GLN A 1 760 ? 41.181 42.168 -5.162 1.00 70.52 760 GLN A O 1
ATOM 5844 N N . THR A 1 761 ? 42.056 41.782 -3.124 1.00 65.29 761 THR A N 1
ATOM 5845 C CA . THR A 1 761 ? 40.778 41.651 -2.449 1.00 58.31 761 THR A CA 1
ATOM 5846 C C . THR A 1 761 ? 40.321 42.949 -1.764 1.00 54.11 761 THR A C 1
ATOM 5847 O O . THR A 1 761 ? 41.089 43.892 -1.560 1.00 54.78 761 THR A O 1
ATOM 5851 N N . ALA A 1 762 ? 39.037 42.983 -1.442 1.00 50.07 762 ALA A N 1
ATOM 5852 C CA . ALA A 1 762 ? 38.488 43.937 -0.503 1.00 47.70 762 ALA A CA 1
ATOM 5853 C C . ALA A 1 762 ? 37.767 43.114 0.555 1.00 45.15 762 ALA A C 1
ATOM 5854 O O . ALA A 1 762 ? 37.197 42.051 0.241 1.00 44.58 762 ALA A O 1
ATOM 5856 N N . SER A 1 763 ? 37.763 43.563 1.804 1.00 42.42 763 SER A N 1
ATOM 5857 C CA . SER A 1 763 ? 36.982 42.786 2.757 1.00 41.02 763 SER A CA 1
ATOM 5858 C C . SER A 1 763 ? 35.843 43.586 3.365 1.00 38.05 763 SER A C 1
ATOM 5859 O O . SER A 1 763 ? 35.931 44.821 3.462 1.00 37.79 763 SER A O 1
ATOM 5862 N N . LEU A 1 764 ? 34.769 42.885 3.714 1.00 33.70 764 LEU A N 1
ATOM 5863 C CA . LEU A 1 764 ? 33.604 43.474 4.339 1.00 32.33 764 LEU A CA 1
ATOM 5864 C C . LEU A 1 764 ? 33.943 44.233 5.611 1.00 33.00 764 LEU A C 1
ATOM 5865 O O . LEU A 1 764 ? 34.664 43.730 6.499 1.00 33.69 764 LEU A O 1
ATOM 5870 N N . ALA A 1 765 ? 33.407 45.446 5.717 1.00 32.97 765 ALA A N 1
ATOM 5871 C CA . ALA A 1 765 ? 33.751 46.297 6.866 1.00 33.51 765 ALA A CA 1
ATOM 5872 C C . ALA A 1 765 ? 32.574 47.131 7.331 1.00 33.60 765 ALA A C 1
ATOM 5873 O O . ALA A 1 765 ? 31.715 47.567 6.520 1.00 33.14 765 ALA A O 1
ATOM 5875 N N . LEU A 1 766 ? 32.526 47.351 8.641 1.00 32.47 766 LEU A N 1
ATOM 5876 C CA . LEU A 1 766 ? 31.583 48.289 9.190 1.00 31.32 766 LEU A CA 1
ATOM 5877 C C . LEU A 1 766 ? 32.342 49.607 9.235 1.00 32.70 766 LEU A C 1
ATOM 5878 O O . LEU A 1 766 ? 33.380 49.688 9.903 1.00 34.99 766 LEU A O 1
ATOM 5883 N N . GLN A 1 767 ? 31.838 50.632 8.554 1.00 32.49 767 GLN A N 1
ATOM 5884 C CA . GLN A 1 767 ? 32.514 51.928 8.519 1.00 34.03 767 GLN A CA 1
ATOM 5885 C C . GLN A 1 767 ? 33.013 52.410 9.902 1.00 34.79 767 GLN A C 1
ATOM 5886 O O . GLN A 1 767 ? 32.207 52.639 10.833 1.00 32.66 767 GLN A O 1
ATOM 5892 N N . LYS A 1 768 ? 34.338 52.573 10.014 1.00 35.90 768 LYS A N 1
ATOM 5893 C CA . LYS A 1 768 ? 34.995 53.042 11.256 1.00 37.40 768 LYS A CA 1
ATOM 5894 C C . LYS A 1 768 ? 34.646 52.242 12.474 1.00 35.81 768 LYS A C 1
ATOM 5895 O O . LYS A 1 768 ? 34.747 52.726 13.579 1.00 36.33 768 LYS A O 1
ATOM 5901 N N . ASN A 1 769 ? 34.259 50.991 12.293 1.00 34.38 769 ASN A N 1
ATOM 5902 C CA . ASN A 1 769 ? 33.850 50.186 13.430 1.00 34.26 769 ASN A CA 1
ATOM 5903 C C . ASN A 1 769 ? 32.706 50.806 14.280 1.00 34.52 769 ASN A C 1
ATOM 5904 O O . ASN A 1 769 ? 32.606 50.553 15.482 1.00 35.80 769 ASN A O 1
ATOM 5909 N N . ASP A 1 770 ? 31.836 51.590 13.648 1.00 33.62 770 ASP A N 1
ATOM 5910 C CA . ASP A 1 770 ? 30.862 52.407 14.365 1.00 33.38 770 ASP A CA 1
ATOM 5911 C C . ASP A 1 770 ? 29.600 51.573 14.689 1.00 31.94 770 ASP A C 1
ATOM 5912 O O . ASP A 1 770 ? 28.905 51.074 13.787 1.00 30.46 770 ASP A O 1
ATOM 5917 N N . ALA A 1 771 ? 29.308 51.444 15.986 1.00 31.43 771 ALA A N 1
ATOM 5918 C CA . ALA A 1 771 ? 28.155 50.680 16.485 1.00 30.26 771 ALA A CA 1
ATOM 5919 C C . ALA A 1 771 ? 26.790 51.368 16.221 1.00 29.79 771 ALA A C 1
ATOM 5920 O O . ALA A 1 771 ? 25.757 50.746 16.449 1.00 30.05 771 ALA A O 1
ATOM 5922 N N . THR A 1 772 ? 26.789 52.631 15.782 1.00 29.75 772 THR A N 1
ATOM 5923 C CA . THR A 1 772 ? 25.549 53.384 15.513 1.00 30.47 772 THR A CA 1
ATOM 5924 C C . THR A 1 772 ? 24.667 52.708 14.445 1.00 29.41 772 THR A C 1
ATOM 5925 O O . THR A 1 772 ? 25.165 52.312 13.387 1.00 29.29 772 THR A O 1
ATOM 5929 N N . ASP A 1 773 ? 23.365 52.589 14.734 1.00 29.29 773 ASP A N 1
ATOM 5930 C CA . ASP A 1 773 ? 22.370 52.090 13.736 1.00 28.54 773 ASP A CA 1
ATOM 5931 C C . ASP A 1 773 ? 22.524 52.869 12.424 1.00 28.67 773 ASP A C 1
ATOM 5932 O O . ASP A 1 773 ? 22.559 54.100 12.424 1.00 28.69 773 ASP A O 1
ATOM 5937 N N . GLY A 1 774 ? 22.607 52.164 11.313 1.00 27.12 774 GLY A N 1
ATOM 5938 C CA . GLY A 1 774 ? 22.657 52.880 10.060 1.00 27.89 774 GLY A CA 1
ATOM 5939 C C . GLY A 1 774 ? 24.050 53.151 9.536 1.00 29.26 774 GLY A C 1
ATOM 5940 O O . GLY A 1 774 ? 24.204 53.778 8.490 1.00 30.26 774 GLY A O 1
ATOM 5941 N N . THR A 1 775 ? 25.076 52.737 10.280 1.00 29.71 775 THR A N 1
ATOM 5942 C CA . THR A 1 775 ? 26.476 52.885 9.829 1.00 29.35 775 THR A CA 1
ATOM 5943 C C . THR A 1 775 ? 26.665 52.068 8.528 1.00 28.83 775 THR A C 1
ATOM 5944 O O . THR A 1 775 ? 26.268 50.885 8.466 1.00 27.84 775 THR A O 1
ATOM 5948 N N . PRO A 1 776 ? 27.213 52.698 7.479 1.00 29.61 776 PRO A N 1
ATOM 5949 C CA . PRO A 1 776 ? 27.385 51.954 6.217 1.00 29.17 776 PRO A CA 1
ATOM 5950 C C . PRO A 1 776 ? 28.260 50.685 6.372 1.00 29.41 776 PRO A C 1
ATOM 5951 O O . PRO A 1 776 ? 29.264 50.677 7.152 1.00 29.74 776 PRO A O 1
ATOM 5955 N N . VAL A 1 777 ? 27.879 49.647 5.652 1.00 27.20 777 VAL A N 1
ATOM 5956 C CA . VAL A 1 777 ? 28.736 48.516 5.478 1.00 28.31 777 VAL A CA 1
ATOM 5957 C C . VAL A 1 777 ? 29.433 48.752 4.110 1.00 30.71 777 VAL A C 1
ATOM 5958 O O . VAL A 1 777 ? 28.789 49.234 3.159 1.00 31.08 777 VAL A O 1
ATOM 5962 N N . LEU A 1 778 ? 30.728 48.427 4.024 1.00 31.83 778 LEU A N 1
ATOM 5963 C CA . LEU A 1 778 ? 31.564 48.707 2.840 1.00 34.60 778 LEU A CA 1
ATOM 5964 C C . LEU A 1 778 ? 32.479 47.536 2.568 1.00 33.93 778 LEU A C 1
ATOM 5965 O O . LEU A 1 778 ? 32.605 46.667 3.390 1.00 34.55 778 LEU A O 1
ATOM 5970 N N . ALA A 1 779 ? 33.150 47.531 1.430 1.00 35.30 779 ALA A N 1
ATOM 5971 C CA . ALA A 1 779 ? 34.241 46.599 1.217 1.00 36.11 779 ALA A CA 1
ATOM 5972 C C . ALA A 1 779 ? 35.546 47.435 1.137 1.00 38.53 779 ALA A C 1
ATOM 5973 O O . ALA A 1 779 ? 35.662 48.297 0.287 1.00 38.91 779 ALA A O 1
ATOM 5975 N N . LEU A 1 780 ? 36.485 47.218 2.069 1.00 41.25 780 LEU A N 1
ATOM 5976 C CA . LEU A 1 780 ? 37.745 48.012 2.143 1.00 45.05 780 LEU A CA 1
ATOM 5977 C C . LEU A 1 780 ? 38.845 47.285 1.396 1.00 46.79 780 LEU A C 1
ATOM 5978 O O . LEU A 1 780 ? 39.071 46.102 1.655 1.00 45.52 780 LEU A O 1
ATOM 5983 N N . LEU A 1 781 ? 39.516 47.981 0.476 1.00 49.04 781 LEU A N 1
ATOM 5984 C CA . LEU A 1 781 ? 40.659 47.411 -0.222 1.00 53.33 781 LEU A CA 1
ATOM 5985 C C . LEU A 1 781 ? 41.682 46.933 0.783 1.00 54.59 781 LEU A C 1
ATOM 5986 O O . LEU A 1 781 ? 42.110 47.705 1.628 1.00 56.11 781 LEU A O 1
ATOM 5991 N N . ASP A 1 782 ? 42.019 45.647 0.710 1.00 56.59 782 ASP A N 1
ATOM 5992 C CA . ASP A 1 782 ? 43.064 45.021 1.525 1.00 59.44 782 ASP A CA 1
ATOM 5993 C C . ASP A 1 782 ? 44.417 45.486 0.971 1.00 64.12 782 ASP A C 1
ATOM 5994 O O . ASP A 1 782 ? 44.678 45.337 -0.226 1.00 66.06 782 ASP A O 1
ATOM 5999 N N . LEU A 1 783 ? 45.244 46.093 1.825 1.00 65.23 783 LEU A N 1
ATOM 6000 C CA . LEU A 1 783 ? 46.532 46.668 1.393 1.00 70.34 783 LEU A CA 1
ATOM 6001 C C . LEU A 1 783 ? 47.694 46.207 2.269 1.00 72.45 783 LEU A C 1
ATOM 6002 O O . LEU A 1 783 ? 47.505 45.810 3.425 1.00 69.16 783 LEU A O 1
ATOM 6007 N N . ASP A 1 784 ? 48.897 46.268 1.693 1.00 78.40 784 ASP A N 1
ATOM 6008 C CA . ASP A 1 784 ? 50.146 45.980 2.405 1.00 81.99 784 ASP A CA 1
ATOM 6009 C C . ASP A 1 784 ? 50.331 46.942 3.588 1.00 85.56 784 ASP A C 1
ATOM 6010 O O . ASP A 1 784 ? 50.538 46.484 4.722 1.00 87.30 784 ASP A O 1
ATOM 6015 N N . GLY A 1 785 ? 50.214 48.255 3.335 1.00 87.10 785 GLY A N 1
ATOM 6016 C CA . GLY A 1 785 ? 50.067 49.276 4.404 1.00 88.21 785 GLY A CA 1
ATOM 6017 C C . GLY A 1 785 ? 49.201 48.783 5.567 1.00 89.68 785 GLY A C 1
ATOM 6018 O O . GLY A 1 785 ? 49.419 49.165 6.718 1.00 91.42 785 GLY A O 1
ATOM 6019 N N . GLY A 1 786 ? 48.174 47.987 5.240 1.00 85.65 786 GLY A N 1
ATOM 6020 C CA . GLY A 1 786 ? 47.769 46.851 6.064 1.00 80.02 786 GLY A CA 1
ATOM 6021 C C . GLY A 1 786 ? 46.876 46.900 7.278 1.00 77.98 786 GLY A C 1
ATOM 6022 O O . GLY A 1 786 ? 47.009 46.021 8.130 1.00 78.15 786 GLY A O 1
ATOM 6023 N N . PRO A 1 787 ? 45.954 47.887 7.375 1.00 75.60 787 PRO A N 1
ATOM 6024 C CA . PRO A 1 787 ? 44.916 47.688 8.389 1.00 73.35 787 PRO A CA 1
ATOM 6025 C C . PRO A 1 787 ? 44.212 46.371 8.023 1.00 70.36 787 PRO A C 1
ATOM 6026 O O . PRO A 1 787 ? 43.751 46.243 6.886 1.00 74.55 787 PRO A O 1
ATOM 6030 N N . SER A 1 788 ? 44.176 45.394 8.934 1.00 65.95 788 SER A N 1
ATOM 6031 C CA . SER A 1 788 ? 43.742 44.032 8.559 1.00 62.66 788 SER A CA 1
ATOM 6032 C C . SER A 1 788 ? 42.204 43.795 8.635 1.00 55.70 788 SER A C 1
ATOM 6033 O O . SER A 1 788 ? 41.471 44.640 9.151 1.00 52.63 788 SER A O 1
ATOM 6036 N N . PRO A 1 789 ? 41.716 42.673 8.066 1.00 50.76 789 PRO A N 1
ATOM 6037 C CA . PRO A 1 789 ? 40.266 42.593 7.823 1.00 47.53 789 PRO A CA 1
ATOM 6038 C C . PRO A 1 789 ? 39.409 42.558 9.091 1.00 44.76 789 PRO A C 1
ATOM 6039 O O . PRO A 1 789 ? 39.778 41.900 10.075 1.00 43.63 789 PRO A O 1
ATOM 6043 N N . GLN A 1 790 ? 38.267 43.255 9.067 1.00 42.04 790 GLN A N 1
ATOM 6044 C CA . GLN A 1 790 ? 37.337 43.232 10.200 1.00 37.76 790 GLN A CA 1
ATOM 6045 C C . GLN A 1 790 ? 36.725 41.831 10.324 1.00 37.55 790 GLN A C 1
ATOM 6046 O O . GLN A 1 790 ? 36.456 41.189 9.306 1.00 37.08 790 GLN A O 1
ATOM 6052 N N . ALA A 1 791 ? 36.579 41.331 11.555 1.00 36.68 791 ALA A N 1
ATOM 6053 C CA . ALA A 1 791 ? 36.000 39.975 11.785 1.00 36.30 791 ALA A CA 1
ATOM 6054 C C . ALA A 1 791 ? 34.479 40.044 11.943 1.00 34.13 791 ALA A C 1
ATOM 6055 O O . ALA A 1 791 ? 33.959 41.009 12.517 1.00 35.15 791 ALA A O 1
ATOM 6057 N N . TRP A 1 792 ? 33.780 39.035 11.394 1.00 33.06 792 TRP A N 1
ATOM 6058 C CA . TRP A 1 792 ? 32.308 38.891 11.466 1.00 30.78 792 TRP A CA 1
ATOM 6059 C C . TRP A 1 792 ? 31.919 37.588 12.044 1.00 30.59 792 TRP A C 1
ATOM 6060 O O . TRP A 1 792 ? 32.523 36.549 11.697 1.00 31.00 792 TRP A O 1
ATOM 6071 N N . ASN A 1 793 ? 30.927 37.614 12.945 1.00 29.77 793 ASN A N 1
ATOM 6072 C CA . ASN A 1 793 ? 30.414 36.360 13.473 1.00 30.32 793 ASN A CA 1
ATOM 6073 C C . ASN A 1 793 ? 29.246 35.936 12.647 1.00 28.95 793 ASN A C 1
ATOM 6074 O O . ASN A 1 793 ? 28.275 36.690 12.468 1.00 27.50 793 ASN A O 1
ATOM 6079 N N . ILE A 1 794 ? 29.341 34.734 12.119 1.00 30.55 794 ILE A N 1
ATOM 6080 C CA . ILE A 1 794 ? 28.267 34.203 11.276 1.00 31.26 794 ILE A CA 1
ATOM 6081 C C . ILE A 1 794 ? 27.597 33.098 12.064 1.00 32.35 794 ILE A C 1
ATOM 6082 O O . ILE A 1 794 ? 28.244 32.182 12.529 1.00 34.36 794 ILE A O 1
ATOM 6087 N N . SER A 1 795 ? 26.300 33.215 12.257 1.00 32.12 795 SER A N 1
ATOM 6088 C CA . SER A 1 795 ? 25.597 32.239 13.106 1.00 32.53 795 SER A CA 1
ATOM 6089 C C . SER A 1 795 ? 24.365 31.749 12.385 1.00 30.02 795 SER A C 1
ATOM 6090 O O . SER A 1 795 ? 23.783 32.464 11.556 1.00 26.80 795 SER A O 1
ATOM 6093 N N . HIS A 1 796 ? 24.007 30.498 12.659 1.00 29.37 796 HIS A N 1
ATOM 6094 C CA . HIS A 1 796 ? 22.798 29.930 12.103 1.00 28.28 796 HIS A CA 1
ATOM 6095 C C . HIS A 1 796 ? 21.627 30.538 12.887 1.00 27.54 796 HIS A C 1
ATOM 6096 O O . HIS A 1 796 ? 21.726 30.683 14.089 1.00 27.94 796 HIS A O 1
ATOM 6103 N N . VAL A 1 797 ? 20.521 30.918 12.248 1.00 25.38 797 VAL A N 1
ATOM 6104 C CA . VAL A 1 797 ? 19.332 31.371 13.009 1.00 23.73 797 VAL A CA 1
ATOM 6105 C C . VAL A 1 797 ? 18.516 30.126 13.368 1.00 24.15 797 VAL A C 1
ATOM 6106 O O . VAL A 1 797 ? 18.080 29.420 12.472 1.00 23.57 797 VAL A O 1
ATOM 6110 N N . PRO A 1 798 ? 18.301 29.861 14.680 1.00 24.37 798 PRO A N 1
ATOM 6111 C CA . PRO A 1 798 ? 17.728 28.553 15.034 1.00 25.30 798 PRO A CA 1
ATOM 6112 C C . PRO A 1 798 ? 16.316 28.413 14.465 1.00 24.45 798 PRO A C 1
ATOM 6113 O O . PRO A 1 798 ? 15.577 29.394 14.380 1.00 23.35 798 PRO A O 1
ATOM 6117 N N . GLY A 1 799 ? 15.926 27.220 14.104 1.00 24.99 799 GLY A N 1
ATOM 6118 C CA . GLY A 1 799 ? 14.588 26.995 13.534 1.00 25.33 799 GLY A CA 1
ATOM 6119 C C . GLY A 1 799 ? 14.401 27.447 12.079 1.00 24.95 799 GLY A C 1
ATOM 6120 O O . GLY A 1 799 ? 13.264 27.412 11.567 1.00 25.99 799 GLY A O 1
ATOM 6121 N N . THR A 1 800 ? 15.471 27.924 11.421 1.00 23.16 800 THR A N 1
ATOM 6122 C CA . THR A 1 800 ? 15.412 28.347 10.023 1.00 22.61 800 THR A CA 1
ATOM 6123 C C . THR A 1 800 ? 16.549 27.714 9.234 1.00 23.51 800 THR A C 1
ATOM 6124 O O . THR A 1 800 ? 17.424 27.046 9.814 1.00 23.69 800 THR A O 1
ATOM 6128 N N . ASP A 1 801 ? 16.551 27.933 7.921 1.00 23.20 801 ASP A N 1
ATOM 6129 C CA . ASP A 1 801 ? 17.745 27.661 7.122 1.00 25.04 801 ASP A CA 1
ATOM 6130 C C . ASP A 1 801 ? 18.500 28.956 6.795 1.00 25.12 801 ASP A C 1
ATOM 6131 O O . ASP A 1 801 ? 19.149 29.050 5.758 1.00 27.36 801 ASP A O 1
ATOM 6136 N N . MET A 1 802 ? 18.355 29.973 7.637 1.00 24.53 802 MET A N 1
ATOM 6137 C CA . MET A 1 802 ? 18.993 31.289 7.375 1.00 25.44 802 MET A CA 1
ATOM 6138 C C . MET A 1 802 ? 20.196 31.576 8.295 1.00 26.19 802 MET A C 1
ATOM 6139 O O . MET A 1 802 ? 20.288 31.018 9.399 1.00 26.53 802 MET A O 1
ATOM 6144 N N . TYR A 1 803 ? 21.035 32.524 7.889 1.00 24.31 803 TYR A N 1
ATOM 6145 C CA . TYR A 1 803 ? 22.139 32.930 8.673 1.00 24.26 803 TYR A CA 1
ATOM 6146 C C . TYR A 1 803 ? 22.101 34.423 8.926 1.00 23.91 803 TYR A C 1
ATOM 6147 O O . TYR A 1 803 ? 21.604 35.188 8.103 1.00 24.03 803 TYR A O 1
ATOM 6156 N N . GLU A 1 804 ? 22.731 34.834 10.021 1.00 25.05 804 GLU A N 1
ATOM 6157 C CA . GLU A 1 804 ? 22.987 36.286 10.252 1.00 25.81 804 GLU A CA 1
ATOM 6158 C C . GLU A 1 804 ? 24.504 36.561 10.305 1.00 26.15 804 GLU A C 1
ATOM 6159 O O . GLU A 1 804 ? 25.302 35.649 10.657 1.00 27.37 804 GLU A O 1
ATOM 6165 N N . ILE A 1 805 ? 24.861 37.824 10.044 1.00 25.11 805 ILE A N 1
ATOM 6166 C CA . ILE A 1 805 ? 26.249 38.286 10.003 1.00 25.16 805 ILE A CA 1
ATOM 6167 C C . ILE A 1 805 ? 26.331 39.473 10.914 1.00 25.99 805 ILE A C 1
ATOM 6168 O O . ILE A 1 805 ? 25.747 40.547 10.625 1.00 24.70 805 ILE A O 1
ATOM 6173 N N . ALA A 1 806 ? 27.077 39.280 12.002 1.00 27.01 806 ALA A N 1
ATOM 6174 C CA . ALA A 1 806 ? 27.167 40.247 13.059 1.00 27.24 806 ALA A CA 1
ATOM 6175 C C . ALA A 1 806 ? 28.637 40.624 13.215 1.00 28.46 806 ALA A C 1
ATOM 6176 O O . ALA A 1 806 ? 29.547 39.730 13.252 1.00 29.98 806 ALA A O 1
ATOM 6178 N N . HIS A 1 807 ? 28.872 41.939 13.271 1.00 27.41 807 HIS A N 1
ATOM 6179 C CA . HIS A 1 807 ? 30.187 42.465 13.403 1.00 29.09 807 HIS A CA 1
ATOM 6180 C C . HIS A 1 807 ? 30.756 41.993 14.725 1.00 31.37 807 HIS A C 1
ATOM 6181 O O . HIS A 1 807 ? 30.080 42.109 15.762 1.00 30.25 807 HIS A O 1
ATOM 6188 N N . ALA A 1 808 ? 31.981 41.447 14.732 1.00 32.49 808 ALA A N 1
ATOM 6189 C CA . ALA A 1 808 ? 32.498 40.826 15.953 1.00 33.64 808 ALA A CA 1
ATOM 6190 C C . ALA A 1 808 ? 32.768 41.867 17.034 1.00 35.54 808 ALA A C 1
ATOM 6191 O O . ALA A 1 808 ? 32.610 41.580 18.213 1.00 35.94 808 ALA A O 1
ATOM 6193 N N . LYS A 1 809 ? 33.175 43.075 16.660 1.00 36.09 809 LYS A N 1
ATOM 6194 C CA . LYS A 1 809 ? 33.435 44.044 17.698 1.00 38.40 809 LYS A CA 1
ATOM 6195 C C . LYS A 1 809 ? 32.114 44.636 18.253 1.00 36.54 809 LYS A C 1
ATOM 6196 O O . LYS A 1 809 ? 31.870 44.561 19.455 1.00 36.80 809 LYS A O 1
ATOM 6202 N N . THR A 1 810 ? 31.260 45.177 17.388 1.00 33.62 810 THR A N 1
ATOM 6203 C CA . THR A 1 810 ? 30.087 45.953 17.891 1.00 32.94 810 THR A CA 1
ATOM 6204 C C . THR A 1 810 ? 28.782 45.169 18.017 1.00 31.05 810 THR A C 1
ATOM 6205 O O . THR A 1 810 ? 27.801 45.699 18.510 1.00 30.16 810 THR A O 1
ATOM 6209 N N . GLY A 1 811 ? 28.747 43.933 17.526 1.00 30.96 811 GLY A N 1
ATOM 6210 C CA . GLY A 1 811 ? 27.493 43.167 17.404 1.00 29.63 811 GLY A CA 1
ATOM 6211 C C . GLY A 1 811 ? 26.542 43.626 16.267 1.00 28.95 811 GLY A C 1
ATOM 6212 O O . GLY A 1 811 ? 25.507 43.005 16.058 1.00 28.85 811 GLY A O 1
ATOM 6213 N N . SER A 1 812 ? 26.851 44.708 15.554 1.00 28.26 812 SER A N 1
ATOM 6214 C CA . SER A 1 812 ? 25.921 45.201 14.494 1.00 28.30 812 SER A CA 1
ATOM 6215 C C . SER A 1 812 ? 25.619 44.125 13.429 1.00 26.86 812 SER A C 1
ATOM 6216 O O . SER A 1 812 ? 26.522 43.408 12.935 1.00 27.05 812 SER A O 1
ATOM 6219 N N . LEU A 1 813 ? 24.334 43.950 13.147 1.00 26.34 813 LEU A N 1
ATOM 6220 C CA . LEU A 1 813 ? 23.891 43.032 12.084 1.00 25.19 813 LEU A CA 1
ATOM 6221 C C . LEU A 1 813 ? 24.016 43.663 10.718 1.00 24.71 813 LEU A C 1
ATOM 6222 O O . LEU A 1 813 ? 23.698 44.856 10.554 1.00 23.26 813 LEU A O 1
ATOM 6227 N N . VAL A 1 814 ? 24.475 42.868 9.750 1.00 23.81 814 VAL A N 1
ATOM 6228 C CA . VAL A 1 814 ? 24.511 43.277 8.334 1.00 24.43 814 VAL A CA 1
ATOM 6229 C C . VAL A 1 814 ? 23.075 43.311 7.825 1.00 25.04 814 VAL A C 1
ATOM 6230 O O . VAL A 1 814 ? 22.357 42.298 7.901 1.00 26.85 814 VAL A O 1
ATOM 6234 N N . CYS A 1 815 ? 22.631 44.477 7.380 1.00 25.53 815 CYS A N 1
ATOM 6235 C CA . CYS A 1 815 ? 21.190 44.668 7.087 1.00 26.24 815 CYS A CA 1
ATOM 6236 C C . CYS A 1 815 ? 20.993 45.520 5.840 1.00 26.96 815 CYS A C 1
ATOM 6237 O O . CYS A 1 815 ? 21.586 46.600 5.740 1.00 25.74 815 CYS A O 1
ATOM 6240 N N . ALA A 1 816 ? 20.167 45.082 4.885 1.00 26.90 816 ALA A N 1
ATOM 6241 C CA . ALA A 1 816 ? 19.733 46.028 3.843 1.00 26.47 816 ALA A CA 1
ATOM 6242 C C . ALA A 1 816 ? 18.851 47.123 4.445 1.00 26.65 816 ALA A C 1
ATOM 6243 O O . ALA A 1 816 ? 17.967 46.851 5.278 1.00 25.24 816 ALA A O 1
ATOM 6245 N N . ARG A 1 817 ? 19.089 48.355 4.016 1.00 26.61 817 ARG A N 1
ATOM 6246 C CA . ARG A 1 817 ? 18.164 49.433 4.329 1.00 27.50 817 ARG A CA 1
ATOM 6247 C C . ARG A 1 817 ? 16.803 49.159 3.700 1.00 26.95 817 ARG A C 1
ATOM 6248 O O . ARG A 1 817 ? 16.649 48.330 2.758 1.00 25.72 817 ARG A O 1
ATOM 6256 N N . TRP A 1 818 ? 15.801 49.819 4.266 1.00 26.22 818 TRP A N 1
ATOM 6257 C CA . TRP A 1 818 ? 14.441 49.657 3.800 1.00 26.10 818 TRP A CA 1
ATOM 6258 C C . TRP A 1 818 ? 14.197 50.592 2.653 1.00 27.43 818 TRP A C 1
ATOM 6259 O O . TRP A 1 818 ? 14.506 51.811 2.756 1.00 28.70 818 TRP A O 1
ATOM 6270 N N . PRO A 1 819 ? 13.583 50.093 1.560 1.00 27.83 819 PRO A N 1
ATOM 6271 C CA . PRO A 1 819 ? 13.107 48.733 1.272 1.00 27.60 819 PRO A CA 1
ATOM 6272 C C . PRO A 1 819 ? 14.184 47.864 0.628 1.00 27.87 819 PRO A C 1
ATOM 6273 O O . PRO A 1 819 ? 15.092 48.423 -0.002 1.00 28.16 819 PRO A O 1
ATOM 6277 N N . PRO A 1 820 ? 14.071 46.514 0.750 1.00 27.88 820 PRO A N 1
ATOM 6278 C CA . PRO A 1 820 ? 15.104 45.710 0.059 1.00 27.92 820 PRO A CA 1
ATOM 6279 C C . PRO A 1 820 ? 14.799 45.659 -1.458 1.00 29.06 820 PRO A C 1
ATOM 6280 O O . PRO A 1 820 ? 13.932 44.887 -1.892 1.00 28.84 820 PRO A O 1
ATOM 6284 N N . VAL A 1 821 ? 15.466 46.524 -2.231 1.00 28.53 821 VAL A N 1
ATOM 6285 C CA . VAL A 1 821 ? 15.309 46.564 -3.690 1.00 29.45 821 VAL A CA 1
ATOM 6286 C C . VAL A 1 821 ? 16.726 46.546 -4.308 1.00 29.33 821 VAL A C 1
ATOM 6287 O O . VAL A 1 821 ? 17.747 46.784 -3.609 1.00 28.53 821 VAL A O 1
ATOM 6291 N N . LYS A 1 822 ? 16.781 46.224 -5.581 1.00 29.41 822 LYS A N 1
ATOM 6292 C CA . LYS A 1 822 ? 18.004 46.284 -6.345 1.00 31.37 822 LYS A CA 1
ATOM 6293 C C . LYS A 1 822 ? 18.782 47.595 -6.070 1.00 31.53 822 LYS A C 1
ATOM 6294 O O . LYS A 1 822 ? 18.197 48.690 -6.125 1.00 31.29 822 LYS A O 1
ATOM 6300 N N . ASN A 1 823 ? 20.087 47.479 -5.782 1.00 31.92 823 ASN A N 1
ATOM 6301 C CA . ASN A 1 823 ? 20.987 48.633 -5.487 1.00 32.56 823 ASN A CA 1
ATOM 6302 C C . ASN A 1 823 ? 20.797 49.271 -4.109 1.00 31.34 823 ASN A C 1
ATOM 6303 O O . ASN A 1 823 ? 21.350 50.373 -3.841 1.00 31.71 823 ASN A O 1
ATOM 6308 N N . GLN A 1 824 ? 19.955 48.656 -3.276 1.00 28.89 824 GLN A N 1
ATOM 6309 C CA . GLN A 1 824 ? 19.743 49.183 -1.935 1.00 28.30 824 GLN A CA 1
ATOM 6310 C C . GLN A 1 824 ? 21.074 49.121 -1.133 1.00 29.14 824 GLN A C 1
ATOM 6311 O O . GLN A 1 824 ? 21.810 48.118 -1.190 1.00 29.78 824 GLN A O 1
ATOM 6317 N N . ARG A 1 825 ? 21.366 50.165 -0.381 1.00 30.18 825 ARG A N 1
ATOM 6318 C CA . ARG A 1 825 ? 22.530 50.192 0.546 1.00 31.78 825 ARG A CA 1
ATOM 6319 C C . ARG A 1 825 ? 22.433 49.244 1.761 1.00 29.60 825 ARG A C 1
ATOM 6320 O O . ARG A 1 825 ? 21.351 48.925 2.250 1.00 27.78 825 ARG A O 1
ATOM 6328 N N . VAL A 1 826 ? 23.586 48.801 2.235 1.00 28.21 826 VAL A N 1
ATOM 6329 C CA . VAL A 1 826 ? 23.679 47.911 3.379 1.00 26.38 826 VAL A CA 1
ATOM 6330 C C . VAL A 1 826 ? 24.360 48.669 4.527 1.00 26.80 826 VAL A C 1
ATOM 6331 O O . VAL A 1 826 ? 25.304 49.437 4.312 1.00 26.78 826 VAL A O 1
ATOM 6335 N N . ALA A 1 827 ? 23.852 48.459 5.740 1.00 27.04 827 ALA A N 1
ATOM 6336 C CA . ALA A 1 827 ? 24.245 49.190 6.945 1.00 26.86 827 ALA A CA 1
ATOM 6337 C C . ALA A 1 827 ? 24.328 48.221 8.117 1.00 26.75 827 ALA A C 1
ATOM 6338 O O . ALA A 1 827 ? 23.806 47.116 8.029 1.00 24.22 827 ALA A O 1
ATOM 6340 N N . GLY A 1 828 ? 25.000 48.640 9.209 1.00 27.74 828 GLY A N 1
ATOM 6341 C CA . GLY A 1 828 ? 24.980 47.904 10.486 1.00 26.95 828 GLY A CA 1
ATOM 6342 C C . GLY A 1 828 ? 23.799 48.364 11.336 1.00 26.69 828 GLY A C 1
ATOM 6343 O O . GLY A 1 828 ? 23.439 49.541 11.316 1.00 27.60 828 GLY A O 1
ATOM 6344 N N . THR A 1 829 ? 23.185 47.441 12.055 1.00 26.77 829 THR A N 1
ATOM 6345 C CA . THR A 1 829 ? 22.009 47.738 12.895 1.00 26.93 829 THR A CA 1
ATOM 6346 C C . THR A 1 829 ? 21.871 46.779 14.071 1.00 25.58 829 THR A C 1
ATOM 6347 O O . THR A 1 829 ? 22.303 45.626 14.015 1.00 26.00 829 THR A O 1
ATOM 6351 N N . HIS A 1 830 ? 21.318 47.307 15.152 1.00 25.08 830 HIS A N 1
ATOM 6352 C CA . HIS A 1 830 ? 20.843 46.510 16.283 1.00 25.41 830 HIS A CA 1
ATOM 6353 C C . HIS A 1 830 ? 19.336 46.558 16.333 1.00 24.98 830 HIS A C 1
ATOM 6354 O O . HIS A 1 830 ? 18.757 46.104 17.301 1.00 25.10 830 HIS A O 1
ATOM 6361 N N . SER A 1 831 ? 18.691 47.076 15.280 1.00 25.26 831 SER A N 1
ATOM 6362 C CA . SER A 1 831 ? 17.233 47.192 15.262 1.00 25.49 831 SER A CA 1
ATOM 6363 C C . SER A 1 831 ? 16.759 46.537 13.970 1.00 24.54 831 SER A C 1
ATOM 6364 O O . SER A 1 831 ? 16.256 47.213 13.085 1.00 25.33 831 SER A O 1
ATOM 6367 N N . PRO A 1 832 ? 16.889 45.214 13.867 1.00 23.50 832 PRO A N 1
ATOM 6368 C CA . PRO A 1 832 ? 16.475 44.586 12.616 1.00 24.21 832 PRO A CA 1
ATOM 6369 C C . PRO A 1 832 ? 14.933 44.670 12.448 1.00 23.17 832 PRO A C 1
ATOM 6370 O O . PRO A 1 832 ? 14.182 44.859 13.424 1.00 24.37 832 PRO A O 1
ATOM 6374 N N . ALA A 1 833 ? 14.492 44.484 11.228 1.00 21.78 833 ALA A N 1
ATOM 6375 C CA . ALA A 1 833 ? 13.094 44.355 10.895 1.00 22.47 833 ALA A CA 1
ATOM 6376 C C . ALA A 1 833 ? 12.565 43.077 11.582 1.00 23.42 833 ALA A C 1
ATOM 6377 O O . ALA A 1 833 ? 13.330 42.142 11.834 1.00 23.16 833 ALA A O 1
ATOM 6379 N N . ALA A 1 834 ? 11.292 43.036 11.951 1.00 23.16 834 ALA A N 1
ATOM 6380 C CA . ALA A 1 834 ? 10.755 41.781 12.488 1.00 22.59 834 ALA A CA 1
ATOM 6381 C C . ALA A 1 834 ? 11.061 40.569 11.580 1.00 22.34 834 ALA A C 1
ATOM 6382 O O . ALA A 1 834 ? 11.105 40.712 10.335 1.00 22.18 834 ALA A O 1
ATOM 6384 N N . MET A 1 835 ? 11.215 39.388 12.203 1.00 22.29 835 MET A N 1
ATOM 6385 C CA . MET A 1 835 ? 11.506 38.132 11.519 1.00 21.71 835 MET A CA 1
ATOM 6386 C C . MET A 1 835 ? 12.777 38.287 10.666 1.00 23.76 835 MET A C 1
ATOM 6387 O O . MET A 1 835 ? 12.983 37.562 9.660 1.00 24.44 835 MET A O 1
ATOM 6392 N N . GLY A 1 836 ? 13.632 39.206 11.110 1.00 23.57 836 GLY A N 1
ATOM 6393 C CA . GLY A 1 836 ? 14.911 39.460 10.466 1.00 23.27 836 GLY A CA 1
ATOM 6394 C C . GLY A 1 836 ? 14.780 39.608 8.958 1.00 23.83 836 GLY A C 1
ATOM 6395 O O . GLY A 1 836 ? 15.644 39.151 8.245 1.00 23.25 836 GLY A O 1
ATOM 6396 N N . LEU A 1 837 ? 13.735 40.298 8.477 1.00 23.84 837 LEU A N 1
ATOM 6397 C CA . LEU A 1 837 ? 13.458 40.355 7.037 1.00 24.11 837 LEU A CA 1
ATOM 6398 C C . LEU A 1 837 ? 14.626 40.800 6.148 1.00 24.33 837 LEU A C 1
ATOM 6399 O O . LEU A 1 837 ? 14.759 40.342 5.028 1.00 24.02 837 LEU A O 1
ATOM 6404 N N . THR A 1 838 ? 15.434 41.741 6.628 1.00 23.12 838 THR A N 1
ATOM 6405 C CA . THR A 1 838 ? 16.452 42.342 5.775 1.00 23.22 838 THR A CA 1
ATOM 6406 C C . THR A 1 838 ? 17.842 42.074 6.314 1.00 23.53 838 THR A C 1
ATOM 6407 O O . THR A 1 838 ? 18.814 42.638 5.792 1.00 24.74 838 THR A O 1
ATOM 6411 N N . SER A 1 839 ? 17.935 41.196 7.322 1.00 21.60 839 SER A N 1
ATOM 6412 C CA . SER A 1 839 ? 19.200 40.921 7.985 1.00 22.46 839 SER A CA 1
ATOM 6413 C C . SER A 1 839 ? 19.383 39.420 8.176 1.00 22.75 839 SER A C 1
ATOM 6414 O O . SER A 1 839 ? 20.217 38.988 8.982 1.00 22.58 839 SER A O 1
ATOM 6417 N N . ARG A 1 840 ? 18.615 38.624 7.442 1.00 22.20 840 ARG A N 1
ATOM 6418 C CA . ARG A 1 840 ? 18.827 37.158 7.448 1.00 23.13 840 ARG A CA 1
ATOM 6419 C C . ARG A 1 840 ? 19.110 36.690 6.045 1.00 23.17 840 ARG A C 1
ATOM 6420 O O . ARG A 1 840 ? 18.565 37.302 5.106 1.00 24.51 840 ARG A O 1
ATOM 6428 N N . TRP A 1 841 ? 19.917 35.616 5.896 1.00 22.40 841 TRP A N 1
ATOM 6429 C CA . TRP A 1 841 ? 20.528 35.289 4.577 1.00 22.59 841 TRP A CA 1
ATOM 6430 C C . TRP A 1 841 ? 20.464 33.828 4.291 1.00 23.47 841 TRP A C 1
ATOM 6431 O O . TRP A 1 841 ? 20.866 33.027 5.114 1.00 23.58 841 TRP A O 1
ATOM 6442 N N . ALA A 1 842 ? 19.997 33.483 3.100 1.00 23.83 842 ALA A N 1
ATOM 6443 C CA . ALA A 1 842 ? 20.113 32.123 2.558 1.00 26.65 842 ALA A CA 1
ATOM 6444 C C . ALA A 1 842 ? 21.514 32.027 1.930 1.00 28.07 842 ALA A C 1
ATOM 6445 O O . ALA A 1 842 ? 21.997 32.930 1.249 1.00 27.95 842 ALA A O 1
ATOM 6447 N N . VAL A 1 843 ? 22.142 30.901 2.159 1.00 31.07 843 VAL A N 1
ATOM 6448 C CA . VAL A 1 843 ? 23.554 30.697 1.862 1.00 32.41 843 VAL A CA 1
ATOM 6449 C C . VAL A 1 843 ? 23.726 29.604 0.799 1.00 33.15 843 VAL A C 1
ATOM 6450 O O . VAL A 1 843 ? 23.067 28.558 0.856 1.00 33.35 843 VAL A O 1
ATOM 6454 N N . THR A 1 844 ? 24.582 29.862 -0.184 1.00 32.57 844 THR A N 1
ATOM 6455 C CA . THR A 1 844 ? 24.971 28.850 -1.175 1.00 35.84 844 THR A CA 1
ATOM 6456 C C . THR A 1 844 ? 26.479 28.939 -1.433 1.00 36.27 844 THR A C 1
ATOM 6457 O O . THR A 1 844 ? 27.086 29.997 -1.241 1.00 34.28 844 THR A O 1
ATOM 6461 N N . LYS A 1 845 ? 27.062 27.830 -1.869 1.00 39.35 845 LYS A N 1
ATOM 6462 C CA . LYS A 1 845 ? 28.501 27.715 -2.131 1.00 42.94 845 LYS A CA 1
ATOM 6463 C C . LYS A 1 845 ? 28.730 27.238 -3.561 1.00 46.41 845 LYS A C 1
ATOM 6464 O O . LYS A 1 845 ? 28.133 26.259 -3.972 1.00 49.33 845 LYS A O 1
ATOM 6470 N N . ASN A 1 846 ? 29.564 27.932 -4.326 1.00 47.70 846 ASN A N 1
ATOM 6471 C CA . ASN A 1 846 ? 29.909 27.480 -5.671 1.00 49.65 846 ASN A CA 1
ATOM 6472 C C . ASN A 1 846 ? 31.079 26.493 -5.615 1.00 52.42 846 ASN A C 1
ATOM 6473 O O . ASN A 1 846 ? 31.545 26.096 -4.533 1.00 52.12 846 ASN A O 1
ATOM 6478 N N . THR A 1 847 ? 31.549 26.085 -6.777 1.00 57.46 847 THR A N 1
ATOM 6479 C CA . THR A 1 847 ? 32.625 25.089 -6.863 1.00 61.53 847 THR A CA 1
ATOM 6480 C C . THR A 1 847 ? 33.970 25.688 -6.443 1.00 62.77 847 THR A C 1
ATOM 6481 O O . THR A 1 847 ? 34.877 24.972 -5.990 1.00 63.87 847 THR A O 1
ATOM 6485 N N . LYS A 1 848 ? 34.103 27.003 -6.611 1.00 60.69 848 LYS A N 1
ATOM 6486 C CA . LYS A 1 848 ? 35.309 27.696 -6.171 1.00 59.53 848 LYS A CA 1
ATOM 6487 C C . LYS A 1 848 ? 35.257 27.763 -4.677 1.00 55.10 848 LYS A C 1
ATOM 6488 O O . LYS A 1 848 ? 36.191 28.252 -4.052 1.00 54.41 848 LYS A O 1
ATOM 6494 N N . GLY A 1 849 ? 34.153 27.272 -4.105 1.00 51.60 849 GLY A N 1
ATOM 6495 C CA . GLY A 1 849 ? 33.938 27.329 -2.670 1.00 48.08 849 GLY A CA 1
ATOM 6496 C C . GLY A 1 849 ? 33.619 28.724 -2.132 1.00 44.77 849 GLY A C 1
ATOM 6497 O O . GLY A 1 849 ? 33.676 28.934 -0.938 1.00 44.35 849 GLY A O 1
ATOM 6498 N N . GLN A 1 850 ? 33.261 29.679 -2.986 1.00 44.12 850 GLN A N 1
ATOM 6499 C CA . GLN A 1 850 ? 32.802 31.010 -2.491 1.00 41.56 850 GLN A CA 1
ATOM 6500 C C . GLN A 1 850 ? 31.358 30.968 -2.033 1.00 37.20 850 GLN A C 1
ATOM 6501 O O . GLN A 1 850 ? 30.607 30.197 -2.541 1.00 37.05 850 GLN A O 1
ATOM 6507 N N . ILE A 1 851 ? 30.963 31.865 -1.140 1.00 34.43 851 ILE A N 1
ATOM 6508 C CA . ILE A 1 851 ? 29.636 31.881 -0.521 1.00 32.30 851 ILE A CA 1
ATOM 6509 C C . ILE A 1 851 ? 28.819 33.091 -1.007 1.00 30.94 851 ILE A C 1
ATOM 6510 O O . ILE A 1 851 ? 29.358 34.213 -1.169 1.00 30.83 851 ILE A O 1
ATOM 6515 N N . THR A 1 852 ? 27.538 32.849 -1.272 1.00 29.69 852 THR A N 1
ATOM 6516 C CA . THR A 1 852 ? 26.581 33.876 -1.631 1.00 29.43 852 THR A CA 1
ATOM 6517 C C . THR A 1 852 ? 25.528 33.939 -0.535 1.00 29.40 852 THR A C 1
ATOM 6518 O O . THR A 1 852 ? 25.109 32.917 -0.001 1.00 29.55 852 THR A O 1
ATOM 6522 N N . PHE A 1 853 ? 25.166 35.159 -0.172 1.00 27.83 853 PHE A N 1
ATOM 6523 C CA . PHE A 1 853 ? 24.163 35.444 0.821 1.00 27.06 853 PHE A CA 1
ATOM 6524 C C . PHE A 1 853 ? 22.986 36.161 0.164 1.00 27.29 853 PHE A C 1
ATOM 6525 O O . PHE A 1 853 ? 23.140 37.268 -0.364 1.00 28.26 853 PHE A O 1
ATOM 6533 N N . ARG A 1 854 ? 21.803 35.568 0.269 1.00 26.91 854 ARG A N 1
ATOM 6534 C CA . ARG A 1 854 ? 20.604 36.057 -0.386 1.00 25.96 854 ARG A CA 1
ATOM 6535 C C . ARG A 1 854 ? 19.538 36.399 0.661 1.00 25.07 854 ARG A C 1
ATOM 6536 O O . ARG A 1 854 ? 19.250 35.602 1.523 1.00 25.40 854 ARG A O 1
ATOM 6544 N N . LEU A 1 855 ? 18.914 37.565 0.537 1.00 24.62 855 LEU A N 1
ATOM 6545 C CA . LEU A 1 855 ? 17.790 37.921 1.391 1.00 24.25 855 LEU A CA 1
ATOM 6546 C C . LEU A 1 855 ? 16.572 37.051 1.125 1.00 23.42 855 LEU A C 1
ATOM 6547 O O . LEU A 1 855 ? 16.412 36.550 0.024 1.00 24.18 855 LEU A O 1
ATOM 6552 N N . PRO A 1 856 ? 15.681 36.910 2.125 1.00 24.06 856 PRO A N 1
ATOM 6553 C CA . PRO A 1 856 ? 14.343 36.363 1.913 1.00 25.35 856 PRO A CA 1
ATOM 6554 C C . PRO A 1 856 ? 13.755 36.998 0.692 1.00 27.82 856 PRO A C 1
ATOM 6555 O O . PRO A 1 856 ? 13.722 38.247 0.602 1.00 27.58 856 PRO A O 1
ATOM 6559 N N . GLU A 1 857 ? 13.258 36.173 -0.213 1.00 28.81 857 GLU A N 1
ATOM 6560 C CA . GLU A 1 857 ? 12.791 36.676 -1.467 1.00 33.34 857 GLU A CA 1
ATOM 6561 C C . GLU A 1 857 ? 11.324 37.118 -1.400 1.00 36.57 857 GLU A C 1
ATOM 6562 O O . GLU A 1 857 ? 10.464 36.345 -0.981 1.00 36.57 857 GLU A O 1
ATOM 6568 N N . ALA A 1 858 ? 11.073 38.381 -1.749 1.00 41.53 858 ALA A N 1
ATOM 6569 C CA . ALA A 1 858 ? 9.722 38.954 -1.795 1.00 46.25 858 ALA A CA 1
ATOM 6570 C C . ALA A 1 858 ? 8.953 38.252 -2.936 1.00 52.46 858 ALA A C 1
ATOM 6571 O O . ALA A 1 858 ? 9.549 37.989 -3.995 1.00 48.74 858 ALA A O 1
ATOM 6573 N N . PRO A 1 859 ? 7.640 37.948 -2.737 1.00 58.16 859 PRO A N 1
ATOM 6574 C CA . PRO A 1 859 ? 6.963 37.052 -3.704 1.00 62.88 859 PRO A CA 1
ATOM 6575 C C . PRO A 1 859 ? 6.914 37.800 -5.028 1.00 66.65 859 PRO A C 1
ATOM 6576 O O . PRO A 1 859 ? 6.795 37.197 -6.101 1.00 65.70 859 PRO A O 1
ATOM 6580 N N . ASP A 1 860 ? 7.034 39.124 -4.900 1.00 67.21 860 ASP A N 1
ATOM 6581 C CA . ASP A 1 860 ? 7.267 40.057 -5.983 1.00 73.07 860 ASP A CA 1
ATOM 6582 C C . ASP A 1 860 ? 8.560 39.811 -6.761 1.00 69.58 860 ASP A C 1
ATOM 6583 O O . ASP A 1 860 ? 8.550 39.244 -7.851 1.00 69.81 860 ASP A O 1
ATOM 6588 N N . HIS A 1 861 ? 9.666 40.243 -6.162 1.00 69.20 861 HIS A N 1
ATOM 6589 C CA . HIS A 1 861 ? 10.908 40.506 -6.879 1.00 65.99 861 HIS A CA 1
ATOM 6590 C C . HIS A 1 861 ? 11.801 39.310 -7.048 1.00 58.51 861 HIS A C 1
ATOM 6591 O O . HIS A 1 861 ? 11.459 38.181 -6.667 1.00 59.11 861 HIS A O 1
ATOM 6598 N N . GLY A 1 862 ? 12.949 39.557 -7.669 1.00 50.26 862 GLY A N 1
ATOM 6599 C CA . GLY A 1 862 ? 13.946 38.538 -7.894 1.00 42.42 862 GLY A CA 1
ATOM 6600 C C . GLY A 1 862 ? 14.794 38.435 -6.660 1.00 36.83 862 GLY A C 1
ATOM 6601 O O . GLY A 1 862 ? 14.586 39.170 -5.660 1.00 35.11 862 GLY A O 1
ATOM 6602 N N . PRO A 1 863 ? 15.775 37.530 -6.706 1.00 34.51 863 PRO A N 1
ATOM 6603 C CA . PRO A 1 863 ? 16.727 37.402 -5.605 1.00 30.92 863 PRO A CA 1
ATOM 6604 C C . PRO A 1 863 ? 17.599 38.679 -5.398 1.00 30.11 863 PRO A C 1
ATOM 6605 O O . PRO A 1 863 ? 17.874 39.395 -6.349 1.00 30.59 863 PRO A O 1
ATOM 6609 N N . LEU A 1 864 ? 18.040 38.949 -4.166 1.00 28.78 864 LEU A N 1
ATOM 6610 C CA . LEU A 1 864 ? 18.908 40.089 -3.913 1.00 28.05 864 LEU A CA 1
ATOM 6611 C C . LEU A 1 864 ? 20.039 39.552 -3.059 1.00 27.51 864 LEU A C 1
ATOM 6612 O O . LEU A 1 864 ? 19.781 38.992 -1.976 1.00 26.86 864 LEU A O 1
ATOM 6617 N N . PHE A 1 865 ? 21.288 39.705 -3.527 1.00 26.68 865 PHE A N 1
ATOM 6618 C CA . PHE A 1 865 ? 22.429 39.129 -2.814 1.00 27.09 865 PHE A CA 1
ATOM 6619 C C . PHE A 1 865 ? 23.308 40.205 -2.214 1.00 27.21 865 PHE A C 1
ATOM 6620 O O . PHE A 1 865 ? 23.477 41.310 -2.806 1.00 27.00 865 PHE A O 1
ATOM 6628 N N . LEU A 1 866 ? 23.915 39.862 -1.069 1.00 26.59 866 LEU A N 1
ATOM 6629 C CA . LEU A 1 866 ? 24.942 40.724 -0.515 1.00 27.21 866 LEU A CA 1
ATOM 6630 C C . LEU A 1 866 ? 26.069 40.893 -1.546 1.00 27.17 866 LEU A C 1
ATOM 6631 O O . LEU A 1 866 ? 26.724 39.915 -1.944 1.00 26.73 866 LEU A O 1
ATOM 6636 N N . SER A 1 867 ? 26.307 42.137 -1.965 1.00 27.40 867 SER A N 1
ATOM 6637 C CA . SER A 1 867 ? 27.240 42.390 -3.091 1.00 29.70 867 SER A CA 1
ATOM 6638 C C . SER A 1 867 ? 28.168 43.584 -2.945 1.00 30.71 867 SER A C 1
ATOM 6639 O O . SER A 1 867 ? 27.856 44.571 -2.260 1.00 30.90 867 SER A O 1
ATOM 6642 N N . VAL A 1 868 ? 29.261 43.547 -3.689 1.00 32.73 868 VAL A N 1
ATOM 6643 C CA . VAL A 1 868 ? 30.043 44.766 -3.903 1.00 34.89 868 VAL A CA 1
ATOM 6644 C C . VAL A 1 868 ? 29.383 45.581 -4.998 1.00 36.87 868 VAL A C 1
ATOM 6645 O O . VAL A 1 868 ? 28.745 45.012 -5.901 1.00 38.40 868 VAL A O 1
ATOM 6649 N N . SER A 1 869 ? 29.516 46.901 -4.915 1.00 38.77 869 SER A N 1
ATOM 6650 C CA . SER A 1 869 ? 28.907 47.796 -5.904 1.00 41.42 869 SER A CA 1
ATOM 6651 C C . SER A 1 869 ? 29.783 48.103 -7.108 1.00 44.96 869 SER A C 1
ATOM 6652 O O . SER A 1 869 ? 29.288 48.681 -8.057 1.00 46.71 869 SER A O 1
ATOM 6655 N N . ALA A 1 870 ? 31.069 47.743 -7.066 1.00 48.56 870 ALA A N 1
ATOM 6656 C CA . ALA A 1 870 ? 31.990 47.849 -8.225 1.00 55.11 870 ALA A CA 1
ATOM 6657 C C . ALA A 1 870 ? 33.145 46.817 -8.175 1.00 58.78 870 ALA A C 1
ATOM 6658 O O . ALA A 1 870 ? 33.450 46.257 -7.107 1.00 59.28 870 ALA A O 1
ATOM 6660 N N . ILE A 1 871 ? 33.768 46.569 -9.326 1.00 61.34 871 ILE A N 1
ATOM 6661 C CA . ILE A 1 871 ? 34.989 45.739 -9.435 1.00 63.85 871 ILE A CA 1
ATOM 6662 C C . ILE A 1 871 ? 36.200 46.535 -9.968 1.00 67.32 871 ILE A C 1
ATOM 6663 O O . ILE A 1 871 ? 36.470 47.668 -9.540 1.00 69.64 871 ILE A O 1
ATOM 6668 N N . ASP A 1 878 ? 40.370 53.794 0.553 1.00 71.04 878 ASP A N 1
ATOM 6669 C CA . ASP A 1 878 ? 39.602 53.272 -0.584 1.00 69.69 878 ASP A CA 1
ATOM 6670 C C . ASP A 1 878 ? 38.540 52.223 -0.223 1.00 65.95 878 ASP A C 1
ATOM 6671 O O . ASP A 1 878 ? 38.858 51.108 0.256 1.00 61.86 878 ASP A O 1
ATOM 6676 N N . ALA A 1 879 ? 37.280 52.584 -0.473 1.00 60.05 879 ALA A N 1
ATOM 6677 C CA . ALA A 1 879 ? 36.185 51.759 -0.041 1.00 54.54 879 ALA A CA 1
ATOM 6678 C C . ALA A 1 879 ? 35.074 51.691 -1.090 1.00 52.63 879 ALA A C 1
ATOM 6679 O O . ALA A 1 879 ? 34.698 52.694 -1.711 1.00 53.82 879 ALA A O 1
ATOM 6681 N N . ILE A 1 880 ? 34.559 50.485 -1.269 1.00 49.32 880 ILE A N 1
ATOM 6682 C CA . ILE A 1 880 ? 33.468 50.208 -2.194 1.00 47.84 880 ILE A CA 1
ATOM 6683 C C . ILE A 1 880 ? 32.161 50.111 -1.362 1.00 43.99 880 ILE A C 1
ATOM 6684 O O . ILE A 1 880 ? 32.139 49.382 -0.356 1.00 42.21 880 ILE A O 1
ATOM 6689 N N . PRO A 1 881 ? 31.108 50.903 -1.721 1.00 41.86 881 PRO A N 1
ATOM 6690 C CA . PRO A 1 881 ? 29.825 50.748 -1.028 1.00 39.74 881 PRO A CA 1
ATOM 6691 C C . PRO A 1 881 ? 29.293 49.296 -1.199 1.00 35.70 881 PRO A C 1
ATOM 6692 O O . PRO A 1 881 ? 29.548 48.672 -2.213 1.00 36.90 881 PRO A O 1
ATOM 6696 N N . VAL A 1 882 ? 28.660 48.740 -0.181 1.00 32.61 882 VAL A N 1
ATOM 6697 C CA . VAL A 1 882 ? 28.141 47.360 -0.293 1.00 30.89 882 VAL A CA 1
ATOM 6698 C C . VAL A 1 882 ? 26.623 47.507 -0.450 1.00 31.15 882 VAL A C 1
ATOM 6699 O O . VAL A 1 882 ? 26.051 48.380 0.182 1.00 31.33 882 VAL A O 1
ATOM 6703 N N . ILE A 1 883 ? 26.005 46.680 -1.319 1.00 29.91 883 ILE A N 1
ATOM 6704 C CA . ILE A 1 883 ? 24.632 46.804 -1.723 1.00 28.22 883 ILE A CA 1
ATOM 6705 C C . ILE A 1 883 ? 24.019 45.419 -1.804 1.00 27.43 883 ILE A C 1
ATOM 6706 O O . ILE A 1 883 ? 24.733 44.382 -1.588 1.00 27.35 883 ILE A O 1
ATOM 6711 N N . VAL A 1 884 ? 22.706 45.394 -2.081 1.00 25.81 884 VAL A N 1
ATOM 6712 C CA . VAL A 1 884 ? 22.027 44.167 -2.518 1.00 25.72 884 VAL A CA 1
ATOM 6713 C C . VAL A 1 884 ? 21.543 44.369 -3.949 1.00 26.21 884 VAL A C 1
ATOM 6714 O O . VAL A 1 884 ? 21.044 45.456 -4.344 1.00 27.07 884 VAL A O 1
ATOM 6718 N N . GLN A 1 885 ? 21.793 43.325 -4.743 1.00 25.97 885 GLN A N 1
ATOM 6719 C CA . GLN A 1 885 ? 21.409 43.275 -6.139 1.00 26.25 885 GLN A CA 1
ATOM 6720 C C . GLN A 1 885 ? 21.410 41.799 -6.534 1.00 26.50 885 GLN A C 1
ATOM 6721 O O . GLN A 1 885 ? 22.068 40.922 -5.889 1.00 24.56 885 GLN A O 1
ATOM 6727 N N . GLY A 1 886 ? 20.630 41.499 -7.561 1.00 27.59 886 GLY A N 1
ATOM 6728 C CA . GLY A 1 886 ? 20.573 40.122 -8.027 1.00 27.99 886 GLY A CA 1
ATOM 6729 C C . GLY A 1 886 ? 20.772 39.997 -9.528 1.00 30.13 886 GLY A C 1
ATOM 6730 O O . GLY A 1 886 ? 20.484 38.924 -10.095 1.00 31.24 886 GLY A O 1
ATOM 6731 N N . ASP A 1 887 ? 21.268 41.048 -10.194 1.00 30.96 887 ASP A N 1
ATOM 6732 C CA . ASP A 1 887 ? 21.523 40.964 -11.645 1.00 32.95 887 ASP A CA 1
ATOM 6733 C C . ASP A 1 887 ? 22.810 40.175 -11.938 1.00 34.42 887 ASP A C 1
ATOM 6734 O O . ASP A 1 887 ? 22.899 39.441 -12.933 1.00 34.53 887 ASP A O 1
ATOM 6739 N N . SER A 1 888 ? 23.832 40.378 -11.091 1.00 35.40 888 SER A N 1
ATOM 6740 C CA . SER A 1 888 ? 25.162 39.818 -11.342 1.00 38.92 888 SER A CA 1
ATOM 6741 C C . SER A 1 888 ? 25.683 38.939 -10.212 1.00 39.60 888 SER A C 1
ATOM 6742 O O . SER A 1 888 ? 26.016 39.443 -9.144 1.00 39.24 888 SER A O 1
ATOM 6745 N N . ILE A 1 889 ? 25.818 37.642 -10.488 1.00 42.13 889 ILE A N 1
ATOM 6746 C CA . ILE A 1 889 ? 26.368 36.646 -9.523 1.00 43.45 889 ILE A CA 1
ATOM 6747 C C . ILE A 1 889 ? 27.842 36.960 -9.171 1.00 43.03 889 ILE A C 1
ATOM 6748 O O . ILE A 1 889 ? 28.298 36.697 -8.068 1.00 41.61 889 ILE A O 1
ATOM 6753 N N . GLU A 1 890 ? 28.549 37.525 -10.144 1.00 45.03 890 GLU A N 1
ATOM 6754 C CA . GLU A 1 890 ? 29.925 37.962 -10.071 1.00 46.36 890 GLU A CA 1
ATOM 6755 C C . GLU A 1 890 ? 30.207 38.865 -8.875 1.00 43.61 890 GLU A C 1
ATOM 6756 O O . GLU A 1 890 ? 31.256 38.757 -8.260 1.00 43.26 890 GLU A O 1
ATOM 6762 N N . LEU A 1 891 ? 29.266 39.750 -8.546 1.00 40.98 891 LEU A N 1
ATOM 6763 C CA . LEU A 1 891 ? 29.478 40.783 -7.552 1.00 38.36 891 LEU A CA 1
ATOM 6764 C C . LEU A 1 891 ? 29.113 40.297 -6.166 1.00 36.59 891 LEU A C 1
ATOM 6765 O O . LEU A 1 891 ? 29.208 41.059 -5.203 1.00 35.18 891 LEU A O 1
ATOM 6770 N N . SER A 1 892 ? 28.695 39.039 -6.052 1.00 35.04 892 SER A N 1
ATOM 6771 C CA . SER A 1 892 ? 28.172 38.547 -4.755 1.00 34.44 892 SER A CA 1
ATOM 6772 C C . SER A 1 892 ? 28.717 37.184 -4.345 1.00 34.48 892 SER A C 1
ATOM 6773 O O . SER A 1 892 ? 28.066 36.439 -3.608 1.00 34.64 892 SER A O 1
ATOM 6776 N N . ALA A 1 893 ? 29.908 36.858 -4.831 1.00 34.79 893 ALA A N 1
ATOM 6777 C CA . ALA A 1 893 ? 30.628 35.695 -4.362 1.00 35.65 893 ALA A CA 1
ATOM 6778 C C . ALA A 1 893 ? 31.713 36.148 -3.362 1.00 35.90 893 ALA A C 1
ATOM 6779 O O . ALA A 1 893 ? 32.592 36.980 -3.706 1.00 37.41 893 ALA A O 1
ATOM 6781 N N . TRP A 1 894 ? 31.658 35.612 -2.139 1.00 34.78 894 TRP A N 1
ATOM 6782 C CA . TRP A 1 894 ? 32.638 35.923 -1.077 1.00 35.16 894 TRP A CA 1
ATOM 6783 C C . TRP A 1 894 ? 33.515 34.751 -0.614 1.00 36.66 894 TRP A C 1
ATOM 6784 O O . TRP A 1 894 ? 33.034 33.642 -0.470 1.00 35.43 894 TRP A O 1
ATOM 6795 N N . SER A 1 895 ? 34.800 34.987 -0.333 1.00 38.13 895 SER A N 1
ATOM 6796 C CA . SER A 1 895 ? 35.585 33.989 0.430 1.00 39.88 895 SER A CA 1
ATOM 6797 C C . SER A 1 895 ? 35.551 34.217 1.917 1.00 39.46 895 SER A C 1
ATOM 6798 O O . SER A 1 895 ? 35.748 35.347 2.398 1.00 40.19 895 SER A O 1
ATOM 6801 N N . LEU A 1 896 ? 35.279 33.146 2.642 1.00 40.43 896 LEU A N 1
ATOM 6802 C CA . LEU A 1 896 ? 35.277 33.190 4.099 1.00 41.03 896 LEU A CA 1
ATOM 6803 C C . LEU A 1 896 ? 36.573 32.661 4.640 1.00 42.69 896 LEU A C 1
ATOM 6804 O O . LEU A 1 896 ? 36.932 31.520 4.380 1.00 45.73 896 LEU A O 1
ATOM 6809 N N . VAL A 1 897 ? 37.274 33.476 5.406 1.00 43.35 897 VAL A N 1
ATOM 6810 C CA . VAL A 1 897 ? 38.564 33.084 5.944 1.00 45.69 897 VAL A CA 1
ATOM 6811 C C . VAL A 1 897 ? 38.445 33.088 7.470 1.00 45.42 897 VAL A C 1
ATOM 6812 O O . VAL A 1 897 ? 38.087 34.103 8.037 1.00 43.48 897 VAL A O 1
ATOM 6816 N N . PRO A 1 898 ? 38.682 31.932 8.130 1.00 47.18 898 PRO A N 1
ATOM 6817 C CA . PRO A 1 898 ? 38.574 31.898 9.600 1.00 48.26 898 PRO A CA 1
ATOM 6818 C C . PRO A 1 898 ? 39.422 33.029 10.214 1.00 49.17 898 PRO A C 1
ATOM 6819 O O . PRO A 1 898 ? 40.493 33.304 9.692 1.00 51.25 898 PRO A O 1
ATOM 6823 N N . ALA A 1 899 ? 38.912 33.708 11.245 1.00 48.22 899 ALA A N 1
ATOM 6824 C CA . ALA A 1 899 ? 39.600 34.841 11.893 1.00 49.96 899 ALA A CA 1
ATOM 6825 C C . ALA A 1 899 ? 39.660 34.613 13.385 1.00 52.18 899 ALA A C 1
ATOM 6826 O O . ALA A 1 899 ? 38.608 34.750 14.026 1.00 52.38 899 ALA A O 1
#

Organism: Phanerodontia chrysosporium (NCBI:txid2822231)

InterPro domains:
  IPR028994 Integrin alpha, N-terminal [SSF69318] (77-373)
  IPR040887 Aldos-2-ulose dehydratase/isomerase (AUDH), Cupin domain [PF18637] (434-732)
  IPR054583 Aldos-2-ulose dehydratase, beta-propeller domain [PF22301] (127-304)

Foldseek 3Di:
DAFDFFAWQKDFQWWDAPFWFDKAFAAFFPVDFAQGWIWTWAQADPVAFIFGWTFHQQQVDPPGQARHTHTAGADTAHGKAEKEWDPQQPPGGIKIKTAGQQAQDLQGKRLFGRWIWIFDNPPDRHHHGDIATQDGAIQWHYKDWWFAQHDPWIKMWIWGQARHHPGQDDWTFGKIFTRDPHNVDDGHTDIDTQDTDGRWQYWDKAAPVLAVPPAPTIWIWTWGQQAIKIWGDHNDGIDIADQDRAADDDPPASKFHFNEKEAKWDASASHQKMWTHDDNQAQWIKIWHFDDPFDGDGRRTHIDIGIDDRLDAADPNRHYFWRYKYWDCSQQPRITWMKTFGQADVVGDQSRAAIKTWDQPDSHVRDIDIDGNTRHGFSDKYWGNSRDRDRHIKIKGWHGARPPPRHGPTTGIMIIHGAQWAWDDDDQAIEIAGAQQLNGQDWHKWFFKAWAQWGKIKIRWHAFDKDFADAQAKFKAWLAAKKWDADPVGIDMHHNFDDAQAKFFRGHNDRMMTTHNRTTIIIMTHGHPPQAYPQPQDCVSTAMATRGDNSHDPVSNPHGWHWAQPCPDPPQPNPPPPFPKTKTDWYWYFHPDPVSHTRWIKIKMKGKAAGWQFWDWFPPHAWWKKKWWAAAFPQQWFKKFFQDDLVPADRVDGDSVRIDTDRHHHRMMTGTQFDAAQFFFFDADPVGHGTGGTMTTGHHHDDVVPIGMTMMMMITGHGAGAEGVPHDDDQDDWAKWWKWADDVVWIWTWDFVVPDLDAFGFIWTHTADPVGPDGFMWTWDQDPRYQKIWTAGVPNRFTWFFDPPQDAFTFTHTHPDADPNNQGGIFHWDADPVRWIWTWGRDDPPDDIWIFFFPDVVITTIGTHDPDPNGGTIDIDHD

Solvent-accessible surface area: 36011 Å² total; per-residue (Å²): 136,118,10,45,45,13,34,30,29,78,30,101,13,30,32,65,20,81,2,0,8,1,2,18,13,0,16,36,104,54,107,57,70,73,9,5,10,0,0,0,0,0,28,5,41,137,143,63,99,2,50,0,31,0,0,28,2,10,20,46,84,120,155,36,146,47,29,77,11,77,63,19,49,0,11,112,11,48,9,0,1,0,0,30,55,16,29,7,18,137,67,18,39,7,0,0,0,0,1,1,37,17,3,50,50,27,99,43,13,77,66,201,2,0,51,0,0,0,0,28,1,51,28,93,102,119,66,97,13,77,59,40,32,1,5,70,15,44,0,1,9,4,1,43,7,16,70,0,43,83,90,72,50,13,1,0,0,0,0,2,1,0,49,42,54,69,34,40,96,62,48,2,47,0,0,4,0,10,2,17,120,69,10,109,60,123,67,110,10,111,107,64,73,30,22,69,32,39,5,1,0,8,3,19,39,8,62,20,102,82,5,140,77,49,24,160,14,14,0,0,1,1,1,3,34,48,3,0,4,0,7,24,43,57,35,82,146,64,52,114,46,76,6,11,88,4,30,87,107,84,242,68,13,41,26,52,0,1,2,0,2,9,23,0,66,17,27,138,20,11,0,12,0,0,0,0,2,0,5,20,14,2,3,9,0,0,1,1,14,30,82,111,88,34,58,62,0,0,25,130,4,136,19,73,68,82,73,54,38,98,25,21,114,61,78,76,122,63,12,22,2,3,2,10,3,26,27,12,35,0,1,26,27,33,24,19,1,0,0,0,0,0,7,8,19,119,110,122,38,156,94,42,24,0,0,22,1,3,29,6,91,46,145,118,93,37,127,32,52,71,67,56,31,10,46,75,8,0,0,11,5,10,43,18,6,0,23,39,123,32,84,19,24,0,1,0,1,0,5,8,1,15,46,84,100,48,104,9,126,103,15,6,0,21,0,19,2,1,14,5,1,29,4,94,121,90,94,103,29,0,30,2,78,0,14,95,8,11,21,9,108,13,84,18,64,6,46,3,0,2,0,3,11,33,58,0,0,2,0,0,0,13,35,143,18,109,5,107,22,93,131,89,51,4,0,0,0,0,3,22,21,17,1,33,11,63,51,170,120,35,169,52,91,25,10,28,1,23,85,28,86,21,61,24,34,0,44,0,39,15,64,96,1,62,4,20,116,89,0,0,0,0,3,8,0,54,55,21,113,84,4,39,206,77,71,2,97,38,28,120,81,0,81,14,81,41,38,14,31,9,48,8,45,102,58,0,69,82,19,175,6,87,33,33,80,0,18,105,21,115,90,1,152,50,126,39,128,143,54,53,7,21,0,0,34,0,1,48,2,21,19,13,64,160,65,64,39,79,14,0,29,3,24,0,35,0,0,0,21,47,14,36,16,25,18,59,14,20,57,140,53,54,37,0,12,0,12,0,0,7,6,16,21,40,43,124,0,0,2,50,27,4,74,35,86,52,101,98,15,80,38,132,79,54,77,70,157,43,12,98,74,21,50,0,52,81,10,41,0,2,0,0,5,4,65,35,74,85,6,0,18,5,58,101,45,208,89,103,7,5,20,1,9,49,0,0,6,26,11,3,78,51,106,75,86,88,25,9,8,1,0,6,1,2,0,22,6,63,32,47,7,0,24,11,83,109,83,52,108,178,35,12,104,58,32,122,25,4,0,54,23,32,87,129,162,94,2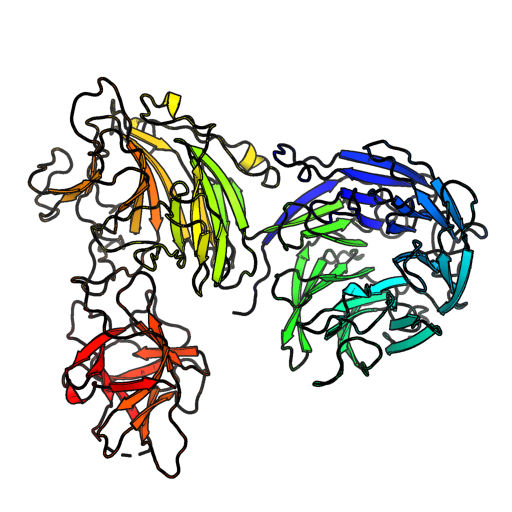5,4,3,0,1,0,64,180,55,62,53,88,73,26,12,48,2,20,0,64,47,28,101,154,84,33,110,94,48,28,27,1,48,3,47,65,12,58,7,2,16,0,17,37,0,21,4,37,156,26,36,0,26,0,12,2,61,168,60,24,62,121,95,25,136,2,5,1,14,102,76,60,35,89,64,5,64,4,0,43,0,13,10,79,105,65,144,171,31,45,3,25,0,55,2,17,57,37,104,115,90,40,51,19,30,0,0,0,43,53,150,153,47,34,74,2,13,0,11,24,109,34,145,116,35,0,14,0,45,31,65,107,75

CATH classification: 2.60.120.990 (+1 more: 2.80.10.50)

Sequence (879 aa):
QPAALPLFQPQLVQGGRPDGYWVEAFPFRSDSSKCPNIIGYGLGTYDMKSDIQMLVNPYATTNNQSSSWTPVPLAKLDFPVAMHYADITKNGFNDVIITDQYGSSMDDIWAYGGRVSWLENPGELRDNWTMRTIGHHSPGMHRLKAGHFTRTDRVQVVAVPIVVASSDLTTPADVIIFTAPDDPRSEQLWQRDVVGTRHLVHEVAIVPAAETDGEMRFDQIILAGRDGVDCLWYDGARWQRHLVGTGLPEERGDPYWGAGSAAVGRVGDDYAGYICSAEAFHGNTVSVYTKPAGSPTGIVRAEWTRHVLDVFGPLNGKHTGSIHQVVCADIDGDGEDEFLVAMMGADPPDFQRTGVWCYKLVDRTNMKFSKTKVSSVSAGRIATANFHSQGSEVDIATISYSVVPGYFESPNPSINVFLSTGILAERLDEEVMLRVVRAGSTRRFKKTEMEFLDVAGKKLTLVVLPPFARLDVERNVSGVKVMAGTVCCWADENGKHERVPATRPFGCEESMIVSADYLESGEEGAILVLYKPSSTSGRPPFRSMDELVAHNLFPAYVPDSVRAMKFPWVRCADRPWAHGRFKDLDFFNLIGFHVNFADDSAAVLAHVQLWTAGIGVSAGFHNHVEASFCEIHACIANGTGRGGMRWATVPDANFNPDSPNLEDTELIVVPDMHEHGPLWRTRPDGHPLLRMNDTIDYPWHAWLAGAGNPSPQAFDVWVAFEFPGFETFSTPPPPRVLEPGRYAIRFGDPHQTASLALQKNDATDGTPVLALLDLDGGPSPQAWNISHVPGTDMYEIAHAKTGSLVCARWPPVKNQRVAGTHSPAAMGLTSRWAVTKNTKGQITFRLPEAPDHGPLFLSVSAIDAIPVIVQGDSIELSAWSLVPA

Secondary structure (DSSP, 8-state):
-PPPPPEEEEEEEE---S-B-EEEEE-SBTT--SS-EEEEE----SS-PEEEEEEE-TTSSTT------EEEEEEEESS---EEEE-TT-SSBPEEEEEE--EEETTEE-TT--EEEEE---SSS-SS--EEEEEE-TTEEEEEEE-SS-SSS-EEEEEES-SSTT--SS-EEEEEEE--S-TTSS-S-EEEEEEEESS--EEEEE-GGGGTTS-SS-EEEEEETTEEEEEEE-SS-EEEEEEE--BPP-TT----B-SEEEEEEETTEEEEEEEEEESTT-SEEEEEE--TTPPSSSTTS--EEEEEEE-----TTS--SEEEEEEE-TTSSSB-EEEEEEE--SS--GGGEEEEEEEEEETTTTEEEEEEEE-S--SEEEEE--SSSSS--EEEEE--BBTTTB--SS--EEEEEEESEEEEE-SSSEEEEE--GGG--S-EEEEEEEETTEEEEEEEE-TT-EEE--TTT-EEEEEEEEEEEEETTEEEEE-S--STT-EEE-B--SSEEEEEEEEEEEEEEEE-SSS--SS--SGGGG--EE---TTS-HHHHT-----EEGGGSTT-TT-STT--EEEEEEEEEEE-STT--EEEEEEEEEE-TT-B---B---SS--EEEEEEEE-SSS--EEEEE-S-GGG--TTS--GGGEEEEE--TTEEE---S-B-TTSPBPB-TTS-B---SEEEEPPSS--TT---EEEEEEEEPP-----SSPPPP----EEEEEEEEETTEEEEEEEGGG--STTEEEEEEEP-TT-PPPPPEEEEEPTTSS-EEEEETTT-PEEEEPSS--TTEEEEEESSPPGGGTTT-BEEEE-TT--EEEE----SSS---EEEES---EEEEEEESS-GGGG-BEEEE-

Radius of gyration: 32.91 Å; Cα contacts (8 Å, |Δi|>4): 2597; chains: 1; bounding box: 75×72×96 Å

GO terms:
  GO:0033991 aldos-2-ulose dehydratase activity (F, EXP)
  GO:0033992 1,5-anhydro-D-fructose dehydratase activity (F, EXP)
  GO:0016836 hydro-lyase activity (F, IDA)
  GO:0016853 isomerase activity (F, IDA)

Nearest PDB structures (foldseek):
  4a7z-assembly1_A  TM=9.979E-01  e=0.000E+00  Phanerodontia chrysosporium
  4g9m-assembly1_A  TM=7.823E-01  e=3.795E-04  Rhizoctonia solani
  2vse-assembly2_B  TM=7.686E-01  e=3.317E-04  Lysinibacillus sphaericus
  2vse-assembly1_A  TM=7.686E-01  e=4.540E-04  Lysinibacillus sphaericus
  3h6r-assembly3_A  TM=7.289E-01  e=3.853E-02  Clitocybe nebularis